Protein AF-A0A836EQR6-F1 (afdb_monomer_lite)

Radius of gyration: 41.96 Å; chains: 1; bounding box: 123×102×122 Å

Structure (mmCIF, N/CA/C/O backbone):
data_AF-A0A836EQR6-F1
#
_entry.id   AF-A0A836EQR6-F1
#
loop_
_atom_site.group_PDB
_atom_site.id
_atom_site.type_symbol
_atom_site.label_atom_id
_atom_site.label_alt_id
_atom_site.label_comp_id
_atom_site.label_asym_id
_atom_site.label_entity_id
_atom_site.label_seq_id
_atom_site.pdbx_PDB_ins_code
_atom_site.Cartn_x
_atom_site.Cartn_y
_atom_site.Cartn_z
_atom_site.occupancy
_atom_site.B_iso_or_equiv
_atom_site.auth_seq_id
_atom_site.auth_comp_id
_atom_site.auth_asym_id
_atom_site.auth_atom_id
_atom_site.pdbx_PDB_model_num
ATOM 1 N N . MET A 1 1 ? 23.139 42.940 -50.704 1.00 36.53 1 MET A N 1
ATOM 2 C CA . MET A 1 1 ? 24.051 41.792 -50.517 1.00 36.53 1 MET A CA 1
ATOM 3 C C . MET A 1 1 ? 23.545 40.992 -49.330 1.00 36.53 1 MET A C 1
ATOM 5 O O . MET A 1 1 ? 23.721 41.427 -48.201 1.00 36.53 1 MET A O 1
ATOM 9 N N . ALA A 1 2 ? 22.806 39.909 -49.581 1.00 32.09 2 ALA A N 1
ATOM 10 C CA . ALA A 1 2 ? 22.308 39.043 -48.518 1.00 32.09 2 ALA A CA 1
ATOM 11 C C . ALA A 1 2 ? 23.471 38.183 -48.011 1.00 32.09 2 ALA A C 1
ATOM 13 O O . ALA A 1 2 ? 24.066 37.427 -48.777 1.00 32.09 2 ALA A O 1
ATOM 14 N N . SER A 1 3 ? 23.817 38.356 -46.739 1.00 33.69 3 SER A N 1
ATOM 15 C CA . SER A 1 3 ? 24.786 37.542 -46.008 1.00 33.69 3 SER A CA 1
ATOM 16 C C . SER A 1 3 ? 24.372 36.068 -46.084 1.00 33.69 3 SER A C 1
ATOM 18 O O . SER A 1 3 ? 23.448 35.643 -45.389 1.00 33.69 3 SER A O 1
ATOM 20 N N . GLN A 1 4 ? 25.026 35.290 -46.952 1.00 41.94 4 GLN A N 1
ATOM 21 C CA . GLN A 1 4 ? 24.920 33.834 -46.955 1.00 41.94 4 GLN A CA 1
ATOM 22 C C . GLN A 1 4 ? 25.491 33.324 -45.630 1.00 41.94 4 GLN A C 1
ATOM 24 O O . GLN A 1 4 ? 26.704 33.276 -45.440 1.00 41.94 4 GLN A O 1
ATOM 29 N N . HIS A 1 5 ? 24.616 32.950 -44.698 1.00 42.84 5 HIS A N 1
ATOM 30 C CA . HIS A 1 5 ? 25.010 32.157 -43.542 1.00 42.84 5 HIS A CA 1
ATOM 31 C C . HIS A 1 5 ? 25.487 30.785 -44.041 1.00 42.84 5 HIS A C 1
ATOM 33 O O . HIS A 1 5 ? 24.690 29.869 -44.242 1.00 42.84 5 HIS A O 1
ATOM 39 N N . THR A 1 6 ? 26.792 30.648 -44.281 1.00 54.69 6 THR A N 1
ATOM 40 C CA . THR A 1 6 ? 27.450 29.350 -44.456 1.00 54.69 6 THR A CA 1
ATOM 41 C C . THR A 1 6 ? 27.281 28.559 -43.167 1.00 54.69 6 THR A C 1
ATOM 43 O O . THR A 1 6 ? 27.888 28.889 -42.147 1.00 54.69 6 THR A O 1
ATOM 46 N N . VAL A 1 7 ? 26.421 27.541 -43.208 1.00 60.81 7 VAL A N 1
ATOM 47 C CA . VAL A 1 7 ? 26.248 26.572 -42.124 1.00 60.81 7 VAL A CA 1
ATOM 48 C C . VAL A 1 7 ? 27.575 25.830 -41.981 1.00 60.81 7 VAL A C 1
ATOM 50 O O . VAL A 1 7 ? 27.969 25.091 -42.878 1.00 60.81 7 VAL A O 1
ATOM 53 N N . ARG A 1 8 ? 28.303 26.082 -40.891 1.00 65.69 8 ARG A N 1
ATOM 54 C CA . ARG A 1 8 ? 29.525 25.343 -40.565 1.00 65.69 8 ARG A CA 1
ATOM 55 C C . ARG A 1 8 ? 29.132 24.083 -39.807 1.00 65.69 8 ARG A C 1
ATOM 57 O O . ARG A 1 8 ? 28.651 24.183 -38.683 1.00 65.69 8 ARG A O 1
ATOM 64 N N . ILE A 1 9 ? 29.334 22.931 -40.432 1.00 81.50 9 ILE A N 1
ATOM 65 C CA . ILE A 1 9 ? 29.281 21.629 -39.763 1.00 81.50 9 ILE A CA 1
ATOM 66 C C . ILE A 1 9 ? 30.658 21.308 -39.180 1.00 81.50 9 ILE A C 1
ATOM 68 O O . ILE A 1 9 ? 31.685 21.733 -39.718 1.00 81.50 9 ILE A O 1
ATOM 72 N N . GLU A 1 10 ? 30.682 20.610 -38.051 1.00 83.69 10 GLU A N 1
ATOM 73 C CA . GLU A 1 10 ? 31.932 20.142 -37.458 1.00 83.69 10 GLU A CA 1
ATOM 74 C C . GLU A 1 10 ? 32.550 19.077 -38.380 1.00 83.69 10 GLU A C 1
ATOM 76 O O . GLU A 1 10 ? 31.818 18.199 -38.823 1.00 83.69 10 GLU A O 1
ATOM 81 N N . PRO A 1 11 ? 33.851 19.119 -38.719 1.00 87.75 11 PRO A N 1
ATOM 82 C CA . PRO A 1 11 ? 34.441 18.103 -39.587 1.00 87.75 11 PRO A CA 1
ATOM 83 C C . PRO A 1 11 ? 34.402 16.691 -38.975 1.00 87.75 11 PRO A C 1
ATOM 85 O O . PRO A 1 11 ? 34.614 16.522 -37.773 1.00 87.75 11 PRO A O 1
ATOM 88 N N . LEU A 1 12 ? 34.210 15.662 -39.807 1.00 86.75 12 LEU A N 1
ATOM 89 C CA . LEU A 1 12 ? 34.222 14.261 -39.386 1.00 86.75 12 LEU A CA 1
ATOM 90 C C . LEU A 1 12 ? 35.582 13.888 -38.792 1.00 86.75 12 LEU A C 1
ATOM 92 O O . LEU A 1 12 ? 36.612 13.932 -39.475 1.00 86.75 12 LEU A O 1
ATOM 96 N N . GLY A 1 13 ? 35.559 13.487 -37.528 1.00 79.88 13 GLY A N 1
ATOM 97 C CA . GLY A 1 13 ? 36.655 12.898 -36.776 1.00 79.88 13 GLY A CA 1
ATOM 98 C C . GLY A 1 13 ? 36.311 11.481 -36.310 1.00 79.88 13 GLY A C 1
ATOM 99 O O . GLY A 1 13 ? 35.294 10.901 -36.682 1.00 79.88 13 GLY A O 1
ATOM 100 N N . LYS A 1 14 ? 37.175 10.902 -35.472 1.00 72.62 14 LYS A N 1
ATOM 101 C CA . LYS A 1 14 ? 37.059 9.491 -35.063 1.00 72.62 14 LYS A CA 1
ATOM 102 C C . LYS A 1 14 ? 35.830 9.169 -34.210 1.00 72.62 14 LYS A C 1
ATOM 104 O O . LYS A 1 14 ? 35.355 8.039 -34.260 1.00 72.62 14 LYS A O 1
ATOM 109 N N . ASP A 1 15 ? 35.337 10.143 -33.447 1.00 71.56 15 ASP A N 1
ATOM 110 C CA . ASP A 1 15 ? 34.371 9.913 -32.365 1.00 71.56 15 ASP A CA 1
ATOM 111 C C . ASP A 1 15 ? 33.023 10.633 -32.559 1.00 71.56 15 ASP A C 1
ATOM 113 O O . ASP A 1 15 ? 32.150 10.518 -31.697 1.00 71.56 15 ASP A O 1
ATOM 117 N N . ASN A 1 16 ? 32.838 11.364 -33.667 1.00 81.31 16 ASN A N 1
ATOM 118 C CA . ASN A 1 16 ? 31.670 12.225 -33.904 1.00 81.31 16 ASN A CA 1
ATOM 119 C C . ASN A 1 16 ? 30.816 11.813 -35.121 1.00 81.31 16 ASN A C 1
ATOM 121 O O . ASN A 1 16 ? 29.959 12.589 -35.538 1.00 81.31 16 ASN A O 1
ATOM 125 N N . PHE A 1 17 ? 31.013 10.608 -35.678 1.00 82.69 17 PHE A N 1
ATOM 126 C CA . PHE A 1 17 ? 30.335 10.168 -36.906 1.00 82.69 17 PHE A CA 1
ATOM 127 C C . PHE A 1 17 ? 28.806 10.261 -36.836 1.00 82.69 17 PHE A C 1
ATOM 129 O O . PHE A 1 17 ? 28.202 10.728 -37.794 1.00 82.69 17 PHE A O 1
ATOM 136 N N . ASP A 1 18 ? 28.172 9.874 -35.726 1.00 75.31 18 ASP A N 1
ATOM 137 C CA . ASP A 1 18 ? 26.704 9.847 -35.634 1.00 75.31 18 ASP A CA 1
ATOM 138 C C . ASP A 1 18 ? 26.097 11.260 -35.658 1.00 75.31 18 ASP A C 1
ATOM 140 O O . ASP A 1 18 ? 25.154 11.528 -36.405 1.00 75.31 18 ASP A O 1
ATOM 144 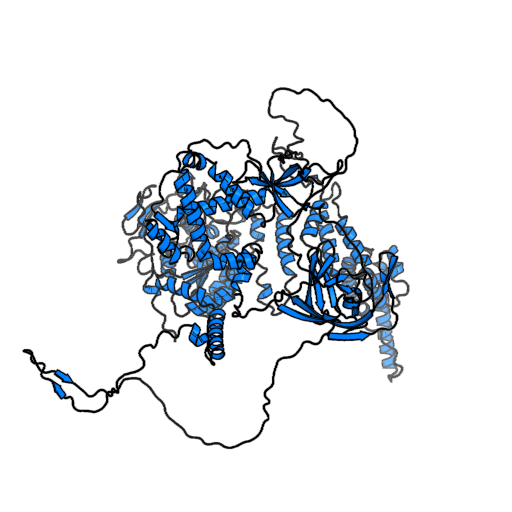N N . THR A 1 19 ? 26.703 12.203 -34.929 1.00 77.62 19 THR A N 1
ATOM 145 C CA . THR A 1 19 ? 26.325 13.625 -34.959 1.00 77.62 19 THR A CA 1
ATOM 146 C C . THR A 1 19 ? 26.640 14.256 -36.314 1.00 77.62 19 THR A C 1
ATOM 148 O O . THR A 1 19 ? 25.810 14.970 -36.880 1.00 77.62 19 THR A O 1
ATOM 151 N N . TRP A 1 20 ? 27.822 13.962 -36.863 1.00 90.56 20 TRP A N 1
ATOM 152 C CA . TRP A 1 20 ? 28.255 14.440 -38.173 1.00 90.56 20 TRP A CA 1
ATOM 153 C C . TRP A 1 20 ? 27.313 13.971 -39.283 1.00 90.56 20 TRP A C 1
ATOM 155 O O . TRP A 1 20 ? 26.914 14.772 -40.124 1.00 90.56 20 TRP A O 1
ATOM 165 N N . ARG A 1 21 ? 26.898 12.699 -39.257 1.00 86.50 21 ARG A N 1
ATOM 166 C CA . ARG A 1 21 ? 26.001 12.094 -40.247 1.00 86.50 21 ARG A CA 1
ATOM 167 C C . ARG A 1 21 ? 24.687 12.859 -40.326 1.00 86.50 21 ARG A C 1
ATOM 169 O O . ARG A 1 21 ? 24.272 13.215 -41.420 1.00 86.50 21 ARG A O 1
ATOM 176 N N . ILE A 1 22 ? 24.075 13.154 -39.178 1.00 83.06 22 ILE A N 1
ATOM 177 C CA . ILE A 1 22 ? 22.805 13.893 -39.098 1.00 83.06 22 ILE A CA 1
ATOM 178 C C . ILE A 1 22 ? 22.960 15.306 -39.680 1.00 83.06 22 ILE A C 1
ATOM 180 O O . ILE A 1 22 ? 22.123 15.762 -40.457 1.00 83.06 22 ILE A O 1
ATOM 184 N N . GLN A 1 23 ? 24.045 16.003 -39.330 1.00 87.12 23 GLN A N 1
ATOM 185 C CA . GLN A 1 23 ? 24.312 17.355 -39.828 1.00 87.12 23 GLN A CA 1
ATOM 186 C C . GLN A 1 23 ? 24.606 17.374 -41.335 1.00 87.12 23 GLN A C 1
ATOM 188 O O . GLN A 1 23 ? 24.135 18.264 -42.047 1.00 87.12 23 GLN A O 1
ATOM 193 N N . MET A 1 24 ? 25.367 16.393 -41.822 1.00 90.31 24 MET A N 1
ATOM 194 C CA . MET A 1 24 ? 25.740 16.262 -43.227 1.00 90.31 24 MET A CA 1
ATOM 195 C C . MET A 1 24 ? 24.537 15.868 -44.089 1.00 90.31 24 MET A C 1
ATOM 197 O O . MET A 1 24 ? 24.333 16.451 -45.149 1.00 90.31 24 MET A O 1
ATOM 201 N N . GLU A 1 25 ? 23.702 14.943 -43.615 1.00 88.25 25 GLU A N 1
ATOM 202 C CA . GLU A 1 25 ? 22.439 14.571 -44.257 1.00 88.25 25 GLU A CA 1
ATOM 203 C C . GLU A 1 25 ? 21.518 15.789 -44.391 1.00 88.25 25 GLU A C 1
ATOM 205 O O . GLU A 1 25 ? 21.077 16.107 -45.493 1.00 88.25 25 GLU A O 1
ATOM 210 N N . ALA A 1 26 ? 21.327 16.564 -43.318 1.00 83.75 26 ALA A N 1
ATOM 211 C CA . ALA A 1 26 ? 20.537 17.795 -43.369 1.00 83.75 26 ALA A CA 1
ATOM 212 C C . ALA A 1 26 ? 21.096 18.828 -44.371 1.00 83.75 26 ALA A C 1
ATOM 214 O O . ALA A 1 26 ? 20.329 19.530 -45.037 1.00 83.75 26 ALA A O 1
ATOM 215 N N . LEU A 1 27 ? 22.424 18.922 -44.508 1.00 86.50 27 LEU A N 1
ATOM 216 C CA . LEU A 1 27 ? 23.073 19.804 -45.481 1.00 86.50 27 LEU A CA 1
ATOM 217 C C . LEU A 1 27 ? 22.848 19.325 -46.921 1.00 86.50 27 LEU A C 1
ATOM 219 O O . LEU A 1 27 ? 22.523 20.143 -47.780 1.00 86.50 27 LEU A O 1
ATOM 223 N N . LEU A 1 28 ? 22.966 18.020 -47.170 1.00 86.94 28 LEU A N 1
ATOM 224 C CA . LEU A 1 28 ? 22.760 17.407 -48.486 1.00 86.94 28 LEU A CA 1
ATOM 225 C C . LEU A 1 28 ? 21.291 17.427 -48.921 1.00 86.94 28 LEU A C 1
ATOM 227 O O . LEU A 1 28 ? 21.005 17.569 -50.107 1.00 86.94 28 LEU A O 1
ATOM 231 N N . VAL A 1 29 ? 20.355 17.329 -47.973 1.00 86.38 29 VAL A N 1
ATOM 232 C CA . VAL A 1 29 ? 18.924 17.552 -48.226 1.00 86.38 29 VAL A CA 1
ATOM 233 C C . VAL A 1 29 ? 18.688 19.014 -48.601 1.00 86.38 29 VAL A C 1
ATOM 235 O O . VAL A 1 29 ? 17.998 19.304 -49.574 1.00 86.38 29 VAL A O 1
ATOM 238 N N . LYS A 1 30 ? 19.316 19.956 -47.886 1.00 83.25 30 LYS A N 1
ATOM 239 C CA . LYS A 1 30 ? 19.211 21.391 -48.189 1.00 83.25 30 LYS A CA 1
ATOM 240 C C . LYS A 1 30 ? 19.809 21.762 -49.554 1.00 83.25 30 LYS A C 1
ATOM 242 O O . LYS A 1 30 ? 19.329 22.711 -50.171 1.00 83.25 30 LYS A O 1
ATOM 247 N N . SER A 1 31 ? 20.845 21.059 -50.014 1.00 81.19 31 SER A N 1
ATOM 248 C CA . SER A 1 31 ? 21.452 21.250 -51.339 1.00 81.19 31 SER A CA 1
ATOM 249 C C . SER A 1 31 ? 20.830 20.378 -52.439 1.00 81.19 31 SER A C 1
ATOM 251 O O . SER A 1 31 ? 21.390 20.306 -53.533 1.00 81.19 31 SER A O 1
ATOM 253 N N . ASP A 1 32 ? 19.694 19.725 -52.161 1.00 84.06 32 ASP A N 1
ATOM 254 C CA . ASP A 1 32 ? 18.958 18.849 -53.087 1.00 84.06 32 ASP A CA 1
ATOM 255 C C . ASP A 1 32 ? 19.833 17.745 -53.716 1.00 84.06 32 ASP A C 1
ATOM 257 O O . ASP A 1 32 ? 19.689 17.347 -54.869 1.00 84.06 32 ASP A O 1
ATOM 261 N N . SER A 1 33 ? 20.816 17.280 -52.944 1.00 88.31 33 SER A N 1
ATOM 262 C CA . SER A 1 33 ? 21.842 16.328 -53.376 1.00 88.31 33 SER A CA 1
ATOM 263 C C . SER A 1 33 ? 21.768 14.991 -52.628 1.00 88.31 33 SER A C 1
ATOM 265 O O . SER A 1 33 ? 22.456 14.040 -52.996 1.00 88.31 33 SER A O 1
ATOM 267 N N . TRP A 1 34 ? 20.923 14.890 -51.594 1.00 90.31 34 TRP A N 1
ATOM 268 C CA . TRP A 1 34 ? 20.770 13.686 -50.770 1.00 90.31 34 TRP A CA 1
ATOM 269 C C . TRP A 1 34 ? 20.328 12.455 -51.563 1.00 90.31 34 TRP A C 1
ATOM 271 O O . TRP A 1 34 ? 20.871 11.380 -51.337 1.00 90.31 34 TRP A O 1
ATOM 281 N N . SER A 1 35 ? 19.424 12.608 -52.533 1.00 84.44 35 SER A N 1
ATOM 282 C CA . SER A 1 35 ? 18.895 11.498 -53.343 1.00 84.44 35 SER A CA 1
ATOM 283 C C . SER A 1 35 ? 19.981 10.731 -54.112 1.00 84.44 35 SER A C 1
ATOM 285 O O . SER A 1 35 ? 19.859 9.530 -54.342 1.00 84.44 35 SER A O 1
ATOM 287 N N . VAL A 1 36 ? 21.079 11.400 -54.479 1.00 88.69 36 VAL A N 1
ATOM 288 C CA . VAL A 1 36 ? 22.248 10.781 -55.124 1.00 88.69 36 VAL A CA 1
ATOM 289 C C . VAL A 1 36 ? 23.137 10.055 -54.103 1.00 88.69 36 VAL A C 1
ATOM 291 O O . VAL A 1 36 ? 23.715 9.015 -54.411 1.00 88.69 36 VAL A O 1
ATOM 294 N N . VAL A 1 37 ? 23.215 10.566 -52.870 1.00 89.06 37 VAL A N 1
ATOM 295 C CA . VAL A 1 37 ? 24.028 10.008 -51.774 1.00 89.06 37 VAL A CA 1
ATOM 296 C C . VAL A 1 37 ? 23.342 8.822 -51.095 1.00 89.06 37 VAL A C 1
ATOM 298 O O . VAL A 1 37 ? 24.016 7.850 -50.762 1.00 89.06 37 VAL A O 1
ATOM 301 N N . SER A 1 38 ? 22.018 8.857 -50.924 1.00 85.19 38 SER A N 1
ATOM 302 C CA . SER A 1 38 ? 21.211 7.766 -50.359 1.00 85.19 38 SER A CA 1
ATOM 303 C C . SER A 1 38 ? 21.097 6.566 -51.304 1.00 85.19 38 SER A C 1
ATOM 305 O O . SER A 1 38 ? 20.859 5.447 -50.854 1.00 85.19 38 SER A O 1
ATOM 307 N N . GLY A 1 39 ? 21.331 6.782 -52.603 1.00 81.88 39 GLY A N 1
ATOM 308 C CA . GLY A 1 39 ? 21.188 5.772 -53.653 1.00 81.88 39 GLY A CA 1
ATOM 309 C C . GLY A 1 39 ? 19.778 5.687 -54.246 1.00 81.88 39 GLY A C 1
ATOM 310 O O . GLY A 1 39 ? 19.540 4.829 -55.091 1.00 81.88 39 GLY A O 1
ATOM 311 N N . GLU A 1 40 ? 18.857 6.571 -53.846 1.00 83.06 40 GLU A N 1
ATOM 312 C CA . GLU A 1 40 ? 17.505 6.673 -54.424 1.00 83.06 40 GLU A CA 1
ATOM 313 C C . GLU A 1 40 ? 17.535 7.097 -55.902 1.00 83.06 40 GLU A C 1
ATOM 315 O O . GLU A 1 40 ? 16.721 6.648 -56.706 1.00 83.06 40 GLU A O 1
ATOM 320 N N . SER A 1 41 ? 18.495 7.946 -56.273 1.00 83.44 41 SER A N 1
ATOM 321 C CA . SER A 1 41 ? 18.738 8.390 -57.643 1.00 83.44 41 SER A CA 1
ATOM 322 C C . SER A 1 41 ? 19.910 7.618 -58.246 1.00 83.44 41 SER A C 1
ATOM 324 O O . SER A 1 41 ? 21.076 7.896 -57.951 1.00 83.44 41 SER A O 1
ATOM 326 N N . VAL A 1 42 ? 19.611 6.645 -59.107 1.00 80.19 42 VAL A N 1
ATOM 327 C CA . VAL A 1 42 ? 20.616 5.788 -59.754 1.00 80.19 42 VAL A CA 1
ATOM 328 C C . VAL A 1 42 ? 21.211 6.486 -60.979 1.00 80.19 42 VAL A C 1
ATOM 330 O O . VAL A 1 42 ? 20.501 7.143 -61.743 1.00 80.19 42 VAL A O 1
ATOM 333 N N . LYS A 1 43 ? 22.525 6.332 -61.191 1.00 82.25 43 LYS A N 1
ATOM 334 C CA . LYS A 1 43 ? 23.217 6.872 -62.368 1.00 82.25 43 LYS A CA 1
ATOM 335 C C . LYS A 1 43 ? 22.580 6.314 -63.655 1.00 82.25 43 LYS A C 1
ATOM 337 O O . LYS A 1 43 ? 22.587 5.097 -63.823 1.00 82.25 43 LYS A O 1
ATOM 342 N N . PRO A 1 44 ? 22.106 7.160 -64.589 1.00 78.94 44 PRO A N 1
ATOM 343 C CA . PRO A 1 44 ? 21.527 6.681 -65.842 1.00 78.94 44 PRO A CA 1
ATOM 344 C C . PRO A 1 44 ? 22.545 5.880 -66.674 1.00 78.94 44 PRO A C 1
ATOM 346 O O . PRO A 1 44 ? 23.601 6.405 -67.063 1.00 78.94 44 PRO A O 1
ATOM 349 N N . GLU A 1 45 ? 22.244 4.606 -66.938 1.00 63.28 45 GLU A N 1
ATOM 350 C CA . GLU A 1 45 ? 23.053 3.739 -67.798 1.00 63.28 45 GLU A CA 1
ATOM 351 C C . GLU A 1 45 ? 22.884 4.110 -69.275 1.00 63.28 45 GLU A C 1
ATOM 353 O O . GLU A 1 45 ? 21.839 4.588 -69.710 1.00 63.28 45 GLU A O 1
ATOM 358 N N . ALA A 1 46 ? 23.947 3.915 -70.056 1.00 57.47 46 ALA A N 1
ATOM 359 C CA . ALA A 1 46 ? 23.884 4.064 -71.503 1.00 57.47 46 ALA A CA 1
ATOM 360 C C . ALA A 1 46 ? 23.432 2.726 -72.097 1.00 57.47 46 ALA A C 1
ATOM 362 O O . ALA A 1 46 ? 24.270 1.887 -72.424 1.00 57.47 46 ALA A O 1
ATOM 363 N N . THR A 1 47 ? 22.126 2.496 -72.196 1.00 52.72 47 THR A N 1
ATOM 364 C CA . THR A 1 47 ? 21.609 1.376 -72.985 1.00 52.72 47 THR A CA 1
ATOM 365 C C . THR A 1 47 ? 21.760 1.716 -74.467 1.00 52.72 47 THR A C 1
ATOM 367 O O . THR A 1 47 ? 21.386 2.794 -74.925 1.00 52.72 47 THR A O 1
ATOM 370 N N . ALA A 1 48 ? 22.374 0.807 -75.225 1.00 54.75 48 ALA A N 1
ATOM 371 C CA . ALA A 1 48 ? 22.670 0.975 -76.650 1.00 54.75 48 ALA A CA 1
ATOM 372 C C . ALA A 1 48 ? 21.432 0.843 -77.564 1.00 54.75 48 ALA A C 1
ATOM 374 O O . ALA A 1 48 ? 21.563 0.844 -78.785 1.00 54.75 48 ALA A O 1
ATOM 375 N N . GLU A 1 49 ? 20.235 0.748 -76.990 1.00 54.28 49 GLU A N 1
ATOM 376 C CA . GLU A 1 49 ? 18.985 0.513 -77.703 1.00 54.28 49 GLU A CA 1
ATOM 377 C C . GLU A 1 49 ? 17.918 1.470 -77.169 1.00 54.28 49 GLU A C 1
ATOM 379 O O . GLU A 1 49 ? 17.157 1.110 -76.288 1.00 54.28 49 GLU A O 1
ATOM 384 N N . ASP A 1 50 ? 17.886 2.705 -77.676 1.00 44.75 50 ASP A N 1
ATOM 385 C CA . ASP A 1 50 ? 16.653 3.496 -77.721 1.00 44.75 50 ASP A CA 1
ATOM 386 C C . ASP A 1 50 ? 16.726 4.541 -78.843 1.00 44.75 50 ASP A C 1
ATOM 388 O O . ASP A 1 50 ? 17.559 5.451 -78.884 1.00 44.75 50 ASP A O 1
ATOM 392 N N . ALA A 1 51 ? 15.846 4.349 -79.818 1.00 52.47 51 ALA A N 1
ATOM 393 C CA . ALA A 1 51 ? 15.816 5.034 -81.094 1.00 52.47 51 ALA A CA 1
ATOM 394 C C . ALA A 1 51 ? 15.139 6.416 -80.995 1.00 52.47 51 ALA A C 1
ATOM 396 O O . ALA A 1 51 ? 13.933 6.538 -81.171 1.00 52.47 51 ALA A O 1
ATOM 397 N N . SER A 1 52 ? 15.913 7.481 -80.758 1.00 58.16 52 SER A N 1
ATOM 398 C CA . SER A 1 52 ? 15.784 8.792 -81.434 1.00 58.16 52 SER A CA 1
ATOM 399 C C . SER A 1 52 ? 16.898 9.741 -80.974 1.00 58.16 52 SER A C 1
ATOM 401 O O . SER A 1 52 ? 17.257 9.758 -79.799 1.00 58.16 52 SER A O 1
ATOM 403 N N . ALA A 1 53 ? 17.398 10.603 -81.870 1.00 56.62 53 ALA A N 1
ATOM 404 C CA . ALA A 1 53 ? 18.438 11.588 -81.543 1.00 56.62 53 ALA A CA 1
ATOM 405 C C . ALA A 1 53 ? 18.058 12.516 -80.360 1.00 56.62 53 ALA A C 1
ATOM 407 O O . ALA A 1 53 ? 18.933 12.946 -79.603 1.00 56.62 53 ALA A O 1
ATOM 408 N N . ALA A 1 54 ? 16.759 12.780 -80.161 1.00 52.97 54 ALA A N 1
ATOM 409 C CA . ALA A 1 54 ? 16.233 13.593 -79.063 1.00 52.97 54 ALA A CA 1
ATOM 410 C C . ALA A 1 54 ? 16.242 12.859 -77.706 1.00 52.97 54 ALA A C 1
ATOM 412 O O . ALA A 1 54 ? 16.571 13.470 -76.688 1.00 52.97 54 ALA A O 1
ATOM 413 N N . ALA A 1 55 ? 15.954 11.551 -77.687 1.00 54.16 55 ALA A N 1
ATOM 414 C CA . ALA A 1 55 ? 16.015 10.726 -76.478 1.00 54.16 55 ALA A CA 1
ATOM 415 C C . ALA A 1 55 ? 17.461 10.563 -75.972 1.00 54.16 55 ALA A C 1
ATOM 417 O O . ALA A 1 55 ? 17.719 10.714 -74.778 1.00 54.16 55 ALA A O 1
ATOM 418 N N . THR A 1 56 ? 18.431 10.394 -76.880 1.00 60.22 56 THR A N 1
ATOM 419 C CA . THR A 1 56 ? 19.866 10.359 -76.539 1.00 60.22 56 THR A CA 1
ATOM 420 C C . THR A 1 56 ? 20.386 11.674 -75.955 1.00 60.22 56 THR A C 1
ATOM 422 O O . THR A 1 56 ? 21.209 11.650 -75.041 1.00 60.22 56 THR A O 1
ATOM 425 N N . ALA A 1 57 ? 19.904 12.830 -76.428 1.00 63.03 57 ALA A N 1
ATOM 426 C CA . ALA A 1 57 ? 20.314 14.132 -75.895 1.00 63.03 57 ALA A CA 1
ATOM 427 C C . ALA A 1 57 ? 19.732 14.395 -74.494 1.00 63.03 57 ALA A C 1
ATOM 429 O O . ALA A 1 57 ? 20.442 14.891 -73.619 1.00 63.03 57 ALA A O 1
ATOM 430 N N . ALA A 1 58 ? 18.471 14.017 -74.259 1.00 63.78 58 ALA A N 1
ATOM 431 C CA . ALA A 1 58 ? 17.827 14.128 -72.951 1.00 63.78 58 ALA A CA 1
ATOM 432 C C . ALA A 1 58 ? 18.455 13.178 -71.914 1.00 63.78 58 ALA A C 1
ATOM 434 O O . ALA A 1 58 ? 18.740 13.601 -70.794 1.00 63.78 58 ALA A O 1
ATOM 435 N N . ALA A 1 59 ? 18.758 11.934 -72.300 1.00 65.56 59 ALA A N 1
ATOM 436 C CA . ALA A 1 59 ? 19.457 10.972 -71.446 1.00 65.56 59 ALA A CA 1
ATOM 437 C C . ALA A 1 59 ? 20.894 11.425 -71.121 1.00 65.56 59 ALA A C 1
ATOM 439 O O . ALA A 1 59 ? 21.328 11.347 -69.970 1.00 65.56 59 ALA A O 1
ATOM 440 N N . ALA A 1 60 ? 21.617 11.981 -72.100 1.00 69.06 60 ALA A N 1
ATOM 441 C CA . ALA A 1 60 ? 22.943 12.560 -71.880 1.00 69.06 60 ALA A CA 1
ATOM 442 C C . ALA A 1 60 ? 22.898 13.802 -70.970 1.00 69.06 60 ALA A C 1
ATOM 444 O O . ALA A 1 60 ? 23.758 13.961 -70.098 1.00 69.06 60 ALA A O 1
ATOM 445 N N . ALA A 1 61 ? 21.885 14.662 -71.119 1.00 74.75 61 ALA A N 1
ATOM 446 C CA . ALA A 1 61 ? 21.678 15.826 -70.258 1.00 74.75 61 ALA A CA 1
ATOM 447 C C . ALA A 1 61 ? 21.325 15.421 -68.817 1.00 74.75 61 ALA A C 1
ATOM 449 O O . ALA A 1 61 ? 21.907 15.962 -67.877 1.00 74.75 61 ALA A O 1
ATOM 450 N N . ALA A 1 62 ? 20.450 14.427 -68.636 1.00 76.81 62 ALA A N 1
ATOM 451 C CA . ALA A 1 62 ? 20.091 13.877 -67.328 1.00 76.81 62 ALA A CA 1
ATOM 452 C C . ALA A 1 62 ? 21.293 13.216 -66.635 1.00 76.81 62 ALA A C 1
ATOM 454 O O . ALA A 1 62 ? 21.535 13.456 -65.453 1.00 76.81 62 ALA A O 1
ATOM 455 N N . ARG A 1 63 ? 22.113 12.461 -67.378 1.00 79.56 63 ARG A N 1
ATOM 456 C CA . ARG A 1 63 ? 23.366 11.890 -66.866 1.00 79.56 63 ARG A CA 1
ATOM 457 C C . ARG A 1 63 ? 24.368 12.968 -66.462 1.00 79.56 63 ARG A C 1
ATOM 459 O O . ARG A 1 63 ? 24.967 12.872 -65.396 1.00 79.56 63 ARG A O 1
ATOM 466 N N . THR A 1 64 ? 24.521 14.011 -67.275 1.00 80.50 64 THR A N 1
ATOM 467 C CA . THR A 1 64 ? 25.420 15.137 -66.971 1.00 80.50 64 THR A CA 1
ATOM 468 C C . THR A 1 64 ? 24.945 15.915 -65.740 1.00 80.50 64 THR A C 1
ATOM 470 O O . THR A 1 64 ? 25.764 16.328 -64.918 1.00 80.50 64 THR A O 1
ATOM 473 N N . ALA A 1 65 ? 23.629 16.091 -65.585 1.00 82.94 65 ALA A N 1
ATOM 474 C CA . ALA A 1 65 ? 23.028 16.705 -64.406 1.00 82.94 65 ALA A CA 1
ATOM 475 C C . ALA A 1 65 ? 23.260 15.850 -63.151 1.00 82.94 65 ALA A C 1
ATOM 477 O O . ALA A 1 65 ? 23.753 16.372 -62.154 1.00 82.94 65 ALA A O 1
ATOM 478 N N . TRP A 1 66 ? 23.023 14.537 -63.229 1.00 90.25 66 TRP A N 1
ATOM 479 C CA . TRP A 1 66 ? 23.296 13.598 -62.138 1.00 90.25 66 TRP A CA 1
ATOM 480 C C . TRP A 1 66 ? 24.777 13.610 -61.732 1.00 90.25 66 TRP A C 1
ATOM 482 O O . TRP A 1 66 ? 25.099 13.760 -60.559 1.00 90.25 66 TRP A O 1
ATOM 492 N N . GLU A 1 67 ? 25.703 13.554 -62.698 1.00 86.56 67 GLU A N 1
ATOM 493 C CA . GLU A 1 67 ? 27.153 13.598 -62.445 1.00 86.56 67 GLU A CA 1
ATOM 494 C C . GLU A 1 67 ? 27.625 14.943 -61.876 1.00 86.56 67 GLU A C 1
ATOM 496 O O . GLU A 1 67 ? 28.688 15.017 -61.252 1.00 86.56 67 GLU A O 1
ATOM 501 N N . ARG A 1 68 ? 26.880 16.026 -62.117 1.00 85.62 68 ARG A N 1
ATOM 502 C CA . ARG A 1 68 ? 27.132 17.328 -61.494 1.00 85.62 68 ARG A CA 1
ATOM 503 C C . ARG A 1 68 ? 26.679 17.315 -60.036 1.00 85.62 68 ARG A C 1
ATOM 505 O O . ARG A 1 68 ? 27.467 17.711 -59.183 1.00 85.62 68 ARG A O 1
ATOM 512 N N . THR A 1 69 ? 25.475 16.818 -59.759 1.00 86.56 69 THR A N 1
ATOM 513 C CA . THR A 1 69 ? 24.941 16.687 -58.397 1.00 86.56 69 THR A CA 1
ATOM 514 C C . THR A 1 69 ? 25.792 15.739 -57.547 1.00 86.56 69 THR A C 1
ATOM 516 O O . THR A 1 69 ? 26.173 16.106 -56.439 1.00 86.56 69 THR A O 1
ATOM 519 N N . ASP A 1 70 ? 26.211 14.586 -58.086 1.00 91.19 70 ASP A N 1
ATOM 520 C CA . ASP A 1 70 ? 27.117 13.646 -57.404 1.00 91.19 70 ASP A CA 1
ATOM 521 C C . ASP A 1 70 ? 28.467 14.293 -57.062 1.00 91.19 70 ASP A C 1
ATOM 523 O O . ASP A 1 70 ? 28.972 14.145 -55.950 1.00 91.19 70 ASP A O 1
ATOM 527 N N . ARG A 1 71 ? 29.046 15.072 -57.989 1.00 88.44 71 ARG A N 1
ATOM 528 C CA . ARG A 1 71 ? 30.303 15.799 -57.743 1.00 88.44 71 ARG A CA 1
ATOM 529 C C . ARG A 1 71 ? 30.160 16.867 -56.669 1.00 88.44 71 ARG A C 1
ATOM 531 O O . ARG A 1 71 ? 31.071 17.008 -55.853 1.00 88.44 71 ARG A O 1
ATOM 538 N N . THR A 1 72 ? 29.052 17.603 -56.666 1.00 86.88 72 THR A N 1
ATOM 539 C CA . THR A 1 72 ? 28.764 18.601 -55.631 1.00 86.88 72 THR A CA 1
ATOM 540 C C . THR A 1 72 ? 28.613 17.930 -54.270 1.00 86.88 72 THR A C 1
ATOM 542 O O . THR A 1 72 ? 29.356 18.272 -53.354 1.00 86.88 72 THR A O 1
ATOM 545 N N . ALA A 1 73 ? 27.781 16.890 -54.168 1.00 89.44 73 ALA A N 1
ATOM 546 C CA . ALA A 1 73 ? 27.601 16.115 -52.942 1.00 89.44 73 ALA A CA 1
ATOM 547 C C . ALA A 1 73 ? 28.926 15.546 -52.418 1.00 89.44 73 ALA A C 1
ATOM 549 O O . ALA A 1 73 ? 29.255 15.659 -51.239 1.00 89.44 73 ALA A O 1
ATOM 550 N N . LYS A 1 74 ? 29.731 14.970 -53.317 1.00 91.06 74 LYS A N 1
ATOM 551 C CA . LYS A 1 74 ? 31.047 14.422 -52.992 1.00 91.06 74 LYS A CA 1
ATOM 552 C C . LYS A 1 74 ? 31.998 15.501 -52.475 1.00 91.06 74 LYS A C 1
ATOM 554 O O . LYS A 1 74 ? 32.715 15.252 -51.511 1.00 91.06 74 LYS A O 1
ATOM 559 N N . SER A 1 75 ? 32.013 16.680 -53.097 1.00 87.19 75 SER A N 1
ATOM 560 C CA . SER A 1 75 ? 32.831 17.810 -52.647 1.00 87.19 75 SER A CA 1
ATOM 561 C C . SER A 1 75 ? 32.408 18.281 -51.259 1.00 87.19 75 SER A C 1
ATOM 563 O O . SER A 1 75 ? 33.267 18.459 -50.398 1.00 87.19 75 SER A O 1
ATOM 565 N N . ASP A 1 76 ? 31.106 18.429 -51.025 1.00 88.56 76 ASP A N 1
ATOM 566 C CA . ASP A 1 76 ? 30.567 18.873 -49.739 1.00 88.56 76 ASP A CA 1
ATOM 567 C C . ASP A 1 76 ? 30.910 17.878 -48.622 1.00 88.56 76 ASP A C 1
ATOM 569 O O . ASP A 1 76 ? 31.379 18.283 -47.559 1.00 88.56 76 ASP A O 1
ATOM 573 N N . ILE A 1 77 ? 30.786 16.572 -48.888 1.00 90.31 77 ILE A N 1
ATOM 574 C CA . ILE A 1 77 ? 31.182 15.533 -47.932 1.00 90.31 77 ILE A CA 1
ATOM 575 C C . ILE A 1 77 ? 32.700 15.556 -47.681 1.00 90.31 77 ILE A C 1
ATOM 577 O O . ILE A 1 77 ? 33.125 15.487 -46.533 1.00 90.31 77 ILE A O 1
ATOM 581 N N . ILE A 1 78 ? 33.538 15.679 -48.718 1.00 89.56 78 ILE A N 1
ATOM 582 C CA . ILE A 1 78 ? 35.006 15.712 -48.564 1.00 89.56 78 ILE A CA 1
ATOM 583 C C . ILE A 1 78 ? 35.456 16.923 -47.740 1.00 89.56 78 ILE A C 1
ATOM 585 O O . ILE A 1 78 ? 36.314 16.784 -46.868 1.00 89.56 78 ILE A O 1
ATOM 589 N N . LEU A 1 79 ? 34.878 18.099 -47.995 1.00 88.75 79 LEU A N 1
ATOM 590 C CA . LEU A 1 79 ? 35.180 19.328 -47.255 1.00 88.75 79 LEU A CA 1
ATOM 591 C C . LEU A 1 79 ? 34.719 19.261 -45.793 1.00 88.75 79 LEU A C 1
ATOM 593 O O . LEU A 1 79 ? 35.244 19.983 -44.947 1.00 88.75 79 LEU A O 1
ATOM 597 N N . ALA A 1 80 ? 33.772 18.374 -45.499 1.00 89.12 80 ALA A N 1
ATOM 598 C CA . ALA A 1 80 ? 33.272 18.097 -44.167 1.00 89.12 80 ALA A CA 1
ATOM 599 C C . ALA A 1 80 ? 34.036 16.982 -43.438 1.00 89.12 80 ALA A C 1
ATOM 601 O O . ALA A 1 80 ? 33.607 16.586 -42.359 1.00 89.12 80 ALA A O 1
ATOM 602 N N . ILE A 1 81 ? 35.141 16.458 -43.982 1.00 89.88 81 ILE A N 1
ATOM 603 C CA . ILE A 1 81 ? 35.958 15.411 -43.349 1.00 89.88 81 ILE A CA 1
ATOM 604 C C . ILE A 1 81 ? 37.291 15.994 -42.885 1.00 89.88 81 ILE A C 1
ATOM 606 O O . ILE A 1 81 ? 37.948 16.749 -43.602 1.00 89.88 81 ILE A O 1
ATOM 610 N N . SER A 1 82 ? 37.729 15.625 -41.679 1.00 89.88 82 SER A N 1
ATOM 611 C CA . SER A 1 82 ? 39.042 16.046 -41.191 1.00 89.88 82 SER A CA 1
ATOM 612 C C . SER A 1 82 ? 40.182 15.457 -42.047 1.00 89.88 82 SER A C 1
ATOM 614 O O . SER A 1 82 ? 40.108 14.300 -42.477 1.00 89.88 82 SER A O 1
ATOM 616 N N . PRO A 1 83 ? 41.295 16.188 -42.262 1.00 85.31 83 PRO A N 1
ATOM 617 C CA . PRO A 1 83 ? 42.406 15.713 -43.093 1.00 85.31 83 PRO A CA 1
ATOM 618 C C . PRO A 1 83 ? 42.967 14.336 -42.694 1.00 85.31 83 PRO A C 1
ATOM 620 O O . PRO A 1 83 ? 43.430 13.584 -43.551 1.00 85.31 83 PRO A O 1
ATOM 623 N N . SER A 1 84 ? 42.899 13.978 -41.407 1.00 80.88 84 SER A N 1
ATOM 624 C CA . SER A 1 84 ? 43.348 12.686 -40.868 1.00 80.88 84 SER A CA 1
ATOM 625 C C . SER A 1 84 ? 42.522 11.483 -41.333 1.00 80.88 84 SER A C 1
ATOM 627 O O . SER A 1 84 ? 43.045 10.364 -41.374 1.00 80.88 84 SER A O 1
ATOM 629 N N . GLU A 1 85 ? 41.260 11.703 -41.702 1.00 84.31 85 GLU A N 1
ATOM 630 C CA . GLU A 1 85 ? 40.299 10.651 -42.047 1.00 84.31 85 GLU A CA 1
ATOM 631 C C . GLU A 1 85 ? 40.089 10.519 -43.571 1.00 84.31 85 GLU A C 1
ATOM 633 O O . GLU A 1 85 ? 39.577 9.503 -44.039 1.00 84.31 85 GLU A O 1
ATOM 638 N N . LEU A 1 86 ? 40.601 11.458 -44.386 1.00 85.62 86 LEU A N 1
ATOM 639 C CA . LEU A 1 86 ? 40.513 11.420 -45.862 1.00 85.62 86 LEU A CA 1
ATOM 640 C C . LEU A 1 86 ? 41.106 10.148 -46.495 1.00 85.62 86 LEU A C 1
ATOM 642 O O . LEU A 1 86 ? 40.710 9.736 -47.585 1.00 85.62 86 LEU A O 1
ATOM 646 N N . LYS A 1 87 ? 42.036 9.479 -45.808 1.00 83.38 87 LYS A N 1
ATOM 647 C CA . LYS A 1 87 ? 42.593 8.190 -46.246 1.00 83.38 87 LYS A CA 1
ATOM 648 C C . LYS A 1 87 ? 41.542 7.075 -46.350 1.00 83.38 87 LYS A C 1
ATOM 650 O O . LYS A 1 87 ? 41.746 6.145 -47.124 1.00 83.38 87 LYS A O 1
ATOM 655 N N . LEU A 1 88 ? 40.441 7.162 -45.595 1.00 80.75 88 LEU A N 1
ATOM 656 C CA . LEU A 1 88 ? 39.392 6.135 -45.530 1.00 80.75 88 LEU A CA 1
ATOM 657 C C . LEU A 1 88 ? 38.516 6.095 -46.785 1.00 80.75 88 LEU A C 1
ATOM 659 O O . LEU A 1 88 ? 37.976 5.047 -47.130 1.00 80.75 88 LEU A O 1
ATOM 663 N N . ILE A 1 89 ? 38.409 7.226 -47.480 1.00 84.44 89 ILE A N 1
ATOM 664 C CA . ILE A 1 89 ? 37.563 7.401 -48.668 1.00 84.44 89 ILE A CA 1
ATOM 665 C C . ILE A 1 89 ? 38.354 7.318 -49.980 1.00 84.44 89 ILE A C 1
ATOM 667 O O . ILE A 1 89 ? 37.815 7.544 -51.066 1.00 84.44 89 ILE A O 1
ATOM 671 N N . LYS A 1 90 ? 39.647 6.986 -49.897 1.00 80.12 90 LYS A N 1
ATOM 672 C CA . LYS A 1 90 ? 40.532 6.860 -51.054 1.00 80.12 90 LYS A CA 1
ATOM 673 C C . LYS A 1 90 ? 39.990 5.797 -52.020 1.00 80.12 90 LYS A C 1
ATOM 675 O O . LYS A 1 90 ? 39.796 4.650 -51.633 1.00 80.12 90 LYS A O 1
ATOM 680 N N . GLY A 1 91 ? 39.771 6.186 -53.277 1.00 77.88 91 GLY A N 1
ATOM 681 C CA . GLY A 1 91 ? 39.266 5.297 -54.332 1.00 77.88 91 GLY A CA 1
ATOM 682 C C . GLY A 1 91 ? 37.739 5.206 -54.445 1.00 77.88 91 GLY A C 1
ATOM 683 O O . GLY A 1 91 ? 37.258 4.464 -55.291 1.00 77.88 91 GLY A O 1
ATOM 684 N N . CYS A 1 92 ? 36.964 5.951 -53.647 1.00 86.38 92 CYS A N 1
ATOM 685 C CA . CYS A 1 92 ? 35.511 6.024 -53.836 1.00 86.38 92 CYS A CA 1
ATOM 686 C C . CYS A 1 92 ? 35.177 6.921 -55.040 1.00 86.38 92 CYS A C 1
ATOM 688 O O . CYS A 1 92 ? 35.549 8.100 -55.062 1.00 86.38 92 CYS A O 1
ATOM 690 N N . GLU A 1 93 ? 34.481 6.381 -56.042 1.00 84.88 93 GLU A N 1
ATOM 691 C CA . GLU A 1 93 ? 34.175 7.101 -57.286 1.00 84.88 93 GLU A CA 1
ATOM 692 C C . GLU A 1 93 ? 32.952 8.014 -57.161 1.00 84.88 93 GLU A C 1
ATOM 694 O O . GLU A 1 93 ? 33.035 9.172 -57.570 1.00 84.88 93 GLU A O 1
ATOM 699 N N . THR A 1 94 ? 31.886 7.556 -56.504 1.00 89.81 94 THR A N 1
ATOM 700 C CA . THR A 1 94 ? 30.640 8.315 -56.296 1.00 89.81 94 THR A CA 1
ATOM 701 C C . THR A 1 94 ? 30.491 8.800 -54.855 1.00 89.81 94 THR A C 1
ATOM 703 O O . THR A 1 94 ? 31.128 8.274 -53.934 1.00 89.81 94 THR A O 1
ATOM 706 N N . SER A 1 95 ? 29.638 9.804 -54.646 1.00 90.06 95 SER A N 1
ATOM 707 C CA . SER A 1 95 ? 29.257 10.276 -53.309 1.00 90.06 95 SER A CA 1
ATOM 708 C C . SER A 1 95 ? 28.559 9.178 -52.488 1.00 90.06 95 SER A C 1
ATOM 710 O O . SER A 1 95 ? 28.853 9.026 -51.304 1.00 90.06 95 SER A O 1
ATOM 712 N N . HIS A 1 96 ? 27.748 8.333 -53.135 1.00 89.94 96 HIS A N 1
ATOM 713 C CA . HIS A 1 96 ? 27.119 7.154 -52.528 1.00 89.94 96 HIS A CA 1
ATOM 714 C C . HIS A 1 96 ? 28.141 6.126 -52.016 1.00 89.94 96 HIS A C 1
ATOM 716 O O . HIS A 1 96 ? 28.078 5.696 -50.864 1.00 89.94 96 HIS A O 1
ATOM 722 N N . ALA A 1 97 ? 29.138 5.765 -52.835 1.00 86.00 97 ALA A N 1
ATOM 723 C CA . ALA A 1 97 ? 30.187 4.823 -52.433 1.00 86.00 97 ALA A CA 1
ATOM 724 C C . ALA A 1 97 ? 31.027 5.367 -51.267 1.00 86.00 97 ALA A C 1
ATOM 726 O O . ALA A 1 97 ? 31.430 4.622 -50.372 1.00 86.00 97 ALA A O 1
ATOM 727 N N . LEU A 1 98 ? 31.267 6.681 -51.266 1.00 90.25 98 LEU A N 1
ATOM 728 C CA . LEU A 1 98 ? 31.945 7.379 -50.182 1.00 90.25 98 LEU A CA 1
ATOM 729 C C . LEU A 1 98 ? 31.122 7.301 -48.887 1.00 90.25 98 LEU A C 1
ATOM 731 O O . LEU A 1 98 ? 31.660 6.907 -47.851 1.00 90.25 98 LEU A O 1
ATOM 735 N N . TRP A 1 99 ? 29.825 7.611 -48.948 1.00 90.81 99 TRP A N 1
ATOM 736 C CA . TRP A 1 99 ? 28.912 7.551 -47.804 1.00 90.81 99 TRP A CA 1
ATOM 737 C C . TRP A 1 99 ? 28.830 6.146 -47.204 1.00 90.81 99 TRP A C 1
ATOM 739 O O . TRP A 1 99 ? 29.047 5.977 -46.004 1.00 90.81 99 TRP A O 1
ATOM 749 N N . GLN A 1 100 ? 28.644 5.119 -48.041 1.00 86.31 100 GLN A N 1
ATOM 750 C CA . GLN A 1 100 ? 28.645 3.723 -47.598 1.00 86.31 100 GLN A CA 1
ATOM 751 C C . GLN A 1 100 ? 29.975 3.309 -46.964 1.00 86.31 100 GLN A C 1
ATOM 753 O O . GLN A 1 100 ? 29.986 2.587 -45.968 1.00 86.31 100 GLN A O 1
ATOM 758 N N . ARG A 1 101 ? 31.114 3.771 -47.499 1.00 84.62 101 ARG A N 1
ATOM 759 C CA . ARG A 1 101 ? 32.434 3.465 -46.930 1.00 84.62 101 ARG A CA 1
ATOM 760 C C . ARG A 1 101 ? 32.605 4.069 -45.540 1.00 84.62 101 ARG A C 1
ATOM 762 O O . ARG A 1 101 ? 33.106 3.386 -44.645 1.00 84.62 101 ARG A O 1
ATOM 769 N N . LEU A 1 102 ? 32.198 5.324 -45.354 1.00 85.88 102 LEU A N 1
ATOM 770 C CA . LEU A 1 102 ? 32.222 5.980 -44.047 1.00 85.88 102 LEU A CA 1
ATOM 771 C C . LEU A 1 102 ? 31.277 5.278 -43.070 1.00 85.88 102 LEU A C 1
ATOM 773 O O . LEU A 1 102 ? 31.690 4.949 -41.961 1.00 85.88 102 LEU A O 1
ATOM 777 N N . GLN A 1 103 ? 30.062 4.954 -43.511 1.00 82.44 103 GLN A N 1
ATOM 778 C CA . GLN A 1 103 ? 29.084 4.224 -42.714 1.00 82.44 103 GLN A CA 1
ATOM 779 C C . GLN A 1 103 ? 29.606 2.847 -42.288 1.00 82.44 103 GLN A C 1
ATOM 781 O O . GLN A 1 103 ? 29.607 2.532 -41.105 1.00 82.44 103 GLN A O 1
ATOM 786 N N . ALA A 1 104 ? 30.150 2.049 -43.205 1.00 75.69 104 ALA A N 1
ATOM 787 C CA . ALA A 1 104 ? 30.722 0.743 -42.881 1.00 75.69 104 ALA A CA 1
ATOM 788 C C . ALA A 1 104 ? 31.921 0.843 -41.921 1.00 75.69 104 ALA A C 1
ATOM 790 O O . ALA A 1 104 ? 32.114 -0.022 -41.070 1.00 75.69 104 ALA A O 1
ATOM 791 N N . THR A 1 105 ? 32.721 1.907 -42.030 1.00 76.31 105 THR A N 1
ATOM 792 C CA . THR A 1 105 ? 33.895 2.113 -41.173 1.00 76.31 105 THR A CA 1
ATOM 793 C C . THR A 1 105 ? 33.479 2.527 -39.759 1.00 76.31 105 THR A C 1
ATOM 795 O O . THR A 1 105 ? 33.864 1.876 -38.784 1.00 76.31 105 THR A O 1
ATOM 798 N N . TYR A 1 106 ? 32.650 3.566 -39.641 1.00 76.38 106 TYR A N 1
ATOM 799 C CA . TYR A 1 106 ? 32.259 4.176 -38.369 1.00 76.38 106 TYR A CA 1
ATOM 800 C C . TYR A 1 106 ? 30.960 3.639 -37.771 1.00 76.38 106 TYR A C 1
ATOM 802 O O . TYR A 1 106 ? 30.614 4.038 -36.668 1.00 76.38 106 TYR A O 1
ATOM 810 N N . GLN A 1 107 ? 30.250 2.725 -38.431 1.00 67.38 107 GLN A N 1
ATOM 811 C CA . GLN A 1 107 ? 29.133 1.951 -37.866 1.00 67.38 107 GLN A CA 1
ATOM 812 C C . GLN A 1 107 ? 29.441 0.452 -37.800 1.00 67.38 107 GLN A C 1
ATOM 814 O O . GLN A 1 107 ? 28.551 -0.358 -37.564 1.00 67.38 107 GLN A O 1
ATOM 819 N N . SER A 1 108 ? 30.709 0.057 -37.958 1.00 60.94 108 SER A N 1
ATOM 820 C CA . SER A 1 108 ? 31.103 -1.337 -37.760 1.00 60.94 108 SER A CA 1
ATOM 821 C C . SER A 1 108 ? 30.767 -1.798 -36.331 1.00 60.94 108 SER A C 1
ATOM 823 O O . SER A 1 108 ? 31.348 -1.333 -35.346 1.00 60.94 108 SER A O 1
ATOM 825 N N . ALA A 1 109 ? 29.847 -2.763 -36.212 1.00 57.31 109 ALA A N 1
ATOM 826 C CA . ALA A 1 109 ? 29.478 -3.452 -34.968 1.00 57.31 109 ALA A CA 1
ATOM 827 C C . ALA A 1 109 ? 30.554 -4.468 -34.502 1.00 57.31 109 ALA A C 1
ATOM 829 O O . ALA A 1 109 ? 30.267 -5.456 -33.824 1.00 57.31 109 ALA A O 1
ATOM 830 N N . GLY A 1 110 ? 31.811 -4.263 -34.912 1.00 62.50 110 GLY A N 1
ATOM 831 C CA . GLY A 1 110 ? 32.883 -5.246 -34.795 1.00 62.50 110 GLY A CA 1
ATOM 832 C C . GLY A 1 110 ? 33.404 -5.435 -33.358 1.00 62.50 110 GLY A C 1
ATOM 833 O O . GLY A 1 110 ? 33.351 -4.502 -32.547 1.00 62.50 110 GLY A O 1
ATOM 834 N N . PRO A 1 111 ? 34.000 -6.603 -33.038 1.00 56.78 111 PRO A N 1
ATOM 835 C CA . PRO A 1 111 ? 34.540 -6.911 -31.706 1.00 56.78 111 PRO A CA 1
ATOM 836 C C . PRO A 1 111 ? 35.547 -5.878 -31.175 1.00 56.78 111 PRO A C 1
ATOM 838 O O . PRO A 1 111 ? 35.587 -5.610 -29.976 1.00 56.78 111 PRO A O 1
ATOM 841 N N . ALA A 1 112 ? 36.328 -5.252 -32.062 1.00 58.09 112 ALA A N 1
ATOM 842 C CA . ALA A 1 112 ? 37.315 -4.235 -31.699 1.00 58.09 112 ALA A CA 1
ATOM 843 C C . ALA A 1 112 ? 36.675 -2.951 -31.139 1.00 58.09 112 ALA A C 1
ATOM 845 O O . ALA A 1 112 ? 37.170 -2.390 -30.160 1.00 58.09 112 ALA A O 1
ATOM 846 N N . ARG A 1 113 ? 35.545 -2.506 -31.708 1.00 69.25 113 ARG A N 1
ATOM 847 C CA . ARG A 1 113 ? 34.813 -1.331 -31.215 1.00 69.25 113 ARG A CA 1
ATOM 848 C C . ARG A 1 113 ? 34.085 -1.636 -29.907 1.00 69.25 113 ARG A C 1
ATOM 850 O O . ARG A 1 113 ? 34.170 -0.825 -28.988 1.00 69.25 113 ARG A O 1
ATOM 857 N N . LYS A 1 114 ? 33.488 -2.833 -29.779 1.00 70.25 114 LYS A N 1
ATOM 858 C CA . LYS A 1 114 ? 32.903 -3.319 -28.512 1.00 70.25 114 LYS A CA 1
ATOM 859 C C . LYS A 1 114 ? 33.946 -3.303 -27.392 1.00 70.25 114 LYS A C 1
ATOM 861 O O . LYS A 1 114 ? 33.708 -2.736 -26.330 1.00 70.25 114 LYS A O 1
ATOM 866 N N . ALA A 1 115 ? 35.136 -3.846 -27.655 1.00 69.00 115 ALA A N 1
ATOM 867 C CA . ALA A 1 115 ? 36.242 -3.850 -26.700 1.00 69.00 115 ALA A CA 1
ATOM 868 C C . ALA A 1 115 ? 36.730 -2.432 -26.349 1.00 69.00 115 ALA A C 1
ATOM 870 O O . ALA A 1 115 ? 37.006 -2.152 -25.183 1.00 69.00 115 ALA A O 1
ATOM 871 N N . SER A 1 116 ? 36.805 -1.524 -27.329 1.00 71.81 116 SER A N 1
ATOM 872 C CA . SER A 1 116 ? 37.210 -0.130 -27.107 1.00 71.81 116 SER A CA 1
ATOM 873 C C . SER A 1 116 ? 36.211 0.642 -26.239 1.00 71.81 116 SER A C 1
ATOM 875 O O . SER A 1 116 ? 36.619 1.333 -25.308 1.00 71.81 116 SER A O 1
ATOM 877 N N . LEU A 1 117 ? 34.908 0.509 -26.504 1.00 77.94 117 LEU A N 1
ATOM 878 C CA . LEU A 1 117 ? 33.853 1.167 -25.729 1.00 77.94 117 LEU A CA 1
ATOM 879 C C . LEU A 1 117 ? 33.719 0.571 -24.320 1.00 77.94 117 LEU A C 1
ATOM 881 O O . LEU A 1 117 ? 33.630 1.326 -23.356 1.00 77.94 117 LEU A O 1
ATOM 885 N N . LEU A 1 118 ? 33.815 -0.756 -24.165 1.00 77.56 118 LEU A N 1
ATOM 886 C CA . LEU A 1 118 ? 33.860 -1.405 -22.845 1.00 77.56 118 LEU A CA 1
ATOM 887 C C . LEU A 1 118 ? 35.069 -0.940 -22.028 1.00 77.56 118 LEU A C 1
ATOM 889 O O . LEU A 1 118 ? 34.953 -0.668 -20.831 1.00 77.56 118 LEU A O 1
ATOM 893 N N . LYS A 1 119 ? 36.233 -0.801 -22.674 1.00 77.38 119 LYS A N 1
ATOM 894 C CA . LYS A 1 119 ? 37.436 -0.254 -22.041 1.00 77.38 119 LYS A CA 1
ATOM 895 C C . LYS A 1 119 ? 37.232 1.205 -21.627 1.00 77.38 119 LYS A C 1
ATOM 897 O O . LYS A 1 119 ? 37.605 1.555 -20.510 1.00 77.38 119 LYS A O 1
ATOM 902 N N . LYS A 1 120 ? 36.619 2.029 -22.486 1.00 81.94 120 LYS A N 1
ATOM 903 C CA . LYS A 1 120 ? 36.285 3.429 -22.180 1.00 81.94 120 LYS A CA 1
ATOM 904 C C . LYS A 1 120 ? 35.341 3.526 -20.980 1.00 81.94 120 LYS A C 1
ATOM 906 O O . LYS A 1 120 ? 35.644 4.266 -20.057 1.00 81.94 120 LYS A O 1
ATOM 911 N N . LEU A 1 121 ? 34.281 2.718 -20.943 1.00 87.38 121 LEU A N 1
ATOM 912 C CA . LEU A 1 121 ? 33.323 2.690 -19.835 1.00 87.38 121 LEU A CA 1
ATOM 913 C C . LEU A 1 121 ? 33.977 2.260 -18.512 1.00 87.38 121 LEU A C 1
ATOM 915 O O . LEU A 1 121 ? 33.750 2.868 -17.473 1.00 87.38 121 LEU A O 1
ATOM 919 N N . THR A 1 122 ? 34.828 1.231 -18.547 1.00 78.88 122 THR A N 1
ATOM 920 C CA . THR A 1 122 ? 35.504 0.703 -17.345 1.00 78.88 122 THR A CA 1
ATOM 921 C C . THR A 1 122 ? 36.502 1.699 -16.752 1.00 78.88 122 THR A C 1
ATOM 923 O O . THR A 1 122 ? 36.657 1.793 -15.530 1.00 78.88 122 THR A O 1
ATOM 926 N N . LEU A 1 123 ? 37.185 2.445 -17.620 1.00 80.50 123 LEU A N 1
ATOM 927 C CA . LEU A 1 123 ? 38.210 3.418 -17.248 1.00 80.50 123 LEU A CA 1
ATOM 928 C C . LEU A 1 123 ? 37.667 4.846 -17.116 1.00 80.50 123 LEU A C 1
ATOM 930 O O . LEU A 1 123 ? 38.454 5.753 -16.860 1.00 80.50 123 LEU A O 1
ATOM 934 N N . HIS A 1 124 ? 36.358 5.055 -17.273 1.00 84.31 124 HIS A N 1
ATOM 935 C CA . HIS A 1 124 ? 35.743 6.373 -17.144 1.00 84.31 124 HIS A CA 1
ATOM 936 C C . HIS A 1 124 ? 35.926 6.875 -15.708 1.00 84.31 124 HIS A C 1
ATOM 938 O O . HIS A 1 124 ? 35.553 6.188 -14.752 1.00 84.31 124 HIS A O 1
ATOM 944 N N . ARG A 1 125 ? 36.574 8.027 -15.539 1.00 85.06 125 ARG A N 1
ATOM 945 C CA . ARG A 1 125 ? 36.886 8.645 -14.244 1.00 85.06 125 ARG A CA 1
ATOM 946 C C . ARG A 1 125 ? 36.699 10.149 -14.376 1.00 85.06 125 ARG A C 1
ATOM 948 O O . ARG A 1 125 ? 37.161 10.723 -15.355 1.00 85.06 125 ARG A O 1
ATOM 955 N N . MET A 1 126 ? 36.052 10.742 -13.386 1.00 81.81 126 MET A N 1
ATOM 956 C CA . MET A 1 126 ? 35.828 12.174 -13.301 1.00 81.81 126 MET A CA 1
ATOM 957 C C . MET A 1 126 ? 37.144 12.854 -12.949 1.00 81.81 126 MET A C 1
ATOM 959 O O . MET A 1 126 ? 37.845 12.434 -12.025 1.00 81.81 126 MET A O 1
ATOM 963 N N . THR A 1 127 ? 37.484 13.886 -13.704 1.00 78.81 127 THR A N 1
ATOM 964 C CA . THR A 1 127 ? 38.719 14.644 -13.515 1.00 78.81 127 THR A CA 1
ATOM 965 C C . THR A 1 127 ? 38.533 15.772 -12.498 1.00 78.81 127 THR A C 1
ATOM 967 O O . THR A 1 127 ? 37.430 16.291 -12.312 1.00 78.81 127 THR A O 1
ATOM 970 N N . ASP A 1 128 ? 39.608 16.148 -11.800 1.00 64.75 128 ASP A N 1
ATOM 971 C CA . ASP A 1 128 ? 39.560 17.222 -10.802 1.00 64.75 128 ASP A CA 1
ATOM 972 C C . ASP A 1 128 ? 39.171 18.555 -11.470 1.00 64.75 128 ASP A C 1
ATOM 974 O O . ASP A 1 128 ? 39.920 19.099 -12.281 1.00 64.75 128 ASP A O 1
ATOM 978 N N . GLY A 1 129 ? 37.990 19.079 -11.119 1.00 61.25 129 GLY A N 1
ATOM 979 C CA . GLY A 1 129 ? 37.428 20.319 -11.675 1.00 61.25 129 GLY A CA 1
ATOM 980 C C . GLY A 1 129 ? 36.382 20.128 -12.782 1.00 61.25 129 GLY A C 1
ATOM 981 O O . GLY A 1 129 ? 35.816 21.117 -13.241 1.00 61.25 129 GLY A O 1
ATOM 982 N N . GLU A 1 130 ? 36.096 18.891 -13.189 1.00 72.62 130 GLU A N 1
ATOM 983 C CA . GLU A 1 130 ? 34.990 18.563 -14.095 1.00 72.62 130 GLU A CA 1
ATOM 984 C C . GLU A 1 130 ? 33.634 18.742 -13.393 1.00 72.62 130 GLU A C 1
ATOM 986 O O . GLU A 1 130 ? 33.505 18.496 -12.192 1.00 72.62 130 GLU A O 1
ATOM 991 N N . GLU A 1 131 ? 32.595 19.165 -14.118 1.00 65.31 131 GLU A N 1
ATOM 992 C CA . GLU A 1 131 ? 31.235 19.157 -13.575 1.00 65.31 131 GLU A CA 1
ATOM 993 C C . GLU A 1 131 ? 30.657 17.737 -13.627 1.00 65.31 131 GLU A C 1
ATOM 995 O O . GLU A 1 131 ? 30.706 17.064 -14.657 1.00 65.31 131 GLU A O 1
ATOM 1000 N N . ILE A 1 132 ? 30.029 17.282 -12.535 1.00 60.69 132 ILE A N 1
ATOM 1001 C CA . ILE A 1 132 ? 29.451 15.927 -12.455 1.00 60.69 132 ILE A CA 1
ATOM 1002 C C . ILE A 1 132 ? 28.457 15.645 -13.589 1.00 60.69 132 ILE A C 1
ATOM 1004 O O . ILE A 1 132 ? 28.362 14.523 -14.076 1.00 60.69 132 ILE A O 1
ATOM 1008 N N . ARG A 1 133 ? 27.738 16.672 -14.052 1.00 52.59 133 ARG A N 1
ATOM 1009 C CA . ARG A 1 133 ? 26.776 16.562 -15.151 1.00 52.59 133 ARG A CA 1
ATOM 1010 C C . ARG A 1 133 ? 27.444 16.145 -16.462 1.00 52.59 133 ARG A C 1
ATOM 1012 O O . ARG A 1 133 ? 26.887 15.319 -17.182 1.00 52.59 133 ARG A O 1
ATOM 1019 N N . ASP A 1 134 ? 28.611 16.703 -16.766 1.00 66.50 134 ASP A N 1
ATOM 1020 C CA . ASP A 1 134 ? 29.340 16.401 -17.998 1.00 66.50 134 ASP A CA 1
ATOM 1021 C C . ASP A 1 134 ? 30.003 15.022 -17.920 1.00 66.50 134 ASP A C 1
ATOM 1023 O O . ASP A 1 134 ? 29.922 14.245 -18.876 1.00 66.50 134 ASP A O 1
ATOM 1027 N N . HIS A 1 135 ? 30.512 14.659 -16.739 1.00 76.62 135 HIS A N 1
ATOM 1028 C CA . HIS A 1 135 ? 31.029 13.319 -16.462 1.00 76.62 135 HIS A CA 1
ATOM 1029 C C . HIS A 1 135 ? 29.960 12.229 -16.648 1.00 76.62 135 HIS A C 1
ATOM 1031 O O . HIS A 1 135 ? 30.204 11.220 -17.317 1.00 76.62 135 HIS A O 1
ATOM 1037 N N . LEU A 1 136 ? 28.756 12.447 -16.100 1.00 62.50 136 LEU A N 1
ATOM 1038 C CA . LEU A 1 136 ? 27.612 11.539 -16.243 1.00 62.50 136 LEU A CA 1
ATOM 1039 C C . LEU A 1 136 ? 27.159 11.416 -17.700 1.00 62.50 136 LEU A C 1
ATOM 1041 O O . LEU A 1 136 ? 26.889 10.305 -18.154 1.00 62.50 136 LEU A O 1
ATOM 1045 N N . ARG A 1 137 ? 27.119 12.529 -18.446 1.00 69.00 137 ARG A N 1
ATOM 1046 C CA . ARG A 1 137 ? 26.791 12.514 -19.878 1.00 69.00 137 ARG A CA 1
ATOM 1047 C C . ARG A 1 137 ? 27.781 11.637 -20.648 1.00 69.00 137 ARG A C 1
ATOM 1049 O O . ARG A 1 137 ? 27.364 10.716 -21.335 1.00 69.00 137 ARG A O 1
ATOM 1056 N N . GLY A 1 138 ? 29.088 11.827 -20.444 1.00 72.12 138 GLY A N 1
ATOM 1057 C CA . GLY A 1 138 ? 30.117 11.007 -21.095 1.00 72.12 138 GLY A CA 1
ATOM 1058 C C . GLY A 1 138 ? 30.076 9.517 -20.715 1.00 72.12 138 GLY A C 1
ATOM 1059 O O . GLY A 1 138 ? 30.375 8.655 -21.553 1.00 72.12 138 GLY A O 1
ATOM 1060 N N . PHE A 1 139 ? 29.685 9.205 -19.474 1.00 82.62 139 PHE A N 1
ATOM 1061 C CA . PHE A 1 139 ? 29.504 7.833 -18.999 1.00 82.62 139 PHE A CA 1
ATOM 1062 C C . PHE A 1 139 ? 28.333 7.152 -19.720 1.00 82.62 139 PHE A C 1
ATOM 1064 O O . PHE A 1 139 ? 28.528 6.105 -20.338 1.00 82.62 139 PHE A O 1
ATOM 1071 N N . PHE A 1 140 ? 27.142 7.764 -19.702 1.00 75.44 140 PHE A N 1
ATOM 1072 C CA . PHE A 1 140 ? 25.941 7.192 -20.318 1.00 75.44 140 PHE A CA 1
ATOM 1073 C C . PHE A 1 140 ? 25.988 7.198 -21.851 1.00 75.44 140 PHE A C 1
ATOM 1075 O O . PHE A 1 140 ? 25.612 6.194 -22.445 1.00 75.44 140 PHE A O 1
ATOM 1082 N N . ASP A 1 141 ? 26.610 8.193 -22.490 1.00 76.06 141 ASP A N 1
ATOM 1083 C CA . ASP A 1 141 ? 26.864 8.176 -23.941 1.00 76.06 141 ASP A CA 1
ATOM 1084 C C . ASP A 1 141 ? 27.675 6.937 -24.371 1.00 76.06 141 ASP A C 1
ATOM 1086 O O . ASP A 1 141 ? 27.533 6.423 -25.481 1.00 76.06 141 ASP A O 1
ATOM 1090 N N . THR A 1 142 ? 28.570 6.446 -23.506 1.00 78.12 142 THR A N 1
ATOM 1091 C CA . THR A 1 142 ? 29.359 5.233 -23.775 1.00 78.12 142 THR A CA 1
ATOM 1092 C C . THR A 1 142 ? 28.528 3.961 -23.565 1.00 78.12 142 THR A C 1
ATOM 1094 O O . THR A 1 142 ? 28.736 2.978 -24.278 1.00 78.12 142 THR A O 1
ATOM 1097 N N . VAL A 1 143 ? 27.585 3.977 -22.618 1.00 79.25 143 VAL A N 1
ATOM 1098 C CA . VAL A 1 143 ? 26.628 2.884 -22.368 1.00 79.25 143 VAL A CA 1
ATOM 1099 C C . VAL A 1 143 ? 25.652 2.748 -23.531 1.00 79.25 143 VAL A C 1
ATOM 1101 O O . VAL A 1 143 ? 25.464 1.639 -24.023 1.00 79.25 143 VAL A O 1
ATOM 1104 N N . ASP A 1 144 ? 25.105 3.858 -24.020 1.00 71.38 144 ASP A N 1
ATOM 1105 C CA . ASP A 1 144 ? 24.153 3.869 -25.133 1.00 71.38 144 ASP A CA 1
ATOM 1106 C C . ASP A 1 144 ? 24.808 3.334 -26.413 1.00 71.38 144 ASP A C 1
ATOM 1108 O O . ASP A 1 144 ? 24.275 2.428 -27.051 1.00 71.38 144 ASP A O 1
ATOM 1112 N N . LYS A 1 145 ? 26.050 3.752 -26.702 1.00 74.62 145 LYS A N 1
ATOM 1113 C CA . LYS A 1 145 ? 26.857 3.209 -27.813 1.00 74.62 145 LYS A CA 1
ATOM 1114 C C . LYS A 1 145 ? 27.143 1.708 -27.690 1.00 74.62 145 LYS A C 1
ATOM 1116 O O . LYS A 1 145 ? 27.362 1.045 -28.700 1.00 74.62 145 LYS A O 1
ATOM 1121 N N . LEU A 1 146 ? 27.201 1.160 -26.474 1.00 77.81 146 LEU A N 1
ATOM 1122 C CA . LEU A 1 146 ? 27.340 -0.284 -26.246 1.00 77.81 146 LEU A CA 1
ATOM 1123 C C . LEU A 1 146 ? 25.999 -1.011 -26.416 1.00 77.81 146 LEU A C 1
ATOM 1125 O O . LEU A 1 146 ? 25.977 -2.099 -26.996 1.00 77.81 146 LEU A O 1
ATOM 1129 N N . GLY A 1 147 ? 24.900 -0.392 -25.981 1.00 72.50 147 GLY A N 1
ATOM 1130 C CA . GLY A 1 147 ? 23.536 -0.889 -26.164 1.00 72.50 147 GLY A CA 1
ATOM 1131 C C . GLY A 1 147 ? 23.125 -0.968 -27.636 1.00 72.50 147 GLY A C 1
ATOM 1132 O O . GLY A 1 147 ? 22.611 -1.996 -28.066 1.00 72.50 147 GLY A O 1
ATOM 1133 N N . GLU A 1 148 ? 23.458 0.047 -28.437 1.00 73.88 148 GLU A N 1
ATOM 1134 C CA . GLU A 1 148 ? 23.269 0.053 -29.900 1.00 73.88 148 GLU A CA 1
ATOM 1135 C C . GLU A 1 148 ? 24.024 -1.086 -30.608 1.00 73.88 148 GLU A C 1
ATOM 1137 O O . GLU A 1 148 ? 23.656 -1.500 -31.705 1.00 73.88 148 GLU A O 1
ATOM 1142 N N . MET A 1 149 ? 25.078 -1.618 -29.979 1.00 68.69 149 MET A N 1
ATOM 1143 C CA . MET A 1 149 ? 25.859 -2.755 -30.471 1.00 68.69 149 MET A CA 1
ATOM 1144 C C . MET A 1 149 ? 25.432 -4.098 -29.849 1.00 68.69 149 MET A C 1
ATOM 1146 O O . MET A 1 149 ? 26.194 -5.070 -29.934 1.00 68.69 149 MET A O 1
ATOM 1150 N N . GLU A 1 150 ? 24.262 -4.163 -29.204 1.00 68.56 150 GLU A N 1
ATOM 1151 C CA . GLU A 1 150 ? 23.714 -5.350 -28.524 1.00 68.56 150 GLU A CA 1
ATOM 1152 C C . GLU A 1 150 ? 24.634 -5.901 -27.414 1.00 68.56 150 GLU A C 1
ATOM 1154 O O . GLU A 1 150 ? 24.726 -7.108 -27.184 1.00 68.56 150 GLU A O 1
ATOM 1159 N N . VAL A 1 151 ? 25.393 -5.029 -26.740 1.00 69.44 151 VAL A N 1
ATOM 1160 C CA . VAL A 1 151 ? 26.199 -5.409 -25.572 1.00 69.44 151 VAL A CA 1
ATOM 1161 C C . VAL A 1 151 ? 25.397 -5.134 -24.307 1.00 69.44 151 VAL A C 1
ATOM 1163 O O . VAL A 1 151 ? 25.313 -3.999 -23.844 1.00 69.44 151 VAL A O 1
ATOM 1166 N N . GLU A 1 152 ? 24.839 -6.187 -23.715 1.00 69.19 152 GLU A N 1
ATOM 1167 C CA . GLU A 1 152 ? 24.156 -6.092 -22.425 1.00 69.19 152 GLU A CA 1
ATOM 1168 C C . GLU A 1 152 ? 25.161 -6.033 -21.266 1.00 69.19 152 GLU A C 1
ATOM 1170 O O . GLU A 1 152 ? 25.996 -6.924 -21.083 1.00 69.19 152 GLU A O 1
ATOM 1175 N N . ILE A 1 153 ? 25.057 -4.987 -20.445 1.00 76.31 153 ILE A N 1
ATOM 1176 C CA . ILE A 1 153 ? 25.823 -4.842 -19.205 1.00 76.31 153 ILE A CA 1
ATOM 1177 C C . ILE A 1 153 ? 24.877 -5.066 -18.033 1.00 76.31 153 ILE A C 1
ATOM 1179 O O . ILE A 1 153 ? 23.816 -4.448 -17.944 1.00 76.31 153 ILE A O 1
ATOM 1183 N N . ASN A 1 154 ? 25.276 -5.938 -17.107 1.00 72.56 154 ASN A N 1
ATOM 1184 C CA . ASN A 1 154 ? 24.508 -6.183 -15.894 1.00 72.56 154 ASN A CA 1
ATOM 1185 C C . ASN A 1 154 ? 24.265 -4.853 -15.124 1.00 72.56 154 ASN A C 1
ATOM 1187 O O . ASN A 1 154 ? 25.229 -4.132 -14.851 1.00 72.56 154 ASN A O 1
ATOM 1191 N N . PRO A 1 155 ? 23.019 -4.528 -14.727 1.00 47.44 155 PRO A N 1
ATOM 1192 C CA . PRO A 1 155 ? 22.685 -3.257 -14.071 1.00 47.44 155 PRO A CA 1
ATOM 1193 C C . PRO A 1 155 ? 23.410 -2.977 -12.747 1.00 47.44 155 PRO A C 1
ATOM 1195 O O . PRO A 1 155 ? 23.602 -1.817 -12.374 1.00 47.44 155 PRO A O 1
ATOM 1198 N N . ASP A 1 156 ? 23.796 -4.017 -12.012 1.00 50.34 156 ASP A N 1
ATOM 1199 C CA . ASP A 1 156 ? 24.512 -3.859 -10.746 1.00 50.34 156 ASP A CA 1
ATOM 1200 C C . ASP A 1 156 ? 25.994 -3.567 -11.018 1.00 50.34 156 ASP A C 1
ATOM 1202 O O . ASP A 1 156 ? 26.581 -2.691 -10.384 1.00 50.34 156 ASP A O 1
ATOM 1206 N N . LEU A 1 157 ? 26.565 -4.191 -12.055 1.00 58.47 157 LEU A N 1
ATOM 1207 C CA . LEU A 1 157 ? 27.907 -3.869 -12.541 1.00 58.47 157 LEU A CA 1
ATOM 1208 C C . LEU A 1 157 ? 27.987 -2.431 -13.076 1.00 58.47 157 LEU A C 1
ATOM 1210 O O . LEU A 1 157 ? 28.948 -1.729 -12.779 1.00 58.47 157 LEU A O 1
ATOM 1214 N N . LEU A 1 158 ? 26.967 -1.963 -13.800 1.00 60.12 158 LEU A N 1
ATOM 1215 C CA . LEU A 1 158 ? 26.917 -0.591 -14.312 1.00 60.12 158 LEU A CA 1
ATOM 1216 C C . LEU A 1 158 ? 26.890 0.452 -13.180 1.00 60.12 158 LEU A C 1
ATOM 1218 O O . LEU A 1 158 ? 27.625 1.436 -13.228 1.00 60.12 158 LEU A O 1
ATOM 1222 N N . THR A 1 159 ? 26.095 0.201 -12.131 1.00 51.69 159 THR A N 1
ATOM 1223 C CA . THR A 1 159 ? 26.042 1.043 -10.919 1.00 51.69 159 THR A CA 1
ATOM 1224 C C . THR A 1 159 ? 27.402 1.108 -10.225 1.00 51.69 159 THR A C 1
ATOM 1226 O O . THR A 1 159 ? 27.852 2.182 -9.830 1.00 51.69 159 THR A O 1
ATOM 1229 N N . ILE A 1 160 ? 28.082 -0.034 -10.107 1.00 60.31 160 ILE A N 1
ATOM 1230 C CA . ILE A 1 160 ? 29.433 -0.107 -9.544 1.00 60.31 160 ILE A CA 1
ATOM 1231 C C . ILE A 1 160 ? 30.389 0.731 -10.400 1.00 60.31 160 ILE A C 1
ATOM 1233 O O . ILE A 1 160 ? 31.055 1.620 -9.880 1.00 60.31 160 ILE A O 1
ATOM 1237 N N . MET A 1 161 ? 30.418 0.522 -11.717 1.00 70.19 161 MET A N 1
ATOM 1238 C CA . MET A 1 161 ? 31.293 1.274 -12.624 1.00 70.19 161 MET A CA 1
ATOM 1239 C C . MET A 1 161 ? 31.065 2.790 -12.533 1.00 70.19 161 MET A C 1
ATOM 1241 O O . MET A 1 161 ? 32.036 3.543 -12.568 1.00 70.19 161 MET A O 1
ATOM 1245 N N . LEU A 1 162 ? 29.818 3.232 -12.337 1.00 68.12 162 LEU A N 1
ATOM 1246 C CA . LEU A 1 162 ? 29.480 4.639 -12.143 1.00 68.12 162 LEU A CA 1
ATOM 1247 C C . LEU A 1 162 ? 29.996 5.191 -10.804 1.00 68.12 162 LEU A C 1
ATOM 1249 O O . LEU A 1 162 ? 30.622 6.246 -10.779 1.00 68.12 162 LEU A O 1
ATOM 1253 N N . LEU A 1 163 ? 29.792 4.484 -9.691 1.00 60.59 163 LEU A N 1
ATOM 1254 C CA . LEU A 1 163 ? 30.271 4.933 -8.376 1.00 60.59 163 LEU A CA 1
ATOM 1255 C C . LEU A 1 163 ? 31.801 5.011 -8.322 1.00 60.59 163 LEU A C 1
ATOM 1257 O O . LEU A 1 163 ? 32.353 5.982 -7.815 1.00 60.59 163 LEU A O 1
ATOM 1261 N N . TYR A 1 164 ? 32.484 4.034 -8.922 1.00 69.69 164 TYR A N 1
ATOM 1262 C CA . TYR A 1 164 ? 33.944 4.033 -9.052 1.00 69.69 164 TYR A CA 1
ATOM 1263 C C . TYR A 1 164 ? 34.468 5.053 -10.074 1.00 69.69 164 TYR A C 1
ATOM 1265 O O . TYR A 1 164 ? 35.683 5.229 -10.184 1.00 69.69 164 TYR A O 1
ATOM 1273 N N . SER A 1 165 ? 33.580 5.710 -10.828 1.00 77.44 165 SER A N 1
ATOM 1274 C CA . SER A 1 165 ? 33.949 6.770 -11.763 1.00 77.44 165 SER A CA 1
ATOM 1275 C C . SER A 1 165 ? 34.025 8.160 -11.122 1.00 77.44 165 SER A C 1
ATOM 1277 O O . SER A 1 165 ? 34.615 9.044 -11.731 1.00 77.44 165 SER A O 1
ATOM 1279 N N . LEU A 1 166 ? 33.474 8.367 -9.918 1.00 73.62 166 LEU A N 1
ATOM 1280 C CA . LEU A 1 166 ? 33.415 9.677 -9.256 1.00 73.62 166 LEU A CA 1
ATOM 1281 C C . LEU A 1 166 ? 34.601 9.919 -8.291 1.00 73.62 166 LEU A C 1
ATOM 1283 O O . LEU A 1 166 ? 35.153 8.958 -7.751 1.00 73.62 166 LEU A O 1
ATOM 1287 N N . PRO A 1 167 ? 34.996 11.183 -8.033 1.00 66.25 167 PRO A N 1
ATOM 1288 C CA . PRO A 1 167 ? 36.060 11.534 -7.097 1.00 66.25 167 PRO A CA 1
ATOM 1289 C C . PRO A 1 167 ? 35.610 11.361 -5.636 1.00 66.25 167 PRO A C 1
ATOM 1291 O O . PRO A 1 167 ? 34.423 11.532 -5.336 1.00 66.25 167 PRO A O 1
ATOM 1294 N N . PRO A 1 168 ? 36.549 11.177 -4.686 1.00 56.44 168 PRO A N 1
ATOM 1295 C CA . PRO A 1 168 ? 36.242 11.043 -3.256 1.00 56.44 168 PRO A CA 1
ATOM 1296 C C . PRO A 1 168 ? 35.440 12.214 -2.656 1.00 56.44 168 PRO A C 1
ATOM 1298 O O . PRO A 1 168 ? 34.738 12.052 -1.663 1.00 56.44 168 PRO A O 1
ATOM 1301 N N . ALA A 1 169 ? 35.497 13.406 -3.261 1.00 49.28 169 ALA A N 1
ATOM 1302 C CA . ALA A 1 169 ? 34.724 14.577 -2.834 1.00 49.28 169 ALA A CA 1
ATOM 1303 C C . ALA A 1 169 ? 33.196 14.400 -2.966 1.00 49.28 169 ALA A C 1
ATOM 1305 O O . ALA A 1 169 ? 32.433 15.102 -2.303 1.00 49.28 169 ALA A O 1
ATOM 1306 N N . PHE A 1 170 ? 32.742 13.453 -3.792 1.00 52.38 170 PHE A N 1
ATOM 1307 C CA . PHE A 1 170 ? 31.329 13.111 -3.961 1.00 52.38 170 PHE A CA 1
ATOM 1308 C C . PHE A 1 170 ? 30.872 11.997 -3.004 1.00 52.38 170 PHE A C 1
ATOM 1310 O O . PHE A 1 170 ? 29.700 11.631 -3.004 1.00 52.38 170 PHE A O 1
ATOM 1317 N N . GLU A 1 171 ? 31.744 11.529 -2.101 1.00 51.00 171 GLU A N 1
ATOM 1318 C CA . GLU A 1 171 ? 31.416 10.584 -1.022 1.00 51.00 171 GLU A CA 1
ATOM 1319 C C . GLU A 1 171 ? 30.624 11.228 0.143 1.00 51.00 171 GLU A C 1
ATOM 1321 O O . GLU A 1 171 ? 30.658 10.712 1.255 1.00 51.00 171 GLU A O 1
ATOM 1326 N N . ASN A 1 172 ? 29.940 12.366 -0.057 1.00 43.97 172 ASN A N 1
ATOM 1327 C CA . ASN A 1 172 ? 29.399 13.254 0.989 1.00 43.97 172 ASN A CA 1
ATOM 1328 C C . ASN A 1 172 ? 28.602 12.558 2.120 1.00 43.97 172 ASN A C 1
ATOM 1330 O O . ASN A 1 172 ? 27.371 12.535 2.138 1.00 43.97 172 ASN A O 1
ATOM 1334 N N . PHE A 1 173 ? 29.322 12.115 3.154 1.00 48.31 173 PHE A N 1
ATOM 1335 C CA . PHE A 1 173 ? 28.819 11.735 4.470 1.00 48.31 173 PHE A CA 1
ATOM 1336 C C . PHE A 1 173 ? 29.182 12.810 5.507 1.00 48.31 173 PHE A C 1
ATOM 1338 O O . PHE A 1 173 ? 30.286 13.357 5.534 1.00 48.31 173 PHE A O 1
ATOM 1345 N N . ARG A 1 174 ? 28.244 13.116 6.411 1.00 43.25 174 ARG A N 1
ATOM 1346 C CA . ARG A 1 174 ? 28.419 14.115 7.479 1.00 43.25 174 ARG A CA 1
ATOM 1347 C C . ARG A 1 174 ? 29.203 13.514 8.657 1.00 43.25 174 ARG A C 1
ATOM 1349 O O . ARG A 1 174 ? 28.790 12.499 9.215 1.00 43.25 174 ARG A O 1
ATOM 1356 N N . CYS A 1 175 ? 30.287 14.165 9.097 1.00 48.12 175 CYS A N 1
ATOM 1357 C CA . CYS A 1 175 ? 31.091 13.721 10.244 1.00 48.12 175 CYS A CA 1
ATOM 1358 C C . CYS A 1 175 ? 30.250 13.648 11.529 1.00 48.12 175 CYS A C 1
ATOM 1360 O O . CYS A 1 175 ? 29.811 14.669 12.071 1.00 48.12 175 CYS A O 1
ATOM 1362 N N . PHE A 1 176 ? 30.061 12.445 12.076 1.00 43.19 176 PHE A N 1
ATOM 1363 C CA . PHE A 1 176 ? 29.243 12.249 13.275 1.00 43.19 176 PHE A CA 1
ATOM 1364 C C . PHE A 1 176 ? 29.828 12.888 14.545 1.00 43.19 176 PHE A C 1
ATOM 1366 O O . PHE A 1 176 ? 29.047 13.168 15.460 1.00 43.19 176 PHE A O 1
ATOM 1373 N N . ARG A 1 177 ? 31.145 13.160 14.583 1.00 53.34 177 ARG A N 1
ATOM 1374 C CA . ARG A 1 177 ? 31.880 13.663 15.759 1.00 53.34 177 ARG A CA 1
ATOM 1375 C C . ARG A 1 177 ? 31.820 15.190 15.926 1.00 53.34 177 ARG A C 1
ATOM 1377 O O . ARG A 1 177 ? 31.520 15.642 17.025 1.00 53.34 177 ARG A O 1
ATOM 1384 N N . CYS A 1 178 ? 32.051 15.987 14.875 1.00 56.97 178 CYS A N 1
ATOM 1385 C CA . CYS A 1 178 ? 32.026 17.465 14.963 1.00 56.97 178 CYS A CA 1
ATOM 1386 C C . CYS A 1 178 ? 30.956 18.162 14.108 1.00 56.97 178 CYS A C 1
ATOM 1388 O O . CYS A 1 178 ? 30.851 19.386 14.158 1.00 56.97 178 CYS A O 1
ATOM 1390 N N . LYS A 1 179 ? 30.174 17.406 13.325 1.00 47.88 179 LYS A N 1
ATOM 1391 C CA . LYS A 1 179 ? 29.088 17.901 12.460 1.00 47.88 179 LYS A CA 1
ATOM 1392 C C . LYS A 1 179 ? 29.509 18.854 11.323 1.00 47.88 179 LYS A C 1
ATOM 1394 O O . LYS A 1 179 ? 28.633 19.422 10.675 1.00 47.88 179 LYS A O 1
ATOM 1399 N N . ARG A 1 180 ? 30.810 19.001 11.038 1.00 43.09 180 ARG A N 1
ATOM 1400 C CA . ARG A 1 180 ? 31.333 19.715 9.853 1.00 43.09 180 ARG A CA 1
ATOM 1401 C C . ARG A 1 180 ? 31.513 18.758 8.667 1.00 43.09 180 ARG A C 1
ATOM 1403 O O . ARG A 1 180 ? 31.682 17.557 8.868 1.00 43.09 180 ARG A O 1
ATOM 1410 N N . PHE A 1 181 ? 31.454 19.291 7.449 1.00 44.56 181 PHE A N 1
ATOM 1411 C CA . PHE A 1 181 ? 31.640 18.531 6.207 1.00 44.56 181 PHE A CA 1
ATOM 1412 C C . PHE A 1 181 ? 33.132 18.342 5.877 1.00 44.56 181 PHE A C 1
ATOM 1414 O O . PHE A 1 181 ? 33.972 19.093 6.375 1.00 44.56 181 PHE A O 1
ATOM 1421 N N . GLY A 1 182 ? 33.451 17.336 5.055 1.00 41.59 182 GLY A N 1
ATOM 1422 C CA . GLY A 1 182 ? 34.780 17.171 4.447 1.00 41.59 182 GLY A CA 1
ATOM 1423 C C . GLY A 1 182 ? 35.799 16.299 5.195 1.00 41.59 182 GLY A C 1
ATOM 1424 O O . GLY A 1 182 ? 36.970 16.364 4.853 1.00 41.59 182 GLY A O 1
ATOM 1425 N N . HIS A 1 183 ? 35.402 15.517 6.209 1.00 49.16 183 HIS A N 1
ATOM 1426 C CA . HIS A 1 183 ? 36.275 14.516 6.856 1.00 49.16 183 HIS A CA 1
ATOM 1427 C C . HIS A 1 183 ? 35.459 13.446 7.594 1.00 49.16 183 HIS A C 1
ATOM 1429 O O . HIS A 1 183 ? 34.319 13.691 8.008 1.00 49.16 183 HIS A O 1
ATOM 1435 N N . LYS A 1 184 ? 36.033 12.259 7.800 1.00 45.56 184 LYS A N 1
ATOM 1436 C CA . LYS A 1 184 ? 35.373 11.175 8.548 1.00 45.56 184 LYS A CA 1
ATOM 1437 C C . LYS A 1 184 ? 35.451 11.437 10.054 1.00 45.56 184 LYS A C 1
ATOM 1439 O O . LYS A 1 184 ? 36.339 12.127 10.548 1.00 45.56 184 LYS A O 1
ATOM 1444 N N . ALA A 1 185 ? 34.536 10.850 10.832 1.00 46.62 185 ALA A N 1
ATOM 1445 C CA . ALA A 1 185 ? 34.542 10.980 12.298 1.00 46.62 185 ALA A CA 1
ATOM 1446 C C . ALA A 1 185 ? 35.859 10.524 12.952 1.00 46.62 185 ALA A C 1
ATOM 1448 O O . ALA A 1 185 ? 36.137 10.923 14.082 1.00 46.62 185 ALA A O 1
ATOM 1449 N N . ILE A 1 186 ? 36.644 9.718 12.238 1.00 43.00 186 ILE A N 1
ATOM 1450 C CA . ILE A 1 186 ? 37.945 9.189 12.641 1.00 43.00 186 ILE A CA 1
ATOM 1451 C C . ILE A 1 186 ? 39.089 10.203 12.446 1.00 43.00 186 ILE A C 1
ATOM 1453 O O . ILE A 1 186 ? 40.015 10.241 13.244 1.00 43.00 186 ILE A O 1
ATOM 1457 N N . GLU A 1 187 ? 38.967 11.097 11.462 1.00 43.28 187 GLU A N 1
ATOM 1458 C CA . GLU A 1 187 ? 39.926 12.170 11.131 1.00 43.28 187 GLU A CA 1
ATOM 1459 C C . GLU A 1 187 ? 39.615 13.474 11.887 1.00 43.28 187 GLU A C 1
ATOM 1461 O O . GLU A 1 187 ? 40.306 14.487 11.779 1.00 43.28 187 GLU A O 1
ATOM 1466 N N . CYS A 1 188 ? 38.530 13.474 12.660 1.00 50.00 188 CYS A N 1
ATOM 1467 C CA . CYS A 1 188 ? 38.070 14.626 13.413 1.00 50.00 188 CYS A CA 1
ATOM 1468 C C . CYS A 1 188 ? 38.966 14.859 14.643 1.00 50.00 188 CYS A C 1
ATOM 1470 O O . CYS A 1 188 ? 38.776 14.223 15.682 1.00 50.00 188 CYS A O 1
ATOM 1472 N N . GLY A 1 189 ? 39.874 15.838 14.559 1.00 51.72 189 GLY A N 1
ATOM 1473 C CA . GLY A 1 189 ? 40.858 16.213 15.593 1.00 51.72 189 GLY A CA 1
ATOM 1474 C C . GLY A 1 189 ? 40.316 16.774 16.921 1.00 51.72 189 GLY A C 1
ATOM 1475 O O . GLY A 1 189 ? 41.050 17.438 17.646 1.00 51.72 18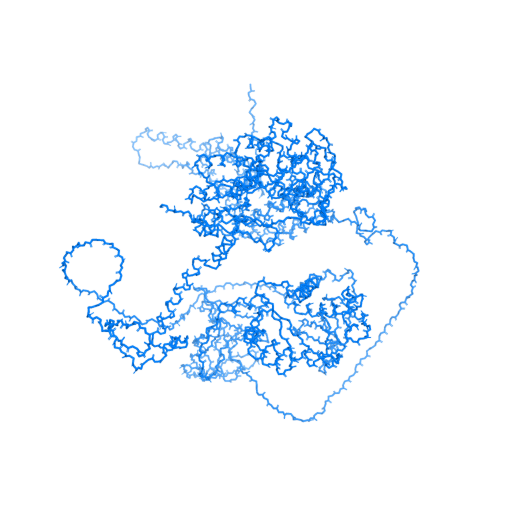9 GLY A O 1
ATOM 1476 N N . LYS A 1 190 ? 39.042 16.535 17.261 1.00 41.75 190 LYS A N 1
ATOM 1477 C CA . LYS A 1 190 ? 38.478 16.819 18.592 1.00 41.75 190 LYS A CA 1
ATOM 1478 C C . LYS A 1 190 ? 38.169 15.509 19.315 1.00 41.75 190 LYS A C 1
ATOM 1480 O O . LYS A 1 190 ? 37.332 14.730 18.857 1.00 41.75 190 LYS A O 1
ATOM 1485 N N . SER A 1 191 ? 38.826 15.270 20.443 1.00 40.78 191 SER A N 1
ATOM 1486 C CA . SER A 1 191 ? 38.563 14.150 21.351 1.00 40.78 191 SER A CA 1
ATOM 1487 C C . SER A 1 191 ? 37.361 14.437 22.267 1.00 40.78 191 SER A C 1
ATOM 1489 O O . SER A 1 191 ? 37.123 15.575 22.672 1.00 40.78 191 SER A O 1
ATOM 1491 N N . ARG A 1 192 ? 36.585 13.390 22.595 1.00 37.28 192 ARG A N 1
ATOM 1492 C CA . ARG A 1 192 ? 35.744 13.372 23.808 1.00 37.28 192 ARG A CA 1
ATOM 1493 C C . ARG A 1 192 ? 36.708 13.351 25.005 1.00 37.28 192 ARG A C 1
ATOM 1495 O O . ARG A 1 192 ? 37.678 12.604 24.951 1.00 37.28 192 ARG A O 1
ATOM 1502 N N . GLY A 1 193 ? 36.491 14.210 25.999 1.00 30.53 193 GLY A N 1
ATOM 1503 C CA . GLY A 1 193 ? 37.457 14.490 27.070 1.00 30.53 193 GLY A CA 1
ATOM 1504 C C . GLY A 1 193 ? 37.928 13.269 27.880 1.00 30.53 193 GLY A C 1
ATOM 1505 O O . GLY A 1 193 ? 37.109 12.403 28.169 1.00 30.53 193 GLY A O 1
ATOM 1506 N N . ASN A 1 194 ? 39.243 13.282 28.175 1.00 28.84 194 ASN A N 1
ATOM 1507 C CA . ASN A 1 194 ? 39.995 12.948 29.409 1.00 28.84 194 ASN A CA 1
ATOM 1508 C C . ASN A 1 194 ? 39.565 11.707 30.240 1.00 28.84 194 ASN A C 1
ATOM 1510 O O . ASN A 1 194 ? 38.396 11.583 30.573 1.00 28.84 194 ASN A O 1
ATOM 1514 N N . ASP A 1 195 ? 40.416 10.744 30.638 1.00 25.91 195 ASP A N 1
ATOM 1515 C CA . ASP A 1 195 ? 41.824 10.793 31.079 1.00 25.91 195 ASP A CA 1
ATOM 1516 C C . ASP A 1 195 ? 42.597 9.448 30.894 1.00 25.91 195 ASP A C 1
ATOM 1518 O O . ASP A 1 195 ? 42.014 8.367 30.940 1.00 25.91 195 ASP A O 1
ATOM 1522 N N . GLU A 1 196 ? 43.930 9.587 30.772 1.00 25.73 196 GLU A N 1
ATOM 1523 C CA . GLU A 1 196 ? 45.057 8.668 31.084 1.00 25.73 196 GLU A CA 1
ATOM 1524 C C . GLU A 1 196 ? 45.479 7.467 30.189 1.00 25.73 196 GLU A C 1
ATOM 1526 O O . GLU A 1 196 ? 44.715 6.830 29.475 1.00 25.73 196 GLU A O 1
ATOM 1531 N N . ALA A 1 197 ? 46.804 7.233 30.199 1.00 24.70 197 ALA A N 1
ATOM 1532 C CA . ALA A 1 197 ? 47.684 6.777 29.111 1.00 24.70 197 ALA A CA 1
ATOM 1533 C C . ALA A 1 197 ? 48.397 5.407 29.388 1.00 24.70 197 ALA A C 1
ATOM 1535 O O . ALA A 1 197 ? 48.265 4.865 30.483 1.00 24.70 197 ALA A O 1
ATOM 1536 N N . PRO A 1 198 ? 49.168 4.826 28.429 1.00 31.95 198 PRO A N 1
ATOM 1537 C CA . PRO A 1 198 ? 49.470 3.382 28.329 1.00 31.95 198 PRO A CA 1
ATOM 1538 C C . PRO A 1 198 ? 50.906 2.948 28.731 1.00 31.95 198 PRO A C 1
ATOM 1540 O O . PRO A 1 198 ? 51.803 3.780 28.884 1.00 31.95 198 PRO A O 1
ATOM 1543 N N . ARG A 1 199 ? 51.170 1.623 28.797 1.00 21.86 199 ARG A N 1
ATOM 1544 C CA . ARG A 1 199 ? 52.529 1.016 28.798 1.00 21.86 199 ARG A CA 1
ATOM 1545 C C . ARG A 1 199 ? 52.662 -0.242 27.907 1.00 21.86 199 ARG A C 1
ATOM 1547 O O . ARG A 1 199 ? 51.676 -0.889 27.581 1.00 21.86 199 ARG A O 1
ATOM 1554 N N . LYS A 1 200 ? 53.919 -0.490 27.501 1.00 22.12 200 LYS A N 1
ATOM 1555 C CA . LYS A 1 200 ? 54.484 -1.191 26.322 1.00 22.12 200 LYS A CA 1
ATOM 1556 C C . LYS A 1 200 ? 54.671 -2.730 26.409 1.00 22.12 200 LYS A C 1
ATOM 1558 O O . LYS A 1 200 ? 54.943 -3.242 27.484 1.00 22.12 200 LYS A O 1
ATOM 1563 N N . VAL A 1 201 ? 54.573 -3.366 25.225 1.00 26.17 201 VAL A N 1
ATOM 1564 C CA . VAL A 1 201 ? 55.451 -4.327 24.475 1.00 26.17 201 VAL A CA 1
ATOM 1565 C C . VAL A 1 201 ? 56.446 -5.247 25.224 1.00 26.17 201 VAL A C 1
ATOM 1567 O O . VAL A 1 201 ? 57.228 -4.723 26.004 1.00 26.17 201 VAL A O 1
ATOM 1570 N N . GLU A 1 202 ? 56.491 -6.557 24.875 1.00 22.77 202 GLU A N 1
ATOM 1571 C CA . GLU A 1 202 ? 57.694 -7.310 24.383 1.00 22.77 202 GLU A CA 1
ATOM 1572 C C . GLU A 1 202 ? 57.482 -8.838 24.119 1.00 22.77 202 GLU A C 1
ATOM 1574 O O . GLU A 1 202 ? 57.104 -9.604 24.998 1.00 22.77 202 GLU A O 1
ATOM 1579 N N . ASP A 1 203 ? 57.656 -9.212 22.840 1.00 23.34 203 ASP A N 1
ATOM 1580 C CA . ASP A 1 203 ? 58.456 -10.261 22.152 1.00 23.34 203 ASP A CA 1
ATOM 1581 C C . ASP A 1 203 ? 58.730 -11.748 22.567 1.00 23.34 203 ASP A C 1
ATOM 1583 O O . ASP A 1 203 ? 59.130 -12.084 23.675 1.00 23.34 203 ASP A O 1
ATOM 1587 N N . LEU A 1 204 ? 58.672 -12.579 21.496 1.00 22.84 204 LEU A N 1
ATOM 1588 C CA . LEU A 1 204 ? 59.575 -13.647 20.968 1.00 22.84 204 LEU A CA 1
ATOM 1589 C C . LEU A 1 204 ? 59.752 -15.089 21.546 1.00 22.84 204 LEU A C 1
ATOM 1591 O O . LEU A 1 204 ? 60.446 -15.334 22.523 1.00 22.84 204 LEU A O 1
ATOM 1595 N N . SER A 1 205 ? 59.410 -16.051 20.657 1.00 22.05 205 SER A N 1
ATOM 1596 C CA . SER A 1 205 ? 60.223 -17.201 20.151 1.00 22.05 205 SER A CA 1
ATOM 1597 C C . SER A 1 205 ? 60.268 -18.577 20.867 1.00 22.05 205 SER A C 1
ATOM 1599 O O . SER A 1 205 ? 60.496 -18.658 22.064 1.00 22.05 205 SER A O 1
ATOM 1601 N N . MET A 1 206 ? 60.109 -19.680 20.094 1.00 21.19 206 MET A N 1
ATOM 1602 C CA . MET A 1 206 ? 61.136 -20.726 19.801 1.00 21.19 206 MET A CA 1
ATOM 1603 C C . MET A 1 206 ? 60.583 -22.083 19.255 1.00 21.19 206 MET A C 1
ATOM 1605 O O . MET A 1 206 ? 59.558 -22.594 19.698 1.00 21.19 206 MET A O 1
ATOM 1609 N N . TYR A 1 207 ? 61.333 -22.626 18.277 1.00 21.44 207 TYR A N 1
ATOM 1610 C CA . TYR A 1 207 ? 61.461 -23.967 17.636 1.00 21.44 207 TYR A CA 1
ATOM 1611 C C . TYR A 1 207 ? 61.337 -25.209 18.577 1.00 21.44 207 TYR A C 1
ATOM 1613 O O . TYR A 1 207 ? 61.424 -25.037 19.780 1.00 21.44 207 TYR A O 1
ATOM 1621 N N . ALA A 1 208 ? 61.273 -26.512 18.218 1.00 21.77 208 ALA A N 1
ATOM 1622 C CA . ALA A 1 208 ? 61.047 -27.385 17.038 1.00 21.77 208 ALA A CA 1
ATOM 1623 C C . ALA A 1 208 ? 61.140 -28.887 17.500 1.00 21.77 208 ALA A C 1
ATOM 1625 O O . ALA A 1 208 ? 61.427 -29.133 18.664 1.00 21.77 208 ALA A O 1
ATOM 1626 N N . SER A 1 209 ? 60.937 -29.880 16.597 1.00 22.97 209 SER A N 1
ATOM 1627 C CA . SER A 1 209 ? 61.294 -31.348 16.682 1.00 22.97 209 SER A CA 1
ATOM 1628 C C . SER A 1 209 ? 60.597 -32.259 17.732 1.00 22.97 209 SER A C 1
ATOM 1630 O O . SER A 1 209 ? 60.179 -31.755 18.764 1.00 22.97 209 SER A O 1
ATOM 1632 N N . SER A 1 210 ? 60.327 -33.563 17.584 1.00 21.31 210 SER A N 1
ATOM 1633 C CA . SER A 1 210 ? 60.374 -34.601 16.528 1.00 21.31 210 SER A CA 1
ATOM 1634 C C . SER A 1 210 ? 59.691 -35.877 17.113 1.00 21.31 210 SER A C 1
ATOM 1636 O O . SER A 1 210 ? 59.597 -35.994 18.330 1.00 21.31 210 SER A O 1
ATOM 1638 N N . ASP A 1 211 ? 59.206 -36.773 16.242 1.00 20.36 211 ASP A N 1
ATOM 1639 C CA . ASP A 1 211 ? 59.056 -38.248 16.342 1.00 20.36 211 ASP A CA 1
ATOM 1640 C C . ASP A 1 211 ? 58.292 -38.976 17.475 1.00 20.36 211 ASP A C 1
ATOM 1642 O O . ASP A 1 211 ? 58.727 -38.999 18.620 1.00 20.36 211 ASP A O 1
ATOM 1646 N N . PHE A 1 212 ? 57.244 -39.739 17.098 1.00 21.73 212 PHE A N 1
ATOM 1647 C CA . PHE A 1 212 ? 57.127 -41.195 17.354 1.00 21.73 212 PHE A CA 1
ATOM 1648 C C . PHE A 1 212 ? 55.939 -41.824 16.585 1.00 21.73 212 PHE A C 1
ATOM 1650 O O . PHE A 1 212 ? 54.847 -41.260 16.545 1.00 21.73 212 PHE A O 1
ATOM 1657 N N . SER A 1 213 ? 56.157 -42.997 15.978 1.00 22.77 213 SER A N 1
ATOM 1658 C CA . SER A 1 213 ? 55.145 -43.858 15.329 1.00 22.77 213 SER A CA 1
ATOM 1659 C C . SER A 1 213 ? 54.724 -45.029 16.251 1.00 22.77 213 SER A C 1
ATOM 1661 O O . SER A 1 213 ? 55.410 -45.284 17.239 1.00 22.77 213 SER A O 1
ATOM 1663 N N . PRO A 1 214 ? 53.593 -45.715 15.975 1.00 31.34 214 PRO A N 1
ATOM 1664 C CA . PRO A 1 214 ? 52.721 -46.337 16.983 1.00 31.34 214 PRO A CA 1
ATOM 1665 C C . PRO A 1 214 ? 52.833 -47.876 17.075 1.00 31.34 214 PRO A C 1
ATOM 1667 O O . PRO A 1 214 ? 53.338 -48.512 16.152 1.00 31.34 214 PRO A O 1
ATOM 1670 N N . PRO A 1 215 ? 52.237 -48.497 18.113 1.00 22.55 215 PRO A N 1
ATOM 1671 C CA . PRO A 1 215 ? 51.587 -49.809 17.976 1.00 22.55 215 PRO A CA 1
ATOM 1672 C C . PRO A 1 215 ? 50.121 -49.737 18.463 1.00 22.55 215 PRO A C 1
ATOM 1674 O O . PRO A 1 215 ? 49.828 -49.118 19.480 1.00 22.55 215 PRO A O 1
ATOM 1677 N N . GLN A 1 216 ? 49.123 -50.114 17.657 1.00 21.81 216 GLN A N 1
ATOM 1678 C CA . GLN A 1 216 ? 48.677 -51.460 17.242 1.00 21.81 216 GLN A CA 1
ATOM 1679 C C . GLN A 1 216 ? 47.696 -52.138 18.221 1.00 21.81 216 GLN A C 1
ATOM 1681 O O . GLN A 1 216 ? 48.008 -52.349 19.388 1.00 21.81 216 GLN A O 1
ATOM 1686 N N . ASN A 1 217 ? 46.579 -52.577 17.615 1.00 24.20 217 ASN A N 1
ATOM 1687 C CA . ASN A 1 217 ? 45.581 -53.581 18.026 1.00 24.20 217 ASN A CA 1
ATOM 1688 C C . ASN A 1 217 ? 44.450 -53.084 18.961 1.00 24.20 217 ASN A C 1
ATOM 1690 O O . ASN A 1 217 ? 44.711 -52.409 19.945 1.00 24.20 217 ASN A O 1
ATOM 1694 N N . ALA A 1 218 ? 43.162 -53.388 18.741 1.00 21.66 218 ALA A N 1
ATOM 1695 C CA . ALA A 1 218 ? 42.530 -54.331 17.810 1.00 21.66 218 ALA A CA 1
ATOM 1696 C C . ALA A 1 218 ? 40.992 -54.124 17.715 1.00 21.66 218 ALA A C 1
ATOM 1698 O O . ALA A 1 218 ? 40.369 -53.759 18.708 1.00 21.66 218 ALA A O 1
ATOM 1699 N N . PHE A 1 219 ? 40.458 -54.460 16.526 1.00 21.56 219 PHE A N 1
ATOM 1700 C CA . PHE A 1 219 ? 39.129 -55.004 16.157 1.00 21.56 219 PHE A CA 1
ATOM 1701 C C . PHE A 1 219 ? 37.851 -54.181 16.436 1.00 21.56 219 PHE A C 1
ATOM 1703 O O . PHE A 1 219 ? 37.477 -53.952 17.579 1.00 21.56 219 PHE A O 1
ATOM 1710 N N . GLU A 1 220 ? 37.198 -53.582 15.428 1.00 23.47 220 GLU A N 1
ATOM 1711 C CA . GLU A 1 220 ? 36.395 -54.130 14.296 1.00 23.47 220 GLU A CA 1
ATOM 1712 C C . GLU A 1 220 ? 35.021 -54.699 14.680 1.00 23.47 220 GLU A C 1
ATOM 1714 O O . GLU A 1 220 ? 34.927 -55.774 15.263 1.00 23.47 220 GLU A O 1
ATOM 1719 N N . ILE A 1 221 ? 33.967 -54.014 14.210 1.00 24.36 221 ILE A N 1
ATOM 1720 C CA . ILE A 1 221 ? 32.836 -54.637 13.504 1.00 24.36 221 ILE A CA 1
ATOM 1721 C C . ILE A 1 221 ? 32.522 -53.752 12.283 1.00 24.36 221 ILE A C 1
ATOM 1723 O O . ILE A 1 221 ? 32.228 -52.563 12.424 1.00 24.36 221 ILE A O 1
ATOM 1727 N N . GLU A 1 222 ? 32.635 -54.340 11.091 1.00 25.42 222 GLU A N 1
ATOM 1728 C CA . GLU A 1 222 ? 32.361 -53.742 9.781 1.00 25.42 222 GLU A CA 1
ATOM 1729 C C . GLU A 1 222 ? 30.859 -53.538 9.506 1.00 25.42 222 GLU A C 1
ATOM 1731 O O . GLU A 1 222 ? 30.014 -54.352 9.878 1.00 25.42 222 GLU A O 1
ATOM 1736 N N . SER A 1 223 ? 30.540 -52.499 8.728 1.00 25.80 223 SER A N 1
ATOM 1737 C CA . SER A 1 223 ? 29.405 -52.503 7.794 1.00 25.80 223 SER A CA 1
ATOM 1738 C C . SER A 1 223 ? 29.840 -51.816 6.486 1.00 25.80 223 SER A C 1
ATOM 1740 O O . SER A 1 223 ? 30.539 -50.805 6.515 1.00 25.80 223 SER A O 1
ATOM 1742 N N . ALA A 1 224 ? 29.519 -52.434 5.344 1.00 25.31 224 ALA A N 1
ATOM 1743 C CA . ALA A 1 224 ? 30.080 -52.150 4.016 1.00 25.31 224 ALA A CA 1
ATOM 1744 C C . ALA A 1 224 ? 29.602 -50.817 3.375 1.00 25.31 224 ALA A C 1
ATOM 1746 O O . ALA A 1 224 ? 28.470 -50.405 3.625 1.00 25.31 224 ALA A O 1
ATOM 1747 N N . PRO A 1 225 ? 30.402 -50.164 2.497 1.00 31.81 225 PRO A N 1
ATOM 1748 C CA . PRO A 1 225 ? 30.000 -48.927 1.815 1.00 31.81 225 PRO A CA 1
ATOM 1749 C C . PRO A 1 225 ? 29.188 -49.167 0.522 1.00 31.81 225 PRO A C 1
ATOM 1751 O O . PRO A 1 225 ? 29.539 -50.023 -0.296 1.00 31.81 225 PRO A O 1
ATOM 1754 N N . GLU A 1 226 ? 28.129 -48.367 0.319 1.00 38.19 226 GLU A N 1
ATOM 1755 C CA . GLU A 1 226 ? 27.381 -48.230 -0.948 1.00 38.19 226 GLU A CA 1
ATOM 1756 C C . GLU A 1 226 ? 28.346 -47.860 -2.107 1.00 38.19 226 GLU A C 1
ATOM 1758 O O . GLU A 1 226 ? 29.228 -47.016 -1.945 1.00 38.19 226 GLU A O 1
ATOM 1763 N N . ARG A 1 227 ? 28.207 -48.509 -3.276 1.00 47.19 227 ARG A N 1
ATOM 1764 C CA . ARG A 1 227 ? 29.072 -48.333 -4.465 1.00 47.19 227 ARG A CA 1
ATOM 1765 C C . ARG A 1 227 ? 28.396 -47.427 -5.503 1.00 47.19 227 ARG A C 1
ATOM 1767 O O . ARG A 1 227 ? 27.313 -47.763 -5.961 1.00 47.19 227 ARG A O 1
ATOM 1774 N N . GLU A 1 228 ? 29.054 -46.350 -5.929 1.00 52.62 228 GLU A N 1
ATOM 1775 C CA . GLU A 1 228 ? 28.596 -45.464 -7.019 1.00 52.62 228 GLU A CA 1
ATOM 1776 C C . GLU A 1 228 ? 29.300 -45.841 -8.336 1.00 52.62 228 GLU A C 1
ATOM 1778 O O . GLU A 1 228 ? 30.533 -45.935 -8.364 1.00 52.62 228 GLU A O 1
ATOM 1783 N N . LYS A 1 229 ? 28.549 -46.126 -9.417 1.00 66.38 229 LYS A N 1
ATOM 1784 C CA . LYS A 1 229 ? 29.119 -46.851 -10.568 1.00 66.38 229 LYS A CA 1
ATOM 1785 C C . LYS A 1 229 ? 29.726 -45.990 -11.678 1.00 66.38 229 LYS A C 1
ATOM 1787 O O . LYS A 1 229 ? 30.727 -46.438 -12.219 1.00 66.38 229 LYS A O 1
ATOM 1792 N N . TRP A 1 230 ? 29.178 -44.821 -12.038 1.00 79.06 230 TRP A N 1
ATOM 1793 C CA . TRP A 1 230 ? 29.587 -44.072 -13.248 1.00 79.06 230 TRP A CA 1
ATOM 1794 C C . TRP A 1 230 ? 30.066 -42.644 -12.967 1.00 79.06 230 TRP A C 1
ATOM 1796 O O . TRP A 1 230 ? 29.319 -41.838 -12.428 1.00 79.06 230 TRP A O 1
ATOM 1806 N N . CYS A 1 231 ? 31.280 -42.308 -13.399 1.00 82.38 231 CYS A N 1
ATOM 1807 C CA . CYS A 1 231 ? 31.921 -41.003 -13.244 1.00 82.38 231 CYS A CA 1
ATOM 1808 C C . CYS A 1 231 ? 32.139 -40.316 -14.599 1.00 82.38 231 CYS A C 1
ATOM 1810 O O . CYS A 1 231 ? 32.665 -40.931 -15.521 1.00 82.38 231 CYS A O 1
ATOM 1812 N N . LEU A 1 232 ? 31.800 -39.034 -14.725 1.00 80.94 232 LEU A N 1
ATOM 1813 C CA . LEU A 1 232 ? 32.165 -38.198 -15.866 1.00 80.94 232 LEU A CA 1
ATOM 1814 C C . LEU A 1 232 ? 33.648 -37.856 -15.812 1.00 80.94 232 LEU A C 1
ATOM 1816 O O . LEU A 1 232 ? 34.136 -37.335 -14.808 1.00 80.94 232 LEU A O 1
ATOM 1820 N N . ASP A 1 233 ? 34.340 -38.110 -16.916 1.00 80.75 233 ASP A N 1
ATOM 1821 C CA . ASP A 1 233 ? 35.768 -37.845 -17.038 1.00 80.75 233 ASP A CA 1
ATOM 1822 C C . ASP A 1 233 ? 36.077 -37.192 -18.391 1.00 80.75 233 ASP A C 1
ATOM 1824 O O . ASP A 1 233 ? 35.783 -37.744 -19.457 1.00 80.75 233 ASP A O 1
ATOM 1828 N N . SER A 1 234 ? 36.647 -35.986 -18.351 1.00 72.62 234 SER A N 1
ATOM 1829 C CA . SER A 1 234 ? 37.102 -35.258 -19.539 1.00 72.62 234 SER A CA 1
ATOM 1830 C C . SER A 1 234 ? 38.457 -35.746 -20.053 1.00 72.62 234 SER A C 1
ATOM 1832 O O . SER A 1 234 ? 38.775 -35.494 -21.213 1.00 72.62 234 SER A O 1
ATOM 1834 N N . GLY A 1 235 ? 39.229 -36.471 -19.235 1.00 62.75 235 GLY A N 1
ATOM 1835 C CA . GLY A 1 235 ? 40.506 -37.077 -19.620 1.00 62.75 235 GLY A CA 1
ATOM 1836 C C . GLY A 1 235 ? 40.370 -38.446 -20.291 1.00 62.75 235 GLY A C 1
ATOM 1837 O O . GLY A 1 235 ? 41.352 -38.979 -20.808 1.00 62.75 235 GLY A O 1
ATOM 1838 N N . CYS A 1 236 ? 39.168 -39.025 -20.309 1.00 69.75 236 CYS A N 1
ATOM 1839 C CA . CYS A 1 236 ? 38.935 -40.349 -20.870 1.00 69.75 236 CYS A CA 1
ATOM 1840 C C . CYS A 1 236 ? 38.589 -40.277 -22.366 1.00 69.75 236 CYS A C 1
ATOM 1842 O O . CYS A 1 236 ? 37.663 -39.570 -22.766 1.00 69.75 236 CYS A O 1
ATOM 1844 N N . SER A 1 237 ? 39.290 -41.042 -23.209 1.00 67.31 237 SER A N 1
ATOM 1845 C CA . SER A 1 237 ? 39.100 -41.052 -24.671 1.00 67.31 237 SER A CA 1
ATOM 1846 C C . SER A 1 237 ? 38.010 -42.020 -25.164 1.00 67.31 237 SER A C 1
ATOM 1848 O O . SER A 1 237 ? 37.669 -42.019 -26.348 1.00 67.31 237 SER A O 1
ATOM 1850 N N . SER A 1 238 ? 37.456 -42.866 -24.290 1.00 76.81 238 SER A N 1
ATOM 1851 C CA . SER A 1 238 ? 36.378 -43.830 -24.580 1.00 76.81 238 SER A CA 1
ATOM 1852 C C . SER A 1 238 ? 35.534 -44.079 -23.326 1.00 76.81 238 SER A C 1
ATOM 1854 O O . SER A 1 238 ? 36.006 -43.836 -22.225 1.00 76.81 238 SER A O 1
ATOM 1856 N N . HIS A 1 239 ? 34.288 -44.545 -23.449 1.00 85.44 239 HIS A N 1
ATOM 1857 C CA . HIS A 1 239 ? 33.522 -44.973 -22.268 1.00 85.44 239 HIS A CA 1
ATOM 1858 C C . HIS A 1 239 ? 34.118 -46.273 -21.729 1.00 85.44 239 HIS A C 1
ATOM 1860 O O . HIS A 1 239 ? 34.365 -47.188 -22.514 1.00 85.44 239 HIS A O 1
ATOM 1866 N N . LEU A 1 240 ? 34.348 -46.373 -20.420 1.00 82.00 240 LEU A N 1
ATOM 1867 C CA . LEU A 1 240 ? 34.936 -47.564 -19.813 1.00 82.00 240 LEU A CA 1
ATOM 1868 C C . LEU A 1 240 ? 34.039 -48.114 -18.706 1.00 82.00 240 LEU A C 1
ATOM 1870 O O . LEU A 1 240 ? 33.607 -47.376 -17.824 1.00 82.00 240 LEU A O 1
ATOM 1874 N N . CYS A 1 241 ? 33.795 -49.418 -18.717 1.00 80.50 241 CYS A N 1
ATOM 1875 C CA . CYS A 1 241 ? 33.004 -50.101 -17.702 1.00 80.50 241 CYS A CA 1
ATOM 1876 C C . CYS A 1 241 ? 33.795 -51.262 -17.105 1.00 80.50 241 CYS A C 1
ATOM 1878 O O . CYS A 1 241 ? 34.514 -51.976 -17.802 1.00 80.50 241 CYS A O 1
ATOM 1880 N N . ARG A 1 242 ? 33.675 -51.439 -15.793 1.00 80.44 242 ARG A N 1
ATOM 1881 C CA . ARG A 1 242 ? 34.398 -52.460 -15.044 1.00 80.44 242 ARG A CA 1
ATOM 1882 C C . ARG A 1 242 ? 33.720 -53.824 -15.080 1.00 80.44 242 ARG A C 1
ATOM 1884 O O . ARG A 1 242 ? 34.408 -54.833 -15.007 1.00 80.44 242 ARG A O 1
ATOM 1891 N N . ASP A 1 243 ? 32.393 -53.859 -15.107 1.00 74.44 243 ASP A N 1
ATOM 1892 C CA . ASP A 1 243 ? 31.625 -55.080 -14.878 1.00 74.44 243 ASP A CA 1
ATOM 1893 C C . ASP A 1 243 ? 30.883 -55.501 -16.144 1.00 74.44 243 ASP A C 1
ATOM 1895 O O . ASP A 1 243 ? 30.073 -54.753 -16.689 1.00 74.44 243 ASP A O 1
ATOM 1899 N N . THR A 1 244 ? 31.127 -56.728 -16.601 1.00 73.44 244 THR A N 1
ATOM 1900 C CA . THR A 1 244 ? 30.437 -57.305 -17.761 1.00 73.44 244 THR A CA 1
ATOM 1901 C C . THR A 1 244 ? 28.921 -57.391 -17.582 1.00 73.44 244 THR A C 1
ATOM 1903 O O . THR A 1 244 ? 28.212 -57.462 -18.578 1.00 73.44 244 THR A O 1
ATOM 1906 N N . ARG A 1 245 ? 28.405 -57.376 -16.341 1.00 72.62 245 ARG A N 1
ATOM 1907 C CA . ARG A 1 245 ? 26.962 -57.478 -16.049 1.00 72.62 245 ARG A CA 1
ATOM 1908 C C . ARG A 1 245 ? 26.154 -56.253 -16.470 1.00 72.62 245 ARG A C 1
ATOM 1910 O O . ARG A 1 245 ? 24.951 -56.378 -16.661 1.00 72.62 245 ARG A O 1
ATOM 1917 N N . ASP A 1 246 ? 26.798 -55.096 -16.610 1.00 69.62 246 ASP A N 1
ATOM 1918 C CA . ASP A 1 246 ? 26.123 -53.868 -17.038 1.00 69.62 246 ASP A CA 1
ATOM 1919 C C . ASP A 1 246 ? 26.017 -53.790 -18.590 1.00 69.62 246 ASP A C 1
ATOM 1921 O O . ASP A 1 246 ? 25.340 -52.914 -19.132 1.00 69.62 246 ASP A O 1
ATOM 1925 N N . PHE A 1 247 ? 26.642 -54.715 -19.338 1.00 76.44 247 PHE A N 1
ATOM 1926 C CA . PHE A 1 247 ? 26.564 -54.772 -20.803 1.00 76.44 247 PHE A CA 1
ATOM 1927 C C . PHE A 1 247 ? 25.313 -55.516 -21.289 1.00 76.44 247 PHE A C 1
ATOM 1929 O O . PHE A 1 247 ? 25.065 -56.661 -20.930 1.00 76.44 247 PHE A O 1
ATOM 1936 N N . SER A 1 248 ? 24.561 -54.867 -22.174 1.00 73.69 248 SER A N 1
ATOM 1937 C CA . SER A 1 248 ? 23.423 -55.439 -22.908 1.00 73.69 248 SER A CA 1
ATOM 1938 C C . SER A 1 248 ? 23.845 -56.228 -24.149 1.00 73.69 248 SER A C 1
ATOM 1940 O O . SER A 1 248 ? 23.241 -57.241 -24.481 1.00 73.69 248 SER A O 1
ATOM 1942 N N . GLU A 1 249 ? 24.927 -55.796 -24.793 1.00 72.88 249 GLU A N 1
ATOM 1943 C CA . GLU A 1 249 ? 25.574 -56.465 -25.918 1.00 72.88 249 GLU A CA 1
ATOM 1944 C C . GLU A 1 249 ? 27.077 -56.395 -25.673 1.00 72.88 249 GLU A C 1
ATOM 1946 O O . GLU A 1 249 ? 27.589 -55.314 -25.377 1.00 72.88 249 GLU A O 1
ATOM 1951 N N . ILE A 1 250 ? 27.796 -57.514 -25.771 1.00 79.88 250 ILE A N 1
ATOM 1952 C CA . ILE A 1 250 ? 29.241 -57.557 -25.534 1.00 79.88 250 ILE A CA 1
ATOM 1953 C C . ILE A 1 250 ? 29.920 -58.448 -26.570 1.00 79.88 250 ILE A C 1
ATOM 1955 O O . ILE A 1 250 ? 29.471 -59.554 -26.860 1.00 79.88 250 ILE A O 1
ATOM 1959 N N . SER A 1 251 ? 31.014 -57.951 -27.134 1.00 75.69 251 SER A N 1
ATOM 1960 C CA . SER A 1 251 ? 31.854 -58.665 -28.091 1.00 75.69 251 SER A CA 1
ATOM 1961 C C . SER A 1 251 ? 33.288 -58.701 -27.573 1.00 75.69 251 SER A C 1
ATOM 1963 O O . SER A 1 251 ? 33.813 -57.690 -27.095 1.00 75.69 251 SER A O 1
ATOM 1965 N N . ASN A 1 252 ? 33.923 -59.872 -27.628 1.00 73.56 252 ASN A N 1
ATOM 1966 C CA . ASN A 1 252 ? 35.322 -60.007 -27.233 1.00 73.56 252 ASN A CA 1
ATOM 1967 C C . ASN A 1 252 ? 36.200 -59.252 -28.232 1.00 73.56 252 ASN A C 1
ATOM 1969 O O . ASN A 1 252 ? 36.058 -59.419 -29.443 1.00 73.56 252 ASN A O 1
ATOM 1973 N N . VAL A 1 253 ? 37.121 -58.441 -27.720 1.00 67.06 253 VAL A N 1
ATOM 1974 C CA . VAL A 1 253 ? 38.103 -57.739 -28.549 1.00 67.06 253 VAL A CA 1
ATOM 1975 C C . VAL A 1 253 ? 39.427 -58.467 -28.384 1.00 67.06 253 VAL A C 1
ATOM 1977 O O . VAL A 1 253 ? 39.911 -58.615 -27.266 1.00 67.06 253 VAL A O 1
ATOM 1980 N N . ALA A 1 254 ? 40.006 -58.954 -29.480 1.00 48.44 254 ALA A N 1
ATOM 1981 C CA . ALA A 1 254 ? 41.312 -59.599 -29.433 1.00 48.44 254 ALA A CA 1
ATOM 1982 C C . ALA A 1 254 ? 42.414 -58.537 -29.253 1.00 48.44 254 ALA A C 1
ATOM 1984 O O . ALA A 1 254 ? 42.600 -57.691 -30.125 1.00 48.44 254 ALA A O 1
ATOM 1985 N N . ASN A 1 255 ? 43.139 -58.610 -28.132 1.00 58.44 255 ASN A N 1
ATOM 1986 C CA . ASN A 1 255 ? 44.392 -57.900 -27.838 1.00 58.44 255 ASN A CA 1
ATOM 1987 C C . ASN A 1 255 ? 44.362 -56.363 -27.990 1.00 58.44 255 ASN A C 1
ATOM 1989 O O . ASN A 1 255 ? 45.090 -55.799 -28.807 1.00 58.44 255 ASN A O 1
ATOM 1993 N N . GLY A 1 256 ? 43.574 -55.669 -27.161 1.00 60.75 256 GLY A N 1
ATOM 1994 C CA . GLY A 1 256 ? 43.659 -54.210 -27.000 1.00 60.75 256 GLY A CA 1
ATOM 1995 C C . GLY A 1 256 ? 44.284 -53.815 -25.660 1.00 60.75 256 GLY A C 1
ATOM 1996 O O . GLY A 1 256 ? 43.892 -54.346 -24.626 1.00 60.75 256 GLY A O 1
ATOM 1997 N N . THR A 1 257 ? 45.218 -52.861 -25.642 1.00 65.75 257 THR A N 1
ATOM 1998 C CA . THR A 1 257 ? 45.764 -52.272 -24.403 1.00 65.75 257 THR A CA 1
ATOM 1999 C C . THR A 1 257 ? 45.431 -50.779 -24.315 1.00 65.75 257 THR A C 1
ATOM 2001 O O . THR A 1 257 ? 45.436 -50.067 -25.319 1.00 65.75 257 THR A O 1
ATOM 2004 N N . LEU A 1 258 ? 45.103 -50.299 -23.112 1.00 68.00 258 LEU A N 1
ATOM 2005 C CA . LEU A 1 258 ? 44.734 -48.913 -22.811 1.00 68.00 258 LEU A CA 1
ATOM 2006 C C . LEU A 1 258 ? 45.760 -48.294 -21.854 1.00 68.00 258 LEU A C 1
ATOM 2008 O O . LEU A 1 258 ? 46.040 -48.851 -20.794 1.00 68.00 258 LEU A O 1
ATOM 2012 N N . ASN A 1 259 ? 46.293 -47.121 -22.193 1.00 63.88 259 ASN A N 1
ATOM 2013 C CA . ASN A 1 259 ? 47.223 -46.397 -21.325 1.00 63.88 259 ASN A CA 1
ATOM 2014 C C . ASN A 1 259 ? 46.461 -45.569 -20.283 1.00 63.88 259 ASN A C 1
ATOM 2016 O O . ASN A 1 259 ? 45.696 -44.676 -20.645 1.00 63.88 259 ASN A O 1
ATOM 2020 N N . LEU A 1 260 ? 46.693 -45.839 -18.996 1.00 59.97 260 LEU A N 1
ATOM 2021 C CA . LEU A 1 260 ? 46.156 -45.039 -17.894 1.00 59.97 260 LEU A CA 1
ATOM 2022 C C . LEU A 1 260 ? 47.146 -43.937 -17.487 1.00 59.97 260 LEU A C 1
ATOM 2024 O O . LEU A 1 260 ? 48.360 -44.064 -17.661 1.00 59.97 260 LEU A O 1
ATOM 2028 N N . ALA A 1 261 ? 46.630 -42.864 -16.879 1.00 49.66 261 ALA A N 1
ATOM 2029 C CA . ALA A 1 261 ? 47.417 -41.709 -16.428 1.00 49.66 261 ALA A CA 1
ATOM 2030 C C . ALA A 1 261 ? 48.552 -42.060 -15.434 1.00 49.66 261 ALA A C 1
ATOM 2032 O O . ALA A 1 261 ? 49.463 -41.264 -15.221 1.00 49.66 261 ALA A O 1
ATOM 2033 N N . THR A 1 262 ? 48.543 -43.262 -14.852 1.00 48.72 262 THR A N 1
ATOM 2034 C CA . THR A 1 262 ? 49.507 -43.762 -13.858 1.00 48.72 262 THR A CA 1
ATOM 2035 C C . THR A 1 262 ? 50.675 -44.578 -14.442 1.00 48.72 262 THR A C 1
ATOM 2037 O O . THR A 1 262 ? 51.250 -45.405 -13.740 1.00 48.72 262 THR A O 1
ATOM 2040 N N . LYS A 1 263 ? 51.075 -44.352 -15.705 1.00 40.62 263 LYS A N 1
ATOM 2041 C CA . LYS A 1 263 ? 52.190 -45.058 -16.393 1.00 40.62 263 LYS A CA 1
ATOM 2042 C C . LYS A 1 263 ? 52.057 -46.597 -16.486 1.00 40.62 263 LYS A C 1
ATOM 2044 O O . LYS A 1 263 ? 53.024 -47.256 -16.856 1.00 40.62 263 LYS A O 1
ATOM 2049 N N . ALA A 1 264 ? 50.878 -47.169 -16.232 1.00 57.84 264 ALA A N 1
ATOM 2050 C CA . ALA A 1 264 ? 50.585 -48.588 -16.452 1.00 57.84 264 ALA A CA 1
ATOM 2051 C C . ALA A 1 264 ? 49.565 -48.755 -17.595 1.00 57.84 264 ALA A C 1
ATOM 2053 O O . ALA A 1 264 ? 48.524 -48.093 -17.607 1.00 57.84 264 ALA A O 1
ATOM 2054 N N . SER A 1 265 ? 49.868 -49.621 -18.567 1.00 61.44 265 SER A N 1
ATOM 2055 C CA . SER A 1 265 ? 48.927 -50.053 -19.608 1.00 61.44 265 SER A CA 1
ATOM 2056 C C . SER A 1 265 ? 48.084 -51.222 -19.090 1.00 61.44 265 SER A C 1
ATOM 2058 O O . SER A 1 265 ? 48.657 -52.194 -18.601 1.00 61.44 265 SER A O 1
ATOM 2060 N N . THR A 1 266 ? 46.758 -51.150 -19.210 1.00 70.44 266 THR A N 1
ATOM 2061 C CA . THR A 1 266 ? 45.822 -52.219 -18.803 1.00 70.44 266 THR A CA 1
ATOM 2062 C C . THR A 1 266 ? 45.154 -52.857 -20.026 1.00 70.44 266 THR A C 1
ATOM 2064 O O . THR A 1 266 ? 45.064 -52.237 -21.087 1.00 70.44 266 THR A O 1
ATOM 2067 N N . GLU A 1 267 ? 44.714 -54.107 -19.911 1.00 75.25 267 GLU A N 1
ATOM 2068 C CA . GLU A 1 267 ? 44.133 -54.881 -21.015 1.00 75.25 267 GLU A CA 1
ATOM 2069 C C . GLU A 1 267 ? 42.622 -54.617 -21.165 1.00 75.25 267 GLU A C 1
ATOM 2071 O O . GLU A 1 267 ? 41.854 -54.699 -20.202 1.00 75.25 267 GLU A O 1
ATOM 2076 N N . ILE A 1 268 ? 42.180 -54.330 -22.393 1.00 79.38 268 ILE A N 1
ATOM 2077 C CA . ILE A 1 268 ? 40.767 -54.214 -22.765 1.00 79.38 268 ILE A CA 1
ATOM 2078 C C . ILE A 1 268 ? 40.256 -55.606 -23.120 1.00 79.38 268 ILE A C 1
ATOM 2080 O O . ILE A 1 268 ? 40.699 -56.200 -24.101 1.00 79.38 268 ILE A O 1
ATOM 2084 N N . LYS A 1 269 ? 39.283 -56.113 -22.360 1.00 76.38 269 LYS A N 1
ATOM 2085 C CA . LYS A 1 269 ? 38.807 -57.496 -22.538 1.00 76.38 269 LYS A CA 1
ATOM 2086 C C . LYS A 1 269 ? 37.649 -57.627 -23.522 1.00 76.38 269 LYS A C 1
ATOM 2088 O O . LYS A 1 269 ? 37.471 -58.678 -24.131 1.00 76.38 269 LYS A O 1
ATOM 2093 N N . ALA A 1 270 ? 36.838 -56.585 -23.665 1.00 76.00 270 ALA A N 1
ATOM 2094 C CA . ALA A 1 270 ? 35.665 -56.609 -24.532 1.00 76.00 270 ALA A CA 1
ATOM 2095 C C . ALA A 1 270 ? 35.178 -55.196 -24.871 1.00 76.00 270 ALA A C 1
ATOM 2097 O O . ALA A 1 270 ? 35.565 -54.221 -24.225 1.00 76.00 270 ALA A O 1
ATOM 2098 N N . ARG A 1 271 ? 34.301 -55.094 -25.870 1.00 82.44 271 ARG A N 1
ATOM 2099 C CA . ARG A 1 271 ? 33.604 -53.863 -26.254 1.00 82.44 271 ARG A CA 1
ATOM 2100 C C . ARG A 1 271 ? 32.131 -54.160 -26.473 1.00 82.44 271 ARG A C 1
ATOM 2102 O O . ARG A 1 271 ? 31.781 -55.206 -27.022 1.00 82.44 271 ARG A O 1
ATOM 2109 N N . GLY A 1 272 ? 31.276 -53.232 -26.071 1.00 75.38 272 GLY A N 1
ATOM 2110 C CA . GLY A 1 272 ? 29.842 -53.444 -26.149 1.00 75.38 272 GLY A CA 1
ATOM 2111 C C . GLY A 1 272 ? 29.001 -52.241 -25.744 1.00 75.38 272 GLY A C 1
ATOM 2112 O O . GLY A 1 272 ? 29.512 -51.133 -25.573 1.00 75.38 272 GLY A O 1
ATOM 2113 N N . THR A 1 273 ? 27.704 -52.473 -25.586 1.00 77.31 273 THR A N 1
ATOM 2114 C CA . THR A 1 273 ? 26.713 -51.460 -25.210 1.00 77.31 273 THR A CA 1
ATOM 2115 C C . THR A 1 273 ? 26.288 -51.660 -23.762 1.00 77.31 273 THR A C 1
ATOM 2117 O O . THR A 1 273 ? 25.761 -52.719 -23.423 1.00 77.31 273 THR A O 1
ATOM 2120 N N . VAL A 1 274 ? 26.473 -50.646 -22.915 1.00 77.00 274 VAL A N 1
ATOM 2121 C CA . VAL A 1 274 ? 26.058 -50.674 -21.502 1.00 77.00 274 VAL A CA 1
ATOM 2122 C C . VAL A 1 274 ? 24.709 -49.996 -21.311 1.00 77.00 274 VAL A C 1
ATOM 2124 O O . VAL A 1 274 ? 24.499 -48.898 -21.820 1.00 77.00 274 VAL A O 1
ATOM 2127 N N . LEU A 1 275 ? 23.822 -50.617 -20.532 1.00 70.88 275 LEU A N 1
ATOM 2128 C CA . LEU A 1 275 ? 22.578 -50.004 -20.068 1.00 70.88 275 LEU A CA 1
ATOM 2129 C C . LEU A 1 275 ? 22.691 -49.672 -18.579 1.00 70.88 275 LEU A C 1
ATOM 2131 O O . LEU A 1 275 ? 22.931 -50.556 -17.762 1.00 70.88 275 LEU A O 1
ATOM 2135 N N . PHE A 1 276 ? 22.462 -48.414 -18.211 1.00 74.25 276 PHE A N 1
ATOM 2136 C CA . PHE A 1 276 ? 22.335 -48.017 -16.807 1.00 74.25 276 PHE A CA 1
ATOM 2137 C C . PHE A 1 276 ? 21.176 -47.037 -16.608 1.00 74.25 276 PHE A C 1
ATOM 2139 O O . PHE A 1 276 ? 20.641 -46.471 -17.559 1.00 74.25 276 PHE A O 1
ATOM 2146 N N . THR A 1 277 ? 20.755 -46.846 -15.362 1.00 68.81 277 THR A N 1
ATOM 2147 C CA . THR A 1 277 ? 19.662 -45.937 -14.999 1.00 68.81 277 THR A CA 1
ATOM 2148 C C . THR A 1 277 ? 20.185 -44.686 -14.311 1.00 68.81 277 THR A C 1
ATOM 2150 O O . THR A 1 277 ? 20.868 -44.784 -13.294 1.00 68.81 277 THR A O 1
ATOM 2153 N N . GLY A 1 278 ? 19.828 -43.514 -14.832 1.00 64.56 278 GLY A N 1
ATOM 2154 C CA . GLY A 1 278 ? 20.094 -42.225 -14.197 1.00 64.56 278 GLY A CA 1
ATOM 2155 C C . GLY A 1 278 ? 18.812 -41.566 -13.695 1.00 64.56 278 GLY A C 1
ATOM 2156 O O . GLY A 1 278 ? 17.753 -41.711 -14.300 1.00 64.56 278 GLY A O 1
ATOM 2157 N N . ASP A 1 279 ? 18.896 -40.834 -12.594 1.00 66.81 279 ASP A N 1
ATOM 2158 C CA . ASP A 1 279 ? 17.814 -40.004 -12.074 1.00 66.81 279 ASP A CA 1
ATOM 2159 C C . ASP A 1 279 ? 17.869 -38.604 -12.703 1.00 66.81 279 ASP A C 1
ATOM 2161 O O . ASP A 1 279 ? 18.856 -37.872 -12.575 1.00 66.81 279 ASP A O 1
ATOM 2165 N N . VAL A 1 280 ? 16.781 -38.220 -13.372 1.00 61.34 280 VAL A N 1
ATOM 2166 C CA . VAL A 1 280 ? 16.572 -36.875 -13.904 1.00 61.34 280 VAL A CA 1
ATOM 2167 C C . VAL A 1 280 ? 15.307 -36.288 -13.313 1.00 61.34 280 VAL A C 1
ATOM 2169 O O . VAL A 1 280 ? 14.200 -36.675 -13.679 1.00 61.34 280 VAL A O 1
ATOM 2172 N N . ASN A 1 281 ? 15.465 -35.304 -12.426 1.00 53.22 281 ASN A N 1
ATOM 2173 C CA . ASN A 1 281 ? 14.354 -34.617 -11.763 1.00 53.22 281 ASN A CA 1
ATOM 2174 C C . ASN A 1 281 ? 13.376 -35.563 -11.029 1.00 53.22 281 ASN A C 1
ATOM 2176 O O . ASN A 1 281 ? 12.179 -35.279 -10.975 1.00 53.22 281 ASN A O 1
ATOM 2180 N N . GLY A 1 282 ? 13.871 -36.671 -10.465 1.00 51.84 282 GLY A N 1
ATOM 2181 C CA . GLY A 1 282 ? 13.076 -37.690 -9.775 1.00 51.84 282 GLY A CA 1
ATOM 2182 C C . GLY A 1 282 ? 12.532 -38.788 -10.695 1.00 51.84 282 GLY A C 1
ATOM 2183 O O . GLY A 1 282 ? 11.845 -39.691 -10.220 1.00 51.84 282 GLY A O 1
ATOM 2184 N N . ILE A 1 283 ? 12.815 -38.723 -12.001 1.00 48.59 283 ILE A N 1
ATOM 2185 C CA . ILE A 1 283 ? 12.405 -39.722 -12.992 1.00 48.59 283 ILE A CA 1
ATOM 2186 C C . ILE A 1 283 ? 13.612 -40.589 -13.331 1.00 48.59 283 ILE A C 1
ATOM 2188 O O . ILE A 1 283 ? 14.628 -40.103 -13.828 1.00 48.59 283 ILE A O 1
ATOM 2192 N N . THR A 1 284 ? 13.477 -41.895 -13.110 1.00 62.28 284 THR A N 1
ATOM 2193 C CA . THR A 1 284 ? 14.485 -42.864 -13.545 1.00 62.28 284 THR A CA 1
ATOM 2194 C C . THR A 1 284 ? 14.456 -42.970 -15.068 1.00 62.28 284 THR A C 1
ATOM 2196 O O . THR A 1 284 ? 13.498 -43.491 -15.637 1.00 62.28 284 THR A O 1
ATOM 2199 N N . LYS A 1 285 ? 15.509 -42.501 -15.738 1.00 62.09 285 LYS A N 1
ATOM 2200 C CA . LYS A 1 285 ? 15.728 -42.689 -17.174 1.00 62.09 285 LYS A CA 1
ATOM 2201 C C . LYS A 1 285 ? 16.705 -43.837 -17.401 1.00 62.09 285 LYS A C 1
ATOM 2203 O O . LYS A 1 285 ? 17.784 -43.868 -16.814 1.00 62.09 285 LYS A O 1
ATOM 2208 N N . ARG A 1 286 ? 16.346 -44.775 -18.280 1.00 62.66 286 ARG A N 1
ATOM 2209 C CA . ARG A 1 286 ? 17.290 -45.772 -18.806 1.00 62.66 286 ARG A CA 1
ATOM 2210 C C . ARG A 1 286 ? 18.160 -45.120 -19.877 1.00 62.66 286 ARG A C 1
ATOM 2212 O O . ARG A 1 286 ? 17.641 -44.444 -20.759 1.00 62.66 286 ARG A O 1
ATOM 2219 N N . VAL A 1 287 ? 19.467 -45.330 -19.790 1.00 73.50 287 VAL A N 1
ATOM 2220 C CA . VAL A 1 287 ? 20.475 -44.779 -20.694 1.00 73.50 287 VAL A CA 1
ATOM 2221 C C . VAL A 1 287 ? 21.292 -45.914 -21.286 1.00 73.50 287 VAL A C 1
ATOM 2223 O O . VAL A 1 287 ? 21.780 -46.777 -20.561 1.00 73.50 287 VAL A O 1
ATOM 2226 N N . SER A 1 288 ? 21.437 -45.891 -22.610 1.00 71.00 288 SER A N 1
ATOM 2227 C CA . SER A 1 288 ? 22.256 -46.831 -23.375 1.00 71.00 288 SER A CA 1
ATOM 2228 C C . SER A 1 288 ? 23.533 -46.145 -23.855 1.00 71.00 288 SER A C 1
ATOM 2230 O O . SER A 1 288 ? 23.474 -45.119 -24.533 1.00 71.00 288 SER A O 1
ATOM 2232 N N . VAL A 1 289 ? 24.691 -46.703 -23.505 1.00 77.44 289 VAL A N 1
ATOM 2233 C CA . VAL A 1 289 ? 26.017 -46.201 -23.879 1.00 77.44 289 VAL A CA 1
ATOM 2234 C C . VAL A 1 289 ? 26.728 -47.234 -24.747 1.00 77.44 289 VAL A C 1
ATOM 2236 O O . VAL A 1 289 ? 27.325 -48.199 -24.261 1.00 77.44 289 VAL A O 1
ATOM 2239 N N . LYS A 1 290 ? 26.655 -47.015 -26.062 1.00 76.69 290 LYS A N 1
ATOM 2240 C CA . LYS A 1 290 ? 27.354 -47.811 -27.082 1.00 76.69 290 LYS A CA 1
ATOM 2241 C C . LYS A 1 290 ? 28.863 -47.556 -27.053 1.00 76.69 290 LYS A C 1
ATOM 2243 O O . LYS A 1 290 ? 29.303 -46.487 -26.632 1.00 76.69 290 LYS A O 1
ATOM 2248 N N . ASP A 1 291 ? 29.630 -48.509 -27.579 1.00 78.44 291 ASP A N 1
ATOM 2249 C CA . ASP A 1 291 ? 31.096 -48.450 -27.705 1.00 78.44 291 ASP A CA 1
ATOM 2250 C C . ASP A 1 291 ? 31.857 -48.369 -26.376 1.00 78.44 291 ASP A C 1
ATOM 2252 O O . ASP A 1 291 ? 32.953 -47.812 -26.302 1.00 78.44 291 ASP A O 1
ATOM 2256 N N . THR A 1 292 ? 31.287 -48.943 -25.322 1.00 82.38 292 THR A N 1
ATOM 2257 C CA . THR A 1 292 ? 31.917 -49.004 -24.006 1.00 82.38 292 THR A CA 1
ATOM 2258 C C . THR A 1 292 ? 32.955 -50.125 -23.976 1.00 82.38 292 THR A C 1
ATOM 2260 O O . THR A 1 292 ? 32.683 -51.243 -24.414 1.00 82.38 292 THR A O 1
ATOM 2263 N N . LEU A 1 293 ? 34.153 -49.841 -23.467 1.00 84.12 293 LEU A N 1
ATOM 2264 C CA . LEU A 1 293 ? 35.236 -50.811 -23.315 1.00 84.12 293 LEU A CA 1
ATOM 2265 C C . LEU A 1 293 ? 35.201 -51.433 -21.918 1.00 84.12 293 LEU A C 1
ATOM 2267 O O . LEU A 1 293 ? 35.080 -50.728 -20.917 1.00 84.12 293 LEU A O 1
ATOM 2271 N N . HIS A 1 294 ? 35.332 -52.753 -21.844 1.00 83.75 294 HIS A N 1
ATOM 2272 C CA . HIS A 1 294 ? 35.380 -53.482 -20.586 1.00 83.75 294 HIS A CA 1
ATOM 2273 C C . HIS A 1 294 ? 36.818 -53.569 -20.055 1.00 83.75 294 HIS A C 1
ATOM 2275 O O . HIS A 1 294 ? 37.682 -54.192 -20.682 1.00 83.75 294 HIS A O 1
ATOM 2281 N N . VAL A 1 295 ? 37.052 -52.965 -18.886 1.00 81.00 295 VAL A N 1
ATOM 2282 C CA . VAL A 1 295 ? 38.353 -52.920 -18.201 1.00 81.00 295 VAL A CA 1
ATOM 2283 C C . VAL A 1 295 ? 38.149 -53.271 -16.713 1.00 81.00 295 VAL A C 1
ATOM 2285 O O . VAL A 1 295 ? 37.786 -52.401 -15.916 1.00 81.00 295 VAL A O 1
ATOM 2288 N N . PRO A 1 296 ? 38.376 -54.535 -16.300 1.00 70.69 296 PRO A N 1
ATOM 2289 C CA . PRO A 1 296 ? 38.049 -55.022 -14.950 1.00 70.69 296 PRO A CA 1
ATOM 2290 C C . PRO A 1 296 ? 38.801 -54.331 -13.805 1.00 70.69 296 PRO A C 1
ATOM 2292 O O . PRO A 1 296 ? 38.366 -54.375 -12.650 1.00 70.69 296 PRO A O 1
ATOM 2295 N N . GLU A 1 297 ? 39.949 -53.729 -14.120 1.00 68.31 297 GLU A N 1
ATOM 2296 C CA . GLU A 1 297 ? 40.861 -53.100 -13.159 1.00 68.31 297 GLU A CA 1
ATOM 2297 C C . GLU A 1 297 ? 40.459 -51.663 -12.791 1.00 68.31 297 GLU A C 1
ATOM 2299 O O . GLU A 1 297 ? 41.099 -51.034 -11.947 1.00 68.31 297 GLU A O 1
ATOM 2304 N N . LEU A 1 298 ? 39.384 -51.128 -13.381 1.00 68.31 298 LEU A N 1
ATOM 2305 C CA . LEU A 1 298 ? 38.916 -49.780 -13.074 1.00 68.31 298 LEU A CA 1
ATOM 2306 C C . LEU A 1 298 ? 38.388 -49.651 -11.644 1.00 68.31 298 LEU A C 1
ATOM 2308 O O . LEU A 1 298 ? 37.653 -50.497 -11.129 1.00 68.31 298 LEU A O 1
ATOM 2312 N N . ARG A 1 299 ? 38.704 -48.518 -11.011 1.00 68.06 299 ARG A N 1
ATOM 2313 C CA . ARG A 1 299 ? 38.165 -48.173 -9.689 1.00 68.06 299 ARG A CA 1
ATOM 2314 C C . ARG A 1 299 ? 36.677 -47.795 -9.751 1.00 68.06 299 ARG A C 1
ATOM 2316 O O . ARG A 1 299 ? 35.946 -48.137 -8.829 1.00 68.06 299 ARG A O 1
ATOM 2323 N N . THR A 1 300 ? 36.242 -47.139 -10.827 1.00 75.75 300 THR A N 1
ATOM 2324 C CA . THR A 1 300 ? 34.849 -46.743 -11.120 1.00 75.75 300 THR A CA 1
ATOM 2325 C C . THR A 1 300 ? 34.632 -46.747 -12.641 1.00 75.75 300 THR A C 1
ATOM 2327 O O . THR A 1 300 ? 35.616 -46.656 -13.381 1.00 75.75 300 THR A O 1
ATOM 2330 N N . ASN A 1 301 ? 33.393 -46.878 -13.125 1.00 82.44 301 ASN A N 1
ATOM 2331 C CA . ASN A 1 301 ? 33.116 -46.786 -14.562 1.00 82.44 301 ASN A CA 1
ATOM 2332 C C . ASN A 1 301 ? 33.271 -45.326 -15.010 1.00 82.44 301 ASN A C 1
ATOM 2334 O O . ASN A 1 301 ? 32.913 -44.407 -14.275 1.00 82.44 301 ASN A O 1
ATOM 2338 N N . LEU A 1 302 ? 33.792 -45.099 -16.214 1.00 81.88 302 LEU A N 1
ATOM 2339 C CA . LEU A 1 302 ? 34.108 -43.770 -16.732 1.00 81.88 302 LEU A CA 1
ATOM 2340 C C . LEU A 1 302 ? 33.271 -43.442 -17.964 1.00 81.88 302 LEU A C 1
ATOM 2342 O O . LEU A 1 302 ? 33.288 -44.155 -18.968 1.00 81.88 302 LEU A O 1
ATOM 2346 N N . LEU A 1 303 ? 32.576 -42.313 -17.910 1.00 84.69 303 LEU A N 1
ATOM 2347 C CA . LEU A 1 303 ? 31.796 -41.762 -18.999 1.00 84.69 303 LEU A CA 1
ATOM 2348 C C . LEU A 1 303 ? 32.569 -40.591 -19.624 1.00 84.69 303 LEU A C 1
ATOM 2350 O O . LEU A 1 303 ? 32.635 -39.500 -19.059 1.00 84.69 303 LEU A O 1
ATOM 2354 N N . SER A 1 304 ? 33.176 -40.832 -20.789 1.00 81.50 304 SER A N 1
ATOM 2355 C CA . SER A 1 304 ? 33.946 -39.822 -21.525 1.00 81.50 304 SER A CA 1
ATOM 2356 C C . SER A 1 304 ? 33.092 -38.606 -21.897 1.00 81.50 304 SER A C 1
ATOM 2358 O O . SER A 1 304 ? 32.134 -38.717 -22.667 1.00 81.50 304 SER A O 1
ATOM 2360 N N . VAL A 1 305 ? 33.477 -37.433 -21.386 1.00 80.06 305 VAL A N 1
ATOM 2361 C CA . VAL A 1 305 ? 32.821 -36.156 -21.714 1.00 80.06 305 VAL A CA 1
ATOM 2362 C C . VAL A 1 305 ? 33.013 -35.822 -23.191 1.00 80.06 305 VAL A C 1
ATOM 2364 O O . VAL A 1 305 ? 32.047 -35.428 -23.834 1.00 80.06 305 VAL A O 1
ATOM 2367 N N . GLY A 1 306 ? 34.213 -36.058 -23.740 1.00 72.56 306 GLY A N 1
ATOM 2368 C CA . GLY A 1 306 ? 34.511 -35.835 -25.159 1.00 72.56 306 GLY A CA 1
ATOM 2369 C C . GLY A 1 306 ? 33.569 -36.625 -26.068 1.00 72.56 306 GLY A C 1
ATOM 2370 O O . GLY A 1 306 ? 32.884 -36.045 -26.905 1.00 72.56 306 GLY A O 1
ATOM 2371 N N . LYS A 1 307 ? 33.405 -37.931 -25.807 1.00 77.81 307 LYS A N 1
ATOM 2372 C CA . LYS A 1 307 ? 32.473 -38.772 -26.576 1.00 77.81 307 LYS A CA 1
ATOM 2373 C C . LYS A 1 307 ? 31.010 -38.355 -26.419 1.00 77.81 307 LYS A C 1
ATOM 2375 O O . LYS A 1 307 ? 30.249 -38.521 -27.364 1.00 77.81 307 LYS A O 1
ATOM 2380 N N . ILE A 1 308 ? 30.597 -37.808 -25.275 1.00 77.25 308 ILE A N 1
ATOM 2381 C CA . ILE A 1 308 ? 29.238 -37.264 -25.097 1.00 77.25 308 ILE A CA 1
ATOM 2382 C C . ILE A 1 308 ? 29.048 -35.974 -25.906 1.00 77.25 308 ILE A C 1
ATOM 2384 O O . ILE A 1 308 ? 28.002 -35.788 -26.531 1.00 77.25 308 ILE A O 1
ATOM 2388 N N . THR A 1 309 ? 30.039 -35.080 -25.907 1.00 75.69 309 THR A N 1
ATOM 2389 C CA . THR A 1 309 ? 29.939 -33.790 -26.598 1.00 75.69 309 THR A CA 1
ATOM 2390 C C . THR A 1 309 ? 30.025 -33.913 -28.114 1.00 75.69 309 THR A C 1
ATOM 2392 O O . THR A 1 309 ? 29.275 -33.214 -28.798 1.00 75.69 309 THR A O 1
ATOM 2395 N N . ASP A 1 310 ? 30.841 -34.842 -28.628 1.00 74.56 310 ASP A N 1
ATOM 2396 C CA . ASP A 1 310 ? 30.916 -35.172 -30.063 1.00 74.56 310 ASP A CA 1
ATOM 2397 C C . ASP A 1 310 ? 29.530 -35.584 -30.591 1.00 74.56 310 ASP A C 1
ATOM 2399 O O . ASP A 1 310 ? 29.102 -35.207 -31.678 1.00 74.56 310 ASP A O 1
ATOM 2403 N N . ARG A 1 311 ? 28.758 -36.272 -29.742 1.00 63.72 311 ARG A N 1
ATOM 2404 C CA . ARG A 1 311 ? 27.431 -36.822 -30.038 1.00 63.72 311 ARG A CA 1
ATOM 2405 C C . ARG A 1 311 ? 26.285 -35.799 -29.994 1.00 63.72 311 ARG A C 1
ATOM 2407 O O . ARG A 1 311 ? 25.132 -36.183 -30.171 1.00 63.72 311 ARG A O 1
ATOM 2414 N N . GLY A 1 312 ? 26.572 -34.510 -29.800 1.00 66.25 312 GLY A N 1
ATOM 2415 C CA . GLY A 1 312 ? 25.574 -33.432 -29.836 1.00 66.25 312 GLY A CA 1
ATOM 2416 C C . GLY A 1 312 ? 24.961 -33.061 -28.481 1.00 66.25 312 GLY A C 1
ATOM 2417 O O . GLY A 1 312 ? 24.069 -32.216 -28.433 1.00 66.25 312 GLY A O 1
ATOM 2418 N N . TYR A 1 313 ? 25.461 -33.616 -27.376 1.00 73.38 313 TYR A N 1
ATOM 2419 C CA . TYR A 1 313 ? 25.060 -33.218 -26.025 1.00 73.38 313 TYR A CA 1
ATOM 2420 C C . TYR A 1 313 ? 25.959 -32.092 -25.503 1.00 73.38 313 TYR A C 1
ATOM 2422 O O . TYR A 1 313 ? 27.109 -31.921 -25.911 1.00 73.38 313 TYR A O 1
ATOM 2430 N N . LYS A 1 314 ? 25.429 -31.269 -24.604 1.00 77.06 314 LYS A N 1
ATOM 2431 C CA . LYS A 1 314 ? 26.171 -30.243 -23.871 1.00 77.06 314 LYS A CA 1
ATOM 2432 C C . LYS A 1 314 ? 26.291 -30.689 -22.424 1.00 77.06 314 LYS A C 1
ATOM 2434 O O . LYS A 1 314 ? 25.273 -30.887 -21.774 1.00 77.06 314 LYS A O 1
ATOM 2439 N N . VAL A 1 315 ? 27.515 -30.790 -21.914 1.00 77.06 315 VAL A N 1
ATOM 2440 C CA . VAL A 1 315 ? 27.739 -30.990 -20.480 1.00 77.06 315 VAL A CA 1
ATOM 2441 C C . VAL A 1 315 ? 27.970 -29.628 -19.835 1.00 77.06 315 VAL A C 1
ATOM 2443 O O . VAL A 1 315 ? 28.892 -28.905 -20.212 1.00 77.06 315 VAL A O 1
ATOM 2446 N N . ILE A 1 316 ? 27.091 -29.243 -18.917 1.00 76.75 316 ILE A N 1
ATOM 2447 C CA . ILE A 1 316 ? 27.169 -27.996 -18.158 1.00 76.75 316 ILE A CA 1
ATOM 2448 C C . ILE A 1 316 ? 27.643 -28.365 -16.762 1.00 76.75 316 ILE A C 1
ATOM 2450 O O . ILE A 1 316 ? 26.896 -28.955 -15.987 1.00 76.75 316 ILE A O 1
ATOM 2454 N N . PHE A 1 317 ? 28.895 -28.046 -16.457 1.00 72.75 317 PHE A N 1
ATOM 2455 C CA . PHE A 1 317 ? 29.435 -28.222 -15.117 1.00 72.75 317 PHE A CA 1
ATOM 2456 C C . PHE A 1 317 ? 29.082 -27.006 -14.265 1.00 72.75 317 PHE A C 1
ATOM 2458 O O . PHE A 1 317 ? 29.409 -25.873 -14.614 1.00 72.75 317 PHE A O 1
ATOM 2465 N N . ASP A 1 318 ? 28.437 -27.265 -13.140 1.00 59.28 318 ASP A N 1
ATOM 2466 C CA . ASP A 1 318 ? 28.263 -26.345 -12.027 1.00 59.28 318 ASP A CA 1
ATOM 2467 C C . ASP A 1 318 ? 29.140 -26.814 -10.851 1.00 59.28 318 ASP A C 1
ATOM 2469 O O . ASP A 1 318 ? 29.635 -27.944 -10.818 1.00 59.28 318 ASP A O 1
ATOM 2473 N N . LYS A 1 319 ? 29.346 -25.963 -9.840 1.00 60.19 319 LYS A N 1
ATOM 2474 C CA . LYS A 1 319 ? 30.142 -26.312 -8.662 1.00 60.19 319 LYS A CA 1
ATOM 2475 C C . LYS A 1 319 ? 29.634 -27.584 -7.978 1.00 60.19 319 LYS A C 1
ATOM 2477 O O . LYS A 1 319 ? 30.444 -28.306 -7.391 1.00 60.19 319 LYS A O 1
ATOM 2482 N N . PHE A 1 320 ? 28.326 -27.829 -8.008 1.00 58.53 320 PHE A N 1
ATOM 2483 C CA . PHE A 1 320 ? 27.689 -28.905 -7.248 1.00 58.53 320 PHE A CA 1
ATOM 2484 C C . PHE A 1 320 ? 27.285 -30.112 -8.096 1.00 58.53 320 PHE A C 1
ATOM 2486 O O . PHE A 1 320 ? 27.169 -31.210 -7.554 1.00 58.53 320 PHE A O 1
ATOM 2493 N N . ALA A 1 321 ? 27.103 -29.939 -9.402 1.00 80.38 321 ALA A N 1
ATOM 2494 C CA . ALA A 1 321 ? 26.597 -30.980 -10.284 1.00 80.38 321 ALA A CA 1
ATOM 2495 C C . ALA A 1 321 ? 27.059 -30.757 -11.728 1.00 80.38 321 ALA A C 1
ATOM 2497 O O . ALA A 1 321 ? 27.513 -29.674 -12.080 1.00 80.38 321 ALA A O 1
ATOM 2498 N N . ALA A 1 322 ? 26.925 -31.772 -12.573 1.00 74.00 322 ALA A N 1
ATOM 2499 C CA . ALA A 1 322 ? 27.011 -31.622 -14.017 1.00 74.00 322 ALA A CA 1
ATOM 2500 C C . ALA A 1 322 ? 25.684 -32.029 -14.655 1.00 74.00 322 ALA A C 1
ATOM 2502 O O . ALA A 1 322 ? 25.114 -33.067 -14.317 1.00 74.00 322 ALA A O 1
ATOM 2503 N N . GLU A 1 323 ? 25.204 -31.223 -15.594 1.00 83.00 323 GLU A N 1
ATOM 2504 C CA . GLU A 1 323 ? 24.006 -31.512 -16.375 1.00 83.00 323 GLU A CA 1
ATOM 2505 C C . GLU A 1 323 ? 24.392 -31.909 -17.791 1.00 83.00 323 GLU A C 1
ATOM 2507 O O . GLU A 1 323 ? 25.131 -31.190 -18.461 1.00 83.00 323 GLU A O 1
ATOM 2512 N N . ILE A 1 324 ? 23.866 -33.033 -18.270 1.00 81.00 324 ILE A N 1
ATOM 2513 C CA . ILE A 1 324 ? 24.021 -33.453 -19.663 1.00 81.00 324 ILE A CA 1
ATOM 2514 C C . ILE A 1 324 ? 22.729 -33.088 -20.386 1.00 81.00 324 ILE A C 1
ATOM 2516 O O . ILE A 1 324 ? 21.684 -33.689 -20.143 1.00 81.00 324 ILE A O 1
ATOM 2520 N N . VAL A 1 325 ? 22.797 -32.081 -21.251 1.00 77.44 325 VAL A N 1
ATOM 2521 C CA . VAL A 1 325 ? 21.658 -31.486 -21.958 1.00 77.44 325 VAL A CA 1
ATOM 2522 C C . VAL A 1 325 ? 21.717 -31.853 -23.435 1.00 77.44 325 VAL A C 1
ATOM 2524 O O . VAL A 1 325 ? 22.754 -31.695 -24.078 1.00 77.44 325 VAL A O 1
ATOM 2527 N N . ASP A 1 326 ? 20.607 -32.313 -23.998 1.00 73.56 326 ASP A N 1
ATOM 2528 C CA . ASP A 1 326 ? 20.469 -32.502 -25.439 1.00 73.56 326 ASP A CA 1
ATOM 2529 C C . ASP A 1 326 ? 20.378 -31.132 -26.129 1.00 73.56 326 ASP A C 1
ATOM 2531 O O . ASP A 1 326 ? 19.487 -30.326 -25.846 1.00 73.56 326 ASP A O 1
ATOM 2535 N N . LYS A 1 327 ? 21.321 -30.829 -27.030 1.00 63.66 327 LYS A N 1
ATOM 2536 C CA . LYS A 1 327 ? 21.342 -29.530 -27.718 1.00 63.66 327 LYS A CA 1
ATOM 2537 C C . LYS A 1 327 ? 20.172 -29.356 -28.689 1.00 63.66 327 LYS A C 1
ATOM 2539 O O . LYS A 1 327 ? 19.835 -28.211 -28.981 1.00 63.66 327 LYS A O 1
ATOM 2544 N N . ARG A 1 328 ? 19.560 -30.440 -29.184 1.00 62.97 328 ARG A N 1
ATOM 2545 C CA . ARG A 1 328 ? 18.513 -30.393 -30.222 1.00 62.97 328 ARG A CA 1
ATOM 2546 C C . ARG A 1 328 ? 17.180 -29.896 -29.668 1.00 62.97 328 ARG A C 1
ATOM 2548 O O . ARG A 1 328 ? 16.525 -29.074 -30.296 1.00 62.97 328 ARG A O 1
ATOM 2555 N N . ASN A 1 329 ? 16.802 -30.357 -28.477 1.00 57.50 329 ASN A N 1
ATOM 2556 C CA . ASN A 1 329 ? 15.521 -30.035 -27.825 1.00 57.50 329 ASN A CA 1
ATOM 2557 C C . ASN A 1 329 ? 15.680 -29.251 -26.503 1.00 57.50 329 ASN A C 1
ATOM 2559 O O . ASN A 1 329 ? 14.682 -28.920 -25.865 1.00 57.50 329 ASN A O 1
ATOM 2563 N N . ARG A 1 330 ? 16.921 -28.940 -26.094 1.00 64.56 330 ARG A N 1
ATOM 2564 C CA . ARG A 1 330 ? 17.280 -28.252 -24.838 1.00 64.56 330 ARG A CA 1
ATOM 2565 C C . ARG A 1 330 ? 16.814 -28.969 -23.563 1.00 64.56 330 ARG A C 1
ATOM 2567 O O . ARG A 1 330 ? 16.637 -28.323 -22.532 1.00 64.56 330 ARG A O 1
ATOM 2574 N N . GLN A 1 331 ? 16.639 -30.290 -23.603 1.00 62.16 331 GLN A N 1
ATOM 2575 C CA . GLN A 1 331 ? 16.177 -31.076 -22.460 1.00 62.16 331 GLN A CA 1
ATOM 2576 C C . GLN A 1 331 ? 17.343 -31.755 -21.718 1.00 62.16 331 GLN A C 1
ATOM 2578 O O . GLN A 1 331 ? 18.254 -32.305 -22.336 1.00 62.16 331 GLN A O 1
ATOM 2583 N N . THR A 1 332 ? 17.317 -31.754 -20.380 1.00 73.44 332 THR A N 1
ATOM 2584 C CA . THR A 1 332 ? 18.317 -32.468 -19.565 1.00 73.44 332 THR A CA 1
ATOM 2585 C C . THR A 1 332 ? 18.076 -33.982 -19.614 1.00 73.44 332 THR A C 1
ATOM 2587 O O . THR A 1 332 ? 16.971 -34.478 -19.359 1.00 73.44 332 THR A O 1
ATOM 2590 N N . VAL A 1 333 ? 19.124 -34.731 -19.956 1.00 71.88 333 VAL A N 1
ATOM 2591 C CA . VAL A 1 333 ? 19.097 -36.185 -20.178 1.00 71.88 333 VAL A CA 1
ATOM 2592 C C . VAL A 1 333 ? 19.686 -36.953 -19.000 1.00 71.88 333 VAL A C 1
ATOM 2594 O O . VAL A 1 333 ? 19.237 -38.063 -18.737 1.00 71.88 333 VAL A O 1
ATOM 2597 N N . LEU A 1 334 ? 20.641 -36.364 -18.274 1.00 77.75 334 LEU A N 1
ATOM 2598 C CA . LEU A 1 334 ? 21.268 -36.944 -17.084 1.00 77.75 334 LEU A CA 1
ATOM 2599 C C . LEU A 1 334 ? 21.777 -35.846 -16.139 1.00 77.75 334 LEU A C 1
ATOM 2601 O O . LEU A 1 334 ? 22.232 -34.796 -16.597 1.0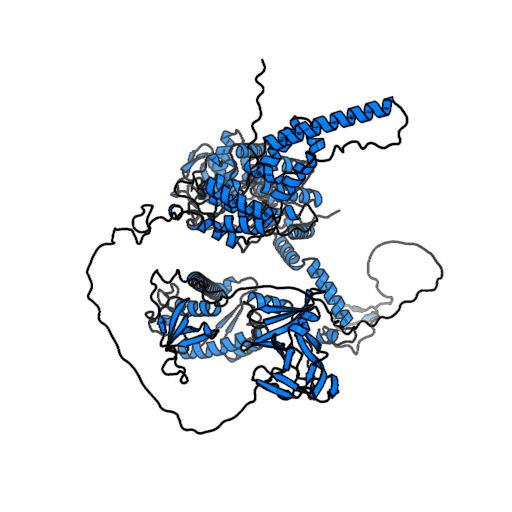0 77.75 334 LEU A O 1
ATOM 2605 N N . PHE A 1 335 ? 21.756 -36.130 -14.836 1.00 79.88 335 PHE A N 1
ATOM 2606 C CA . PHE A 1 335 ? 22.443 -35.344 -13.810 1.00 79.88 335 PHE A CA 1
ATOM 2607 C C . PHE A 1 335 ? 23.594 -36.147 -13.205 1.00 79.88 335 PHE A C 1
ATOM 2609 O O . PHE A 1 335 ? 23.468 -37.348 -12.960 1.00 79.88 335 PHE A O 1
ATOM 2616 N N . ALA A 1 336 ? 24.699 -35.468 -12.922 1.00 77.88 336 ALA A N 1
ATOM 2617 C CA . ALA A 1 336 ? 25.811 -35.994 -12.150 1.00 77.88 336 ALA A CA 1
ATOM 2618 C C . ALA A 1 336 ? 26.042 -35.125 -10.916 1.00 77.88 336 ALA A C 1
ATOM 2620 O O . ALA A 1 336 ? 26.061 -33.905 -11.023 1.00 77.88 336 ALA A O 1
ATOM 2621 N N . ASP A 1 337 ? 26.259 -35.732 -9.758 1.00 77.81 337 ASP A N 1
ATOM 2622 C CA . ASP A 1 337 ? 26.594 -35.029 -8.525 1.00 77.81 337 ASP A CA 1
ATOM 2623 C C . ASP A 1 337 ? 28.111 -34.950 -8.363 1.00 77.81 337 ASP A C 1
ATOM 2625 O O . ASP A 1 337 ? 28.827 -35.934 -8.564 1.00 77.81 337 ASP A O 1
ATOM 2629 N N . ARG A 1 338 ? 28.625 -33.778 -7.979 1.00 77.50 338 ARG A N 1
ATOM 2630 C CA . ARG A 1 338 ? 30.059 -33.620 -7.739 1.00 77.50 338 ARG A CA 1
ATOM 2631 C C . ARG A 1 338 ? 30.438 -34.175 -6.366 1.00 77.50 338 ARG A C 1
ATOM 2633 O O . ARG A 1 338 ? 30.007 -33.639 -5.345 1.00 77.50 338 ARG A O 1
ATOM 2640 N N . LYS A 1 339 ? 31.289 -35.201 -6.330 1.00 71.19 339 LYS A N 1
ATOM 2641 C CA . LYS A 1 339 ? 31.818 -35.832 -5.109 1.00 71.19 339 LYS A CA 1
ATOM 2642 C C . LYS A 1 339 ? 33.323 -36.038 -5.238 1.00 71.19 339 LYS A C 1
ATOM 2644 O O . LYS A 1 339 ? 33.807 -36.511 -6.261 1.00 71.19 339 LYS A O 1
ATOM 2649 N N . ASP A 1 340 ? 34.065 -35.621 -4.215 1.00 66.00 340 ASP A N 1
ATOM 2650 C CA . ASP A 1 340 ? 35.532 -35.724 -4.147 1.00 66.00 340 ASP A CA 1
ATOM 2651 C C . ASP A 1 340 ? 36.270 -35.168 -5.381 1.00 66.00 340 ASP A C 1
ATOM 2653 O O . ASP A 1 340 ? 37.294 -35.685 -5.818 1.00 66.00 340 ASP A O 1
ATOM 2657 N N . GLY A 1 341 ? 35.736 -34.088 -5.962 1.00 59.59 341 GLY A N 1
ATOM 2658 C CA . GLY A 1 341 ? 36.317 -33.414 -7.127 1.00 59.59 341 GLY A CA 1
ATOM 2659 C C . GLY A 1 341 ? 35.935 -34.012 -8.485 1.00 59.59 341 GLY A C 1
ATOM 2660 O O . GLY A 1 341 ? 36.170 -33.352 -9.494 1.00 59.59 341 GLY A O 1
ATOM 2661 N N . LEU A 1 342 ? 35.284 -35.176 -8.508 1.00 70.31 342 LEU A N 1
ATOM 2662 C CA . LEU A 1 342 ? 34.783 -35.858 -9.702 1.00 70.31 342 LEU A CA 1
ATOM 2663 C C . LEU A 1 342 ? 33.249 -35.789 -9.769 1.00 70.31 342 LEU A C 1
ATOM 2665 O O . LEU A 1 342 ? 32.597 -35.470 -8.776 1.00 70.31 342 LEU A O 1
ATOM 2669 N N . TYR A 1 343 ? 32.652 -36.045 -10.932 1.00 80.56 343 TYR A N 1
ATOM 2670 C CA . TYR A 1 343 ? 31.199 -35.941 -11.121 1.00 80.56 343 TYR A CA 1
ATOM 2671 C C . TYR A 1 343 ? 30.608 -37.323 -11.377 1.00 80.56 343 TYR A C 1
ATOM 2673 O O . TYR A 1 343 ? 30.844 -37.896 -12.433 1.00 80.56 343 TYR A O 1
ATOM 2681 N N . TYR A 1 344 ? 29.827 -37.856 -10.442 1.00 82.69 344 TYR A N 1
ATOM 2682 C CA . TYR A 1 344 ? 29.232 -39.188 -10.558 1.00 82.69 344 TYR A CA 1
ATOM 2683 C C . TYR A 1 344 ? 27.778 -39.094 -10.996 1.00 82.69 344 TYR A C 1
ATOM 2685 O O . TYR A 1 344 ? 27.019 -38.307 -10.435 1.00 82.69 344 TYR A O 1
ATOM 2693 N N . ILE A 1 345 ? 27.379 -39.886 -11.991 1.00 82.81 345 ILE A N 1
ATOM 2694 C CA . ILE A 1 345 ? 25.994 -39.937 -12.456 1.00 82.81 345 ILE A CA 1
ATOM 2695 C C . ILE A 1 345 ? 25.086 -40.302 -11.284 1.00 82.81 345 ILE A C 1
ATOM 2697 O O . ILE A 1 345 ? 25.336 -41.265 -10.557 1.00 82.81 345 ILE A O 1
ATOM 2701 N N . ARG A 1 346 ? 24.020 -39.520 -11.106 1.00 79.44 346 ARG A N 1
ATOM 2702 C CA . ARG A 1 346 ? 23.014 -39.772 -10.083 1.00 79.44 346 ARG A CA 1
ATOM 2703 C C . ARG A 1 346 ? 22.221 -41.014 -10.482 1.00 79.44 346 ARG A C 1
ATOM 2705 O O . ARG A 1 346 ? 21.412 -40.957 -11.401 1.00 79.44 346 ARG A O 1
ATOM 2712 N N . GLU A 1 347 ? 22.469 -42.142 -9.827 1.00 65.75 347 GLU A N 1
ATOM 2713 C CA . GLU A 1 347 ? 21.706 -43.376 -10.046 1.00 65.75 347 GLU A CA 1
ATOM 2714 C C . GLU A 1 347 ? 20.382 -43.345 -9.276 1.00 65.75 347 GLU A C 1
ATOM 2716 O O . GLU A 1 347 ? 20.301 -42.793 -8.174 1.00 65.75 347 GLU A O 1
ATOM 2721 N N . SER A 1 348 ? 19.340 -43.974 -9.826 1.00 53.69 348 SER A N 1
ATOM 2722 C CA . SER A 1 348 ? 18.139 -44.245 -9.038 1.00 53.69 348 SER A CA 1
ATOM 2723 C C . SER A 1 348 ? 18.372 -45.473 -8.153 1.00 53.69 348 SER A C 1
ATOM 2725 O O . SER A 1 348 ? 18.885 -46.498 -8.603 1.00 53.69 348 SER A O 1
ATOM 2727 N N . LYS A 1 349 ? 18.047 -45.368 -6.858 1.00 42.94 349 LYS A N 1
ATOM 2728 C CA . LYS A 1 349 ? 18.199 -46.489 -5.920 1.00 42.94 349 LYS A CA 1
ATOM 2729 C C . LYS A 1 349 ? 17.186 -47.579 -6.278 1.00 42.94 349 LYS A C 1
ATOM 2731 O O . LYS A 1 349 ? 15.989 -47.384 -6.076 1.00 42.94 349 LYS A O 1
ATOM 2736 N N . SER A 1 350 ? 17.652 -48.723 -6.774 1.00 34.53 350 SER A N 1
ATOM 2737 C CA . SER A 1 350 ? 16.821 -49.923 -6.851 1.00 34.53 350 SER A CA 1
ATOM 2738 C C . SER A 1 350 ? 16.783 -50.602 -5.486 1.00 34.53 350 SER A C 1
ATOM 2740 O O . SER A 1 350 ? 17.836 -50.975 -4.982 1.00 34.53 350 SER A O 1
ATOM 2742 N N . GLU A 1 351 ? 15.593 -50.827 -4.932 1.00 26.81 351 GLU A N 1
ATOM 2743 C CA . GLU A 1 351 ? 15.225 -52.169 -4.471 1.00 26.81 351 GLU A CA 1
ATOM 2744 C C . GLU A 1 351 ? 13.714 -52.304 -4.250 1.00 26.81 351 GLU A C 1
ATOM 2746 O O . GLU A 1 351 ? 13.035 -51.422 -3.722 1.00 26.81 351 GLU A O 1
ATOM 2751 N N . CYS A 1 352 ? 13.217 -53.438 -4.737 1.00 23.80 352 CYS A N 1
ATOM 2752 C CA . CYS A 1 352 ? 11.845 -53.911 -4.730 1.00 23.80 352 CYS A CA 1
ATOM 2753 C C . CYS A 1 352 ? 11.257 -54.011 -3.321 1.00 23.80 352 CYS A C 1
ATOM 2755 O O . CYS A 1 352 ? 11.877 -54.619 -2.462 1.00 23.80 352 CYS A O 1
ATOM 2757 N N . CYS A 1 353 ? 10.021 -53.539 -3.147 1.00 21.48 353 CYS A N 1
ATOM 2758 C CA . CYS A 1 353 ? 8.946 -54.150 -2.351 1.00 21.48 353 CYS A CA 1
ATOM 2759 C C . CYS A 1 353 ? 7.653 -53.374 -2.659 1.00 21.48 353 CYS A C 1
ATOM 2761 O O . CYS A 1 353 ? 7.602 -52.155 -2.508 1.00 21.48 353 CYS A O 1
ATOM 2763 N N . ALA A 1 354 ? 6.622 -54.070 -3.132 1.00 30.16 354 ALA A N 1
ATOM 2764 C CA . ALA A 1 354 ? 5.354 -53.503 -3.579 1.00 30.16 354 ALA A CA 1
ATOM 2765 C C . ALA A 1 354 ? 4.623 -52.705 -2.477 1.00 30.16 354 ALA A C 1
ATOM 2767 O O . ALA A 1 354 ? 4.247 -53.276 -1.458 1.00 30.16 354 ALA A O 1
ATOM 2768 N N . ALA A 1 355 ? 4.373 -51.409 -2.706 1.00 22.98 355 ALA A N 1
ATOM 2769 C CA . ALA A 1 355 ? 3.340 -50.623 -2.020 1.00 22.98 355 ALA A CA 1
ATOM 2770 C C . ALA A 1 355 ? 3.096 -49.275 -2.734 1.00 22.98 355 ALA A C 1
ATOM 2772 O O . ALA A 1 355 ? 3.887 -48.346 -2.610 1.00 22.98 355 ALA A O 1
ATOM 2773 N N . THR A 1 356 ? 1.972 -49.190 -3.455 1.00 25.52 356 THR A N 1
ATOM 2774 C CA . THR A 1 356 ? 1.185 -47.985 -3.804 1.00 25.52 356 THR A CA 1
ATOM 2775 C C . THR A 1 356 ? 1.936 -46.665 -4.045 1.00 25.52 356 THR A C 1
ATOM 2777 O O . THR A 1 356 ? 2.311 -45.957 -3.107 1.00 25.52 356 THR A O 1
ATOM 2780 N N . GLU A 1 357 ? 2.012 -46.271 -5.318 1.00 24.45 357 GLU A N 1
ATOM 2781 C CA . GLU A 1 357 ? 2.371 -44.924 -5.768 1.00 24.45 357 GLU A CA 1
ATOM 2782 C C . GLU A 1 357 ? 1.558 -43.842 -5.036 1.00 24.45 357 GLU A C 1
ATOM 2784 O O . GLU A 1 357 ? 0.338 -43.736 -5.178 1.00 24.45 357 GLU A O 1
ATOM 2789 N N . LYS A 1 358 ? 2.243 -42.987 -4.271 1.00 26.44 358 LYS A N 1
ATOM 2790 C CA . LYS A 1 358 ? 1.692 -41.705 -3.820 1.00 26.44 358 LYS A CA 1
ATOM 2791 C C . LYS A 1 358 ? 2.274 -40.599 -4.692 1.00 26.44 358 LYS A C 1
ATOM 2793 O O . LYS A 1 358 ? 3.434 -40.238 -4.528 1.00 26.44 358 LYS A O 1
ATOM 2798 N N . LYS A 1 359 ? 1.439 -40.045 -5.580 1.00 29.92 359 LYS A N 1
ATOM 2799 C CA . LYS A 1 359 ? 1.656 -38.759 -6.266 1.00 29.92 359 LYS A CA 1
ATOM 2800 C C . LYS A 1 359 ? 2.160 -37.715 -5.265 1.00 29.92 359 LYS A C 1
ATOM 2802 O O . LYS A 1 359 ? 1.432 -37.346 -4.342 1.00 29.92 359 LYS A O 1
ATOM 2807 N N . GLU A 1 360 ? 3.381 -37.220 -5.453 1.00 32.62 360 GLU A N 1
ATOM 2808 C CA . GLU A 1 360 ? 3.848 -36.035 -4.737 1.00 32.62 360 GLU A CA 1
ATOM 2809 C C . GLU A 1 360 ? 3.006 -34.828 -5.163 1.00 32.62 360 GLU A C 1
ATOM 2811 O O . GLU A 1 360 ? 2.982 -34.413 -6.321 1.00 32.62 360 GLU A O 1
ATOM 2816 N N . SER A 1 361 ? 2.261 -34.285 -4.204 1.00 36.44 361 SER A N 1
ATOM 2817 C CA . SER A 1 361 ? 1.442 -33.091 -4.383 1.00 36.44 361 SER A CA 1
ATOM 2818 C C . SER A 1 361 ? 2.315 -31.882 -4.735 1.00 36.44 361 SER A C 1
ATOM 2820 O O . SER A 1 361 ? 3.326 -31.627 -4.079 1.00 36.44 361 SER A O 1
ATOM 2822 N N . ARG A 1 362 ? 1.870 -31.070 -5.705 1.00 36.84 362 ARG A N 1
ATOM 2823 C CA . ARG A 1 362 ? 2.424 -29.743 -6.051 1.00 36.84 362 ARG A CA 1
ATOM 2824 C C . ARG A 1 362 ? 2.647 -28.862 -4.809 1.00 36.84 362 ARG A C 1
ATOM 2826 O O . ARG A 1 362 ? 3.585 -28.072 -4.789 1.00 36.84 362 ARG A O 1
ATOM 2833 N N . ALA A 1 363 ? 1.867 -29.076 -3.744 1.00 37.62 363 ALA A N 1
ATOM 2834 C CA . ALA A 1 363 ? 2.033 -28.418 -2.452 1.00 37.62 363 ALA A CA 1
ATOM 2835 C C . ALA A 1 363 ? 3.379 -28.733 -1.766 1.00 37.62 363 ALA A C 1
ATOM 2837 O O . ALA A 1 363 ? 4.006 -27.822 -1.235 1.00 37.62 363 ALA A O 1
ATOM 2838 N N . LEU A 1 364 ? 3.876 -29.976 -1.805 1.00 41.25 364 LEU A N 1
ATOM 2839 C CA . LEU A 1 364 ? 5.158 -30.357 -1.181 1.00 41.25 364 LEU A CA 1
ATOM 2840 C C . LEU A 1 364 ? 6.341 -29.634 -1.832 1.00 41.25 364 LEU A C 1
ATOM 2842 O O . LEU A 1 364 ? 7.241 -29.167 -1.140 1.00 41.25 364 LEU A O 1
ATOM 2846 N N . LYS A 1 365 ? 6.300 -29.462 -3.156 1.00 42.59 365 LYS A N 1
ATOM 2847 C CA . LYS A 1 365 ? 7.318 -28.723 -3.914 1.00 42.59 365 LYS A CA 1
ATOM 2848 C C . LYS A 1 365 ? 7.303 -27.228 -3.572 1.00 42.59 365 LYS A C 1
ATOM 2850 O O . LYS A 1 365 ? 8.357 -26.619 -3.409 1.00 42.59 365 LYS A O 1
ATOM 2855 N N . THR A 1 366 ? 6.116 -26.655 -3.374 1.00 40.66 366 THR A N 1
ATOM 2856 C CA . THR A 1 366 ? 5.949 -25.261 -2.939 1.00 40.66 366 THR A CA 1
ATOM 2857 C C . THR A 1 366 ? 6.421 -25.040 -1.497 1.00 40.66 366 THR A C 1
ATOM 2859 O O . THR A 1 366 ? 7.093 -24.049 -1.223 1.00 40.66 366 THR A O 1
ATOM 2862 N N . TRP A 1 367 ? 6.140 -25.962 -0.572 1.00 42.03 367 TRP A N 1
ATOM 2863 C CA . TRP A 1 367 ? 6.609 -25.878 0.819 1.00 42.03 367 TRP A CA 1
ATOM 2864 C C . TRP A 1 367 ? 8.115 -26.141 0.958 1.00 42.03 367 TRP A C 1
ATOM 2866 O O . TRP A 1 367 ? 8.770 -25.470 1.750 1.00 42.03 367 TRP A O 1
ATOM 2876 N N . HIS A 1 368 ? 8.686 -27.029 0.137 1.00 44.19 368 HIS A N 1
ATOM 2877 C CA . HIS A 1 368 ? 10.135 -27.223 0.014 1.00 44.19 368 HIS A CA 1
ATOM 2878 C C . HIS A 1 368 ? 10.828 -25.896 -0.315 1.00 44.19 368 HIS A C 1
ATOM 2880 O O . HIS A 1 368 ? 11.781 -25.513 0.355 1.00 44.19 368 HIS A O 1
ATOM 2886 N N . GLN A 1 369 ? 10.302 -25.156 -1.294 1.00 42.59 369 GLN A N 1
ATOM 2887 C CA . GLN A 1 369 ? 10.844 -23.865 -1.725 1.00 42.59 369 GLN A CA 1
ATOM 2888 C C . GLN A 1 369 ? 10.618 -22.754 -0.686 1.00 42.59 369 GLN A C 1
ATOM 2890 O O . GLN A 1 369 ? 11.551 -22.023 -0.364 1.00 42.59 369 GLN A O 1
ATOM 2895 N N . ARG A 1 370 ? 9.419 -22.662 -0.091 1.00 41.91 370 ARG A N 1
ATOM 2896 C CA . ARG A 1 370 ? 9.098 -21.662 0.950 1.00 41.91 370 ARG A CA 1
ATOM 2897 C C . ARG A 1 370 ? 9.908 -21.840 2.238 1.00 41.91 370 ARG A C 1
ATOM 2899 O O . ARG A 1 370 ? 10.184 -20.859 2.916 1.00 41.91 370 ARG A O 1
ATOM 2906 N N . MET A 1 371 ? 10.321 -23.069 2.549 1.00 38.97 371 MET A N 1
ATOM 2907 C CA . MET A 1 371 ? 11.126 -23.406 3.731 1.00 38.97 371 MET A CA 1
ATOM 2908 C C . MET A 1 371 ? 12.638 -23.458 3.433 1.00 38.97 371 MET A C 1
ATOM 2910 O O . MET A 1 371 ? 13.400 -24.022 4.218 1.00 38.97 371 MET A O 1
ATOM 2914 N N . GLY A 1 372 ? 13.085 -22.880 2.308 1.00 36.53 372 GLY A N 1
ATOM 2915 C CA . GLY A 1 372 ? 14.507 -22.738 1.972 1.00 36.53 372 GLY A CA 1
ATOM 2916 C C . GLY A 1 372 ? 15.162 -24.004 1.415 1.00 36.53 372 GLY A C 1
ATOM 2917 O O . GLY A 1 372 ? 16.306 -24.295 1.746 1.00 36.53 372 GLY A O 1
ATOM 2918 N N . HIS A 1 373 ? 14.439 -24.763 0.590 1.00 42.75 373 HIS A N 1
ATOM 2919 C CA . HIS A 1 373 ? 14.875 -26.027 -0.018 1.00 42.75 373 HIS A CA 1
ATOM 2920 C C . HIS A 1 373 ? 15.182 -27.149 0.984 1.00 42.75 373 HIS A C 1
ATOM 2922 O O . HIS A 1 373 ? 16.017 -28.021 0.734 1.00 42.75 373 HIS A O 1
ATOM 2928 N N . LEU A 1 374 ? 14.469 -27.169 2.113 1.00 40.97 374 LEU A N 1
ATOM 2929 C CA . LEU A 1 374 ? 14.549 -28.251 3.092 1.00 40.97 374 LEU A CA 1
ATOM 2930 C C . LEU A 1 374 ? 14.240 -29.599 2.420 1.00 40.97 374 LEU A C 1
ATOM 2932 O O . LEU A 1 374 ? 13.209 -29.717 1.758 1.00 40.97 374 LEU A O 1
ATOM 2936 N N . ASN A 1 375 ? 15.117 -30.597 2.582 1.00 38.12 375 ASN A N 1
ATOM 2937 C CA . ASN A 1 375 ? 15.034 -31.910 1.926 1.00 38.12 375 ASN A CA 1
ATOM 2938 C C . ASN A 1 375 ? 13.585 -32.427 1.881 1.00 38.12 375 ASN A C 1
ATOM 2940 O O . ASN A 1 375 ? 12.933 -32.506 2.918 1.00 38.12 375 ASN A O 1
ATOM 2944 N N . VAL A 1 376 ? 13.079 -32.792 0.696 1.00 40.16 376 VAL A N 1
ATOM 2945 C CA . VAL A 1 376 ? 11.689 -33.251 0.517 1.00 40.16 376 VAL A CA 1
ATOM 2946 C C . VAL A 1 376 ? 11.374 -34.449 1.417 1.00 40.16 376 VAL A C 1
ATOM 2948 O O . VAL A 1 376 ? 10.265 -34.558 1.909 1.00 40.16 376 VAL A O 1
ATOM 2951 N N . ARG A 1 377 ? 12.352 -35.295 1.754 1.00 39.81 377 ARG A N 1
ATOM 2952 C CA . ARG A 1 377 ? 12.208 -36.398 2.715 1.00 39.81 377 ARG A CA 1
ATOM 2953 C C . ARG A 1 377 ? 12.017 -35.910 4.154 1.00 39.81 377 ARG A C 1
ATOM 2955 O O . ARG A 1 377 ? 11.234 -36.503 4.893 1.00 39.81 377 ARG A O 1
ATOM 2962 N N . ASP A 1 378 ? 12.677 -34.818 4.536 1.00 41.72 378 ASP A N 1
ATOM 2963 C CA . ASP A 1 378 ? 12.469 -34.143 5.819 1.00 41.72 378 ASP A CA 1
ATOM 2964 C C . ASP A 1 378 ? 11.166 -33.349 5.823 1.00 41.72 378 ASP A C 1
ATOM 2966 O O . ASP A 1 378 ? 10.458 -33.364 6.819 1.00 41.72 378 ASP A O 1
ATOM 2970 N N . LEU A 1 379 ? 10.789 -32.745 4.698 1.00 42.28 379 LEU A N 1
ATOM 2971 C CA . LEU A 1 379 ? 9.531 -32.034 4.500 1.00 42.28 379 LEU A CA 1
ATOM 2972 C C . LEU A 1 379 ? 8.327 -32.987 4.506 1.00 42.28 379 LEU A C 1
ATOM 2974 O O . LEU A 1 379 ? 7.333 -32.714 5.159 1.00 42.28 379 LEU A O 1
ATOM 2978 N N . VAL A 1 380 ? 8.435 -34.152 3.865 1.00 42.03 380 VAL A N 1
ATOM 2979 C CA . VAL A 1 380 ? 7.477 -35.262 3.950 1.00 42.03 380 VAL A CA 1
ATOM 2980 C C . VAL A 1 380 ? 7.484 -35.850 5.360 1.00 42.03 380 VAL A C 1
ATOM 2982 O O . VAL A 1 380 ? 6.418 -36.200 5.850 1.00 42.03 380 VAL A O 1
ATOM 2985 N N . LYS A 1 381 ? 8.626 -35.893 6.065 1.00 42.00 381 LYS A N 1
ATOM 2986 C CA . LYS A 1 381 ? 8.663 -36.154 7.515 1.00 42.00 381 LYS A CA 1
ATOM 2987 C C . LYS A 1 381 ? 7.945 -35.060 8.309 1.00 42.00 381 LYS A C 1
ATOM 2989 O O . LYS A 1 381 ? 7.256 -35.413 9.239 1.00 42.00 381 LYS A O 1
ATOM 2994 N N . TYR A 1 382 ? 8.047 -33.775 7.975 1.00 42.38 382 TYR A N 1
ATOM 2995 C CA . TYR A 1 382 ? 7.348 -32.678 8.663 1.00 42.38 382 TYR A CA 1
ATOM 2996 C C . TYR A 1 382 ? 5.849 -32.636 8.336 1.00 42.38 382 TYR A C 1
ATOM 2998 O O . TYR A 1 382 ? 5.063 -32.276 9.197 1.00 42.38 382 TYR A O 1
ATOM 3006 N N . VAL A 1 383 ? 5.446 -33.045 7.131 1.00 40.28 383 VAL A N 1
ATOM 3007 C CA . VAL A 1 383 ? 4.048 -33.112 6.678 1.00 40.28 383 VAL A CA 1
ATOM 3008 C C . VAL A 1 383 ? 3.366 -34.387 7.180 1.00 40.28 383 VAL A C 1
ATOM 3010 O O . VAL A 1 383 ? 2.231 -34.327 7.630 1.00 40.28 383 VAL A O 1
ATOM 3013 N N . ARG A 1 384 ? 4.052 -35.540 7.175 1.00 37.88 384 ARG A N 1
ATOM 3014 C CA . ARG A 1 384 ? 3.549 -36.786 7.791 1.00 37.88 384 ARG A CA 1
ATOM 3015 C C . ARG A 1 384 ? 3.668 -36.783 9.313 1.00 37.88 384 ARG A C 1
ATOM 3017 O O . ARG A 1 384 ? 2.891 -37.459 9.968 1.00 37.88 384 ARG A O 1
ATOM 3024 N N . ALA A 1 385 ? 4.630 -36.051 9.872 1.00 40.16 385 ALA A N 1
ATOM 3025 C CA . ALA A 1 385 ? 4.789 -35.890 11.312 1.00 40.16 385 ALA A CA 1
ATOM 3026 C C . ALA A 1 385 ? 4.265 -34.547 11.823 1.00 40.16 385 ALA A C 1
ATOM 3028 O O . ALA A 1 385 ? 4.534 -34.227 12.970 1.00 40.16 385 ALA A O 1
ATOM 3029 N N . GLY A 1 386 ? 3.510 -33.774 11.039 1.00 41.66 386 GLY A N 1
ATOM 3030 C CA . GLY A 1 386 ? 2.735 -32.650 11.574 1.00 41.66 386 GLY A CA 1
ATOM 3031 C C . GLY A 1 386 ? 1.769 -33.161 12.641 1.00 41.66 386 GLY A C 1
ATOM 3032 O O . GLY A 1 386 ? 1.775 -32.662 13.757 1.00 41.66 386 GLY A O 1
ATOM 3033 N N . ASP A 1 387 ? 1.095 -34.281 12.360 1.00 44.41 387 ASP A N 1
ATOM 3034 C CA . ASP A 1 387 ? 0.214 -34.963 13.317 1.00 44.41 387 ASP A CA 1
ATOM 3035 C C . ASP A 1 387 ? 0.957 -35.656 14.483 1.00 44.41 387 ASP A C 1
ATOM 3037 O O . ASP A 1 387 ? 0.369 -35.850 15.543 1.00 44.41 387 ASP A O 1
ATOM 3041 N N . VAL A 1 388 ? 2.254 -35.987 14.336 1.00 44.34 388 VAL A N 1
ATOM 3042 C CA . VAL A 1 388 ? 3.014 -36.824 15.301 1.00 44.34 388 VAL A CA 1
ATOM 3043 C C . VAL A 1 388 ? 4.055 -36.032 16.122 1.00 44.34 388 VAL A C 1
ATOM 3045 O O . VAL A 1 388 ? 4.259 -36.300 17.300 1.00 44.34 388 VAL A O 1
ATOM 3048 N N . ARG A 1 389 ? 4.709 -35.002 15.566 1.00 59.97 389 ARG A N 1
ATOM 3049 C CA . ARG A 1 389 ? 5.767 -34.224 16.247 1.00 59.97 389 ARG A CA 1
ATOM 3050 C C . ARG A 1 389 ? 5.234 -33.232 17.264 1.00 59.97 389 ARG A C 1
ATOM 3052 O O . ARG A 1 389 ? 5.939 -32.970 18.228 1.00 59.97 389 ARG A O 1
ATOM 3059 N N . ALA A 1 390 ? 4.042 -32.668 17.070 1.00 69.75 390 ALA A N 1
ATOM 3060 C CA . ALA A 1 390 ? 3.475 -31.744 18.052 1.00 69.75 390 ALA A CA 1
ATOM 3061 C C . ALA A 1 390 ? 3.193 -32.467 19.377 1.00 69.75 390 ALA A C 1
ATOM 3063 O O . ALA A 1 390 ? 3.521 -31.950 20.446 1.00 69.75 390 ALA A O 1
ATOM 3064 N N . LEU A 1 391 ? 2.654 -33.688 19.295 1.00 80.12 391 LEU A N 1
ATOM 3065 C CA . LEU A 1 391 ? 2.427 -34.548 20.449 1.00 80.12 391 LEU A CA 1
ATOM 3066 C C . LEU A 1 391 ? 3.745 -35.000 21.087 1.00 80.12 391 LEU A C 1
ATOM 3068 O O . LEU A 1 391 ? 3.909 -34.837 22.294 1.00 80.12 391 LEU A O 1
ATOM 3072 N N . GLU A 1 392 ? 4.701 -35.509 20.305 1.00 81.50 392 GLU A N 1
ATOM 3073 C CA . GLU A 1 392 ? 6.002 -35.939 20.843 1.00 81.50 392 GLU A CA 1
ATOM 3074 C C . GLU A 1 392 ? 6.791 -34.777 21.470 1.00 81.50 392 GLU A C 1
ATOM 3076 O O . GLU A 1 392 ? 7.266 -34.885 22.600 1.00 81.50 392 GLU A O 1
ATOM 3081 N N . ALA A 1 393 ? 6.831 -33.607 20.828 1.00 77.94 393 ALA A N 1
ATOM 3082 C CA . ALA A 1 393 ? 7.452 -32.415 21.403 1.00 77.94 393 ALA A CA 1
ATOM 3083 C C . ALA A 1 393 ? 6.727 -31.941 22.675 1.00 77.94 393 ALA A C 1
ATOM 3085 O O . ALA A 1 393 ? 7.369 -31.487 23.623 1.00 77.94 393 ALA A O 1
ATOM 3086 N N . PHE A 1 394 ? 5.395 -32.064 22.737 1.00 84.69 394 PHE A N 1
ATOM 3087 C CA . PHE A 1 394 ? 4.638 -31.761 23.952 1.00 84.69 394 PHE A CA 1
ATOM 3088 C C . PHE A 1 394 ? 4.914 -32.771 25.072 1.00 84.69 394 PHE A C 1
ATOM 3090 O O . PHE A 1 394 ? 5.061 -32.357 26.223 1.00 84.69 394 PHE A O 1
ATOM 3097 N N . LYS A 1 395 ? 5.037 -34.070 24.763 1.00 88.00 395 LYS A N 1
ATOM 3098 C CA . LYS A 1 395 ? 5.439 -35.120 25.716 1.00 88.00 395 LYS A CA 1
ATOM 3099 C C . LYS A 1 395 ? 6.810 -34.809 26.318 1.00 88.00 395 LYS A C 1
ATOM 3101 O O . LYS A 1 395 ? 6.947 -34.782 27.545 1.00 88.00 395 LYS A O 1
ATOM 3106 N N . GLU A 1 396 ? 7.794 -34.499 25.473 1.00 84.56 396 GLU A N 1
ATOM 3107 C CA . GLU A 1 396 ? 9.145 -34.106 25.891 1.00 84.56 396 GLU A CA 1
ATOM 3108 C C . GLU A 1 396 ? 9.126 -32.829 26.742 1.00 84.56 396 GLU A C 1
ATOM 3110 O O . GLU A 1 396 ? 9.683 -32.799 27.846 1.00 84.56 396 GLU A O 1
ATOM 3115 N N . PHE A 1 397 ? 8.423 -31.787 26.283 1.00 85.19 397 PHE A N 1
ATOM 3116 C CA . PHE A 1 397 ? 8.309 -30.526 27.010 1.00 85.19 397 PHE A CA 1
ATOM 3117 C C . PHE A 1 397 ? 7.601 -30.695 28.354 1.00 85.19 397 PHE A C 1
ATOM 3119 O O . PHE A 1 397 ? 8.071 -30.152 29.349 1.00 85.19 397 PHE A O 1
ATOM 3126 N N . LYS A 1 398 ? 6.507 -31.461 28.426 1.00 89.69 398 LYS A N 1
ATOM 3127 C CA . LYS A 1 398 ? 5.804 -31.758 29.680 1.00 89.69 398 LYS A CA 1
ATOM 3128 C C . LYS A 1 398 ? 6.740 -32.448 30.663 1.00 89.69 398 LYS A C 1
ATOM 3130 O O . LYS A 1 398 ? 6.857 -32.002 31.804 1.00 89.69 398 LYS A O 1
ATOM 3135 N N . ALA A 1 399 ? 7.420 -33.512 30.234 1.00 88.50 399 ALA A N 1
ATOM 3136 C CA . ALA A 1 399 ? 8.347 -34.248 31.087 1.00 88.50 399 ALA A CA 1
ATOM 3137 C C . ALA A 1 399 ? 9.471 -33.343 31.616 1.00 88.50 399 ALA A C 1
ATOM 3139 O O . ALA A 1 399 ? 9.802 -33.392 32.803 1.00 88.50 399 ALA A O 1
ATOM 3140 N N . TYR A 1 400 ? 10.016 -32.481 30.755 1.00 83.00 400 TYR A N 1
ATOM 3141 C CA . TYR A 1 400 ? 11.018 -31.490 31.130 1.00 83.00 400 TYR A CA 1
ATOM 3142 C C . TYR A 1 400 ? 10.455 -30.436 32.099 1.00 83.00 400 TYR A C 1
ATOM 3144 O O . TYR A 1 400 ? 10.969 -30.278 33.204 1.00 83.00 400 TYR A O 1
ATOM 3152 N N . ALA A 1 401 ? 9.379 -29.741 31.730 1.00 80.88 401 ALA A N 1
ATOM 3153 C CA . ALA A 1 401 ? 8.813 -28.619 32.473 1.00 80.88 401 ALA A CA 1
ATOM 3154 C C . ALA A 1 401 ? 8.308 -29.017 33.862 1.00 80.88 401 ALA A C 1
ATOM 3156 O O . ALA A 1 401 ? 8.588 -28.320 34.841 1.00 80.88 401 ALA A O 1
ATOM 3157 N N . GLU A 1 402 ? 7.614 -30.151 33.977 1.00 89.62 402 GLU A N 1
ATOM 3158 C CA . GLU A 1 402 ? 7.122 -30.632 35.271 1.00 89.62 402 GLU A CA 1
ATOM 3159 C C . GLU A 1 402 ? 8.274 -31.033 36.196 1.00 89.62 402 GLU A C 1
ATOM 3161 O O . GLU A 1 402 ? 8.215 -30.777 37.398 1.00 89.62 402 GLU A O 1
ATOM 3166 N N . ARG A 1 403 ? 9.353 -31.602 35.643 1.00 88.94 403 ARG A N 1
ATOM 3167 C CA . ARG A 1 403 ? 10.543 -31.972 36.418 1.00 88.94 403 ARG A CA 1
ATOM 3168 C C . ARG A 1 403 ? 11.370 -30.760 36.844 1.00 88.94 403 ARG A C 1
ATOM 3170 O O . ARG A 1 403 ? 11.860 -30.747 37.966 1.00 88.94 403 ARG A O 1
ATOM 3177 N N . GLN A 1 404 ? 11.521 -29.755 35.981 1.00 78.62 404 GLN A N 1
ATOM 3178 C CA . GLN A 1 404 ? 12.295 -28.547 36.295 1.00 78.62 404 GLN A CA 1
ATOM 3179 C C . GLN A 1 404 ? 11.576 -27.629 37.290 1.00 78.62 404 GLN A C 1
ATOM 3181 O O . GLN A 1 404 ? 12.218 -27.028 38.144 1.00 78.62 404 GLN A O 1
ATOM 3186 N N . THR A 1 405 ? 10.249 -27.509 37.186 1.00 80.00 405 THR A N 1
ATOM 3187 C CA . THR A 1 405 ? 9.477 -26.542 37.987 1.00 80.00 405 THR A CA 1
ATOM 3188 C C . THR A 1 405 ? 8.762 -27.161 39.188 1.00 80.00 405 THR A C 1
ATOM 3190 O O . THR A 1 405 ? 8.280 -26.427 40.051 1.00 80.00 405 THR A O 1
ATOM 3193 N N . GLY A 1 406 ? 8.621 -28.491 39.228 1.00 84.94 406 GLY A N 1
ATOM 3194 C CA . GLY A 1 406 ? 7.800 -29.202 40.213 1.00 84.94 406 GLY A CA 1
ATOM 3195 C C . GLY A 1 406 ? 6.288 -28.976 40.057 1.00 84.94 406 GLY A C 1
ATOM 3196 O O . GLY A 1 406 ? 5.507 -29.458 40.877 1.00 84.94 406 GLY A O 1
ATOM 3197 N N . LYS A 1 407 ? 5.846 -28.241 39.027 1.00 84.75 407 LYS A N 1
ATOM 3198 C CA . LYS A 1 407 ? 4.435 -27.911 38.777 1.00 84.75 407 LYS A CA 1
ATOM 3199 C C . LYS A 1 407 ? 3.871 -28.794 37.671 1.00 84.75 407 LYS A C 1
ATOM 3201 O O . LYS A 1 407 ? 4.519 -28.985 36.652 1.00 84.75 407 LYS A O 1
ATOM 3206 N N . ARG A 1 408 ? 2.643 -29.290 37.849 1.00 89.38 408 ARG A N 1
ATOM 3207 C CA . ARG A 1 408 ? 1.919 -30.069 36.829 1.00 89.38 408 ARG A CA 1
ATOM 3208 C C . ARG A 1 408 ? 1.235 -29.162 35.808 1.00 89.38 408 ARG A C 1
ATOM 3210 O O . ARG A 1 408 ? 0.649 -28.144 36.186 1.00 89.38 408 ARG A O 1
ATOM 3217 N N . ILE A 1 409 ? 1.264 -29.555 34.536 1.00 89.88 409 ILE A N 1
ATOM 3218 C CA . ILE A 1 409 ? 0.530 -28.860 33.470 1.00 89.88 409 ILE A CA 1
ATOM 3219 C C . ILE A 1 409 ? -0.958 -29.197 33.605 1.00 89.88 409 ILE A C 1
ATOM 3221 O O . ILE A 1 409 ? -1.326 -30.365 33.619 1.00 89.88 409 ILE A O 1
ATOM 3225 N N . LYS A 1 410 ? -1.818 -28.176 33.718 1.00 90.00 410 LYS A N 1
ATOM 3226 C CA . LYS A 1 410 ? -3.273 -28.360 33.897 1.00 90.00 410 LYS A CA 1
ATOM 3227 C C . LYS A 1 410 ? -4.081 -28.170 32.621 1.00 90.00 410 LYS A C 1
ATOM 3229 O O . LYS A 1 410 ? -5.101 -28.823 32.459 1.00 90.00 410 LYS A O 1
ATOM 3234 N N . TYR A 1 411 ? -3.653 -27.252 31.757 1.00 88.19 411 TYR A N 1
ATOM 3235 C CA . TYR A 1 411 ? -4.345 -26.943 30.513 1.00 88.19 411 TYR A CA 1
ATOM 3236 C C . TYR A 1 411 ? -3.345 -26.749 29.376 1.00 88.19 411 TYR A C 1
ATOM 3238 O O . TYR A 1 411 ? -2.317 -26.102 29.578 1.00 88.19 411 TYR A O 1
ATOM 3246 N N . LEU A 1 412 ? -3.678 -27.264 28.193 1.00 87.25 412 LEU A N 1
ATOM 3247 C CA . LEU A 1 412 ? -3.030 -26.929 26.929 1.00 87.25 412 LEU A CA 1
ATOM 3248 C C . LEU A 1 412 ? -3.978 -26.042 26.119 1.00 87.25 412 LEU A C 1
ATOM 3250 O O . LEU A 1 412 ? -5.127 -26.421 25.884 1.00 87.25 412 LEU A O 1
ATOM 3254 N N . GLN A 1 413 ? -3.493 -24.869 25.715 1.00 85.56 413 GLN A N 1
ATOM 3255 C CA . GLN A 1 413 ? -4.205 -23.964 24.821 1.00 85.56 413 GLN A CA 1
ATOM 3256 C C . GLN A 1 413 ? -3.506 -23.931 23.459 1.00 85.56 413 GLN A C 1
ATOM 3258 O O . GLN A 1 413 ? -2.305 -23.669 23.409 1.00 85.56 413 GLN A O 1
ATOM 3263 N N . SER A 1 414 ? -4.242 -24.218 22.386 1.00 83.38 414 SER A N 1
ATOM 3264 C CA . SER A 1 414 ? -3.743 -24.255 21.003 1.00 83.38 414 SER A CA 1
ATOM 3265 C C . SER A 1 414 ? -4.824 -23.783 20.027 1.00 83.38 414 SER A C 1
ATOM 3267 O O . SER A 1 414 ? -5.989 -23.664 20.402 1.00 83.38 414 SER A O 1
ATOM 3269 N N . ASP A 1 415 ? -4.461 -23.511 18.774 1.00 79.44 415 ASP A N 1
ATOM 3270 C CA . ASP A 1 415 ? -5.451 -23.300 17.710 1.00 79.44 415 ASP A CA 1
ATOM 3271 C C . ASP A 1 415 ? -6.059 -24.626 17.225 1.00 79.44 415 ASP A C 1
ATOM 3273 O O . ASP A 1 415 ? -5.701 -25.711 17.696 1.00 79.44 415 ASP A O 1
ATOM 3277 N N . ASN A 1 416 ? -6.990 -24.518 16.271 1.00 76.62 416 ASN A N 1
ATOM 3278 C CA . ASN A 1 416 ? -7.572 -25.646 15.542 1.00 76.62 416 ASN A CA 1
ATOM 3279 C C . ASN A 1 416 ? -6.627 -26.227 14.467 1.00 76.62 416 ASN A C 1
ATOM 3281 O O . ASN A 1 416 ? -7.098 -26.835 13.504 1.00 76.62 416 ASN A O 1
ATOM 3285 N N . GLY A 1 417 ? -5.307 -26.037 14.600 1.00 71.06 417 GLY A N 1
ATOM 3286 C CA . GLY A 1 417 ? -4.313 -26.686 13.748 1.00 71.06 417 GLY A CA 1
ATOM 3287 C C . GLY A 1 417 ? -4.453 -28.207 13.815 1.00 71.06 417 GLY A C 1
ATOM 3288 O O . GLY A 1 417 ? -4.665 -28.780 14.892 1.00 71.06 417 GLY A O 1
ATOM 3289 N N . ARG A 1 418 ? -4.369 -28.876 12.660 1.00 70.94 418 ARG A N 1
ATOM 3290 C CA . ARG A 1 418 ? -4.568 -30.335 12.552 1.00 70.94 418 ARG A CA 1
ATOM 3291 C C . ARG A 1 418 ? -3.497 -31.108 13.330 1.00 70.94 418 ARG A C 1
ATOM 3293 O O . ARG A 1 418 ? -3.815 -32.112 13.954 1.00 70.94 418 ARG A O 1
ATOM 3300 N N . GLU A 1 419 ? -2.290 -30.548 13.423 1.00 70.62 419 GLU A N 1
ATOM 3301 C CA . GLU A 1 419 ? -1.171 -31.067 14.214 1.00 70.62 419 GLU A CA 1
ATOM 3302 C C . GLU A 1 419 ? -1.487 -31.195 15.710 1.00 70.62 419 GLU A C 1
ATOM 3304 O O . GLU A 1 419 ? -0.992 -32.095 16.388 1.00 70.62 419 GLU A O 1
ATOM 3309 N N . TYR A 1 420 ? -2.327 -30.302 16.235 1.00 74.12 420 TYR A N 1
ATOM 3310 C CA . TYR A 1 420 ? -2.789 -30.365 17.609 1.00 74.12 420 TYR A CA 1
ATOM 3311 C C . TYR A 1 420 ? -4.071 -31.196 17.674 1.00 74.12 420 TYR A C 1
ATOM 3313 O O . TYR A 1 420 ? -4.280 -31.905 18.658 1.00 74.12 420 TYR A O 1
ATOM 3321 N N . CYS A 1 421 ? -4.965 -31.077 16.692 1.00 76.00 421 CYS A N 1
ATOM 3322 C CA . CYS A 1 421 ? -6.317 -31.641 16.705 1.00 76.00 421 CYS A CA 1
ATOM 3323 C C . CYS A 1 421 ? -6.368 -33.046 16.090 1.00 76.00 421 CYS A C 1
ATOM 3325 O O . CYS A 1 421 ? -6.936 -33.243 15.017 1.00 76.00 421 CYS A O 1
ATOM 3327 N N . ASN A 1 422 ? -5.803 -34.028 16.797 1.00 81.62 422 ASN A N 1
ATOM 3328 C CA . ASN A 1 422 ? -5.891 -35.439 16.432 1.00 81.62 422 ASN A CA 1
ATOM 3329 C C . ASN A 1 422 ? -6.226 -36.332 17.640 1.00 81.62 422 ASN A C 1
ATOM 3331 O O . ASN A 1 422 ? -6.018 -35.962 18.801 1.00 81.62 422 ASN A O 1
ATOM 3335 N N . SER A 1 423 ? -6.747 -37.528 17.352 1.00 81.00 423 SER A N 1
ATOM 3336 C CA . SER A 1 423 ? -7.228 -38.473 18.366 1.00 81.00 423 SER A CA 1
ATOM 3337 C C . SER A 1 423 ? -6.131 -38.962 19.313 1.00 81.00 423 SER A C 1
ATOM 3339 O O . SER A 1 423 ? -6.420 -39.262 20.470 1.00 81.00 423 SER A O 1
ATOM 3341 N N . GLU A 1 424 ? -4.882 -39.040 18.846 1.00 84.12 424 GLU A N 1
ATOM 3342 C CA . GLU A 1 424 ? -3.740 -39.472 19.657 1.00 84.12 424 GLU A CA 1
ATOM 3343 C C . GLU A 1 424 ? -3.371 -38.409 20.703 1.00 84.12 424 GLU A C 1
ATOM 3345 O O . GLU A 1 424 ? -3.182 -38.720 21.881 1.00 84.12 424 GLU A O 1
ATOM 3350 N N . PHE A 1 425 ? -3.356 -37.135 20.302 1.00 85.69 425 PHE A N 1
ATOM 3351 C CA . PHE A 1 425 ? -3.102 -36.005 21.192 1.00 85.69 425 PHE A CA 1
ATOM 3352 C C . PHE A 1 425 ? -4.213 -35.886 22.246 1.00 85.69 425 PHE A C 1
ATOM 3354 O O . PHE A 1 425 ? -3.934 -35.750 23.440 1.00 85.69 425 PHE A O 1
ATOM 3361 N N . ASP A 1 426 ? -5.477 -36.008 21.835 1.00 85.12 426 ASP A N 1
ATOM 3362 C CA . ASP A 1 426 ? -6.618 -35.971 22.755 1.00 85.12 426 ASP A CA 1
ATOM 3363 C C . ASP A 1 426 ? -6.613 -37.132 23.756 1.00 85.12 426 ASP A C 1
ATOM 3365 O O . ASP A 1 426 ? -6.927 -36.931 24.935 1.00 85.12 426 ASP A O 1
ATOM 3369 N N . ALA A 1 427 ? -6.235 -38.336 23.315 1.00 87.69 427 ALA A N 1
ATOM 3370 C CA . ALA A 1 427 ? -6.079 -39.491 24.194 1.00 87.69 427 ALA A CA 1
ATOM 3371 C C . ALA A 1 427 ? -4.980 -39.249 25.238 1.00 87.69 427 ALA A C 1
ATOM 3373 O O . ALA A 1 427 ? -5.221 -39.438 26.431 1.00 87.69 427 ALA A O 1
ATOM 3374 N N . PHE A 1 428 ? -3.819 -38.739 24.814 1.00 91.44 428 PHE A N 1
ATOM 3375 C CA . PHE A 1 428 ? -2.702 -38.441 25.710 1.00 91.44 428 PHE A CA 1
ATOM 3376 C C . PHE A 1 428 ? -3.048 -37.373 26.759 1.00 91.44 428 PHE A C 1
ATOM 3378 O O . PHE A 1 428 ? -2.744 -37.537 27.944 1.00 91.44 428 PHE A O 1
ATOM 3385 N N . LEU A 1 429 ? -3.707 -36.281 26.349 1.00 90.75 429 LEU A N 1
ATOM 3386 C CA . LEU A 1 429 ? -4.146 -35.226 27.271 1.00 90.75 429 LEU A CA 1
ATOM 3387 C C . LEU A 1 429 ? -5.133 -35.768 28.307 1.00 90.75 429 LEU A C 1
ATOM 3389 O O . LEU A 1 429 ? -5.012 -35.448 29.490 1.00 90.75 429 LEU A O 1
ATOM 3393 N N . ARG A 1 430 ? -6.069 -36.626 27.882 1.00 90.56 430 ARG A N 1
ATOM 3394 C CA . ARG A 1 430 ? -7.057 -37.258 28.764 1.00 90.56 430 ARG A CA 1
ATOM 3395 C C . ARG A 1 430 ? -6.409 -38.213 29.762 1.00 90.56 430 ARG A C 1
ATOM 3397 O O . ARG A 1 430 ? -6.723 -38.132 30.945 1.00 90.56 430 ARG A O 1
ATOM 3404 N N . GLU A 1 431 ? -5.488 -39.059 29.304 1.00 92.69 431 GLU A N 1
ATOM 3405 C CA . GLU A 1 431 ? -4.715 -39.981 30.147 1.00 92.69 431 GLU A CA 1
ATOM 3406 C C . GLU A 1 431 ? -3.945 -39.233 31.247 1.00 92.69 431 GLU A C 1
ATOM 3408 O O . GLU A 1 431 ? -3.899 -39.667 32.395 1.00 92.69 431 GLU A O 1
ATOM 3413 N N . HIS A 1 432 ? -3.398 -38.062 30.918 1.00 90.38 432 HIS A N 1
ATOM 3414 C CA . HIS A 1 432 ? -2.615 -37.249 31.848 1.00 90.38 432 HIS A CA 1
ATOM 3415 C C . HIS A 1 432 ? -3.446 -36.213 32.624 1.00 90.38 432 HIS A C 1
ATOM 3417 O O . HIS A 1 432 ? -2.874 -35.420 33.377 1.00 90.38 432 HIS A O 1
ATOM 3423 N N . GLY A 1 433 ? -4.774 -36.196 32.453 1.00 90.12 433 GLY A N 1
ATOM 3424 C CA . GLY A 1 433 ? -5.681 -35.266 33.133 1.00 90.12 433 GLY A CA 1
ATOM 3425 C C . GLY A 1 433 ? -5.480 -33.790 32.762 1.00 90.12 433 GLY A C 1
ATOM 3426 O O . GLY A 1 433 ? -5.767 -32.908 33.572 1.00 90.12 433 GLY A O 1
ATOM 3427 N N . ILE A 1 434 ? -4.963 -33.505 31.564 1.00 93.44 434 ILE A N 1
ATOM 3428 C CA . ILE A 1 434 ? -4.704 -32.149 31.067 1.00 93.44 434 ILE A CA 1
ATOM 3429 C C . ILE A 1 434 ? -5.927 -31.663 30.289 1.00 93.44 434 ILE A C 1
ATOM 3431 O O . ILE A 1 434 ? -6.326 -32.258 29.291 1.00 93.44 434 ILE A O 1
ATOM 3435 N N . GLY A 1 435 ? -6.515 -30.548 30.718 1.00 88.44 435 GLY A N 1
ATOM 3436 C CA . GLY A 1 435 ? -7.634 -29.928 30.018 1.00 88.44 435 GLY A CA 1
ATOM 3437 C C . GLY A 1 435 ? -7.204 -29.312 28.686 1.00 88.44 435 GLY A C 1
ATOM 3438 O O . GLY A 1 435 ? -6.155 -28.676 28.587 1.00 88.44 435 GLY A O 1
ATOM 3439 N N . ARG A 1 436 ? -8.037 -29.440 27.657 1.00 88.94 436 ARG A N 1
ATOM 3440 C CA . ARG A 1 436 ? -7.777 -28.854 26.341 1.00 88.94 436 ARG A CA 1
ATOM 3441 C C . ARG A 1 436 ? -8.590 -27.579 26.130 1.00 88.94 436 ARG A C 1
ATOM 3443 O O . ARG A 1 436 ? -9.774 -27.541 26.457 1.00 88.94 436 ARG A O 1
ATOM 3450 N N . ARG A 1 437 ? -7.959 -26.534 25.590 1.00 86.12 437 ARG A N 1
ATOM 3451 C CA . ARG A 1 437 ? -8.608 -25.281 25.176 1.00 86.12 437 ARG A CA 1
ATOM 3452 C C . ARG A 1 437 ? -8.215 -24.963 23.741 1.00 86.12 437 ARG A C 1
ATOM 3454 O O . ARG A 1 437 ? -7.113 -24.491 23.493 1.00 86.12 437 ARG A O 1
ATOM 3461 N N . LEU A 1 438 ? -9.114 -25.249 22.814 1.00 81.81 438 LEU A N 1
ATOM 3462 C CA . LEU A 1 438 ? -8.949 -24.857 21.422 1.00 81.81 438 LEU A CA 1
ATOM 3463 C C . LEU A 1 438 ? -9.459 -23.434 21.229 1.00 81.81 438 LEU A C 1
ATOM 3465 O O . LEU A 1 438 ? -10.440 -23.045 21.870 1.00 81.81 438 LEU A O 1
ATOM 3469 N N . THR A 1 439 ? -8.802 -22.661 20.370 1.00 79.50 439 THR A N 1
ATOM 3470 C CA . THR A 1 439 ? -9.370 -21.379 19.954 1.00 79.50 439 THR A CA 1
ATOM 3471 C C . THR A 1 439 ? -10.637 -21.600 19.136 1.00 79.50 439 THR A C 1
ATOM 3473 O O . THR A 1 439 ? -10.781 -22.599 18.429 1.00 79.50 439 THR A O 1
ATOM 3476 N N . THR A 1 440 ? -11.584 -20.673 19.221 1.00 70.12 440 THR A N 1
ATOM 3477 C CA . THR A 1 440 ? -12.721 -20.653 18.303 1.00 70.12 440 THR A CA 1
ATOM 3478 C C . THR A 1 440 ? -12.243 -20.349 16.881 1.00 70.12 440 THR A C 1
ATOM 3480 O O . THR A 1 440 ? -11.249 -19.651 16.663 1.00 70.12 440 THR A O 1
ATOM 3483 N N . THR A 1 441 ? -12.920 -20.920 15.886 1.00 58.47 441 THR A N 1
ATOM 3484 C CA . THR A 1 441 ? -12.633 -20.663 14.472 1.00 58.47 441 THR A CA 1
ATOM 3485 C C . THR A 1 441 ? -12.710 -19.158 14.199 1.00 58.47 441 THR A C 1
ATOM 3487 O O . THR A 1 441 ? -13.632 -18.501 14.676 1.00 58.47 441 THR A O 1
ATOM 3490 N N . TYR A 1 442 ? -11.743 -18.613 13.453 1.00 42.41 442 TYR A N 1
ATOM 3491 C CA . TYR A 1 442 ? -11.643 -17.182 13.118 1.00 42.41 442 TYR A CA 1
ATOM 3492 C C . TYR A 1 442 ? -11.413 -16.215 14.300 1.00 42.41 442 TYR A C 1
ATOM 3494 O O . TYR A 1 442 ? -11.634 -15.018 14.146 1.00 42.41 442 TYR A O 1
ATOM 3502 N N . THR A 1 443 ? -10.924 -16.689 15.456 1.00 57.62 443 THR A N 1
ATOM 3503 C CA . THR A 1 443 ? -10.501 -15.817 16.577 1.00 57.62 443 THR A CA 1
ATOM 3504 C C . THR A 1 443 ? -9.025 -16.030 16.960 1.00 57.62 443 THR A C 1
ATOM 3506 O O . THR A 1 443 ? -8.736 -16.600 18.024 1.00 57.62 443 THR A O 1
ATOM 3509 N N . PRO A 1 444 ? -8.063 -15.633 16.104 1.00 56.72 444 PRO A N 1
ATOM 3510 C CA . PRO A 1 444 ? -6.628 -15.771 16.386 1.00 56.72 444 PRO A CA 1
ATOM 3511 C C . PRO A 1 444 ? -6.195 -15.027 17.665 1.00 56.72 444 PRO A C 1
ATOM 3513 O O . PRO A 1 444 ? -5.273 -15.450 18.362 1.00 56.72 444 PRO A O 1
ATOM 3516 N N . GLU A 1 445 ? -6.940 -14.000 18.090 1.00 64.94 445 GLU A N 1
ATOM 3517 C CA . GLU A 1 445 ? -6.662 -13.213 19.297 1.00 64.94 445 GLU A CA 1
ATOM 3518 C C . GLU A 1 445 ? -6.629 -14.065 20.574 1.00 64.94 445 GLU A C 1
ATOM 3520 O O . GLU A 1 445 ? -5.921 -13.729 21.531 1.00 64.94 445 GLU A O 1
ATOM 3525 N N . GLN A 1 446 ? -7.351 -15.193 20.590 1.00 71.06 446 GLN A N 1
ATOM 3526 C CA . GLN A 1 446 ? -7.343 -16.141 21.706 1.00 71.06 446 GLN A CA 1
ATOM 3527 C C . GLN A 1 446 ? -5.977 -16.826 21.891 1.00 71.06 446 GLN A C 1
ATOM 3529 O O . GLN A 1 446 ? -5.659 -17.230 23.009 1.00 71.06 446 GLN A O 1
ATOM 3534 N N . ASN A 1 447 ? -5.140 -16.877 20.851 1.00 75.31 447 ASN A N 1
ATOM 3535 C CA . ASN A 1 447 ? -3.747 -17.332 20.896 1.00 75.31 447 ASN A CA 1
ATOM 3536 C C . ASN A 1 447 ? -2.732 -16.181 20.932 1.00 75.31 447 ASN A C 1
ATOM 3538 O O . ASN A 1 447 ? -1.528 -16.393 20.781 1.00 75.31 447 ASN A O 1
ATOM 3542 N N . GLY A 1 448 ? -3.166 -14.954 21.230 1.00 74.56 448 GLY A N 1
ATOM 3543 C CA . GLY A 1 448 ? -2.307 -13.776 21.129 1.00 74.56 448 GLY A CA 1
ATOM 3544 C C . GLY A 1 448 ? -1.005 -13.835 21.949 1.00 74.56 448 GLY A C 1
ATOM 3545 O O . GLY A 1 448 ? -0.063 -13.108 21.647 1.00 74.56 448 GLY A O 1
ATOM 3546 N N . VAL A 1 449 ? -0.895 -14.677 22.986 1.00 74.62 449 VAL A N 1
ATOM 3547 C CA . VAL A 1 449 ? 0.359 -14.846 23.750 1.00 74.62 449 VAL A CA 1
ATOM 3548 C C . VAL A 1 449 ? 1.426 -15.605 22.950 1.00 74.62 449 VAL A C 1
ATOM 3550 O O . VAL A 1 449 ? 2.577 -15.159 22.930 1.00 74.62 449 VAL A O 1
ATOM 3553 N N . SER A 1 450 ? 1.069 -16.717 22.299 1.00 73.19 450 SER A N 1
ATOM 3554 C CA . SER A 1 450 ? 1.994 -17.497 21.466 1.00 73.19 450 SER A CA 1
ATOM 3555 C C . SER A 1 450 ? 2.318 -16.753 20.171 1.00 73.19 450 SER A C 1
ATOM 3557 O O . SER A 1 450 ? 3.490 -16.639 19.817 1.00 73.19 450 SER A O 1
ATOM 3559 N N . GLU A 1 451 ? 1.324 -16.128 19.536 1.00 77.56 451 GLU A N 1
ATOM 3560 C CA . GLU A 1 451 ? 1.514 -15.339 18.312 1.00 77.56 451 GLU A CA 1
ATOM 3561 C C . GLU A 1 451 ? 2.460 -14.151 18.523 1.00 77.56 451 GLU A C 1
ATOM 3563 O O . GLU A 1 451 ? 3.427 -13.975 17.778 1.00 77.56 451 GLU A O 1
ATOM 3568 N N . ARG A 1 452 ? 2.261 -13.368 19.598 1.00 80.88 452 ARG A N 1
ATOM 3569 C CA . ARG A 1 452 ? 3.179 -12.268 19.941 1.00 80.88 452 ARG A CA 1
ATOM 3570 C C . ARG A 1 452 ? 4.596 -12.772 20.190 1.00 80.88 452 ARG A C 1
ATOM 3572 O O . ARG A 1 452 ? 5.550 -12.094 19.813 1.00 80.88 452 ARG A O 1
ATOM 3579 N N . ARG A 1 453 ? 4.749 -13.943 20.821 1.00 79.00 453 ARG A N 1
ATOM 3580 C CA . ARG A 1 453 ? 6.069 -14.529 21.084 1.00 79.00 453 ARG A CA 1
ATOM 3581 C C . ARG A 1 453 ? 6.763 -14.934 19.786 1.00 79.00 453 ARG A C 1
ATOM 3583 O O . ARG A 1 453 ? 7.930 -14.585 19.620 1.00 79.00 453 ARG A O 1
ATOM 3590 N N . ASN A 1 454 ? 6.051 -15.600 18.880 1.00 79.25 454 ASN A N 1
ATOM 3591 C CA . ASN A 1 454 ? 6.576 -15.997 17.576 1.00 79.25 454 ASN A CA 1
ATOM 3592 C C . ASN A 1 454 ? 7.003 -14.773 16.761 1.00 79.25 454 ASN A C 1
ATOM 3594 O O . ASN A 1 454 ? 8.125 -14.745 16.257 1.00 79.25 454 ASN A O 1
ATOM 3598 N N . ARG A 1 455 ? 6.179 -13.717 16.733 1.00 81.94 455 ARG A N 1
ATOM 3599 C CA . ARG A 1 455 ? 6.528 -12.453 16.072 1.00 81.94 455 ARG A CA 1
ATOM 3600 C C . ARG A 1 455 ? 7.823 -11.851 16.622 1.00 81.94 455 ARG A C 1
ATOM 3602 O O . ARG A 1 455 ? 8.729 -11.563 15.850 1.00 81.94 455 ARG A O 1
ATOM 3609 N N . THR A 1 456 ? 7.958 -11.738 17.948 1.00 84.38 456 THR A N 1
ATOM 3610 C CA . THR A 1 456 ? 9.185 -11.207 18.572 1.00 84.38 456 THR A CA 1
ATOM 3611 C C . THR A 1 456 ? 10.427 -12.028 18.216 1.00 84.38 456 THR A C 1
ATOM 3613 O O . THR A 1 456 ? 11.483 -11.453 17.965 1.00 84.38 456 THR A O 1
ATOM 3616 N N . LEU A 1 457 ? 10.331 -13.362 18.193 1.00 85.00 457 LEU A N 1
ATOM 3617 C CA . LEU A 1 457 ? 11.470 -14.219 17.844 1.00 85.00 457 LEU A CA 1
ATOM 3618 C C . LEU A 1 457 ? 11.881 -14.061 16.375 1.00 85.00 457 LEU A C 1
ATOM 3620 O O . LEU A 1 457 ? 13.074 -13.994 16.089 1.00 85.00 457 LEU A O 1
ATOM 3624 N N . VAL A 1 458 ? 10.912 -13.960 15.461 1.00 85.75 458 VAL A N 1
ATOM 3625 C CA . VAL A 1 458 ? 11.168 -13.770 14.024 1.00 85.75 458 VAL A CA 1
ATOM 3626 C C . VAL A 1 458 ? 11.758 -12.388 13.739 1.00 85.75 458 VAL A C 1
ATOM 3628 O O . VAL A 1 458 ? 12.708 -12.282 12.966 1.00 85.75 458 VAL A O 1
ATOM 3631 N N . GLU A 1 459 ? 11.256 -11.337 14.390 1.00 89.44 459 GLU A N 1
ATOM 3632 C CA . GLU A 1 459 ? 11.809 -9.980 14.283 1.00 89.44 459 GLU A CA 1
ATOM 3633 C C . GLU A 1 459 ? 13.263 -9.927 14.773 1.00 89.44 459 GLU A C 1
ATOM 3635 O O . GLU A 1 459 ? 14.131 -9.410 14.071 1.00 89.44 459 GLU A O 1
ATOM 3640 N N . MET A 1 460 ? 13.561 -10.530 15.931 1.00 89.94 460 MET A N 1
ATOM 3641 C CA . MET A 1 460 ? 14.933 -10.622 16.440 1.00 89.94 460 MET A CA 1
ATOM 3642 C C . MET A 1 460 ? 15.840 -11.406 15.483 1.00 89.94 460 MET A C 1
ATOM 3644 O O . MET A 1 460 ? 16.932 -10.938 15.165 1.00 89.94 460 MET A O 1
ATOM 3648 N N . ALA A 1 461 ? 15.383 -12.550 14.966 1.00 88.62 461 ALA A N 1
ATOM 3649 C CA . ALA A 1 461 ? 16.162 -13.369 14.040 1.00 88.62 461 ALA A CA 1
ATOM 3650 C C . ALA A 1 461 ? 16.461 -12.628 12.729 1.00 88.62 461 ALA A C 1
ATOM 3652 O O . ALA A 1 461 ? 17.580 -12.699 12.220 1.00 88.62 461 ALA A O 1
ATOM 3653 N N . ARG A 1 462 ? 15.489 -11.864 12.215 1.00 88.19 462 ARG A N 1
ATOM 3654 C CA . ARG A 1 462 ? 15.663 -11.001 11.041 1.00 88.19 462 ARG A CA 1
ATOM 3655 C C . ARG A 1 462 ? 16.742 -9.947 11.287 1.00 88.19 462 ARG A C 1
ATOM 3657 O O . ARG A 1 462 ? 17.624 -9.791 10.448 1.00 88.19 462 ARG A O 1
ATOM 3664 N N . CYS A 1 463 ? 16.724 -9.283 12.443 1.00 90.44 463 CYS A N 1
ATOM 3665 C CA . CYS A 1 463 ? 17.764 -8.321 12.813 1.00 90.44 463 CYS A CA 1
ATOM 3666 C C . CYS A 1 463 ? 19.154 -8.972 12.891 1.00 90.44 463 CYS A C 1
ATOM 3668 O O . CYS A 1 463 ? 20.114 -8.404 12.374 1.00 90.44 463 CYS A O 1
ATOM 3670 N N . LEU A 1 464 ? 19.265 -10.174 13.474 1.00 87.69 464 LEU A N 1
ATOM 3671 C CA . LEU A 1 464 ? 20.534 -10.909 13.542 1.00 87.69 464 LEU A CA 1
ATOM 3672 C C . LEU A 1 464 ? 21.077 -11.257 12.144 1.00 87.69 464 LEU A C 1
ATOM 3674 O O . LEU A 1 464 ? 22.273 -11.101 11.902 1.00 87.69 464 LEU A O 1
ATOM 3678 N N . LEU A 1 465 ? 20.222 -11.688 11.211 1.00 83.12 465 LEU A N 1
ATOM 3679 C CA . LEU A 1 465 ? 20.623 -11.997 9.830 1.00 83.12 465 LEU A CA 1
ATOM 3680 C C . LEU A 1 465 ? 21.045 -10.745 9.051 1.00 83.12 465 LEU A C 1
ATOM 3682 O O . LEU A 1 465 ? 22.092 -10.755 8.411 1.00 83.12 465 LEU A O 1
ATOM 3686 N N . ILE A 1 466 ? 20.280 -9.653 9.156 1.00 82.88 466 ILE A N 1
ATOM 3687 C CA . ILE A 1 466 ? 20.603 -8.382 8.490 1.00 82.88 466 ILE A CA 1
ATOM 3688 C C . ILE A 1 466 ? 21.942 -7.836 8.998 1.00 82.88 466 ILE A C 1
ATOM 3690 O O . ILE A 1 466 ? 22.799 -7.473 8.199 1.00 82.88 466 ILE A O 1
ATOM 3694 N N . GLN A 1 467 ? 22.149 -7.820 10.319 1.00 85.44 467 GLN A N 1
ATOM 3695 C CA . GLN A 1 467 ? 23.391 -7.330 10.922 1.00 85.44 467 GLN A CA 1
ATOM 3696 C C . GLN A 1 467 ? 24.602 -8.185 10.524 1.00 85.44 467 GLN A C 1
ATOM 3698 O O . GLN A 1 467 ? 25.680 -7.651 10.276 1.00 85.44 467 GLN A O 1
ATOM 3703 N N . SER A 1 468 ? 24.438 -9.509 10.499 1.00 82.31 468 SER A N 1
ATOM 3704 C CA . SER A 1 468 ? 25.529 -10.440 10.191 1.00 82.31 468 SER A CA 1
ATOM 3705 C C . SER A 1 468 ? 25.835 -10.580 8.703 1.00 82.31 468 SER A C 1
ATOM 3707 O O . SER A 1 468 ? 26.863 -11.162 8.365 1.00 82.31 468 SER A O 1
ATOM 3709 N N . GLN A 1 469 ? 24.942 -10.099 7.828 1.00 83.69 469 GLN A N 1
ATOM 3710 C CA . GLN A 1 469 ? 24.966 -10.347 6.381 1.00 83.69 469 GLN A CA 1
ATOM 3711 C C . GLN A 1 469 ? 24.998 -11.844 6.020 1.00 83.69 469 GLN A C 1
ATOM 3713 O O . GLN A 1 469 ? 25.405 -12.228 4.924 1.00 83.69 469 GLN A O 1
ATOM 3718 N N . LEU A 1 470 ? 24.562 -12.714 6.938 1.00 79.44 470 LEU A N 1
ATOM 3719 C CA . LEU A 1 470 ? 24.436 -14.140 6.665 1.00 79.44 470 LEU A CA 1
ATOM 3720 C C . LEU A 1 470 ? 23.182 -14.410 5.822 1.00 79.44 470 LEU A C 1
ATOM 3722 O O . LEU A 1 470 ? 22.144 -13.778 6.037 1.00 79.44 470 LEU A O 1
ATOM 3726 N N . PRO A 1 471 ? 23.240 -15.367 4.878 1.00 74.62 471 PRO A N 1
ATOM 3727 C CA . PRO A 1 471 ? 22.115 -15.647 4.001 1.00 74.62 471 PRO A CA 1
ATOM 3728 C C . PRO A 1 471 ? 20.901 -16.184 4.778 1.00 74.62 471 PRO A C 1
ATOM 3730 O O . PRO A 1 471 ? 21.066 -16.810 5.834 1.00 74.62 471 PRO A O 1
ATOM 3733 N N . PRO A 1 472 ? 19.679 -16.042 4.224 1.00 71.06 472 PRO A N 1
ATOM 3734 C CA . PRO A 1 472 ? 18.450 -16.530 4.851 1.00 71.06 472 PRO A CA 1
ATOM 3735 C C . PRO A 1 472 ? 18.475 -18.013 5.241 1.00 71.06 472 PRO A C 1
ATOM 3737 O O . PRO A 1 472 ? 17.735 -18.414 6.130 1.00 71.06 472 PRO A O 1
ATOM 3740 N N . SER A 1 473 ? 19.347 -18.836 4.649 1.00 78.50 473 SER A N 1
ATOM 3741 C CA . SER A 1 473 ? 19.535 -20.244 5.028 1.00 78.50 473 SER A CA 1
ATOM 3742 C C . SER A 1 473 ? 19.934 -20.455 6.497 1.00 78.50 473 SER A C 1
ATOM 3744 O O . SER A 1 473 ? 19.734 -21.546 7.020 1.00 78.50 473 SER A O 1
ATOM 3746 N N . PHE A 1 474 ? 20.464 -19.436 7.184 1.00 82.56 474 PHE A N 1
ATOM 3747 C CA . PHE A 1 474 ? 20.799 -19.496 8.614 1.00 82.56 474 PHE A CA 1
ATOM 3748 C C . PHE A 1 474 ? 19.633 -19.110 9.545 1.00 82.56 474 PHE A C 1
ATOM 3750 O O . PHE A 1 474 ? 19.840 -18.951 10.750 1.00 82.56 474 PHE A O 1
ATOM 3757 N N . TRP A 1 475 ? 18.403 -18.976 9.032 1.00 84.06 475 TRP A N 1
ATOM 3758 C CA . TRP A 1 475 ? 17.244 -18.528 9.816 1.00 84.06 475 TRP A CA 1
ATOM 3759 C C . TRP A 1 475 ? 16.979 -19.371 11.069 1.00 84.06 475 TRP A C 1
ATOM 3761 O O . TRP A 1 475 ? 16.668 -18.808 12.116 1.00 84.06 475 TRP A O 1
ATOM 3771 N N . ALA A 1 476 ? 17.144 -20.695 11.004 1.00 80.31 476 ALA A N 1
ATOM 3772 C CA . ALA A 1 476 ? 16.894 -21.574 12.147 1.00 80.31 476 ALA A CA 1
ATOM 3773 C C . ALA A 1 476 ? 17.876 -21.301 13.302 1.00 80.31 476 ALA A C 1
ATOM 3775 O O . ALA A 1 476 ? 17.483 -21.233 14.465 1.00 80.31 476 ALA A O 1
ATOM 3776 N N . GLU A 1 477 ? 19.147 -21.056 12.978 1.00 86.81 477 GLU A N 1
ATOM 3777 C CA . GLU A 1 477 ? 20.180 -20.699 13.957 1.00 86.81 477 GLU A CA 1
ATOM 3778 C C . GLU A 1 477 ? 19.950 -19.286 14.516 1.00 86.81 477 GLU A C 1
ATOM 3780 O O . GLU A 1 477 ? 20.092 -19.058 15.718 1.00 86.81 477 GLU A O 1
ATOM 3785 N N . ALA A 1 478 ? 19.499 -18.348 13.677 1.00 89.69 478 ALA A N 1
ATOM 3786 C CA . ALA A 1 478 ? 19.126 -17.004 14.111 1.00 89.69 478 ALA A CA 1
ATOM 3787 C C . ALA A 1 478 ? 17.912 -17.011 15.063 1.00 89.69 478 ALA A C 1
ATOM 3789 O O . ALA A 1 478 ? 17.907 -16.286 16.062 1.00 89.69 478 ALA A O 1
ATOM 3790 N N . VAL A 1 479 ? 16.900 -17.850 14.809 1.00 86.69 479 VAL A N 1
ATOM 3791 C CA . VAL A 1 479 ? 15.734 -18.025 15.696 1.00 86.69 479 VAL A CA 1
ATOM 3792 C C . VAL A 1 479 ? 16.140 -18.678 17.019 1.00 86.69 479 VAL A C 1
ATOM 3794 O O . VAL A 1 479 ? 15.733 -18.193 18.077 1.00 86.69 479 VAL A O 1
ATOM 3797 N N . ASN A 1 480 ? 16.994 -19.706 16.993 1.00 86.19 480 ASN A N 1
ATOM 3798 C CA . ASN A 1 480 ? 17.520 -20.336 18.209 1.00 86.19 480 ASN A CA 1
ATOM 3799 C C . ASN A 1 480 ? 18.288 -19.332 19.082 1.00 86.19 480 ASN A C 1
ATOM 3801 O O . ASN A 1 480 ? 18.028 -19.216 20.283 1.00 86.19 480 ASN A O 1
ATOM 3805 N N . THR A 1 481 ? 19.170 -18.535 18.477 1.00 90.88 481 THR A N 1
ATOM 3806 C CA . THR A 1 481 ? 19.914 -17.485 19.185 1.00 90.88 481 THR A CA 1
ATOM 3807 C C . THR A 1 481 ? 18.993 -16.391 19.716 1.00 90.88 481 THR A C 1
ATOM 3809 O O . THR A 1 481 ? 19.140 -15.962 20.862 1.00 90.88 481 THR A O 1
ATOM 3812 N N . SER A 1 482 ? 17.979 -15.999 18.944 1.00 93.19 482 SER A N 1
ATOM 3813 C CA . SER A 1 482 ? 16.956 -15.045 19.385 1.00 93.19 482 SER A CA 1
ATOM 3814 C C . SER A 1 482 ? 16.190 -15.551 20.604 1.00 93.19 482 SER A C 1
ATOM 3816 O O . SER A 1 482 ? 16.000 -14.800 21.560 1.00 93.19 482 SER A O 1
ATOM 3818 N N . ASN A 1 483 ? 15.803 -16.830 20.620 1.00 90.69 483 ASN A N 1
ATOM 3819 C CA . ASN A 1 483 ? 15.137 -17.453 21.762 1.00 90.69 483 ASN A CA 1
ATOM 3820 C C . ASN A 1 483 ? 16.048 -17.484 23.000 1.00 90.69 483 ASN A C 1
ATOM 3822 O O . ASN A 1 483 ? 15.628 -17.113 24.100 1.00 90.69 483 ASN A O 1
ATOM 3826 N N . TYR A 1 484 ? 17.322 -17.842 22.819 1.00 90.25 484 TYR A N 1
ATOM 3827 C CA . TYR A 1 484 ? 18.309 -17.861 23.897 1.00 90.25 484 TYR A CA 1
ATOM 3828 C C . TYR A 1 484 ? 18.509 -16.481 24.543 1.00 90.25 484 TYR A C 1
ATOM 3830 O O . TYR A 1 484 ? 18.520 -16.374 25.776 1.00 90.25 484 TYR A O 1
ATOM 3838 N N . ILE A 1 485 ? 18.633 -15.434 23.718 1.00 91.62 485 ILE A N 1
ATOM 3839 C CA . ILE A 1 485 ? 18.767 -14.040 24.160 1.00 91.62 485 ILE A CA 1
ATOM 3840 C C . ILE A 1 485 ? 17.476 -13.591 24.844 1.00 91.62 485 ILE A C 1
ATOM 3842 O O . ILE A 1 485 ? 17.510 -13.103 25.973 1.00 91.62 485 ILE A O 1
ATOM 3846 N N . ARG A 1 486 ? 16.319 -13.808 24.206 1.00 91.56 486 ARG A N 1
ATOM 3847 C CA . ARG A 1 486 ? 15.027 -13.324 24.708 1.00 91.56 486 ARG A CA 1
ATOM 3848 C C . ARG A 1 486 ? 14.672 -13.906 26.073 1.00 91.56 486 ARG A C 1
ATOM 3850 O O . ARG A 1 486 ? 14.097 -13.191 26.892 1.00 91.56 486 ARG A O 1
ATOM 3857 N N . ASN A 1 487 ? 15.048 -15.155 26.350 1.00 89.62 487 ASN A N 1
ATOM 3858 C CA . ASN A 1 487 ? 14.846 -15.778 27.660 1.00 89.62 487 ASN A CA 1
ATOM 3859 C C . ASN A 1 487 ? 15.701 -15.156 28.777 1.00 89.62 487 ASN A C 1
ATOM 3861 O O . ASN A 1 487 ? 15.402 -15.356 29.951 1.00 89.62 487 ASN A O 1
ATOM 3865 N N . ARG A 1 488 ? 16.727 -14.372 28.434 1.00 92.25 488 ARG A N 1
ATOM 3866 C CA . ARG A 1 488 ? 17.635 -13.687 29.369 1.00 92.25 488 ARG A CA 1
ATOM 3867 C C . ARG A 1 488 ? 17.459 -12.166 29.368 1.00 92.25 488 ARG A C 1
ATOM 3869 O O . ARG A 1 488 ? 18.167 -11.475 30.090 1.00 92.25 488 ARG A O 1
ATOM 3876 N N . CYS A 1 489 ? 16.495 -11.645 28.608 1.00 91.06 489 CYS A N 1
ATOM 3877 C CA . CYS A 1 489 ? 16.099 -10.240 28.657 1.00 91.06 489 CYS A CA 1
ATOM 3878 C C . CYS A 1 489 ? 15.009 -10.005 29.721 1.00 91.06 489 CYS A C 1
ATOM 3880 O O . CYS A 1 489 ? 14.137 -10.863 29.897 1.00 91.06 489 CYS A O 1
ATOM 3882 N N . PRO A 1 490 ? 14.994 -8.834 30.385 1.00 89.88 490 PRO A N 1
ATOM 3883 C CA . PRO A 1 490 ? 13.892 -8.424 31.254 1.00 89.88 490 PRO A CA 1
ATOM 3884 C C . PRO A 1 490 ? 12.541 -8.451 30.527 1.00 89.88 490 PRO A C 1
ATOM 3886 O O . PRO A 1 490 ? 12.437 -8.034 29.370 1.00 89.88 490 PRO A O 1
ATOM 3889 N N . SER A 1 491 ? 11.493 -8.918 31.210 1.00 85.06 491 SER A N 1
ATOM 3890 C CA . SER A 1 491 ? 10.123 -8.907 30.689 1.00 85.06 491 SER A CA 1
ATOM 3891 C C . SER A 1 491 ? 9.208 -8.081 31.585 1.00 85.06 491 SER A C 1
ATOM 3893 O O . SER A 1 491 ? 9.116 -8.324 32.789 1.00 85.06 491 SER A O 1
ATOM 3895 N N . SER A 1 492 ? 8.461 -7.148 30.994 1.00 83.88 492 SER A N 1
ATOM 3896 C CA . SER A 1 492 ? 7.444 -6.363 31.707 1.00 83.88 492 SER A CA 1
ATOM 3897 C C . SER A 1 492 ? 6.352 -7.251 32.307 1.00 83.88 492 SER A C 1
ATOM 3899 O O . SER A 1 492 ? 5.913 -7.013 33.424 1.00 83.88 492 SER A O 1
ATOM 3901 N N . SER A 1 493 ? 5.993 -8.345 31.625 1.00 81.81 493 SER A N 1
ATOM 3902 C CA . SER A 1 493 ? 5.035 -9.348 32.118 1.00 81.81 493 SER A CA 1
ATOM 3903 C C . SER A 1 493 ? 5.509 -10.116 33.359 1.00 81.81 493 SER A C 1
ATOM 3905 O O . SER A 1 493 ? 4.734 -10.866 33.943 1.00 81.81 493 SER A O 1
ATOM 3907 N N . LEU A 1 494 ? 6.791 -9.994 33.712 1.00 85.94 494 LEU A N 1
ATOM 3908 C CA . LEU A 1 494 ? 7.417 -10.609 34.882 1.00 85.94 494 LEU A CA 1
ATOM 3909 C C . LEU A 1 494 ? 7.965 -9.533 35.835 1.00 85.94 494 LEU A C 1
ATOM 3911 O O . LEU A 1 494 ? 8.896 -9.800 36.591 1.00 85.94 494 LEU A O 1
ATOM 3915 N N . ASN A 1 495 ? 7.417 -8.312 35.781 1.00 88.12 495 ASN A N 1
ATOM 3916 C CA . ASN A 1 495 ? 7.814 -7.169 36.610 1.00 88.12 495 ASN A CA 1
ATOM 3917 C C . ASN A 1 495 ? 9.323 -6.866 36.544 1.00 88.12 495 ASN A C 1
ATOM 3919 O O . ASN A 1 495 ? 9.962 -6.618 37.561 1.00 88.12 495 ASN A O 1
ATOM 3923 N N . GLY A 1 496 ? 9.907 -6.933 35.343 1.00 86.06 496 GLY A N 1
ATOM 3924 C CA . GLY A 1 496 ? 11.330 -6.657 35.118 1.00 86.06 496 GLY A CA 1
ATOM 3925 C C . GLY A 1 496 ? 12.255 -7.860 35.324 1.00 86.06 496 GLY A C 1
ATOM 3926 O O . GLY A 1 496 ? 13.430 -7.775 34.977 1.00 86.06 496 GLY A O 1
ATOM 3927 N N . ARG A 1 497 ? 11.743 -9.004 35.798 1.00 88.94 497 ARG A N 1
ATOM 3928 C CA . ARG A 1 497 ? 12.508 -10.260 35.866 1.00 88.94 497 ARG A CA 1
ATOM 3929 C C . ARG A 1 497 ? 12.679 -10.876 34.479 1.00 88.94 497 ARG A C 1
ATOM 3931 O O . ARG A 1 497 ? 11.868 -10.655 33.571 1.00 88.94 497 ARG A O 1
ATOM 3938 N N . THR A 1 498 ? 13.725 -11.679 34.303 1.00 91.56 498 THR A N 1
ATOM 3939 C CA . THR A 1 498 ? 13.941 -12.420 33.046 1.00 91.56 498 THR A CA 1
ATOM 3940 C C . THR A 1 498 ? 13.156 -13.740 33.049 1.00 91.56 498 THR A C 1
ATOM 3942 O O . THR A 1 498 ? 12.959 -14.327 34.117 1.00 91.56 498 THR A O 1
ATOM 3945 N N . PRO A 1 499 ? 12.714 -14.265 31.888 1.00 89.38 499 PRO A N 1
ATOM 3946 C CA . PRO A 1 499 ? 12.100 -15.594 31.818 1.00 89.38 499 PRO A CA 1
ATOM 3947 C C . PRO A 1 499 ? 12.975 -16.704 32.418 1.00 89.38 499 PRO A C 1
ATOM 3949 O O . PRO A 1 499 ? 12.463 -17.575 33.114 1.00 89.38 499 PRO A O 1
ATOM 3952 N N . PHE A 1 500 ? 14.293 -16.641 32.213 1.00 87.62 500 PHE A N 1
ATOM 3953 C CA . PHE A 1 500 ? 15.262 -17.568 32.798 1.00 87.62 500 PHE A CA 1
ATOM 3954 C C . PHE A 1 500 ? 15.254 -17.521 34.330 1.00 87.62 500 PHE A C 1
ATOM 3956 O O . PHE A 1 500 ? 15.240 -18.563 34.984 1.00 87.62 500 PHE A O 1
ATOM 3963 N N . GLU A 1 501 ? 15.216 -16.322 34.907 1.00 90.25 501 GLU A N 1
ATOM 3964 C CA . GLU A 1 501 ? 15.170 -16.125 36.356 1.00 90.25 501 GLU A CA 1
ATOM 3965 C C . GLU A 1 501 ? 13.838 -16.584 36.954 1.00 90.25 501 GLU A C 1
ATOM 3967 O O . GLU A 1 501 ? 13.812 -17.229 38.001 1.00 90.25 501 GLU A O 1
ATOM 3972 N N . ALA A 1 502 ? 12.728 -16.317 36.266 1.00 86.12 502 ALA A N 1
ATOM 3973 C CA . ALA A 1 502 ? 11.418 -16.812 36.671 1.00 86.12 502 ALA A CA 1
ATOM 3974 C C . ALA A 1 502 ? 11.321 -18.348 36.602 1.00 86.12 502 ALA A C 1
ATOM 3976 O O . ALA A 1 502 ? 10.628 -18.947 37.423 1.00 86.12 502 ALA A O 1
ATOM 3977 N N . TRP A 1 503 ? 12.015 -18.981 35.650 1.00 83.44 503 TRP A N 1
ATOM 3978 C CA . TRP A 1 503 ? 12.000 -20.433 35.450 1.00 83.44 503 TRP A CA 1
ATOM 3979 C C . TRP A 1 503 ? 12.936 -21.191 36.397 1.00 83.44 503 TRP A C 1
ATOM 3981 O O . TRP A 1 503 ? 12.571 -22.241 36.914 1.00 83.44 503 TRP A O 1
ATOM 3991 N N . THR A 1 504 ? 14.140 -20.666 36.633 1.00 84.25 504 THR A N 1
ATOM 3992 C CA . THR A 1 504 ? 15.207 -21.361 37.380 1.00 84.25 504 THR A CA 1
ATOM 3993 C C . THR A 1 504 ? 15.414 -20.834 38.800 1.00 84.25 504 THR A C 1
ATOM 3995 O O . THR A 1 504 ? 16.123 -21.457 39.589 1.00 84.25 504 THR A O 1
ATOM 3998 N N . GLY A 1 505 ? 14.852 -19.664 39.119 1.00 83.75 505 GLY A N 1
ATOM 3999 C CA . GLY A 1 505 ? 15.102 -18.944 40.368 1.00 83.75 505 GLY A CA 1
ATOM 4000 C C . GLY A 1 505 ? 16.477 -18.270 40.452 1.00 83.75 505 GLY A C 1
ATOM 4001 O O . GLY A 1 505 ? 16.810 -17.728 41.503 1.00 83.75 505 GLY A O 1
ATOM 4002 N N . LYS A 1 506 ? 17.286 -18.298 39.383 1.00 87.12 506 LYS A N 1
ATOM 4003 C CA . LYS A 1 506 ? 18.651 -17.744 39.346 1.00 87.12 506 LYS A CA 1
ATOM 4004 C C . LYS A 1 506 ? 18.779 -16.655 38.286 1.00 87.12 506 LYS A C 1
ATOM 4006 O O . LYS A 1 506 ? 18.223 -16.782 37.198 1.00 87.12 506 LYS A O 1
ATOM 4011 N N . LEU A 1 507 ? 19.557 -15.611 38.571 1.00 88.88 507 LEU A N 1
ATOM 4012 C CA . LEU A 1 507 ? 19.865 -14.581 37.576 1.00 88.88 507 LEU A CA 1
ATOM 4013 C C . LEU A 1 507 ? 20.683 -15.174 36.414 1.00 88.88 507 LEU A C 1
ATOM 4015 O O . LEU A 1 507 ? 21.576 -15.992 36.658 1.00 88.88 507 LEU A O 1
ATOM 4019 N N . PRO A 1 508 ? 20.390 -14.796 35.156 1.00 88.50 508 PRO A N 1
ATOM 4020 C CA . PRO A 1 508 ? 21.173 -15.245 34.016 1.00 88.50 508 PRO A CA 1
ATOM 4021 C C . PRO A 1 508 ? 22.531 -14.537 33.971 1.00 88.50 508 PRO A C 1
ATOM 4023 O O . PRO A 1 508 ? 22.605 -13.316 34.087 1.00 88.50 508 PRO A O 1
ATOM 4026 N N . ASP A 1 509 ? 23.596 -15.299 33.727 1.00 85.31 509 ASP A N 1
ATOM 4027 C CA . ASP A 1 509 ? 24.864 -14.737 33.259 1.00 85.31 509 ASP A CA 1
ATOM 4028 C C . ASP A 1 509 ? 24.721 -14.348 31.780 1.00 85.31 509 ASP A C 1
ATOM 4030 O O . ASP A 1 509 ? 24.146 -15.100 30.986 1.00 85.31 509 ASP A O 1
ATOM 4034 N N . VAL A 1 510 ? 25.201 -13.156 31.430 1.00 89.38 510 VAL A N 1
ATOM 4035 C CA . VAL A 1 510 ? 25.177 -12.593 30.069 1.00 89.38 510 VAL A CA 1
ATOM 4036 C C . VAL A 1 510 ? 26.567 -12.158 29.600 1.00 89.38 510 VAL A C 1
ATOM 4038 O O . VAL A 1 510 ? 26.711 -11.641 28.495 1.00 89.38 510 VAL A O 1
ATOM 4041 N N . SER A 1 511 ? 27.608 -12.377 30.410 1.00 86.50 511 SER A N 1
ATOM 4042 C CA . SER A 1 511 ? 28.989 -11.982 30.092 1.00 86.50 511 SER A CA 1
ATOM 4043 C C . SER A 1 511 ? 29.545 -12.694 28.852 1.00 86.50 511 SER A C 1
ATOM 4045 O O . SER A 1 511 ? 30.403 -12.163 28.143 1.00 86.50 511 SER A O 1
ATOM 4047 N N . HIS A 1 512 ? 29.013 -13.878 28.542 1.00 87.25 512 HIS A N 1
ATOM 4048 C CA . HIS A 1 512 ? 29.363 -14.684 27.374 1.00 87.25 512 HIS A CA 1
ATOM 4049 C C . HIS A 1 512 ? 28.630 -14.263 26.093 1.00 87.25 512 HIS A C 1
ATOM 4051 O O . HIS A 1 512 ? 28.749 -14.937 25.067 1.00 87.25 512 HIS A O 1
ATOM 4057 N N . PHE A 1 513 ? 27.839 -13.186 26.123 1.00 91.06 513 PHE A N 1
ATOM 4058 C CA . PHE A 1 513 ? 27.118 -12.742 24.936 1.00 91.06 513 PHE A CA 1
ATOM 4059 C C . PHE A 1 513 ? 28.078 -12.223 23.856 1.00 91.06 513 PHE A C 1
ATOM 4061 O O . PHE A 1 513 ? 29.098 -11.580 24.132 1.00 91.06 513 PHE A O 1
ATOM 4068 N N . ARG A 1 514 ? 27.768 -12.570 22.605 1.00 90.31 514 ARG A N 1
ATOM 4069 C CA . ARG A 1 514 ? 28.587 -12.313 21.415 1.00 90.31 514 ARG A CA 1
ATOM 4070 C C . ARG A 1 514 ? 27.674 -12.009 20.234 1.00 90.31 514 ARG A C 1
ATOM 4072 O O . ARG A 1 514 ? 26.531 -12.465 20.203 1.00 90.31 514 ARG A O 1
ATOM 4079 N N . SER A 1 515 ? 28.172 -11.228 19.282 1.00 89.62 515 SER A N 1
ATOM 4080 C CA . SER A 1 515 ? 27.389 -10.798 18.125 1.00 89.62 515 SER A CA 1
ATOM 4081 C C . SER A 1 515 ? 27.225 -11.949 17.140 1.00 89.62 515 SER A C 1
ATOM 4083 O O . SER A 1 515 ? 28.215 -12.489 16.649 1.00 89.62 515 SER A O 1
ATOM 4085 N N . PHE A 1 516 ? 25.981 -12.321 16.838 1.00 91.75 516 PHE A N 1
ATOM 4086 C CA . PHE A 1 516 ? 25.664 -13.306 15.800 1.00 91.75 516 PHE A CA 1
ATOM 4087 C C . PHE A 1 516 ? 26.340 -12.922 14.473 1.00 91.75 516 PHE A C 1
ATOM 4089 O O . PHE A 1 516 ? 26.316 -11.754 14.087 1.00 91.75 516 PHE A O 1
ATOM 4096 N N . GLY A 1 517 ? 26.970 -13.885 13.797 1.00 88.19 517 GLY A N 1
ATOM 4097 C CA . GLY A 1 517 ? 27.726 -13.652 12.565 1.00 88.19 517 GLY A CA 1
ATOM 4098 C C . GLY A 1 517 ? 29.185 -13.232 12.742 1.00 88.19 517 GLY A C 1
ATOM 4099 O O . GLY A 1 517 ? 29.890 -13.059 11.751 1.00 88.19 517 GLY A O 1
ATOM 4100 N N . GLN A 1 518 ? 29.673 -13.075 13.974 1.00 88.56 518 GLN A N 1
ATOM 4101 C CA . GLN A 1 518 ? 31.061 -12.683 14.218 1.00 88.56 518 GLN A CA 1
ATOM 4102 C C . GLN A 1 518 ? 32.042 -13.766 13.737 1.00 88.56 518 GLN A C 1
ATOM 4104 O O . GLN A 1 518 ? 31.843 -14.959 13.984 1.00 88.56 518 GLN A O 1
ATOM 4109 N N . LYS A 1 519 ? 33.122 -13.345 13.065 1.00 88.00 519 LYS A N 1
ATOM 4110 C CA . LYS A 1 519 ? 34.223 -14.230 12.657 1.00 88.00 519 LYS A CA 1
ATOM 4111 C C . LYS A 1 519 ? 34.936 -14.766 13.903 1.00 88.00 519 LYS A C 1
ATOM 4113 O O . LYS A 1 519 ? 35.281 -14.010 14.816 1.00 88.00 519 LYS A O 1
ATOM 4118 N N . VAL A 1 520 ? 35.170 -16.073 13.936 1.00 89.88 520 VAL A N 1
ATOM 4119 C CA . VAL A 1 520 ? 35.802 -16.760 15.064 1.00 89.88 520 VAL A CA 1
ATOM 4120 C C . VAL A 1 520 ? 36.847 -17.771 14.613 1.00 89.88 520 VAL A C 1
ATOM 4122 O O . VAL A 1 520 ? 36.794 -18.300 13.504 1.00 89.88 520 VAL A O 1
ATOM 4125 N N . TYR A 1 521 ? 37.775 -18.080 15.512 1.00 89.19 521 TYR A N 1
ATOM 4126 C CA . TYR A 1 521 ? 38.694 -19.202 15.381 1.00 89.19 521 TYR A CA 1
ATOM 4127 C C . TYR A 1 521 ? 38.383 -20.246 16.445 1.00 89.19 521 TYR A C 1
ATOM 4129 O O . TYR A 1 521 ? 38.402 -19.956 17.642 1.00 89.19 521 TYR A O 1
ATOM 4137 N N . VAL A 1 522 ? 38.119 -21.470 16.003 1.00 87.94 522 VAL A N 1
ATOM 4138 C CA . VAL A 1 522 ? 37.845 -22.617 16.869 1.00 87.94 522 VAL A CA 1
ATOM 4139 C C . VAL A 1 522 ? 39.095 -23.475 16.969 1.00 87.94 522 VAL A C 1
ATOM 4141 O O . VAL A 1 522 ? 39.723 -23.753 15.952 1.00 87.94 522 VAL A O 1
ATOM 4144 N N . LEU A 1 523 ? 39.475 -23.910 18.171 1.00 84.25 523 LEU A N 1
ATOM 4145 C CA . LEU A 1 523 ? 40.615 -24.816 18.336 1.00 84.25 523 LEU A CA 1
ATOM 4146 C C . LEU A 1 523 ? 40.393 -26.116 17.541 1.00 84.25 523 LEU A C 1
ATOM 4148 O O . LEU A 1 523 ? 39.427 -26.840 17.781 1.00 84.25 523 LEU A O 1
ATOM 4152 N N . ASN A 1 524 ? 41.304 -26.434 16.621 1.00 80.75 524 ASN A N 1
ATOM 4153 C CA . ASN A 1 524 ? 41.267 -27.683 15.871 1.00 80.75 524 ASN A CA 1
ATOM 4154 C C . ASN A 1 524 ? 41.712 -28.828 16.791 1.00 80.75 524 ASN A C 1
ATOM 4156 O O . ASN A 1 524 ? 42.885 -28.902 17.160 1.00 80.75 524 ASN A O 1
ATOM 4160 N N . ARG A 1 525 ? 40.790 -29.707 17.192 1.00 73.88 525 ARG A N 1
ATOM 4161 C CA . ARG A 1 525 ? 41.065 -30.846 18.088 1.00 73.88 525 ARG A CA 1
ATOM 4162 C C . ARG A 1 525 ? 41.252 -32.176 17.354 1.00 73.88 525 ARG A C 1
ATOM 4164 O O . ARG A 1 525 ? 41.249 -33.211 18.009 1.00 73.88 525 ARG A O 1
ATOM 4171 N N . ASP A 1 526 ? 41.410 -32.156 16.030 1.00 73.62 526 ASP A N 1
ATOM 4172 C CA . ASP A 1 526 ? 41.630 -33.379 15.256 1.00 73.62 526 ASP A CA 1
ATOM 4173 C C . ASP A 1 526 ? 42.897 -34.109 15.752 1.00 73.62 526 ASP A C 1
ATOM 4175 O O . ASP A 1 526 ? 43.977 -33.512 15.737 1.00 73.62 526 ASP A O 1
ATOM 4179 N N . PRO A 1 527 ? 42.792 -35.363 16.231 1.00 65.19 527 PRO A N 1
ATOM 4180 C CA . PRO A 1 527 ? 43.940 -36.129 16.706 1.00 65.19 527 PRO A CA 1
ATOM 4181 C C . PRO A 1 527 ? 44.897 -36.557 15.582 1.00 65.19 527 PRO A C 1
ATOM 4183 O O . PRO A 1 527 ? 46.013 -36.967 15.884 1.00 65.19 527 PRO A O 1
ATOM 4186 N N . LYS A 1 528 ? 44.497 -36.455 14.305 1.00 65.31 528 LYS A N 1
ATOM 4187 C CA . LYS A 1 528 ? 45.319 -36.815 13.134 1.00 65.31 528 LYS A CA 1
ATOM 4188 C C . LYS A 1 528 ? 46.151 -35.655 12.575 1.00 65.31 528 LYS A C 1
ATOM 4190 O O . LYS A 1 528 ? 46.878 -35.852 11.606 1.00 65.31 528 LYS A O 1
ATOM 4195 N N . LYS A 1 529 ? 46.044 -34.460 13.161 1.00 64.06 529 LYS A N 1
ATOM 4196 C CA . LYS A 1 529 ? 46.777 -33.273 12.706 1.00 64.06 529 LYS A CA 1
ATOM 4197 C C . LYS A 1 529 ? 48.283 -33.420 12.962 1.00 64.06 529 LYS A C 1
ATOM 4199 O O . LYS A 1 529 ? 48.712 -33.748 14.071 1.00 64.06 529 LYS A O 1
ATOM 4204 N N . GLY A 1 530 ? 49.088 -33.159 11.941 1.00 62.66 530 GLY A N 1
ATOM 4205 C CA . GLY A 1 530 ? 50.541 -33.107 12.021 1.00 62.66 530 GLY A CA 1
ATOM 4206 C C . GLY A 1 530 ? 51.039 -31.913 12.841 1.00 62.66 530 GLY A C 1
ATOM 4207 O O . GLY A 1 530 ? 50.307 -30.970 13.143 1.00 62.66 530 GLY A O 1
ATOM 4208 N N . LYS A 1 531 ? 52.331 -31.922 13.197 1.00 62.72 531 LYS A N 1
ATOM 4209 C CA . LYS A 1 531 ? 52.960 -30.870 14.024 1.00 62.72 531 LYS A CA 1
ATOM 4210 C C . LYS A 1 531 ? 52.861 -29.458 13.413 1.00 62.72 531 LYS A C 1
ATOM 4212 O O . LYS A 1 531 ? 52.909 -28.481 14.163 1.00 62.72 531 LYS A O 1
ATOM 4217 N N . PHE A 1 532 ? 52.718 -29.374 12.090 1.00 65.00 532 PHE A N 1
ATOM 4218 C CA . PHE A 1 532 ? 52.665 -28.135 11.307 1.00 65.00 532 PHE A CA 1
ATOM 4219 C C . PHE A 1 532 ? 51.268 -27.785 10.775 1.00 65.00 532 PHE A C 1
ATOM 4221 O O . PHE A 1 532 ? 51.122 -26.746 10.140 1.00 65.00 532 PHE A O 1
ATOM 4228 N N . ASP A 1 533 ? 50.253 -28.606 11.050 1.00 69.38 533 ASP A N 1
ATOM 4229 C CA . ASP A 1 533 ? 48.890 -28.324 10.605 1.00 69.38 533 ASP A CA 1
ATOM 4230 C C . ASP A 1 533 ? 48.262 -27.185 11.420 1.00 69.38 533 ASP A C 1
ATOM 4232 O O . ASP A 1 533 ? 48.555 -26.993 12.610 1.00 69.38 533 ASP A O 1
ATOM 4236 N N . ASP A 1 534 ? 47.341 -26.455 10.785 1.00 74.88 534 ASP A N 1
ATOM 4237 C CA . ASP A 1 534 ? 46.645 -25.327 11.396 1.00 74.88 534 ASP A CA 1
ATOM 4238 C C . ASP A 1 534 ? 45.967 -25.720 12.716 1.00 74.88 534 ASP A C 1
ATOM 4240 O O . ASP A 1 534 ? 45.081 -26.584 12.803 1.00 74.88 534 ASP A O 1
ATOM 4244 N N . ARG A 1 535 ? 46.372 -25.025 13.787 1.00 78.56 535 ARG A N 1
ATOM 4245 C CA . ARG A 1 535 ? 45.869 -25.270 15.147 1.00 78.56 535 ARG A CA 1
ATOM 4246 C C . ARG A 1 535 ? 44.447 -24.759 15.363 1.00 78.56 535 ARG A C 1
ATOM 4248 O O . ARG A 1 535 ? 43.839 -25.116 16.372 1.00 78.56 535 ARG A O 1
ATOM 4255 N N . SER A 1 536 ? 43.905 -23.947 14.461 1.00 82.94 536 SER A N 1
ATOM 4256 C CA . SER A 1 536 ? 42.558 -23.387 14.565 1.00 82.94 536 SER A CA 1
ATOM 4257 C C . SER A 1 536 ? 41.816 -23.412 13.230 1.00 82.94 536 SER A C 1
ATOM 4259 O O . SER A 1 536 ? 42.406 -23.268 12.167 1.00 82.94 536 SER A O 1
ATOM 4261 N N . LYS A 1 537 ? 40.495 -23.586 13.293 1.00 85.44 537 LYS A N 1
ATOM 4262 C CA . LYS A 1 537 ? 39.585 -23.525 12.147 1.00 85.44 537 LYS A CA 1
ATOM 4263 C C . LYS A 1 537 ? 38.868 -22.181 12.141 1.00 85.44 537 LYS A C 1
ATOM 4265 O O . LYS A 1 537 ? 38.312 -21.778 13.165 1.00 85.44 537 LYS A O 1
ATOM 4270 N N . LYS A 1 538 ? 38.865 -21.501 10.993 1.00 85.88 538 LYS A N 1
ATOM 4271 C CA . LYS A 1 538 ? 38.056 -20.293 10.776 1.00 85.88 538 LYS A CA 1
ATOM 4272 C C . LYS A 1 538 ? 36.576 -20.668 10.739 1.00 85.88 538 LYS A C 1
ATOM 4274 O O . LYS A 1 538 ? 36.187 -21.621 10.061 1.00 85.88 538 LYS A O 1
ATOM 4279 N N . GLY A 1 539 ? 35.754 -19.896 11.433 1.00 87.31 539 GLY A N 1
ATOM 4280 C CA . GLY A 1 539 ? 34.318 -20.099 11.469 1.00 87.31 539 GLY A CA 1
ATOM 4281 C C . GLY A 1 539 ? 33.528 -18.834 11.763 1.00 87.31 539 GLY A C 1
ATOM 4282 O O . GLY A 1 539 ? 34.087 -17.749 11.923 1.00 87.31 539 GLY A O 1
ATOM 4283 N N . ILE A 1 540 ? 32.209 -18.987 11.819 1.00 90.88 540 ILE A N 1
ATOM 4284 C CA . ILE A 1 540 ? 31.256 -17.906 12.068 1.00 90.88 540 ILE A CA 1
ATOM 4285 C C . ILE A 1 540 ? 30.411 -18.267 13.282 1.00 90.88 540 ILE A C 1
ATOM 4287 O O . ILE A 1 540 ? 29.841 -19.355 13.344 1.00 90.88 540 ILE A O 1
ATOM 4291 N N . PHE A 1 541 ? 30.331 -17.369 14.258 1.00 93.31 541 PHE A N 1
ATOM 4292 C CA . PHE A 1 541 ? 29.509 -17.566 15.442 1.00 93.31 541 PHE A CA 1
ATOM 4293 C C . PHE A 1 541 ? 28.018 -17.554 15.086 1.00 93.31 541 PHE A C 1
ATOM 4295 O O . PHE A 1 541 ? 27.516 -16.579 14.528 1.00 93.31 541 PHE A O 1
ATOM 4302 N N . LEU A 1 542 ? 27.309 -18.625 15.445 1.00 90.69 542 LEU A N 1
ATOM 4303 C CA . LEU A 1 542 ? 25.886 -18.794 15.152 1.00 90.69 542 LEU A CA 1
ATOM 4304 C C . LEU A 1 542 ? 24.999 -18.821 16.396 1.00 90.69 542 LEU A C 1
ATOM 4306 O O . LEU A 1 542 ? 23.800 -18.601 16.273 1.00 90.69 542 LEU A O 1
ATOM 4310 N N . GLY A 1 543 ? 25.532 -19.085 17.590 1.00 91.19 543 GLY A N 1
ATOM 4311 C CA . GLY A 1 543 ? 24.691 -19.134 18.785 1.00 91.19 543 GLY A CA 1
ATOM 4312 C C . GLY A 1 543 ? 25.247 -19.944 19.939 1.00 91.19 543 GLY A C 1
ATOM 4313 O O . GLY A 1 543 ? 26.443 -20.207 20.037 1.00 91.19 543 GLY A O 1
ATOM 4314 N N . TYR A 1 544 ? 24.358 -20.366 20.828 1.00 90.19 544 TYR A N 1
ATOM 4315 C CA . TYR A 1 544 ? 24.700 -21.050 22.073 1.00 90.19 544 TYR A CA 1
ATOM 4316 C C . TYR A 1 544 ? 24.188 -22.489 22.044 1.00 90.19 544 TYR A C 1
ATOM 4318 O O . TYR A 1 544 ? 23.149 -22.768 21.452 1.00 90.19 544 TYR A O 1
ATOM 4326 N N . SER A 1 545 ? 24.928 -23.412 22.653 1.00 84.81 545 SER A N 1
ATOM 4327 C CA . SER A 1 545 ? 24.484 -24.799 22.813 1.00 84.81 545 SER A CA 1
ATOM 4328 C C . SER A 1 545 ? 23.564 -24.941 24.029 1.00 84.81 545 SER A C 1
ATOM 4330 O O . SER A 1 545 ? 23.856 -24.399 25.096 1.00 84.81 545 SER A O 1
ATOM 4332 N N . ASP A 1 546 ? 22.480 -25.706 23.882 1.00 71.94 546 ASP A N 1
ATOM 4333 C CA . ASP A 1 546 ? 21.546 -26.013 24.977 1.00 71.94 546 ASP A CA 1
ATOM 4334 C C . ASP A 1 546 ? 22.016 -27.188 25.852 1.00 71.94 546 ASP A C 1
ATOM 4336 O O . ASP A 1 546 ? 21.552 -27.358 26.978 1.00 71.94 546 ASP A O 1
ATOM 4340 N N . VAL A 1 547 ? 22.960 -27.993 25.350 1.00 72.69 547 VAL A N 1
ATOM 4341 C CA . VAL A 1 547 ? 23.413 -29.244 25.990 1.00 72.69 547 VAL A CA 1
ATOM 4342 C C . VAL A 1 547 ? 24.809 -29.100 26.604 1.00 72.69 547 VAL A C 1
ATOM 4344 O O . VAL A 1 547 ? 25.172 -29.818 27.533 1.00 72.69 547 VAL A O 1
ATOM 4347 N N . SER A 1 548 ? 25.612 -28.155 26.113 1.00 77.75 548 SER A N 1
ATOM 4348 C CA . SER A 1 548 ? 26.997 -27.954 26.543 1.00 77.75 548 SER A CA 1
ATOM 4349 C C . SER A 1 548 ? 27.316 -26.476 26.756 1.00 77.75 548 SER A C 1
ATOM 4351 O O . SER A 1 548 ? 26.757 -25.599 26.106 1.00 77.75 548 SER A O 1
ATOM 4353 N N . LYS A 1 549 ? 28.255 -26.176 27.664 1.00 78.12 549 LYS A N 1
ATOM 4354 C CA . LYS A 1 549 ? 28.772 -24.811 27.881 1.00 78.12 549 LYS A CA 1
ATOM 4355 C C . LYS A 1 549 ? 29.734 -24.416 26.752 1.00 78.12 549 LYS A C 1
ATOM 4357 O O . LYS A 1 549 ? 30.942 -24.324 26.964 1.00 78.12 549 LYS A O 1
ATOM 4362 N N . GLY A 1 550 ? 29.197 -24.254 25.547 1.00 85.31 550 GLY A N 1
ATOM 4363 C CA . GLY A 1 550 ? 29.947 -23.946 24.333 1.00 85.31 550 GLY A CA 1
ATOM 4364 C C . GLY A 1 550 ? 29.122 -23.159 23.319 1.00 85.31 550 GLY A C 1
ATOM 4365 O O . GLY A 1 550 ? 27.897 -23.052 23.420 1.00 85.31 550 GLY A O 1
ATOM 4366 N N . TYR A 1 551 ? 29.819 -22.602 22.337 1.00 90.44 551 TYR A N 1
ATOM 4367 C CA . TYR A 1 551 ? 29.249 -21.821 21.251 1.00 90.44 551 TYR A CA 1
ATOM 4368 C C . TYR A 1 551 ? 29.025 -22.700 20.022 1.00 90.44 551 TYR A C 1
ATOM 4370 O O . TYR A 1 551 ? 29.841 -23.568 19.712 1.00 90.44 551 TYR A O 1
ATOM 4378 N N . ARG A 1 552 ? 27.929 -22.447 19.309 1.00 90.62 552 ARG A N 1
ATOM 4379 C CA . ARG A 1 552 ? 27.648 -23.004 17.986 1.00 90.62 552 ARG A CA 1
ATOM 4380 C C . ARG A 1 552 ? 28.374 -22.162 16.946 1.00 90.62 552 ARG A C 1
ATOM 4382 O O . ARG A 1 552 ? 28.203 -20.941 16.908 1.00 90.62 552 ARG A O 1
ATOM 4389 N N . VAL A 1 553 ? 29.186 -22.806 16.118 1.00 89.88 553 VAL A N 1
ATOM 4390 C CA . VAL A 1 553 ? 30.032 -22.142 15.124 1.00 89.88 553 VAL A CA 1
ATOM 4391 C C . VAL A 1 553 ? 29.907 -22.850 13.781 1.00 89.88 553 VAL A C 1
ATOM 4393 O O . VAL A 1 553 ? 30.035 -24.067 13.697 1.00 89.88 553 VAL A O 1
ATOM 4396 N N . TRP A 1 554 ? 29.691 -22.085 12.717 1.00 88.25 554 TRP A N 1
ATOM 4397 C CA . TRP A 1 554 ? 29.772 -22.570 11.345 1.00 88.25 554 TRP A CA 1
ATOM 4398 C C . TRP A 1 554 ? 31.225 -22.671 10.895 1.00 88.25 554 TRP A C 1
ATOM 4400 O O . TRP A 1 554 ? 31.920 -21.657 10.864 1.00 88.25 554 TRP A O 1
ATOM 4410 N N . ILE A 1 555 ? 31.685 -23.858 10.507 1.00 81.69 555 ILE A N 1
ATOM 4411 C CA . ILE A 1 555 ? 33.038 -24.055 9.973 1.00 81.69 555 ILE A CA 1
ATOM 4412 C C . ILE A 1 555 ? 32.970 -24.054 8.441 1.00 81.69 555 ILE A C 1
ATOM 4414 O O . ILE A 1 555 ? 32.479 -25.005 7.833 1.00 81.69 555 ILE A O 1
ATOM 4418 N N . SER A 1 556 ? 33.460 -22.978 7.811 1.00 61.34 556 SER A N 1
ATOM 4419 C CA . SER A 1 556 ? 33.247 -22.694 6.376 1.00 61.34 556 SER A CA 1
ATOM 4420 C C . SER A 1 556 ? 33.779 -23.794 5.444 1.00 61.34 556 SER A C 1
ATOM 4422 O O . SER A 1 556 ? 33.101 -24.182 4.496 1.00 61.34 556 SER A O 1
ATOM 4424 N N . GLY A 1 557 ? 34.951 -24.360 5.756 1.00 60.56 557 GLY A N 1
ATOM 4425 C CA . GLY A 1 557 ? 35.561 -25.431 4.957 1.00 60.56 557 GLY A CA 1
ATOM 4426 C C . GLY A 1 557 ? 34.839 -26.782 5.038 1.00 60.56 557 GLY A C 1
ATOM 4427 O O . GLY A 1 557 ? 34.948 -27.584 4.121 1.00 60.56 557 GLY A O 1
ATOM 4428 N N . GLU A 1 558 ? 34.070 -27.027 6.104 1.00 65.81 558 GLU A N 1
ATOM 4429 C CA . GLU A 1 558 ? 33.411 -28.319 6.369 1.00 65.81 558 GLU A CA 1
ATOM 4430 C C . GLU A 1 558 ? 31.890 -28.269 6.171 1.00 65.81 558 GLU A C 1
ATOM 4432 O O . GLU A 1 558 ? 31.223 -29.298 6.228 1.00 65.81 558 GLU A O 1
ATOM 4437 N N . ARG A 1 559 ? 31.335 -27.067 5.961 1.00 67.50 559 ARG A N 1
ATOM 4438 C CA . ARG A 1 559 ? 29.899 -26.795 5.784 1.00 67.50 559 ARG A CA 1
ATOM 4439 C C . ARG A 1 559 ? 29.014 -27.451 6.853 1.00 67.50 559 ARG A C 1
ATOM 4441 O O . ARG A 1 559 ? 27.933 -27.957 6.554 1.00 67.50 559 ARG A O 1
ATOM 4448 N N . ARG A 1 560 ? 29.463 -27.413 8.110 1.00 77.88 560 ARG A N 1
ATOM 4449 C CA . ARG A 1 560 ? 28.714 -27.910 9.271 1.00 77.88 560 ARG A CA 1
ATOM 4450 C C . ARG A 1 560 ? 28.767 -26.940 10.445 1.00 77.88 560 ARG A C 1
ATOM 4452 O O . ARG A 1 560 ? 29.704 -26.149 10.575 1.00 77.88 560 ARG A O 1
ATOM 4459 N N . VAL A 1 561 ? 27.760 -27.042 11.309 1.00 82.38 561 VAL A N 1
ATOM 4460 C CA . VAL A 1 561 ? 27.746 -26.383 12.617 1.00 82.38 561 VAL A CA 1
ATOM 4461 C C . VAL A 1 561 ? 28.424 -27.304 13.620 1.00 82.38 561 VAL A C 1
ATOM 4463 O O . VAL A 1 561 ? 28.008 -28.449 13.783 1.00 82.38 561 VAL A O 1
ATOM 4466 N N . ASP A 1 562 ? 29.448 -26.796 14.291 1.00 82.88 562 ASP A N 1
ATOM 4467 C CA . ASP A 1 562 ? 30.131 -27.486 15.380 1.00 82.88 562 ASP A CA 1
ATOM 4468 C C . ASP A 1 562 ? 29.893 -26.755 16.707 1.00 82.88 562 ASP A C 1
ATOM 4470 O O . ASP A 1 562 ? 29.588 -25.557 16.731 1.00 82.88 562 ASP A O 1
ATOM 4474 N N . VAL A 1 563 ? 30.013 -27.474 17.822 1.00 86.62 563 VAL A N 1
ATOM 4475 C CA . VAL A 1 563 ? 29.875 -26.902 19.164 1.00 86.62 563 VAL A CA 1
ATOM 4476 C C . VAL A 1 563 ? 31.222 -26.916 19.857 1.00 86.62 563 VAL A C 1
ATOM 4478 O O . VAL A 1 563 ? 31.745 -27.973 20.201 1.00 86.62 563 VAL A O 1
ATOM 4481 N N . SER A 1 564 ? 31.763 -25.731 20.132 1.00 84.31 564 SER A N 1
ATOM 4482 C CA . SER A 1 564 ? 33.065 -25.608 20.777 1.00 84.31 564 SER A CA 1
ATOM 4483 C C . SER A 1 564 ? 33.056 -24.629 21.939 1.00 84.31 564 SER A C 1
ATOM 4485 O O . SER A 1 564 ? 32.435 -23.568 21.903 1.00 84.31 564 SER A O 1
ATOM 4487 N N . ARG A 1 565 ? 33.780 -24.998 22.995 1.00 85.06 565 ARG A N 1
ATOM 4488 C CA . ARG A 1 565 ? 34.085 -24.114 24.123 1.00 85.06 565 ARG A CA 1
ATOM 4489 C C . ARG A 1 565 ? 35.257 -23.183 23.806 1.00 85.06 565 ARG A C 1
ATOM 4491 O O . ARG A 1 565 ? 35.250 -22.032 24.234 1.00 85.06 565 ARG A O 1
ATOM 4498 N N . ASP A 1 566 ? 36.246 -23.673 23.061 1.00 84.44 566 ASP A N 1
ATOM 4499 C CA . ASP A 1 566 ? 37.498 -22.959 22.807 1.00 84.44 566 ASP A CA 1
ATOM 4500 C C . ASP A 1 566 ? 37.373 -22.142 21.524 1.00 84.44 566 ASP A C 1
ATOM 4502 O O . ASP A 1 566 ? 37.825 -22.546 20.447 1.00 84.44 566 ASP A O 1
ATOM 4506 N N . VAL A 1 567 ? 36.705 -20.997 21.655 1.00 87.50 567 VAL A N 1
ATOM 4507 C CA . VAL A 1 567 ? 36.421 -20.081 20.551 1.00 87.50 567 VAL A CA 1
ATOM 4508 C C . VAL A 1 567 ? 37.071 -18.736 20.838 1.00 87.50 567 VAL A C 1
ATOM 4510 O O . VAL A 1 567 ? 36.760 -18.082 21.834 1.00 87.50 567 VAL A O 1
ATOM 4513 N N . LYS A 1 568 ? 37.977 -18.315 19.953 1.00 87.50 568 LYS A N 1
ATOM 4514 C CA . LYS A 1 568 ? 38.527 -16.959 19.951 1.00 87.50 568 LYS A CA 1
ATOM 4515 C C . LYS A 1 568 ? 37.701 -16.090 19.014 1.00 87.50 568 LYS A C 1
ATOM 4517 O O . LYS A 1 568 ? 37.614 -16.367 17.819 1.00 87.50 568 LYS A O 1
ATOM 4522 N N . PHE A 1 569 ? 37.101 -15.054 19.581 1.00 86.69 569 PHE A N 1
ATOM 4523 C CA . PHE A 1 569 ? 36.345 -14.049 18.849 1.00 86.69 569 PHE A CA 1
ATOM 4524 C C . PHE A 1 569 ? 37.308 -12.971 18.375 1.00 86.69 569 PHE A C 1
ATOM 4526 O O . PHE A 1 569 ? 38.144 -12.521 19.154 1.00 86.69 569 PHE A O 1
ATOM 4533 N N . LEU A 1 570 ? 37.221 -12.602 17.102 1.00 78.25 570 LEU A N 1
ATOM 4534 C CA . LEU A 1 570 ? 38.003 -11.489 16.576 1.00 78.25 570 LEU A CA 1
ATOM 4535 C C . LEU A 1 570 ? 37.326 -10.185 16.985 1.00 78.25 570 LEU A C 1
ATOM 4537 O O . LEU A 1 570 ? 36.117 -10.045 16.782 1.00 78.25 570 LEU A O 1
ATOM 4541 N N . ASP A 1 571 ? 38.085 -9.271 17.586 1.00 58.06 571 ASP A N 1
ATOM 4542 C CA . ASP A 1 571 ? 37.583 -7.950 17.955 1.00 58.06 571 ASP A CA 1
ATOM 4543 C C . ASP A 1 571 ? 37.115 -7.196 16.706 1.00 58.06 571 ASP A C 1
ATOM 4545 O O . ASP A 1 571 ? 37.668 -7.356 15.616 1.00 58.06 571 ASP A O 1
ATOM 4549 N N . PHE A 1 572 ? 36.071 -6.382 16.865 1.00 51.97 572 PHE A N 1
ATOM 4550 C CA . PHE A 1 572 ? 35.589 -5.484 15.819 1.00 51.97 572 PHE A CA 1
ATOM 4551 C C . PHE A 1 572 ? 36.609 -4.347 15.623 1.00 51.97 572 PHE A C 1
ATOM 4553 O O . PHE A 1 572 ? 36.404 -3.242 16.118 1.00 51.97 572 PHE A O 1
ATOM 4560 N N . SER A 1 573 ? 37.731 -4.608 14.946 1.00 38.38 573 SER A N 1
ATOM 4561 C CA . SER A 1 573 ? 38.548 -3.544 14.359 1.00 38.38 573 SER A CA 1
ATOM 4562 C C . SER A 1 573 ? 37.872 -3.062 13.073 1.00 38.38 573 SER A C 1
ATOM 4564 O O . SER A 1 573 ? 37.410 -3.870 12.262 1.00 38.38 573 SER A O 1
ATOM 4566 N N . GLU A 1 574 ? 37.785 -1.742 12.887 1.00 39.59 574 GLU A N 1
ATOM 4567 C CA . GLU A 1 574 ? 37.150 -1.123 11.710 1.00 39.59 574 GLU A CA 1
ATOM 4568 C C . GLU A 1 574 ? 37.833 -1.510 10.378 1.00 39.59 574 GLU A C 1
ATOM 4570 O O . GLU A 1 574 ? 37.224 -1.361 9.322 1.00 39.59 574 GLU A O 1
ATOM 4575 N N . ASP A 1 575 ? 39.021 -2.125 10.416 1.00 35.69 575 ASP A N 1
ATOM 4576 C CA . ASP A 1 575 ? 39.733 -2.637 9.236 1.00 35.69 575 ASP A CA 1
ATOM 4577 C C . ASP A 1 575 ? 39.164 -3.962 8.678 1.00 35.69 575 ASP A C 1
ATOM 4579 O O . ASP A 1 575 ? 39.437 -4.321 7.536 1.00 35.69 575 ASP A O 1
ATOM 4583 N N . ALA A 1 576 ? 38.343 -4.705 9.433 1.00 34.47 576 ALA A N 1
ATOM 4584 C CA . ALA A 1 576 ? 37.912 -6.060 9.046 1.00 34.47 576 ALA A CA 1
ATOM 4585 C C . ALA A 1 576 ? 36.591 -6.129 8.246 1.00 34.47 576 ALA A C 1
ATOM 4587 O O . ALA A 1 576 ? 36.151 -7.227 7.878 1.00 34.47 576 ALA A O 1
ATOM 4588 N N . ILE A 1 577 ? 35.944 -4.983 7.992 1.00 36.81 577 ILE A N 1
ATOM 4589 C CA . ILE A 1 577 ? 34.676 -4.893 7.238 1.00 36.81 577 ILE A CA 1
ATOM 4590 C C . ILE A 1 577 ? 34.934 -4.723 5.726 1.00 36.81 577 ILE A C 1
ATOM 4592 O O . ILE A 1 577 ? 34.054 -5.013 4.918 1.00 36.81 577 ILE A O 1
ATOM 4596 N N . ALA A 1 578 ? 36.153 -4.336 5.331 1.00 34.16 578 ALA A N 1
ATOM 4597 C CA . ALA A 1 578 ? 36.560 -4.197 3.930 1.00 34.16 578 ALA A CA 1
ATOM 4598 C C . ALA A 1 578 ? 36.992 -5.520 3.261 1.00 34.16 578 ALA A C 1
ATOM 4600 O O . ALA A 1 578 ? 37.064 -5.579 2.034 1.00 34.16 578 ALA A O 1
ATOM 4601 N N . ASP A 1 579 ? 37.217 -6.590 4.032 1.00 35.16 579 ASP A N 1
ATOM 4602 C CA . ASP A 1 579 ? 37.532 -7.912 3.479 1.00 35.16 579 ASP A CA 1
ATOM 4603 C C . ASP A 1 579 ? 36.260 -8.585 2.967 1.00 35.16 579 ASP A C 1
ATOM 4605 O O . ASP A 1 579 ? 35.522 -9.276 3.687 1.00 35.16 579 ASP A O 1
ATOM 4609 N N . LYS A 1 580 ? 36.016 -8.316 1.687 1.00 36.31 580 LYS A N 1
ATOM 4610 C CA . LYS A 1 580 ? 34.949 -8.854 0.863 1.00 36.31 580 LYS A CA 1
ATOM 4611 C C . LYS A 1 580 ? 34.864 -10.379 0.952 1.00 36.31 580 LYS A C 1
ATOM 4613 O O . LYS A 1 580 ? 35.856 -11.100 0.988 1.00 36.31 580 LYS A O 1
ATOM 4618 N N . PHE A 1 581 ? 33.637 -10.872 0.826 1.00 35.47 581 PHE A N 1
ATOM 4619 C CA . PHE A 1 581 ? 33.272 -12.275 0.598 1.00 35.47 581 PHE A CA 1
ATOM 4620 C C . PHE A 1 581 ? 33.762 -12.827 -0.771 1.00 35.47 581 PHE A C 1
ATOM 4622 O O . PHE A 1 581 ? 33.338 -13.906 -1.180 1.00 35.47 581 PHE A O 1
ATOM 4629 N N . GLU A 1 582 ? 34.624 -12.084 -1.483 1.00 35.62 582 GLU A N 1
ATOM 4630 C CA . GLU A 1 582 ? 35.135 -12.382 -2.831 1.00 35.62 582 GLU A CA 1
ATOM 4631 C C . GLU A 1 582 ? 36.300 -13.397 -2.825 1.00 35.62 582 GLU A C 1
ATOM 4633 O O . GLU A 1 582 ? 36.443 -14.143 -3.786 1.00 35.62 582 GLU A O 1
ATOM 4638 N N . ASP A 1 583 ? 37.046 -13.560 -1.726 1.00 33.69 583 ASP A N 1
ATOM 4639 C CA . ASP A 1 583 ? 38.243 -14.432 -1.694 1.00 33.69 583 ASP A CA 1
ATOM 4640 C C . ASP A 1 583 ? 37.967 -15.948 -1.587 1.00 33.69 583 ASP A C 1
ATOM 4642 O O . ASP A 1 583 ? 38.890 -16.751 -1.453 1.00 33.69 583 ASP A O 1
ATOM 4646 N N . PHE A 1 584 ? 36.707 -16.389 -1.643 1.00 34.19 584 PHE A N 1
ATOM 4647 C CA . PHE A 1 584 ? 36.366 -17.816 -1.531 1.00 34.19 584 PHE A CA 1
ATOM 4648 C C . PHE A 1 584 ? 35.999 -18.493 -2.857 1.00 34.19 584 PHE A C 1
ATOM 4650 O O . PHE A 1 584 ? 35.693 -19.690 -2.855 1.00 34.19 584 PHE A O 1
ATOM 4657 N N . TYR A 1 585 ? 36.059 -17.760 -3.975 1.00 28.00 585 TYR A N 1
ATOM 4658 C CA . TYR A 1 585 ? 35.757 -18.267 -5.314 1.00 28.00 585 TYR A CA 1
ATOM 4659 C C . TYR A 1 585 ? 36.459 -17.466 -6.418 1.00 28.00 585 TYR A C 1
ATOM 4661 O O . TYR A 1 585 ? 35.897 -16.507 -6.937 1.00 28.00 585 TYR A O 1
ATOM 4669 N N . ASP A 1 586 ? 37.634 -17.922 -6.843 1.00 27.38 586 ASP A N 1
ATOM 4670 C CA . ASP A 1 586 ? 38.193 -17.575 -8.153 1.00 27.38 586 ASP A CA 1
ATOM 4671 C C . ASP A 1 586 ? 38.521 -18.880 -8.895 1.00 27.38 586 ASP A C 1
ATOM 4673 O O . ASP A 1 586 ? 39.077 -19.800 -8.293 1.00 27.38 586 ASP A O 1
ATOM 4677 N N . ASP A 1 587 ? 38.082 -19.017 -10.149 1.00 26.44 587 ASP A N 1
ATOM 4678 C CA . ASP A 1 587 ? 39.013 -18.961 -11.284 1.00 26.44 587 ASP A CA 1
ATOM 4679 C C . ASP A 1 587 ? 38.265 -18.940 -12.635 1.00 26.44 587 ASP A C 1
ATOM 4681 O O . ASP A 1 587 ? 37.168 -19.484 -12.802 1.00 26.44 587 ASP A O 1
ATOM 4685 N N . LYS A 1 588 ? 38.880 -18.272 -13.611 1.00 26.67 588 LYS A N 1
ATOM 4686 C CA . LYS A 1 588 ? 38.364 -17.941 -14.943 1.00 26.67 588 LYS A CA 1
ATOM 4687 C C . LYS A 1 588 ? 38.944 -18.852 -16.050 1.00 26.67 588 LYS A C 1
ATOM 4689 O O . LYS A 1 588 ? 40.009 -19.428 -15.899 1.00 26.67 588 LYS A O 1
ATOM 4694 N N . ARG A 1 589 ? 38.317 -18.732 -17.240 1.00 26.69 589 ARG A N 1
ATOM 4695 C CA . ARG A 1 589 ? 38.875 -18.687 -18.629 1.00 26.69 589 ARG A CA 1
ATOM 4696 C C . ARG A 1 589 ? 38.834 -19.921 -19.572 1.00 26.69 589 ARG A C 1
ATOM 4698 O O . ARG A 1 589 ? 39.500 -20.919 -19.367 1.00 26.69 589 ARG A O 1
ATOM 4705 N N . GLN A 1 590 ? 38.190 -19.643 -20.725 1.00 24.95 590 GLN A N 1
ATOM 4706 C CA . GLN A 1 590 ? 38.664 -19.733 -22.135 1.00 24.95 590 GLN A CA 1
ATOM 4707 C C . GLN A 1 590 ? 38.432 -20.991 -23.019 1.00 24.95 590 GLN A C 1
ATOM 4709 O O . GLN A 1 590 ? 39.166 -21.964 -22.971 1.00 24.95 590 GLN A O 1
ATOM 4714 N N . THR A 1 591 ? 37.415 -20.867 -23.894 1.00 28.69 591 THR A N 1
ATOM 4715 C CA . THR A 1 591 ? 37.357 -21.002 -25.384 1.00 28.69 591 THR A CA 1
ATOM 4716 C C . THR A 1 591 ? 38.328 -21.913 -26.176 1.00 28.69 591 THR A C 1
ATOM 4718 O O . THR A 1 591 ? 39.526 -21.645 -26.160 1.00 28.69 591 THR A O 1
ATOM 4721 N N . ASN A 1 592 ? 37.804 -22.820 -27.037 1.00 23.23 592 ASN A N 1
ATOM 4722 C CA . ASN A 1 592 ? 37.881 -22.755 -28.529 1.00 23.23 592 ASN A CA 1
ATOM 4723 C C . ASN A 1 592 ? 37.342 -24.005 -29.303 1.00 23.23 592 ASN A C 1
ATOM 4725 O O . ASN A 1 592 ? 37.569 -25.135 -28.895 1.00 23.23 592 ASN A O 1
ATOM 4729 N N . ASN A 1 593 ? 36.652 -23.704 -30.420 1.00 24.25 593 ASN A N 1
ATOM 4730 C CA . ASN A 1 593 ? 36.363 -24.331 -31.740 1.00 24.25 593 ASN A CA 1
ATOM 4731 C C . ASN A 1 593 ? 36.277 -25.855 -32.071 1.00 24.25 593 ASN A C 1
ATOM 4733 O O . ASN A 1 593 ? 37.192 -26.625 -31.820 1.00 24.25 593 ASN A O 1
ATOM 4737 N N . GLU A 1 594 ? 35.190 -26.150 -32.824 1.00 25.97 594 GLU A N 1
ATOM 4738 C CA . GLU A 1 594 ? 34.992 -26.972 -34.059 1.00 25.97 594 GLU A CA 1
ATOM 4739 C C . GLU A 1 594 ? 35.345 -28.480 -34.132 1.00 25.97 594 GLU A C 1
ATOM 4741 O O . GLU A 1 594 ? 36.507 -28.852 -34.244 1.00 25.97 594 GLU A O 1
ATOM 4746 N N . ASN A 1 595 ? 34.319 -29.350 -34.222 1.00 23.09 595 ASN A N 1
ATOM 4747 C CA . ASN A 1 595 ? 33.938 -30.138 -35.422 1.00 23.09 595 ASN A CA 1
ATOM 4748 C C . ASN A 1 595 ? 32.797 -31.142 -35.118 1.00 23.09 595 ASN A C 1
ATOM 4750 O O . ASN A 1 595 ? 32.714 -31.703 -34.029 1.00 23.09 595 ASN A O 1
ATOM 4754 N N . GLU A 1 596 ? 31.900 -31.330 -36.090 1.00 31.50 596 GLU A N 1
ATOM 4755 C CA . GLU A 1 596 ? 30.740 -32.237 -36.070 1.00 31.50 596 GLU A CA 1
ATOM 4756 C C . GLU A 1 596 ? 31.131 -33.723 -36.200 1.00 31.50 596 GLU A C 1
ATOM 4758 O O . GLU A 1 596 ? 32.046 -34.035 -36.956 1.00 31.50 596 GLU A O 1
ATOM 4763 N N . LEU A 1 597 ? 30.389 -34.629 -35.532 1.00 23.36 597 LEU A N 1
ATOM 4764 C CA . LEU A 1 597 ? 29.989 -35.979 -35.999 1.00 23.36 597 LEU A CA 1
ATOM 4765 C C . LEU A 1 597 ? 29.038 -36.635 -34.966 1.00 23.36 597 LEU A C 1
ATOM 4767 O O . LEU A 1 597 ? 29.448 -37.038 -33.881 1.00 23.36 597 LEU A O 1
ATOM 4771 N N . GLY A 1 598 ? 27.742 -36.692 -35.300 1.00 24.33 598 GLY A N 1
ATOM 4772 C CA . GLY A 1 598 ? 26.635 -36.900 -34.356 1.00 24.33 598 GLY A CA 1
ATOM 4773 C C . GLY A 1 598 ? 26.306 -38.334 -33.925 1.00 24.33 598 GLY A C 1
ATOM 4774 O O . GLY A 1 598 ? 26.802 -39.294 -34.503 1.00 24.33 598 GLY A O 1
ATOM 4775 N N . ILE A 1 599 ? 25.410 -38.448 -32.922 1.00 27.02 599 ILE A N 1
ATOM 4776 C CA . ILE A 1 599 ? 24.685 -39.674 -32.517 1.00 27.02 599 ILE A CA 1
ATOM 4777 C C . ILE A 1 599 ? 23.228 -39.372 -32.124 1.00 27.02 599 ILE A C 1
ATOM 4779 O O . ILE A 1 599 ? 22.904 -38.286 -31.644 1.00 27.02 599 ILE A O 1
ATOM 4783 N N . GLU A 1 600 ? 22.347 -40.337 -32.382 1.00 25.11 600 GLU A N 1
ATOM 4784 C CA . GLU A 1 600 ? 20.919 -40.380 -32.042 1.00 25.11 600 GLU A CA 1
ATOM 4785 C C . GLU A 1 600 ? 20.668 -40.971 -30.641 1.00 25.11 600 GLU A C 1
ATOM 4787 O O . GLU A 1 600 ? 21.342 -41.917 -30.229 1.00 25.11 600 GLU A O 1
ATOM 4792 N N . ILE A 1 601 ? 19.672 -40.435 -29.924 1.00 28.44 601 ILE A N 1
ATOM 4793 C CA . ILE A 1 601 ? 19.034 -41.074 -28.761 1.00 28.44 601 ILE A CA 1
ATOM 4794 C C . ILE A 1 601 ? 17.581 -41.376 -29.143 1.00 28.44 601 ILE A C 1
ATOM 4796 O O . ILE A 1 601 ? 16.813 -40.452 -29.402 1.00 28.44 601 ILE A O 1
ATOM 4800 N N . GLU A 1 602 ? 17.208 -42.658 -29.162 1.00 25.47 602 GLU A N 1
ATOM 4801 C CA . GLU A 1 602 ? 15.813 -43.108 -29.241 1.00 25.47 602 GLU A CA 1
ATOM 4802 C C . GLU A 1 602 ? 15.183 -43.181 -27.841 1.00 25.47 602 GLU A C 1
ATOM 4804 O O . GLU A 1 602 ? 15.769 -43.714 -26.895 1.00 25.47 602 GLU A O 1
ATOM 4809 N N . LEU A 1 603 ? 13.961 -42.659 -27.729 1.00 28.34 603 LEU A N 1
ATOM 4810 C CA . LEU A 1 603 ? 13.036 -42.868 -26.615 1.00 28.34 603 LEU A CA 1
ATOM 4811 C C . LEU A 1 603 ? 12.116 -44.045 -26.984 1.00 28.34 603 LEU A C 1
ATOM 4813 O O . LEU A 1 603 ? 11.573 -44.055 -28.086 1.00 28.34 603 LEU A O 1
ATOM 4817 N N . CYS A 1 604 ? 11.903 -45.016 -26.086 1.00 23.62 604 CYS A N 1
ATOM 4818 C CA . CYS A 1 604 ? 10.853 -46.024 -26.290 1.00 23.62 604 CYS A CA 1
ATOM 4819 C C . CYS A 1 604 ? 9.470 -45.341 -26.342 1.00 23.62 604 CYS A C 1
ATOM 4821 O O . CYS A 1 604 ? 9.168 -44.560 -25.434 1.00 23.62 604 CYS A O 1
ATOM 4823 N N . PRO A 1 605 ? 8.638 -45.633 -27.358 1.00 28.83 605 PRO A N 1
ATOM 4824 C CA . PRO A 1 605 ? 7.287 -45.101 -27.474 1.00 28.83 605 PRO A CA 1
ATOM 4825 C C . PRO A 1 605 ? 6.284 -45.980 -26.718 1.00 28.83 605 PRO A C 1
ATOM 4827 O O . PRO A 1 605 ? 6.382 -47.198 -26.786 1.00 28.83 605 PRO A O 1
ATOM 4830 N N . ASP A 1 606 ? 5.288 -45.362 -26.084 1.00 26.03 606 ASP A N 1
ATOM 4831 C CA . ASP A 1 606 ? 4.031 -46.022 -25.713 1.00 26.03 606 ASP A CA 1
ATOM 4832 C C . ASP A 1 606 ? 2.857 -45.073 -26.019 1.00 26.03 606 ASP A C 1
ATOM 4834 O O . ASP A 1 606 ? 2.343 -44.371 -25.152 1.00 26.03 606 ASP A O 1
ATOM 4838 N N . GLU A 1 607 ? 2.437 -45.055 -27.285 1.00 26.06 607 GLU A N 1
ATOM 4839 C CA . GLU A 1 607 ? 1.039 -44.833 -27.663 1.00 26.06 607 GLU A CA 1
ATOM 4840 C C . GLU A 1 607 ? 0.624 -46.001 -28.564 1.00 26.06 607 GLU A C 1
ATOM 4842 O O . GLU A 1 607 ? 1.100 -46.139 -29.693 1.00 26.06 607 GLU A O 1
ATOM 4847 N N . ALA A 1 608 ? -0.267 -46.858 -28.066 1.00 27.00 608 ALA A N 1
ATOM 4848 C CA . ALA A 1 608 ? -0.990 -47.800 -28.905 1.00 27.00 608 ALA A CA 1
ATOM 4849 C C . ALA A 1 608 ? -2.177 -47.063 -29.542 1.00 27.00 608 ALA A C 1
ATOM 4851 O O . ALA A 1 608 ? -3.140 -46.703 -28.866 1.00 27.00 608 ALA A O 1
ATOM 4852 N N . LYS A 1 609 ? -2.083 -46.832 -30.855 1.00 26.27 609 LYS A N 1
ATOM 4853 C CA . LYS A 1 609 ? -3.186 -46.398 -31.718 1.00 26.27 609 LYS A CA 1
ATOM 4854 C C . LYS A 1 609 ? -4.255 -47.491 -31.797 1.00 26.27 609 LYS A C 1
ATOM 4856 O O . LYS A 1 609 ? -3.922 -48.657 -31.997 1.00 26.27 609 LYS A O 1
ATOM 4861 N N . ILE A 1 610 ? -5.526 -47.099 -31.740 1.00 25.61 610 ILE A N 1
ATOM 4862 C CA . ILE A 1 610 ? -6.624 -47.854 -32.352 1.00 25.61 610 ILE A CA 1
ATOM 4863 C C . ILE A 1 610 ? -7.077 -47.044 -33.569 1.00 25.61 610 ILE A C 1
ATOM 4865 O O . ILE A 1 610 ? -7.434 -45.873 -33.447 1.00 25.61 610 ILE A O 1
ATOM 4869 N N . ASP A 1 611 ? -6.970 -47.677 -34.736 1.00 24.02 611 ASP A N 1
ATOM 4870 C CA . ASP A 1 611 ? -7.320 -47.160 -36.057 1.00 24.02 611 ASP A CA 1
ATOM 4871 C C . ASP A 1 611 ? -8.821 -46.867 -36.188 1.00 24.02 611 ASP A C 1
ATOM 4873 O O . ASP A 1 611 ? -9.661 -47.689 -35.824 1.00 24.02 611 ASP A O 1
ATOM 4877 N N . ILE A 1 612 ? -9.150 -45.736 -36.816 1.00 23.83 612 ILE A N 1
ATOM 4878 C CA . ILE A 1 612 ? -10.467 -45.474 -37.403 1.00 23.83 612 ILE A CA 1
ATOM 4879 C C . ILE A 1 612 ? -10.268 -45.446 -38.919 1.00 23.83 612 ILE A C 1
ATOM 4881 O O . ILE A 1 612 ? -9.511 -44.623 -39.435 1.00 23.83 612 ILE A O 1
ATOM 4885 N N . ARG A 1 613 ? -10.938 -46.359 -39.628 1.00 25.14 613 ARG A N 1
ATOM 4886 C CA . ARG A 1 613 ? -11.145 -46.291 -41.078 1.00 25.14 613 ARG A CA 1
ATOM 4887 C C . ARG A 1 613 ? -12.612 -45.982 -41.357 1.00 25.14 613 ARG A C 1
ATOM 4889 O O . ARG A 1 613 ? -13.498 -46.523 -40.705 1.00 25.14 613 ARG A O 1
ATOM 4896 N N . GLU A 1 614 ? -12.800 -45.084 -42.314 1.00 24.88 614 GLU A N 1
ATOM 4897 C CA . GLU A 1 614 ? -14.062 -44.569 -42.843 1.00 24.88 614 GLU A CA 1
ATOM 4898 C C . GLU A 1 614 ? -14.894 -45.623 -43.594 1.00 24.88 614 GLU A C 1
ATOM 4900 O O . GLU A 1 614 ? -14.335 -46.541 -44.197 1.00 24.88 614 GLU A O 1
ATOM 4905 N N . GLY A 1 615 ? -16.212 -45.379 -43.646 1.00 23.58 615 GLY A N 1
ATOM 4906 C CA . GLY A 1 615 ? -17.100 -45.794 -44.741 1.00 23.58 615 GLY A CA 1
ATOM 4907 C C . GLY A 1 615 ? -18.314 -46.631 -44.328 1.00 23.58 615 GLY A C 1
ATOM 4908 O O . GLY A 1 615 ? -18.183 -47.835 -44.158 1.00 23.58 615 GLY A O 1
ATOM 4909 N N . ASP A 1 616 ? -19.489 -46.009 -44.171 1.00 22.58 616 ASP A N 1
ATOM 4910 C CA . ASP A 1 616 ? -20.609 -46.166 -45.120 1.00 22.58 616 ASP A CA 1
ATOM 4911 C C . ASP A 1 616 ? -21.880 -45.420 -44.665 1.00 22.58 616 ASP A C 1
ATOM 4913 O O . ASP A 1 616 ? -22.172 -45.266 -43.480 1.00 22.58 616 ASP A O 1
ATOM 4917 N N . ALA A 1 617 ? -22.590 -44.898 -45.665 1.00 26.08 617 ALA A N 1
ATOM 4918 C CA . ALA A 1 617 ? -23.791 -44.072 -45.594 1.00 26.08 617 ALA A CA 1
ATOM 4919 C C . ALA A 1 617 ? -25.039 -44.827 -45.094 1.00 26.08 617 ALA A C 1
ATOM 4921 O O . ALA A 1 617 ? -25.101 -46.046 -45.233 1.00 26.08 617 ALA A O 1
ATOM 4922 N N . LEU A 1 618 ? -26.062 -44.092 -44.619 1.00 22.89 618 LEU A N 1
ATOM 4923 C CA . LEU A 1 618 ? -27.439 -44.096 -45.166 1.00 22.89 618 LEU A CA 1
ATOM 4924 C C . LEU A 1 618 ? -28.439 -43.272 -44.310 1.00 22.89 618 LEU A C 1
ATOM 4926 O O . LEU A 1 618 ? -28.561 -43.478 -43.109 1.00 22.89 618 LEU A O 1
ATOM 4930 N N . SER A 1 619 ? -29.128 -42.364 -45.019 1.00 23.12 619 SER A N 1
ATOM 4931 C CA . SER A 1 619 ? -30.529 -41.888 -44.918 1.00 23.12 619 SER A CA 1
ATOM 4932 C C . SER A 1 619 ? -31.156 -41.414 -43.593 1.00 23.12 619 SER A C 1
ATOM 4934 O O . SER A 1 619 ? -31.408 -42.198 -42.684 1.00 23.12 619 SER A O 1
ATOM 4936 N N . GLU A 1 620 ? -31.476 -40.112 -43.592 1.00 25.53 620 GLU A N 1
ATOM 4937 C CA . GLU A 1 620 ? -32.804 -39.482 -43.402 1.00 25.53 620 GLU A CA 1
ATOM 4938 C C . GLU A 1 620 ? -33.921 -40.287 -42.711 1.00 25.53 620 GLU A C 1
ATOM 4940 O O . GLU A 1 620 ? -34.307 -41.341 -43.202 1.00 25.53 620 GLU A O 1
ATOM 4945 N N . GLU A 1 621 ? -34.523 -39.694 -41.669 1.00 23.44 621 GLU A N 1
ATOM 4946 C CA . GLU A 1 621 ? -35.982 -39.499 -41.559 1.00 23.44 621 GLU A CA 1
ATOM 4947 C C . GLU A 1 621 ? -36.310 -38.426 -40.490 1.00 23.44 621 GLU A C 1
ATOM 4949 O O . GLU A 1 621 ? -35.677 -38.351 -39.434 1.00 23.44 621 GLU A O 1
ATOM 4954 N N . GLU A 1 622 ? -37.244 -37.540 -40.849 1.00 25.20 622 GLU A N 1
ATOM 4955 C CA . GLU A 1 622 ? -37.722 -36.338 -40.146 1.00 25.20 622 GLU A CA 1
ATOM 4956 C C . GLU A 1 622 ? -38.886 -36.626 -39.159 1.00 25.20 622 GLU A C 1
ATOM 4958 O O . GLU A 1 622 ? -39.329 -37.763 -39.038 1.00 25.20 622 GLU A O 1
ATOM 4963 N N . GLU A 1 623 ? -39.395 -35.544 -38.536 1.00 24.47 623 GLU A N 1
ATOM 4964 C CA . GLU A 1 623 ? -40.676 -35.314 -37.807 1.00 24.47 623 GLU A CA 1
ATOM 4965 C C . GLU A 1 623 ? -40.499 -35.044 -36.293 1.00 24.47 623 GLU A C 1
ATOM 4967 O O . GLU A 1 623 ? -40.087 -35.907 -35.527 1.00 24.47 623 GLU A O 1
ATOM 4972 N N . GLU A 1 624 ? -40.546 -33.803 -35.784 1.00 23.70 624 GLU A N 1
ATOM 4973 C CA . GLU A 1 624 ? -41.598 -32.756 -35.669 1.00 23.70 624 GLU A CA 1
ATOM 4974 C C . GLU A 1 624 ? -42.312 -32.695 -34.285 1.00 23.70 624 GLU A C 1
ATOM 4976 O O . GLU A 1 624 ? -42.969 -33.633 -33.856 1.00 23.70 624 GLU A O 1
ATOM 4981 N N . ILE A 1 625 ? -42.193 -31.507 -33.653 1.00 25.64 625 ILE A N 1
ATOM 4982 C CA . ILE A 1 625 ? -43.167 -30.739 -32.827 1.00 25.64 625 ILE A CA 1
ATOM 4983 C C . ILE A 1 625 ? -43.634 -31.317 -31.457 1.00 25.64 625 ILE A C 1
ATOM 4985 O O . ILE A 1 625 ? -44.390 -32.275 -31.397 1.00 25.64 625 ILE A O 1
ATOM 4989 N N . ASP A 1 626 ? -43.289 -30.693 -30.312 1.00 23.73 626 ASP A N 1
ATOM 4990 C CA . ASP A 1 626 ? -44.010 -29.545 -29.697 1.00 23.73 626 ASP A CA 1
ATOM 4991 C C . ASP A 1 626 ? -43.468 -29.166 -28.288 1.00 23.73 626 ASP A C 1
ATOM 4993 O O . ASP A 1 626 ? -43.029 -30.009 -27.506 1.00 23.73 626 ASP A O 1
ATOM 4997 N N . ASN A 1 627 ? -43.534 -27.876 -27.948 1.00 33.31 627 ASN A N 1
ATOM 4998 C CA . ASN A 1 627 ? -43.356 -27.299 -26.594 1.00 33.31 627 ASN A CA 1
ATOM 4999 C C . ASN A 1 627 ? -44.703 -27.395 -25.807 1.00 33.31 627 ASN A C 1
ATOM 5001 O O . ASN A 1 627 ? -45.677 -27.812 -26.428 1.00 33.31 627 ASN A O 1
ATOM 5005 N N . PRO A 1 628 ? -44.907 -26.954 -24.529 1.00 39.75 628 PRO A N 1
ATOM 5006 C CA . PRO A 1 628 ? -44.027 -26.383 -23.485 1.00 39.75 628 PRO A CA 1
ATOM 5007 C C . PRO A 1 628 ? -44.288 -26.906 -22.026 1.00 39.75 628 PRO A C 1
ATOM 5009 O O . PRO A 1 628 ? -45.308 -27.509 -21.723 1.00 39.75 628 PRO A O 1
ATOM 5012 N N . GLY A 1 629 ? -43.419 -26.539 -21.069 1.00 31.67 629 GLY A N 1
ATOM 5013 C CA . GLY A 1 629 ? -43.823 -26.009 -19.743 1.00 31.67 629 GLY A CA 1
ATOM 5014 C C . GLY A 1 629 ? -44.398 -26.901 -18.610 1.00 31.67 629 GLY A C 1
ATOM 5015 O O . GLY A 1 629 ? -45.526 -27.368 -18.658 1.00 31.67 629 GLY A O 1
ATOM 5016 N N . GLU A 1 630 ? -43.670 -26.880 -17.481 1.00 30.55 630 GLU A N 1
ATOM 5017 C CA . GLU A 1 630 ? -44.116 -26.927 -16.064 1.00 30.55 630 GLU A CA 1
ATOM 5018 C C . GLU A 1 630 ? -44.349 -28.257 -15.297 1.00 30.55 630 GLU A C 1
ATOM 5020 O O . GLU A 1 630 ? -45.169 -29.116 -15.604 1.00 30.55 630 GLU A O 1
ATOM 5025 N N . ASN A 1 631 ? -43.637 -28.335 -14.162 1.00 37.09 631 ASN A N 1
ATOM 5026 C CA . ASN A 1 631 ? -43.631 -29.369 -13.122 1.00 37.09 631 ASN A CA 1
ATOM 5027 C C . ASN A 1 631 ? -44.885 -29.376 -12.220 1.00 37.09 631 ASN A C 1
ATOM 5029 O O . ASN A 1 631 ? -45.251 -28.317 -11.705 1.00 37.09 631 ASN A O 1
ATOM 5033 N N . ARG A 1 632 ? -45.400 -30.576 -11.859 1.00 30.23 632 ARG A N 1
ATOM 5034 C CA . ARG A 1 632 ? -45.958 -30.948 -10.520 1.00 30.23 632 ARG A CA 1
ATOM 5035 C C . ARG A 1 632 ? -46.308 -32.461 -10.393 1.00 30.23 632 ARG A C 1
ATOM 5037 O O . ARG A 1 632 ? -46.491 -33.120 -11.409 1.00 30.23 632 ARG A O 1
ATOM 5044 N N . PRO A 1 633 ? -46.402 -33.034 -9.163 1.00 45.09 633 PRO A N 1
ATOM 5045 C CA . PRO A 1 633 ? -46.306 -34.483 -8.906 1.00 45.09 633 PRO A CA 1
ATOM 5046 C C . PRO A 1 633 ? -47.661 -35.227 -8.850 1.00 45.09 633 PRO A C 1
ATOM 5048 O O . PRO A 1 633 ? -48.635 -34.717 -8.291 1.00 45.09 633 PRO A O 1
ATOM 5051 N N . GLY A 1 634 ? -47.714 -36.470 -9.355 1.00 30.05 634 GLY A N 1
ATOM 5052 C CA . GLY A 1 634 ? -48.926 -37.311 -9.420 1.00 30.05 634 GLY A CA 1
ATOM 5053 C C . GLY A 1 634 ? -48.989 -38.489 -8.424 1.00 30.05 634 GLY A C 1
ATOM 5054 O O . GLY A 1 634 ? -47.980 -39.110 -8.105 1.00 30.05 634 GLY A O 1
ATOM 5055 N N . ARG A 1 635 ? -50.208 -38.804 -7.944 1.00 35.91 635 ARG A N 1
ATOM 5056 C CA . ARG A 1 635 ? -50.596 -39.950 -7.081 1.00 35.91 635 ARG A CA 1
ATOM 5057 C C . ARG A 1 635 ? -51.028 -41.164 -7.927 1.00 35.91 635 ARG A C 1
ATOM 5059 O O . ARG A 1 635 ? -51.732 -40.975 -8.911 1.00 35.91 635 ARG A O 1
ATOM 5066 N N . GLY A 1 636 ? -50.715 -42.392 -7.498 1.00 44.00 636 GLY A N 1
ATOM 5067 C CA . GLY A 1 636 ? -51.188 -43.635 -8.144 1.00 44.00 636 GLY A CA 1
ATOM 5068 C C . GLY A 1 636 ? -52.616 -44.085 -7.742 1.00 44.00 636 GLY A C 1
ATOM 5069 O O . GLY A 1 636 ? -53.153 -43.582 -6.749 1.00 44.00 636 GLY A O 1
ATOM 5070 N N . PRO A 1 637 ? -53.253 -45.028 -8.477 1.00 35.25 637 PRO A N 1
ATOM 5071 C CA . PRO A 1 637 ? -54.675 -45.368 -8.331 1.00 35.25 637 PRO A CA 1
ATOM 5072 C C . PRO A 1 637 ? -54.967 -46.434 -7.248 1.00 35.25 637 PRO A C 1
ATOM 5074 O O . PRO A 1 637 ? -54.271 -47.440 -7.154 1.00 35.25 637 PRO A O 1
ATOM 5077 N N . GLY A 1 638 ? -56.048 -46.251 -6.464 1.00 48.72 638 GLY A N 1
ATOM 5078 C CA . GLY A 1 638 ? -56.612 -47.267 -5.546 1.00 48.72 638 GLY A CA 1
ATOM 5079 C C . GLY A 1 638 ? -57.424 -46.709 -4.355 1.00 48.72 638 GLY A C 1
ATOM 5080 O O . GLY A 1 638 ? -57.065 -45.685 -3.765 1.00 48.72 638 GLY A O 1
ATOM 5081 N N . ARG A 1 639 ? -58.534 -47.371 -3.969 1.00 46.34 639 ARG A N 1
ATOM 5082 C CA . ARG A 1 639 ? -59.444 -46.913 -2.888 1.00 46.34 639 ARG A CA 1
ATOM 5083 C C . ARG A 1 639 ? -58.838 -47.156 -1.488 1.00 46.34 639 ARG A C 1
ATOM 5085 O O . ARG A 1 639 ? -58.458 -48.285 -1.193 1.00 46.34 639 ARG A O 1
ATOM 5092 N N . PRO A 1 640 ? -58.795 -46.149 -0.593 1.00 51.44 640 PRO A N 1
ATOM 5093 C CA . PRO A 1 640 ? -58.179 -46.279 0.730 1.00 51.44 640 PRO A CA 1
ATOM 5094 C C . PRO A 1 640 ? -58.984 -47.128 1.720 1.00 51.44 640 PRO A C 1
ATOM 5096 O O . PRO A 1 640 ? -60.202 -46.969 1.847 1.00 51.44 640 PRO A O 1
ATOM 5099 N N . ARG A 1 641 ? -58.287 -47.956 2.506 1.00 48.06 641 ARG A N 1
ATOM 5100 C CA . ARG A 1 641 ? -58.857 -48.807 3.564 1.00 48.06 641 ARG A CA 1
ATOM 5101 C C . ARG A 1 641 ? -58.899 -48.063 4.902 1.00 48.06 641 ARG A C 1
ATOM 5103 O O . ARG A 1 641 ? -57.928 -47.421 5.291 1.00 48.06 641 ARG A O 1
ATOM 5110 N N . ILE A 1 642 ? -60.023 -48.144 5.618 1.00 51.84 642 ILE A N 1
ATOM 5111 C CA . ILE A 1 642 ? -60.163 -47.603 6.982 1.00 51.84 642 ILE A CA 1
ATOM 5112 C C . ILE A 1 642 ? -59.623 -48.625 7.995 1.00 51.84 642 ILE A C 1
ATOM 5114 O O . ILE A 1 642 ? -60.016 -49.789 7.960 1.00 51.84 642 ILE A O 1
ATOM 5118 N N . VAL A 1 643 ? -58.770 -48.182 8.920 1.00 56.31 643 VAL A N 1
ATOM 5119 C CA . VAL A 1 643 ? -58.177 -48.968 10.011 1.00 56.31 643 VAL A CA 1
ATOM 5120 C C . VAL A 1 643 ? -58.666 -48.415 11.355 1.00 56.31 643 VAL A C 1
ATOM 5122 O O . VAL A 1 643 ? -58.548 -47.218 11.634 1.00 56.31 643 VAL A O 1
ATOM 5125 N N . ARG A 1 644 ? -59.241 -49.286 12.193 1.00 55.47 644 ARG A N 1
ATOM 5126 C CA . ARG A 1 644 ? -59.645 -48.978 13.576 1.00 55.47 644 ARG A CA 1
ATOM 5127 C C . ARG A 1 644 ? -58.481 -49.310 14.511 1.00 55.47 644 ARG A C 1
ATOM 5129 O O . ARG A 1 644 ? -58.039 -50.448 14.533 1.00 55.47 644 ARG A O 1
ATOM 5136 N N . THR A 1 645 ? -57.992 -48.335 15.272 1.00 57.19 645 THR A N 1
ATOM 5137 C CA . THR A 1 645 ? -56.760 -48.449 16.079 1.00 57.19 645 THR A CA 1
ATOM 5138 C C . THR A 1 645 ? -56.996 -48.810 17.552 1.00 57.19 645 THR A C 1
ATOM 5140 O O . THR A 1 645 ? -56.093 -48.654 18.362 1.00 57.19 645 THR A O 1
ATOM 5143 N N . GLY A 1 646 ? -58.196 -49.258 17.935 1.00 60.81 646 GLY A N 1
ATOM 5144 C CA . GLY A 1 646 ? -58.481 -49.772 19.288 1.00 60.81 646 GLY A CA 1
ATOM 5145 C C . GLY A 1 646 ? -58.459 -48.757 20.448 1.00 60.81 646 GLY A C 1
ATOM 5146 O O . GLY A 1 646 ? -58.864 -49.106 21.548 1.00 60.81 646 GLY A O 1
ATOM 5147 N N . LEU A 1 647 ? -58.059 -47.501 20.225 1.00 50.66 647 LEU A N 1
ATOM 5148 C CA . LEU A 1 647 ? -58.119 -46.399 21.202 1.00 50.66 647 LEU A CA 1
ATOM 5149 C C . LEU A 1 647 ? -59.371 -45.527 20.971 1.00 50.66 647 LEU A C 1
ATOM 5151 O O . LEU A 1 647 ? -59.868 -45.453 19.845 1.00 50.66 647 LEU A O 1
ATOM 5155 N N . ARG A 1 648 ? -59.886 -44.835 22.006 1.00 45.75 648 ARG A N 1
ATOM 5156 C CA . ARG A 1 648 ? -61.008 -43.877 21.857 1.00 45.75 648 ARG A CA 1
ATOM 5157 C C . ARG A 1 648 ? -60.589 -42.735 20.916 1.00 45.75 648 ARG A C 1
ATOM 5159 O O . ARG A 1 648 ? -59.846 -41.843 21.307 1.00 45.75 648 ARG A O 1
ATOM 5166 N N . GLY A 1 649 ? -61.065 -42.780 19.671 1.00 55.03 649 GLY A N 1
ATOM 5167 C CA . GLY A 1 649 ? -60.757 -41.808 18.618 1.00 55.03 649 GLY A CA 1
ATOM 5168 C C . GLY A 1 649 ? -61.163 -42.295 17.219 1.00 55.03 649 GLY A C 1
ATOM 5169 O O . GLY A 1 649 ? -61.446 -43.474 17.008 1.00 55.03 649 GLY A O 1
ATOM 5170 N N . ARG A 1 650 ? -61.238 -41.368 16.253 1.00 44.69 650 ARG A N 1
ATOM 5171 C CA . ARG A 1 650 ? -61.754 -41.601 14.889 1.00 44.69 650 ARG A CA 1
ATOM 5172 C C . ARG A 1 650 ? -60.812 -42.504 14.052 1.00 44.69 650 ARG A C 1
ATOM 5174 O O . ARG A 1 650 ? -59.609 -42.257 14.056 1.00 44.69 650 ARG A O 1
ATOM 5181 N N . PRO A 1 651 ? -61.326 -43.490 13.282 1.00 48.25 651 PRO A N 1
ATOM 5182 C CA . PRO A 1 651 ? -60.502 -44.401 12.469 1.00 48.25 651 PRO A CA 1
ATOM 5183 C C . PRO A 1 651 ? -59.706 -43.696 11.349 1.00 48.25 651 PRO A C 1
ATOM 5185 O O . PRO A 1 651 ? -60.229 -42.782 10.707 1.00 48.25 651 PRO A O 1
ATOM 5188 N N . LYS A 1 652 ? -58.480 -44.161 11.057 1.00 49.91 652 LYS A N 1
ATOM 5189 C CA . LYS A 1 652 ? -57.596 -43.635 9.986 1.00 49.91 652 LYS A CA 1
ATOM 5190 C C . LYS A 1 652 ? -57.861 -44.319 8.634 1.00 49.91 652 LYS A C 1
ATOM 5192 O O . LYS A 1 652 ? -58.136 -45.511 8.608 1.00 49.91 652 LYS A O 1
ATOM 5197 N N . LYS A 1 653 ? -57.740 -43.596 7.509 1.00 45.78 653 LYS A N 1
ATOM 5198 C CA . LYS A 1 653 ? -57.741 -44.140 6.127 1.00 45.78 653 LYS A CA 1
ATOM 5199 C C . LYS A 1 653 ? -56.302 -44.272 5.601 1.00 45.78 653 LYS A C 1
ATOM 5201 O O . LYS A 1 653 ? -55.542 -43.321 5.745 1.00 45.78 653 LYS A O 1
ATOM 5206 N N . ALA A 1 654 ? -55.953 -45.396 4.974 1.00 46.03 654 ALA A N 1
ATOM 5207 C CA . ALA A 1 654 ? -54.654 -45.659 4.338 1.00 46.03 654 ALA A CA 1
ATOM 5208 C C . ALA A 1 654 ? -54.824 -45.930 2.825 1.00 46.03 654 ALA A C 1
ATOM 5210 O O . ALA A 1 654 ? -55.701 -46.709 2.457 1.00 46.03 654 ALA A O 1
ATOM 5211 N N . HIS A 1 655 ? -54.020 -45.291 1.962 1.00 43.78 655 HIS A N 1
ATOM 5212 C CA . HIS A 1 655 ? -54.007 -45.468 0.493 1.00 43.78 655 HIS A CA 1
ATOM 5213 C C . HIS A 1 655 ? -52.877 -46.416 0.046 1.00 43.78 655 HIS A C 1
ATOM 5215 O O . HIS A 1 655 ? -51.860 -46.505 0.731 1.00 43.78 655 HIS A O 1
ATOM 5221 N N . HIS A 1 656 ? -53.041 -47.092 -1.101 1.00 38.72 656 HIS A N 1
ATOM 5222 C CA . HIS A 1 656 ? -52.013 -47.953 -1.701 1.00 38.72 656 HIS A CA 1
ATOM 5223 C C . HIS A 1 656 ? -50.799 -47.125 -2.148 1.00 38.72 656 HIS A C 1
ATOM 5225 O O . HIS A 1 656 ? -50.898 -46.303 -3.054 1.00 38.72 656 HIS A O 1
ATOM 5231 N N . SER A 1 657 ? -49.650 -47.362 -1.519 1.00 36.94 657 SER A N 1
ATOM 5232 C CA . SER A 1 657 ? -48.336 -47.009 -2.055 1.00 36.94 657 SER A CA 1
ATOM 5233 C C . SER A 1 657 ? -47.804 -48.198 -2.852 1.00 36.94 657 SER A C 1
ATOM 5235 O O . SER A 1 657 ? -47.784 -49.307 -2.314 1.00 36.94 657 SER A O 1
ATOM 5237 N N . ALA A 1 658 ? -47.330 -47.981 -4.079 1.00 32.81 658 ALA A N 1
ATOM 5238 C CA . ALA A 1 658 ? -46.420 -48.929 -4.709 1.00 32.81 658 ALA A CA 1
ATOM 5239 C C . ALA A 1 658 ? -45.116 -48.932 -3.892 1.00 32.81 658 ALA A C 1
ATOM 5241 O O . ALA A 1 658 ? -44.311 -48.008 -3.965 1.00 32.81 658 ALA A O 1
ATOM 5242 N N . ARG A 1 659 ? -44.993 -49.940 -3.029 1.00 30.23 659 ARG A N 1
ATOM 5243 C CA . ARG A 1 659 ? -43.788 -50.333 -2.301 1.00 30.23 659 ARG A CA 1
ATOM 5244 C C . ARG A 1 659 ? -43.608 -51.819 -2.576 1.00 30.23 659 ARG A C 1
ATOM 5246 O O . ARG A 1 659 ? -44.429 -52.610 -2.118 1.00 30.23 659 ARG A O 1
ATOM 5253 N N . LEU A 1 660 ? -42.556 -52.182 -3.298 1.00 27.58 660 LEU A N 1
ATOM 5254 C CA . LEU A 1 660 ? -41.852 -53.416 -2.984 1.00 27.58 660 LEU A CA 1
ATOM 5255 C C . LEU A 1 660 ? -40.753 -53.032 -1.989 1.00 27.58 660 LEU A C 1
ATOM 5257 O O . LEU A 1 660 ? -39.978 -52.114 -2.243 1.00 27.58 660 LEU A O 1
ATOM 5261 N N . ALA A 1 661 ? -40.834 -53.675 -0.826 1.00 29.42 661 ALA A N 1
ATOM 5262 C CA . ALA A 1 661 ? -39.840 -53.743 0.241 1.00 29.42 661 ALA A CA 1
ATOM 5263 C C . ALA A 1 661 ? -38.584 -54.459 -0.297 1.00 29.42 661 ALA A C 1
ATOM 5265 O O . ALA A 1 661 ? -38.718 -55.357 -1.126 1.00 29.42 661 ALA A O 1
ATOM 5266 N N . ASP A 1 662 ? -37.370 -53.972 -0.046 1.00 28.78 662 ASP A N 1
ATOM 5267 C CA . ASP A 1 662 ? -36.599 -54.099 1.206 1.00 28.78 662 ASP A CA 1
ATOM 5268 C C . ASP A 1 662 ? -36.426 -55.561 1.648 1.00 28.78 662 ASP A C 1
ATOM 5270 O O . ASP A 1 662 ? -37.297 -56.106 2.317 1.00 28.78 662 ASP A O 1
ATOM 5274 N N . GLU A 1 663 ? -35.298 -56.171 1.260 1.00 28.39 663 GLU A N 1
ATOM 5275 C CA . GLU A 1 663 ? -34.304 -56.764 2.179 1.00 28.39 663 GLU A CA 1
ATOM 5276 C C . GLU A 1 663 ? -33.094 -57.304 1.386 1.00 28.39 663 GLU A C 1
ATOM 5278 O O . GLU A 1 663 ? -33.031 -58.472 1.032 1.00 28.39 663 GLU A O 1
ATOM 5283 N N . GLU A 1 664 ? -32.175 -56.394 1.035 1.00 29.33 664 GLU A N 1
ATOM 5284 C CA . GLU A 1 664 ? -30.701 -56.530 1.074 1.00 29.33 664 GLU A CA 1
ATOM 5285 C C . GLU A 1 664 ? -30.068 -55.345 0.321 1.00 29.33 664 GLU A C 1
ATOM 5287 O O . GLU A 1 664 ? -29.602 -55.446 -0.806 1.00 29.33 664 GLU A O 1
ATOM 5292 N N . CYS A 1 665 ? -30.089 -54.170 0.951 1.00 27.81 665 CYS A N 1
ATOM 5293 C CA . CYS A 1 665 ? -29.014 -53.184 0.812 1.00 27.81 665 CYS A CA 1
ATOM 5294 C C . CYS A 1 665 ? -29.066 -52.236 2.016 1.00 27.81 665 CYS A C 1
ATOM 5296 O O . CYS A 1 665 ? -29.280 -51.029 1.918 1.00 27.81 665 CYS A O 1
ATOM 5298 N N . ALA A 1 666 ? -28.893 -52.816 3.206 1.00 28.41 666 ALA A N 1
ATOM 5299 C CA . ALA A 1 666 ? -28.243 -52.074 4.271 1.00 28.41 666 ALA A CA 1
ATOM 5300 C C . ALA A 1 666 ? -26.847 -51.677 3.754 1.00 28.41 666 ALA A C 1
ATOM 5302 O O . ALA A 1 666 ? -26.126 -52.530 3.242 1.00 28.41 666 ALA A O 1
ATOM 5303 N N . ASN A 1 667 ? -26.491 -50.399 3.906 1.00 29.92 667 ASN A N 1
ATOM 5304 C CA . ASN A 1 667 ? -25.261 -49.747 3.434 1.00 29.92 667 ASN A CA 1
ATOM 5305 C C . ASN A 1 667 ? -25.251 -49.299 1.960 1.00 29.92 667 ASN A C 1
ATOM 5307 O O . ASN A 1 667 ? -24.491 -49.816 1.150 1.00 29.92 667 ASN A O 1
ATOM 5311 N N . LEU A 1 668 ? -25.908 -48.177 1.657 1.00 31.39 668 LEU A N 1
ATOM 5312 C CA . LEU A 1 668 ? -25.193 -47.145 0.895 1.00 31.39 668 LEU A CA 1
ATOM 5313 C C . LEU A 1 668 ? -24.424 -46.311 1.914 1.00 31.39 668 LEU A C 1
ATOM 5315 O O . LEU A 1 668 ? -24.815 -45.210 2.295 1.00 31.39 668 LEU A O 1
ATOM 5319 N N . ALA A 1 669 ? -23.344 -46.912 2.415 1.00 31.05 669 ALA A N 1
ATOM 5320 C CA . ALA A 1 669 ? -22.239 -46.134 2.932 1.00 31.05 669 ALA A CA 1
ATOM 5321 C C . ALA A 1 669 ? -21.903 -45.078 1.871 1.00 31.05 669 ALA A C 1
ATOM 5323 O O . ALA A 1 669 ? -21.984 -45.371 0.673 1.00 31.05 669 ALA A O 1
ATOM 5324 N N . GLU A 1 670 ? -21.517 -43.872 2.298 1.00 34.34 670 GLU A N 1
ATOM 5325 C CA . GLU A 1 670 ? -20.618 -43.052 1.486 1.00 34.34 670 GLU A CA 1
ATOM 5326 C C . GLU A 1 670 ? -19.650 -44.018 0.814 1.00 34.34 670 GLU A C 1
ATOM 5328 O O . GLU A 1 670 ? -18.982 -44.763 1.533 1.00 34.34 670 GLU A O 1
ATOM 5333 N N . ILE A 1 671 ? -19.650 -44.103 -0.522 1.00 37.84 671 ILE A N 1
ATOM 5334 C CA . ILE A 1 671 ? -18.659 -44.921 -1.215 1.00 37.84 671 ILE A CA 1
ATOM 5335 C C . ILE A 1 671 ? -17.337 -44.347 -0.720 1.00 37.84 671 ILE A C 1
ATOM 5337 O O . ILE A 1 671 ? -17.022 -43.199 -1.059 1.00 37.84 671 ILE A O 1
ATOM 5341 N N . PRO A 1 672 ? -16.599 -45.050 0.158 1.00 40.28 672 PRO A N 1
ATOM 5342 C CA . PRO A 1 672 ? -15.441 -44.437 0.749 1.00 40.28 672 PRO A CA 1
ATOM 5343 C C . PRO A 1 672 ? -14.481 -44.235 -0.414 1.00 40.28 672 PRO A C 1
ATOM 5345 O O . PRO A 1 672 ? -14.442 -45.028 -1.359 1.00 40.28 672 PRO A O 1
ATOM 5348 N N . THR A 1 673 ? -13.734 -43.138 -0.399 1.00 40.44 673 THR A N 1
ATOM 5349 C CA . THR A 1 673 ? -12.886 -42.724 -1.527 1.00 40.44 673 THR A CA 1
ATOM 5350 C C . THR A 1 673 ? -11.965 -43.859 -2.002 1.00 40.44 673 THR A C 1
ATOM 5352 O O . THR A 1 673 ? -11.555 -43.890 -3.152 1.00 40.44 673 THR A O 1
ATOM 5355 N N . ASN A 1 674 ? -11.684 -44.845 -1.144 1.00 41.84 674 ASN A N 1
ATOM 5356 C CA . ASN A 1 674 ? -10.967 -46.069 -1.481 1.00 41.84 674 ASN A CA 1
ATOM 5357 C C . ASN A 1 674 ? -11.651 -46.951 -2.549 1.00 41.84 674 ASN A C 1
ATOM 5359 O O . ASN A 1 674 ? -10.937 -47.524 -3.365 1.00 41.84 674 ASN A O 1
ATOM 5363 N N . MET A 1 675 ? -12.980 -47.058 -2.581 1.00 40.16 675 MET A N 1
ATOM 5364 C CA . MET A 1 675 ? -13.732 -47.978 -3.441 1.00 40.16 675 MET A CA 1
ATOM 5365 C C . MET A 1 675 ? -13.921 -47.382 -4.847 1.00 40.16 675 MET A C 1
ATOM 5367 O O . MET A 1 675 ? -13.673 -48.064 -5.837 1.00 40.16 675 MET A O 1
ATOM 5371 N N . ALA A 1 676 ? -14.177 -46.070 -4.946 1.00 42.59 676 ALA A N 1
ATOM 5372 C CA . ALA A 1 676 ? -14.103 -45.329 -6.214 1.00 42.59 676 ALA A CA 1
ATOM 5373 C C . ALA A 1 676 ? -12.673 -45.312 -6.802 1.00 42.59 676 ALA A C 1
ATOM 5375 O O . ALA A 1 676 ? -12.494 -45.327 -8.015 1.00 42.59 676 ALA A O 1
ATOM 5376 N N . MET A 1 677 ? -11.640 -45.340 -5.947 1.00 39.91 677 MET A N 1
ATOM 5377 C CA . MET A 1 677 ? -10.226 -45.323 -6.357 1.00 39.91 677 MET A CA 1
ATOM 5378 C C . MET A 1 677 ? -9.609 -46.714 -6.593 1.00 39.91 677 MET A C 1
ATOM 5380 O O . MET A 1 677 ? -8.420 -46.797 -6.917 1.00 39.91 677 MET A O 1
ATOM 5384 N N . SER A 1 678 ? -10.381 -47.792 -6.420 1.00 46.59 678 SER A N 1
ATOM 5385 C CA . SER A 1 678 ? -9.948 -49.185 -6.639 1.00 46.59 678 SER A CA 1
ATOM 5386 C C . SER A 1 678 ? -10.846 -49.980 -7.592 1.00 46.59 678 SER A C 1
ATOM 5388 O O . SER A 1 678 ? -10.455 -51.071 -8.001 1.00 46.59 678 SER A O 1
ATOM 5390 N N . GLY A 1 679 ? -12.007 -49.440 -7.981 1.00 48.34 679 GLY A N 1
ATOM 5391 C CA . GLY A 1 679 ? -12.873 -50.025 -9.003 1.00 48.34 679 GLY A CA 1
ATOM 5392 C C . GLY A 1 679 ? -12.327 -49.868 -10.433 1.00 48.34 679 GLY A C 1
ATOM 5393 O O . GLY A 1 679 ? -11.474 -49.014 -10.680 1.00 48.34 679 GLY A O 1
ATOM 5394 N N . PRO A 1 680 ? -12.833 -50.657 -11.398 1.00 50.12 680 PRO A N 1
ATOM 5395 C CA . PRO A 1 680 ? -12.400 -50.601 -12.800 1.00 50.12 680 PRO A CA 1
ATOM 5396 C C . PRO A 1 680 ? -12.674 -49.241 -13.467 1.00 50.12 680 PRO A C 1
ATOM 5398 O O . PRO A 1 680 ? -11.997 -48.877 -14.420 1.00 50.12 680 PRO A O 1
ATOM 5401 N N . GLU A 1 681 ? -13.612 -48.457 -12.930 1.00 47.31 681 GLU A N 1
ATOM 5402 C CA . GLU A 1 681 ? -13.962 -47.107 -13.400 1.00 47.31 681 GLU A CA 1
ATOM 5403 C C . GLU A 1 681 ? -13.159 -45.989 -12.708 1.00 47.31 681 GLU A C 1
ATOM 5405 O O . GLU A 1 681 ? -13.467 -44.806 -12.859 1.00 47.31 681 GLU A O 1
ATOM 5410 N N . LYS A 1 682 ? -12.119 -46.336 -11.937 1.00 55.69 682 LYS A N 1
ATOM 5411 C CA . LYS A 1 682 ? -11.242 -45.389 -11.228 1.00 55.69 682 LYS A CA 1
ATOM 5412 C C . LYS A 1 682 ? -10.771 -44.243 -12.120 1.00 55.69 682 LYS A C 1
ATOM 5414 O O . LYS A 1 682 ? -10.738 -43.095 -11.680 1.00 55.69 682 LYS A O 1
ATOM 5419 N N . ASP A 1 683 ? -10.396 -44.544 -13.358 1.00 57.38 683 ASP A N 1
ATOM 5420 C CA . ASP A 1 683 ? -9.869 -43.535 -14.273 1.00 57.38 683 ASP A CA 1
ATOM 5421 C C . ASP A 1 683 ? -10.956 -42.554 -14.739 1.00 57.38 683 ASP A C 1
ATOM 5423 O O . ASP A 1 683 ? -10.678 -41.359 -14.861 1.00 57.38 683 ASP A O 1
ATOM 5427 N N . LEU A 1 684 ? -12.210 -43.007 -14.874 1.00 52.34 684 LEU A N 1
ATOM 5428 C CA . LEU A 1 684 ? -13.368 -42.151 -15.161 1.00 52.34 684 LEU A CA 1
ATOM 5429 C C . LEU A 1 684 ? -13.687 -41.232 -13.975 1.00 52.34 684 LEU A C 1
ATOM 5431 O O . LEU A 1 684 ? -13.869 -40.030 -14.166 1.00 52.34 684 LEU A O 1
ATOM 5435 N N . TRP A 1 685 ? -13.655 -41.755 -12.745 1.00 48.62 685 TRP A N 1
ATOM 5436 C CA . TRP A 1 685 ? -13.832 -40.955 -11.527 1.00 48.62 685 TRP A CA 1
ATOM 5437 C C . TRP A 1 685 ? -12.721 -39.917 -11.339 1.00 48.62 685 TRP A C 1
ATOM 5439 O O . TRP A 1 685 ? -12.998 -38.753 -11.050 1.00 48.62 685 TRP A O 1
ATOM 5449 N N . ILE A 1 686 ? -11.459 -40.302 -11.556 1.00 52.75 686 ILE A N 1
ATOM 5450 C CA . ILE A 1 686 ? -10.318 -39.379 -11.506 1.00 52.75 686 ILE A CA 1
ATOM 5451 C C . ILE A 1 686 ? -10.435 -38.312 -12.598 1.00 52.75 686 ILE A C 1
ATOM 5453 O O . ILE A 1 686 ? -10.086 -37.159 -12.345 1.00 52.75 686 ILE A O 1
ATOM 5457 N N . SER A 1 687 ? -10.898 -38.671 -13.797 1.00 49.50 687 SER A N 1
ATOM 5458 C CA . SER A 1 687 ? -11.091 -37.723 -14.897 1.00 49.50 687 SER A CA 1
ATOM 5459 C C . SER A 1 687 ? -12.203 -36.721 -14.590 1.00 49.50 687 SER A C 1
ATOM 5461 O O . SER A 1 687 ? -11.972 -35.521 -14.707 1.00 49.50 687 SER A O 1
ATOM 5463 N N . ALA A 1 688 ? -13.360 -37.183 -14.109 1.00 43.09 688 ALA A N 1
ATOM 5464 C CA . ALA A 1 688 ? -14.470 -36.316 -13.712 1.00 43.09 688 ALA A CA 1
ATOM 5465 C C . ALA A 1 688 ? -14.081 -35.376 -12.555 1.00 43.09 688 ALA A C 1
ATOM 5467 O O . ALA A 1 688 ? -14.355 -34.181 -12.604 1.00 43.09 688 ALA A O 1
ATOM 5468 N N . MET A 1 689 ? -13.360 -35.881 -11.546 1.00 44.81 689 MET A N 1
ATOM 5469 C CA . MET A 1 689 ? -12.852 -35.056 -10.442 1.00 44.81 689 MET A CA 1
ATOM 5470 C C . MET A 1 689 ? -11.792 -34.045 -10.888 1.00 44.81 689 MET A C 1
ATOM 5472 O O . MET A 1 689 ? -11.741 -32.939 -10.356 1.00 44.81 689 MET A O 1
ATOM 5476 N N . LYS A 1 690 ? -10.918 -34.411 -11.834 1.00 46.38 690 LYS A N 1
ATOM 5477 C CA . LYS A 1 690 ? -9.938 -33.480 -12.408 1.00 46.38 690 LYS A CA 1
ATOM 5478 C C . LYS A 1 690 ? -10.615 -32.409 -13.249 1.00 46.38 690 LYS A C 1
ATOM 5480 O O . LYS A 1 690 ? -10.205 -31.266 -13.121 1.00 46.38 690 LYS A O 1
ATOM 5485 N N . SER A 1 691 ? -11.627 -32.745 -14.052 1.00 43.00 691 SER A N 1
ATOM 5486 C CA . SER A 1 691 ? -12.336 -31.742 -14.853 1.00 43.00 691 SER A CA 1
ATOM 5487 C C . SER A 1 691 ? -13.127 -30.778 -13.968 1.00 43.00 691 SER A C 1
ATOM 5489 O O . SER A 1 691 ? -13.113 -29.582 -14.226 1.00 43.00 691 SER A O 1
ATOM 5491 N N . GLU A 1 692 ? -13.745 -31.266 -12.887 1.00 39.66 692 GLU A N 1
ATOM 5492 C CA . GLU A 1 692 ? -14.362 -30.424 -11.847 1.00 39.66 692 GLU A CA 1
ATOM 5493 C C . GLU A 1 692 ? -13.321 -29.530 -11.156 1.00 39.66 692 GLU A C 1
ATOM 5495 O O . GLU A 1 692 ? -13.488 -28.318 -11.073 1.00 39.66 692 GLU A O 1
ATOM 5500 N N . LEU A 1 693 ? -12.180 -30.087 -10.734 1.00 39.09 693 LEU A N 1
ATOM 5501 C CA . LEU A 1 693 ? -11.117 -29.320 -10.079 1.00 39.09 693 LEU A CA 1
ATOM 5502 C C . LEU A 1 693 ? -10.460 -28.293 -11.017 1.00 39.09 693 LEU A C 1
ATOM 5504 O O . LEU A 1 693 ? -10.126 -27.193 -10.582 1.00 39.09 693 LEU A O 1
ATOM 5508 N N . GLU A 1 694 ? -10.260 -28.632 -12.289 1.00 41.91 694 GLU A N 1
ATOM 5509 C CA . GLU A 1 694 ? -9.768 -27.712 -13.315 1.00 41.91 694 GLU A CA 1
ATOM 5510 C C . GLU A 1 694 ? -10.794 -26.621 -13.610 1.00 41.91 694 GLU A C 1
ATOM 5512 O O . GLU A 1 694 ? -10.398 -25.460 -13.670 1.00 41.91 694 GLU A O 1
ATOM 5517 N N . ALA A 1 695 ? -12.092 -26.936 -13.667 1.00 38.53 695 ALA A N 1
ATOM 5518 C CA . ALA A 1 695 ? -13.150 -25.932 -13.749 1.00 38.53 695 ALA A CA 1
ATOM 5519 C C . ALA A 1 695 ? -13.138 -25.001 -12.521 1.00 38.53 695 ALA A C 1
ATOM 5521 O O . ALA A 1 695 ? -13.162 -23.782 -12.668 1.00 38.53 695 ALA A O 1
ATOM 5522 N N . VAL A 1 696 ? -12.983 -25.541 -11.308 1.00 38.19 696 VAL A N 1
ATOM 5523 C CA . VAL A 1 696 ? -12.890 -24.771 -10.052 1.00 38.19 696 VAL A CA 1
ATOM 5524 C C . VAL A 1 696 ? -11.637 -23.880 -9.999 1.00 38.19 696 VAL A C 1
ATOM 5526 O O . VAL A 1 696 ? -11.686 -22.770 -9.456 1.00 38.19 696 VAL A O 1
ATOM 5529 N N . LEU A 1 697 ? -10.509 -24.334 -10.553 1.00 38.97 697 LEU A N 1
ATOM 5530 C CA . LEU A 1 697 ? -9.256 -23.572 -10.621 1.00 38.97 697 LEU A CA 1
ATOM 5531 C C . LEU A 1 697 ? -9.275 -22.517 -11.735 1.00 38.97 697 LEU A C 1
ATOM 5533 O O . LEU A 1 697 ? -8.817 -21.397 -11.508 1.00 38.97 697 LEU A O 1
ATOM 5537 N N . MET A 1 698 ? -9.825 -22.845 -12.906 1.00 37.88 698 MET A N 1
ATOM 5538 C CA . MET A 1 698 ? -10.010 -21.910 -14.020 1.00 37.88 698 MET A CA 1
ATOM 5539 C C . MET A 1 698 ? -11.008 -20.803 -13.666 1.00 37.88 698 MET A C 1
ATOM 5541 O O . MET A 1 698 ? -10.783 -19.648 -14.025 1.00 37.88 698 MET A O 1
ATOM 5545 N N . ASN A 1 699 ? -12.042 -21.125 -12.884 1.00 39.00 699 ASN A N 1
ATOM 5546 C CA . ASN A 1 699 ? -13.063 -20.168 -12.462 1.00 39.00 699 ASN A CA 1
ATOM 5547 C C . ASN A 1 699 ? -12.647 -19.302 -11.259 1.00 39.00 699 ASN A C 1
ATOM 5549 O O . ASN A 1 699 ? -13.360 -18.365 -10.934 1.00 39.00 699 ASN A O 1
ATOM 5553 N N . GLY A 1 700 ? -11.510 -19.553 -10.591 1.00 36.16 700 GLY A N 1
ATOM 5554 C CA . GLY A 1 700 ? -11.057 -18.715 -9.462 1.00 36.16 700 GLY A CA 1
ATOM 5555 C C . GLY A 1 700 ? -11.924 -18.816 -8.194 1.00 36.16 700 GLY A C 1
ATOM 5556 O O . GLY A 1 700 ? -11.957 -17.895 -7.378 1.00 36.16 700 GLY A O 1
ATOM 5557 N N . THR A 1 701 ? -12.602 -19.948 -8.006 1.00 35.06 701 THR A N 1
ATOM 5558 C CA . THR A 1 701 ? -13.725 -20.153 -7.066 1.00 35.06 701 THR A CA 1
ATOM 5559 C C . THR A 1 701 ? -13.423 -19.849 -5.580 1.00 35.06 701 THR A C 1
ATOM 5561 O O . THR A 1 701 ? -14.338 -19.579 -4.806 1.00 35.06 701 THR A O 1
ATOM 5564 N N . TRP A 1 702 ? -12.150 -19.834 -5.156 1.00 35.44 702 TRP A N 1
ATOM 5565 C CA . TRP A 1 702 ? -11.759 -19.610 -3.750 1.00 35.44 702 TRP A CA 1
ATOM 5566 C C . TRP A 1 702 ? -11.803 -18.137 -3.307 1.00 35.44 702 TRP A C 1
ATOM 5568 O O . TRP A 1 702 ? -12.265 -17.865 -2.206 1.00 35.44 702 TRP A O 1
ATOM 5578 N N . VAL A 1 703 ? -11.395 -17.184 -4.157 1.00 48.97 703 VAL A N 1
ATOM 5579 C CA . VAL A 1 703 ? -11.558 -15.737 -3.869 1.00 48.97 703 VAL A CA 1
ATOM 5580 C C . VAL A 1 703 ? -13.039 -15.353 -3.967 1.00 48.97 703 VAL A C 1
ATOM 5582 O O . VAL A 1 703 ? -13.549 -14.547 -3.195 1.00 48.97 703 VAL A O 1
ATOM 5585 N N . ILE A 1 704 ? -13.750 -16.010 -4.881 1.00 48.28 704 ILE A N 1
ATOM 5586 C CA . ILE A 1 704 ? -15.165 -15.799 -5.183 1.00 48.28 704 ILE A CA 1
ATOM 5587 C C . ILE A 1 704 ? -16.082 -16.119 -3.988 1.00 48.28 704 ILE A C 1
ATOM 5589 O O . ILE A 1 704 ? -16.968 -15.325 -3.661 1.00 48.28 704 ILE A O 1
ATOM 5593 N N . HIS A 1 705 ? -15.853 -17.236 -3.286 1.00 48.97 705 HIS A N 1
ATOM 5594 C CA . HIS A 1 705 ? -16.669 -17.598 -2.120 1.00 48.97 705 HIS A CA 1
ATOM 5595 C C . HIS A 1 705 ? -16.513 -16.623 -0.941 1.00 48.97 705 HIS A C 1
ATOM 5597 O O . HIS A 1 705 ? -17.484 -16.373 -0.223 1.00 48.97 705 HIS A O 1
ATOM 5603 N N . GLU A 1 706 ? -15.329 -16.033 -0.752 1.00 69.25 706 GLU A N 1
ATOM 5604 C CA . GLU A 1 706 ? -15.082 -15.088 0.343 1.00 69.25 706 GLU A CA 1
ATOM 5605 C C . GLU A 1 706 ? -15.738 -13.723 0.086 1.00 69.25 706 GLU A C 1
ATOM 5607 O O . GLU A 1 706 ? -16.343 -13.159 1.002 1.00 69.25 706 GLU A O 1
ATOM 5612 N N . LEU A 1 707 ? -15.718 -13.225 -1.159 1.00 80.75 707 LEU A N 1
ATOM 5613 C CA . LEU A 1 707 ? -16.377 -11.963 -1.523 1.00 80.75 707 LEU A CA 1
ATOM 5614 C C . LEU A 1 707 ? -17.884 -12.022 -1.248 1.00 80.75 707 LEU A C 1
ATOM 5616 O O . LEU A 1 707 ? -18.423 -11.135 -0.585 1.00 80.75 707 LEU A O 1
ATOM 5620 N N . ARG A 1 708 ? -18.562 -13.095 -1.678 1.00 77.69 708 ARG A N 1
ATOM 5621 C CA . ARG A 1 708 ? -19.999 -13.267 -1.408 1.00 77.69 708 ARG A CA 1
ATOM 5622 C C . ARG A 1 708 ? -20.307 -13.320 0.083 1.00 77.69 708 ARG A C 1
ATOM 5624 O O . ARG A 1 708 ? -21.224 -12.642 0.524 1.00 77.69 708 ARG A O 1
ATOM 5631 N N . SER A 1 709 ? -19.501 -14.032 0.872 1.00 79.88 709 SER A N 1
ATOM 5632 C CA . SER A 1 709 ? -19.721 -14.127 2.322 1.00 79.88 709 SER A CA 1
ATOM 5633 C C . SER A 1 709 ? -19.657 -12.768 3.034 1.00 79.88 709 SER A C 1
ATOM 5635 O O . SER A 1 709 ? -20.397 -12.517 3.985 1.00 79.88 709 SER A O 1
ATOM 5637 N N . LEU A 1 710 ? -18.808 -11.853 2.553 1.00 84.00 710 LEU A N 1
ATOM 5638 C CA . LEU A 1 710 ? -18.729 -10.499 3.091 1.00 84.00 710 LEU A CA 1
ATOM 5639 C C . LEU A 1 710 ? -19.943 -9.662 2.674 1.00 84.00 710 LEU A C 1
ATOM 5641 O O . LEU A 1 710 ? -20.463 -8.885 3.476 1.00 84.00 710 LEU A O 1
ATOM 5645 N N . ILE A 1 711 ? -20.430 -9.842 1.446 1.00 83.38 711 ILE A N 1
ATOM 5646 C CA . ILE A 1 711 ? -21.673 -9.215 0.976 1.00 83.38 711 ILE A CA 1
ATOM 5647 C C . ILE A 1 711 ? -22.853 -9.699 1.809 1.00 83.38 711 ILE A C 1
ATOM 5649 O O . ILE A 1 711 ? -23.643 -8.871 2.258 1.00 83.38 711 ILE A O 1
ATOM 5653 N N . ASP A 1 712 ? -22.915 -11.001 2.092 1.00 80.88 712 ASP A N 1
ATOM 5654 C CA . ASP A 1 712 ? -23.915 -11.612 2.969 1.00 80.88 712 ASP A CA 1
ATOM 5655 C C . ASP A 1 712 ? -23.853 -11.032 4.392 1.00 80.88 712 ASP A C 1
ATOM 5657 O O . ASP A 1 712 ? -24.881 -10.848 5.048 1.00 80.88 712 ASP A O 1
ATOM 5661 N N . ALA A 1 713 ? -22.657 -10.654 4.857 1.00 83.31 713 ALA A N 1
ATOM 5662 C CA . ALA A 1 713 ? -22.465 -9.926 6.110 1.00 83.31 713 ALA A CA 1
ATOM 5663 C C . ALA A 1 713 ? -22.882 -8.439 6.037 1.00 83.31 713 ALA A C 1
ATOM 5665 O O . ALA A 1 713 ? -22.911 -7.761 7.064 1.00 83.31 713 ALA A O 1
ATOM 5666 N N . GLY A 1 714 ? -23.233 -7.917 4.859 1.00 84.56 714 GLY A N 1
ATOM 5667 C CA . GLY A 1 714 ? -23.743 -6.562 4.653 1.00 84.56 714 GLY A CA 1
ATOM 5668 C C . GLY A 1 714 ? -22.668 -5.499 4.423 1.00 84.56 714 GLY A C 1
ATOM 5669 O O . GLY A 1 714 ? -22.897 -4.331 4.758 1.00 84.56 714 GLY A O 1
ATOM 5670 N N . ILE A 1 715 ? -21.492 -5.864 3.893 1.00 87.62 715 ILE A N 1
ATOM 5671 C CA . ILE A 1 715 ? -20.501 -4.860 3.472 1.00 87.62 715 ILE A CA 1
ATOM 5672 C C . ILE A 1 715 ? -20.993 -4.068 2.257 1.00 87.62 715 ILE A C 1
ATOM 5674 O O . ILE A 1 715 ? -21.761 -4.557 1.432 1.00 87.62 715 ILE A O 1
ATOM 5678 N N . VAL A 1 716 ? -20.492 -2.841 2.124 1.00 86.19 716 VAL A N 1
ATOM 5679 C CA . VAL A 1 716 ? -20.882 -1.923 1.045 1.00 86.19 716 VAL A CA 1
ATOM 5680 C C . VAL A 1 716 ? -20.262 -2.276 -0.307 1.00 86.19 716 VAL A C 1
ATOM 5682 O O . VAL A 1 716 ? -20.862 -2.081 -1.366 1.00 86.19 716 VAL A O 1
ATOM 5685 N N . GLY A 1 717 ? -19.037 -2.777 -0.274 1.00 90.31 717 GLY A N 1
ATOM 5686 C CA . GLY A 1 717 ? -18.220 -2.952 -1.455 1.00 90.31 717 GLY A CA 1
ATOM 5687 C C . GLY A 1 717 ? -16.778 -3.246 -1.084 1.00 90.31 717 GLY A C 1
ATOM 5688 O O . GLY A 1 717 ? -16.448 -3.426 0.090 1.00 90.31 717 GLY A O 1
ATOM 5689 N N . PHE A 1 718 ? -15.921 -3.267 -2.095 1.00 92.81 718 PHE A N 1
ATOM 5690 C CA . PHE A 1 718 ? -14.525 -3.666 -1.977 1.00 92.81 718 PHE A CA 1
ATOM 5691 C C . PHE A 1 718 ? -13.603 -2.553 -2.437 1.00 92.81 718 PHE A C 1
ATOM 5693 O O . PHE A 1 718 ? -13.960 -1.749 -3.292 1.00 92.81 718 PHE A O 1
ATOM 5700 N N . LYS A 1 719 ? -12.392 -2.526 -1.887 1.00 93.75 719 LYS A N 1
ATOM 5701 C CA . LYS A 1 719 ? -11.341 -1.588 -2.268 1.00 93.75 719 LYS A CA 1
ATOM 5702 C C . LYS A 1 719 ? -10.154 -2.364 -2.812 1.00 93.75 719 LYS A C 1
ATOM 5704 O O . LYS A 1 719 ? -9.688 -3.294 -2.163 1.00 93.75 719 LYS A O 1
ATOM 5709 N N . CYS A 1 720 ? -9.631 -1.940 -3.954 1.00 92.00 720 CYS A N 1
ATOM 5710 C CA . CYS A 1 720 ? -8.426 -2.512 -4.539 1.00 92.00 720 CYS A CA 1
ATOM 5711 C C . CYS A 1 720 ? -7.416 -1.428 -4.944 1.00 92.00 720 CYS A C 1
ATOM 5713 O O . CYS A 1 720 ? -7.747 -0.234 -5.030 1.00 92.00 720 CYS A O 1
ATOM 5715 N N . PHE A 1 721 ? -6.170 -1.851 -5.145 1.00 91.12 721 PHE A N 1
ATOM 5716 C CA . PHE A 1 721 ? -5.095 -1.025 -5.682 1.00 91.12 721 PHE A CA 1
ATOM 5717 C C . PHE A 1 721 ? -4.690 -1.543 -7.056 1.00 91.12 721 PHE A C 1
ATOM 5719 O O . PHE A 1 721 ? -4.546 -2.752 -7.222 1.00 91.12 721 PHE A O 1
ATOM 5726 N N . LEU A 1 722 ? -4.486 -0.628 -8.004 1.00 89.12 722 LEU A N 1
ATOM 5727 C CA . LEU A 1 722 ? -3.941 -0.930 -9.332 1.00 89.12 722 LEU A CA 1
ATOM 5728 C C . LEU A 1 722 ? -2.418 -0.717 -9.413 1.00 89.12 722 LEU A C 1
ATOM 5730 O O . LEU A 1 722 ? -1.807 -1.028 -10.422 1.00 89.12 722 LEU A O 1
ATOM 5734 N N . CYS A 1 723 ? -1.799 -0.237 -8.333 1.00 85.44 723 CYS A N 1
ATOM 5735 C CA . CYS A 1 723 ? -0.350 -0.162 -8.158 1.00 85.44 723 CYS A CA 1
ATOM 5736 C C . CYS A 1 723 ? 0.030 -0.576 -6.728 1.00 85.44 723 CYS A C 1
ATOM 5738 O O . CYS A 1 723 ? -0.838 -0.590 -5.852 1.00 85.44 723 CYS A O 1
ATOM 5740 N N . PRO A 1 724 ? 1.307 -0.876 -6.430 1.00 81.25 724 PRO A N 1
ATOM 5741 C CA . PRO A 1 724 ? 1.737 -1.236 -5.081 1.00 81.25 724 PRO A CA 1
ATOM 5742 C C . PRO A 1 724 ? 1.256 -0.241 -4.013 1.00 81.25 724 PRO A C 1
ATOM 5744 O O . PRO A 1 724 ? 1.487 0.963 -4.114 1.00 81.25 724 PRO A O 1
ATOM 5747 N N . SER A 1 725 ? 0.615 -0.759 -2.963 1.00 78.31 725 SER A N 1
ATOM 5748 C CA . SER A 1 725 ? 0.070 0.030 -1.846 1.00 78.31 725 SER A CA 1
ATOM 5749 C C . SER A 1 725 ? 1.153 0.596 -0.912 1.00 78.31 725 SER A C 1
ATOM 5751 O O . SER A 1 725 ? 0.870 1.443 -0.068 1.00 78.31 725 SER A O 1
ATOM 5753 N N . GLY A 1 726 ? 2.394 0.110 -1.039 1.00 70.31 726 GLY A N 1
ATOM 5754 C CA . GLY A 1 726 ? 3.485 0.365 -0.094 1.00 70.31 726 GLY A CA 1
ATOM 5755 C C . GLY A 1 726 ? 3.434 -0.508 1.167 1.00 70.31 726 GLY A C 1
ATOM 5756 O O . GLY A 1 726 ? 4.244 -0.303 2.069 1.00 70.31 726 GLY A O 1
ATOM 5757 N N . VAL A 1 727 ? 2.502 -1.466 1.230 1.00 70.44 727 VAL A N 1
ATOM 5758 C CA . VAL A 1 727 ? 2.325 -2.426 2.327 1.00 70.44 727 VAL A CA 1
ATOM 5759 C C . VAL A 1 727 ? 2.268 -3.837 1.736 1.00 70.44 727 VAL A C 1
ATOM 5761 O O . VAL A 1 727 ? 1.343 -4.158 0.990 1.00 70.44 727 VAL A O 1
ATOM 5764 N N . ASP A 1 728 ? 3.247 -4.684 2.060 1.00 62.53 728 ASP A N 1
ATOM 5765 C CA . ASP A 1 728 ? 3.377 -6.030 1.474 1.00 62.53 728 ASP A CA 1
ATOM 5766 C C . ASP A 1 728 ? 2.188 -6.944 1.827 1.00 62.53 728 ASP A C 1
ATOM 5768 O O . ASP A 1 728 ? 1.841 -7.847 1.066 1.00 62.53 728 ASP A O 1
ATOM 5772 N N . GLU A 1 729 ? 1.524 -6.692 2.959 1.00 61.44 729 GLU A N 1
ATOM 5773 C CA . GLU A 1 729 ? 0.326 -7.410 3.398 1.00 61.44 729 GLU A CA 1
ATOM 5774 C C . GLU A 1 729 ? -0.936 -7.067 2.585 1.00 61.44 729 GLU A C 1
ATOM 5776 O O . GLU A 1 729 ? -1.938 -7.774 2.701 1.00 61.44 729 GLU A O 1
ATOM 5781 N N . PHE A 1 730 ? -0.911 -6.007 1.767 1.00 70.06 730 PHE A N 1
ATOM 5782 C CA . PHE A 1 730 ? -2.033 -5.600 0.918 1.00 70.06 730 PHE A CA 1
ATOM 5783 C C . PHE A 1 730 ? -1.564 -5.389 -0.533 1.00 70.06 730 PHE A C 1
ATOM 5785 O O . PHE A 1 730 ? -1.355 -4.245 -0.960 1.00 70.06 730 PHE A O 1
ATOM 5792 N N . PRO A 1 731 ? -1.350 -6.479 -1.297 1.00 74.62 731 PRO A N 1
ATOM 5793 C CA . PRO A 1 731 ? -0.861 -6.393 -2.667 1.00 74.62 731 PRO A CA 1
ATOM 5794 C C . PRO A 1 731 ? -1.888 -5.738 -3.600 1.00 74.62 731 PRO A C 1
ATOM 5796 O O . PRO A 1 731 ? -3.092 -5.723 -3.339 1.00 74.62 731 PRO A O 1
ATOM 5799 N N . HIS A 1 732 ? -1.393 -5.201 -4.712 1.00 82.44 732 HIS A N 1
ATOM 5800 C CA . HIS A 1 732 ? -2.237 -4.714 -5.799 1.00 82.44 732 HIS A CA 1
ATOM 5801 C C . HIS A 1 732 ? -2.832 -5.885 -6.587 1.00 82.44 732 HIS A C 1
ATOM 5803 O O . HIS A 1 732 ? -2.306 -6.999 -6.556 1.00 82.44 732 HIS A O 1
ATOM 5809 N N . VAL A 1 733 ? -3.942 -5.627 -7.273 1.00 85.69 733 VAL A N 1
ATOM 5810 C CA . VAL A 1 733 ? -4.656 -6.628 -8.074 1.00 85.69 733 VAL A CA 1
ATOM 5811 C C . VAL A 1 733 ? -4.308 -6.478 -9.549 1.00 85.69 733 VAL A C 1
ATOM 5813 O O . VAL A 1 733 ? -4.061 -5.370 -10.024 1.00 85.69 733 VAL A O 1
ATOM 5816 N N . SER A 1 734 ? -4.324 -7.585 -10.290 1.00 83.75 734 SER A N 1
ATOM 5817 C CA . SER A 1 734 ? -4.179 -7.540 -11.743 1.00 83.75 734 SER A CA 1
ATOM 5818 C C . SER A 1 734 ? -5.501 -7.178 -12.429 1.00 83.75 734 SER A C 1
ATOM 5820 O O . SER A 1 734 ? -6.591 -7.308 -11.868 1.00 83.75 734 SER A O 1
ATOM 5822 N N . VAL A 1 735 ? -5.427 -6.788 -13.703 1.00 82.69 735 VAL A N 1
ATOM 5823 C CA . VAL A 1 735 ? -6.610 -6.570 -14.556 1.00 82.69 735 VAL A CA 1
ATOM 5824 C C . VAL A 1 735 ? -7.509 -7.811 -14.637 1.00 82.69 735 VAL A C 1
ATOM 5826 O O . VAL A 1 735 ? -8.729 -7.682 -14.741 1.00 82.69 735 VAL A O 1
ATOM 5829 N N . ASP A 1 736 ? -6.926 -9.009 -14.611 1.00 80.81 736 ASP A N 1
ATOM 5830 C CA . ASP A 1 736 ? -7.684 -10.261 -14.666 1.00 80.81 736 ASP A CA 1
ATOM 5831 C C . ASP A 1 736 ? -8.473 -10.501 -13.371 1.00 80.81 736 ASP A C 1
ATOM 5833 O O . ASP A 1 736 ? -9.653 -10.854 -13.420 1.00 80.81 736 ASP A O 1
ATOM 5837 N N . ASP A 1 737 ? -7.869 -10.194 -12.220 1.00 84.19 737 ASP A N 1
ATOM 5838 C CA . ASP A 1 737 ? -8.532 -10.279 -10.914 1.00 84.19 737 ASP A CA 1
ATOM 5839 C C . ASP A 1 737 ? -9.727 -9.322 -10.834 1.00 84.19 737 ASP A C 1
ATOM 5841 O O . ASP A 1 737 ? -10.803 -9.696 -10.358 1.00 84.19 737 ASP A O 1
ATOM 5845 N N . VAL A 1 738 ? -9.574 -8.099 -11.358 1.00 88.50 738 VAL A N 1
ATOM 5846 C CA . VAL A 1 738 ? -10.669 -7.120 -11.420 1.00 88.50 738 VAL A CA 1
ATOM 5847 C C . VAL A 1 738 ? -11.797 -7.618 -12.317 1.00 88.50 738 VAL A C 1
ATOM 5849 O O . VAL A 1 738 ? -12.957 -7.555 -11.918 1.00 88.50 738 VAL A O 1
ATOM 5852 N N . LYS A 1 739 ? -11.488 -8.156 -13.504 1.00 86.75 739 LYS A N 1
ATOM 5853 C CA . LYS A 1 739 ? -12.511 -8.704 -14.411 1.00 86.75 739 LYS A CA 1
ATOM 5854 C C . LYS A 1 739 ? -13.291 -9.839 -13.754 1.00 86.75 739 LYS A C 1
ATOM 5856 O O . LYS A 1 739 ? -14.517 -9.814 -13.794 1.00 86.75 739 LYS A O 1
ATOM 5861 N N . LYS A 1 740 ? -12.599 -10.796 -13.129 1.00 84.50 740 LYS A N 1
ATOM 5862 C CA . LYS A 1 740 ? -13.232 -11.902 -12.392 1.00 84.50 740 LYS A CA 1
ATOM 5863 C C . LYS A 1 740 ? -14.126 -11.383 -11.270 1.00 84.50 740 LYS A C 1
ATOM 5865 O O . LYS A 1 740 ? -15.263 -11.820 -11.151 1.00 84.50 740 LYS A O 1
ATOM 5870 N N . THR A 1 741 ? -13.645 -10.397 -10.514 1.00 87.50 741 THR A N 1
ATOM 5871 C CA . THR A 1 741 ? -14.410 -9.762 -9.432 1.00 87.50 741 THR A CA 1
ATOM 5872 C C . THR A 1 741 ? -15.662 -9.062 -9.956 1.00 87.50 741 THR A C 1
ATOM 5874 O O . THR A 1 741 ? -16.734 -9.242 -9.394 1.00 87.50 741 THR A O 1
ATOM 5877 N N . ILE A 1 742 ? -15.565 -8.294 -11.045 1.00 88.12 742 ILE A N 1
ATOM 5878 C CA . ILE A 1 742 ? -16.731 -7.628 -11.641 1.00 88.12 742 ILE A CA 1
ATOM 5879 C C . ILE A 1 742 ? -17.764 -8.666 -12.069 1.00 88.12 742 ILE A C 1
ATOM 5881 O O . ILE A 1 742 ? -18.912 -8.561 -11.652 1.00 88.12 742 ILE A O 1
ATOM 5885 N N . LEU A 1 743 ? -17.356 -9.680 -12.844 1.00 86.19 743 LEU A N 1
ATOM 5886 C CA . LEU A 1 743 ? -18.257 -10.731 -13.329 1.00 86.19 743 LEU A CA 1
ATOM 5887 C C . LEU A 1 743 ? -18.970 -11.452 -12.181 1.00 86.19 743 LEU A C 1
ATOM 5889 O O . LEU A 1 743 ? -20.166 -11.715 -12.267 1.00 86.19 743 LEU A O 1
ATOM 5893 N N . GLU A 1 744 ? -18.248 -11.709 -11.095 1.00 83.44 744 GLU A N 1
ATOM 5894 C CA . GLU A 1 744 ? -18.784 -12.355 -9.904 1.00 83.44 744 GLU A CA 1
ATOM 5895 C C . GLU A 1 744 ? -19.814 -11.493 -9.163 1.00 83.44 744 GLU A C 1
ATOM 5897 O O . GLU A 1 744 ? -20.778 -12.000 -8.585 1.00 83.44 744 GLU A O 1
ATOM 5902 N N . LEU A 1 745 ? -19.613 -10.177 -9.178 1.00 85.12 745 LEU A N 1
ATOM 5903 C CA . LEU A 1 745 ? -20.416 -9.223 -8.427 1.00 85.12 745 LEU A CA 1
ATOM 5904 C C . LEU A 1 745 ? -21.532 -8.572 -9.253 1.00 85.12 745 LEU A C 1
ATOM 5906 O O . LEU A 1 745 ? -22.332 -7.839 -8.669 1.00 85.12 745 LEU A O 1
ATOM 5910 N N . LEU A 1 746 ? -21.637 -8.858 -10.558 1.00 84.19 746 LEU A N 1
ATOM 5911 C CA . LEU A 1 746 ? -22.610 -8.260 -11.488 1.00 84.19 746 LEU A CA 1
ATOM 5912 C C . LEU A 1 746 ? -24.058 -8.275 -10.970 1.00 84.19 746 LEU A C 1
ATOM 5914 O O . LEU A 1 746 ? -24.792 -7.311 -11.159 1.00 84.19 746 LEU A O 1
ATOM 5918 N N . SER A 1 747 ? -24.481 -9.343 -10.287 1.00 78.31 747 SER A N 1
ATOM 5919 C CA . SER A 1 747 ? -25.854 -9.478 -9.775 1.00 78.31 747 SER A CA 1
ATOM 5920 C C . SER A 1 747 ? -26.110 -8.744 -8.448 1.00 78.31 747 SER A C 1
ATOM 5922 O O . SER A 1 747 ? -27.198 -8.853 -7.870 1.00 78.31 747 SER A O 1
ATOM 5924 N N . THR A 1 748 ? -25.111 -8.038 -7.914 1.00 82.00 748 THR A N 1
ATOM 5925 C CA . THR A 1 748 ? -25.140 -7.406 -6.588 1.00 82.00 748 THR A CA 1
ATOM 5926 C C . THR A 1 748 ? -25.166 -5.884 -6.696 1.00 82.00 748 THR A C 1
ATOM 5928 O O . THR A 1 748 ? -24.747 -5.302 -7.691 1.00 82.00 748 THR A O 1
ATOM 5931 N N . LYS A 1 749 ? -25.610 -5.201 -5.634 1.00 82.25 749 LYS A N 1
ATOM 5932 C CA . LYS A 1 749 ? -25.542 -3.730 -5.549 1.00 82.25 749 LYS A CA 1
ATOM 5933 C C . LYS A 1 749 ? -24.180 -3.208 -5.067 1.00 82.25 749 LYS A C 1
ATOM 5935 O O . LYS A 1 749 ? -24.098 -2.042 -4.672 1.00 82.25 749 LYS A O 1
ATOM 5940 N N . THR A 1 750 ? -23.146 -4.047 -5.035 1.00 88.38 750 THR A N 1
ATOM 5941 C CA . THR A 1 750 ? -21.841 -3.682 -4.466 1.00 88.38 750 THR A CA 1
ATOM 5942 C C . THR A 1 750 ? -21.105 -2.647 -5.303 1.00 88.38 750 THR A C 1
ATOM 5944 O O . THR A 1 750 ? -21.406 -2.438 -6.474 1.00 88.38 750 THR A O 1
ATOM 5947 N N . VAL A 1 751 ? -20.147 -1.973 -4.668 1.00 91.75 751 VAL A N 1
ATOM 5948 C CA . VAL A 1 751 ? -19.248 -1.012 -5.314 1.00 91.75 751 VAL A CA 1
ATOM 5949 C C . VAL A 1 751 ? -17.827 -1.560 -5.300 1.00 91.75 751 VAL A C 1
ATOM 5951 O O . VAL A 1 751 ? -17.368 -2.043 -4.264 1.00 91.75 751 VAL A O 1
ATOM 5954 N N . LEU A 1 752 ? -17.103 -1.429 -6.410 1.00 95.00 752 LEU A N 1
ATOM 5955 C CA . LEU A 1 752 ? -15.658 -1.662 -6.439 1.00 95.00 752 LEU A CA 1
ATOM 5956 C C . LEU A 1 752 ? -14.909 -0.328 -6.497 1.00 95.00 752 LEU A C 1
ATOM 5958 O O . LEU A 1 752 ? -15.038 0.440 -7.448 1.00 95.00 752 LEU A O 1
ATOM 5962 N N . ALA A 1 753 ? -14.146 -0.042 -5.448 1.00 96.50 753 ALA A N 1
ATOM 5963 C CA . ALA A 1 753 ? -13.372 1.174 -5.285 1.00 96.50 753 ALA A CA 1
ATOM 5964 C C . ALA A 1 753 ? -11.902 0.973 -5.694 1.00 96.50 753 ALA A C 1
ATOM 5966 O O . ALA A 1 753 ? -11.288 -0.045 -5.360 1.00 96.50 753 ALA A O 1
ATOM 5967 N N . PHE A 1 754 ? -11.306 1.969 -6.350 1.00 96.88 754 PHE A N 1
ATOM 5968 C CA . PHE A 1 754 ? -9.993 1.856 -6.993 1.00 96.88 754 PHE A CA 1
ATOM 5969 C C . PHE A 1 754 ? -9.039 2.964 -6.574 1.00 96.88 754 PHE A C 1
ATOM 5971 O O . PHE A 1 754 ? -9.343 4.140 -6.752 1.00 96.88 754 PHE A O 1
ATOM 5978 N N . HIS A 1 755 ? -7.855 2.582 -6.083 1.00 96.69 755 HIS A N 1
ATOM 5979 C CA . HIS A 1 755 ? -6.700 3.482 -6.091 1.00 96.69 755 HIS A CA 1
ATOM 5980 C C . HIS A 1 755 ? -6.173 3.450 -7.523 1.00 96.69 755 HIS A C 1
ATOM 5982 O O . HIS A 1 755 ? -5.596 2.444 -7.945 1.00 96.69 755 HIS A O 1
ATOM 5988 N N . ALA A 1 756 ? -6.495 4.499 -8.273 1.00 95.69 756 ALA A N 1
ATOM 5989 C CA . ALA A 1 756 ? -6.348 4.545 -9.716 1.00 95.69 756 ALA A CA 1
ATOM 5990 C C . ALA A 1 756 ? -5.005 5.170 -10.110 1.00 95.69 756 ALA A C 1
ATOM 5992 O O . ALA A 1 756 ? -4.973 6.284 -10.602 1.00 95.69 756 ALA A O 1
ATOM 5993 N N . GLU A 1 757 ? -3.903 4.452 -9.910 1.00 93.12 757 GLU A N 1
ATOM 5994 C CA . GLU A 1 757 ? -2.602 4.763 -10.515 1.00 93.12 757 GLU A CA 1
ATOM 5995 C C . GLU A 1 757 ? -2.053 3.479 -11.150 1.00 93.12 757 GLU A C 1
ATOM 5997 O O . GLU A 1 757 ? -2.171 2.410 -10.554 1.00 93.12 757 GLU A O 1
ATOM 6002 N N . PHE A 1 758 ? -1.453 3.576 -12.339 1.00 85.88 758 PHE A N 1
ATOM 6003 C CA . PHE A 1 758 ? -0.689 2.485 -12.952 1.00 85.88 758 PHE A CA 1
ATOM 6004 C C . PHE A 1 758 ? 0.801 2.789 -12.962 1.00 85.88 758 PHE A C 1
ATOM 6006 O O . PHE A 1 758 ? 1.220 3.856 -13.411 1.00 85.88 758 PHE A O 1
ATOM 6013 N N . GLU A 1 759 ? 1.623 1.825 -12.547 1.00 72.38 759 GLU A N 1
ATOM 6014 C CA . GLU A 1 759 ? 3.059 1.913 -12.798 1.00 72.38 759 GLU A CA 1
ATOM 6015 C C . GLU A 1 759 ? 3.320 1.735 -14.302 1.00 72.38 759 GLU A C 1
ATOM 6017 O O . GLU A 1 759 ? 2.764 0.853 -14.955 1.00 72.38 759 GLU A O 1
ATOM 6022 N N . ARG A 1 760 ? 4.170 2.589 -14.882 1.00 58.22 760 ARG A N 1
ATOM 6023 C CA . ARG A 1 760 ? 4.372 2.686 -16.342 1.00 58.22 760 ARG A CA 1
ATOM 6024 C C . ARG A 1 760 ? 4.861 1.386 -17.010 1.00 58.22 760 ARG A C 1
ATOM 6026 O O . ARG A 1 760 ? 4.752 1.268 -18.228 1.00 58.22 760 ARG A O 1
ATOM 6033 N N . ASP A 1 761 ? 5.347 0.421 -16.230 1.00 52.03 761 ASP A N 1
ATOM 6034 C CA . ASP A 1 761 ? 5.718 -0.921 -16.696 1.00 52.03 761 ASP A CA 1
ATOM 6035 C C . ASP A 1 761 ? 4.494 -1.733 -17.183 1.00 52.03 761 ASP A C 1
ATOM 6037 O O . ASP A 1 761 ? 4.631 -2.612 -18.032 1.00 52.03 761 ASP A O 1
ATOM 6041 N N . GLU A 1 762 ? 3.281 -1.435 -16.701 1.00 42.59 762 GLU A N 1
ATOM 6042 C CA . GLU A 1 762 ? 2.100 -2.276 -16.945 1.00 42.59 762 GLU A CA 1
ATOM 6043 C C . GLU A 1 762 ? 1.418 -2.015 -18.294 1.00 42.59 762 GLU A C 1
ATOM 6045 O O . GLU A 1 762 ? 0.892 -2.937 -18.921 1.00 42.59 762 GLU A O 1
ATOM 6050 N N . LYS A 1 763 ? 1.465 -0.781 -18.813 1.00 37.00 763 LYS A N 1
ATOM 6051 C CA . LYS A 1 763 ? 0.751 -0.438 -20.055 1.00 37.00 763 LYS A CA 1
ATOM 6052 C C . LYS A 1 763 ? 1.423 -0.974 -21.322 1.00 37.00 763 LYS A C 1
ATOM 6054 O O . LYS A 1 763 ? 0.739 -1.182 -22.326 1.00 37.00 763 LYS A O 1
ATOM 6059 N N . MET A 1 764 ? 2.729 -1.259 -21.282 1.00 34.34 764 MET A N 1
ATOM 6060 C CA . MET A 1 764 ? 3.419 -1.911 -22.406 1.00 34.34 764 MET A CA 1
ATOM 6061 C C . MET A 1 764 ? 2.992 -3.374 -22.594 1.00 34.34 764 MET A C 1
ATOM 6063 O O . MET A 1 764 ? 3.170 -3.911 -23.682 1.00 34.34 764 MET A O 1
ATOM 6067 N N . ASN A 1 765 ? 2.348 -3.979 -21.590 1.00 35.56 765 ASN A N 1
ATOM 6068 C CA . ASN A 1 765 ? 1.792 -5.330 -21.682 1.00 35.56 765 ASN A CA 1
ATOM 6069 C C . ASN A 1 765 ? 0.355 -5.369 -22.233 1.00 35.56 765 ASN A C 1
ATOM 6071 O O . ASN A 1 765 ? -0.118 -6.433 -22.621 1.00 35.56 765 ASN A O 1
ATOM 6075 N N . LEU A 1 766 ? -0.361 -4.238 -22.274 1.00 38.94 766 LEU A N 1
ATOM 6076 C CA . LEU A 1 766 ? -1.811 -4.221 -22.535 1.00 38.94 766 LEU A CA 1
ATOM 6077 C C . LEU A 1 766 ? -2.213 -3.736 -23.937 1.00 38.94 766 LEU A C 1
ATOM 6079 O O . LEU A 1 766 ? -3.346 -3.976 -24.344 1.00 38.94 766 LEU A O 1
ATOM 6083 N N . LEU A 1 767 ? -1.319 -3.085 -24.694 1.00 32.09 767 LEU A N 1
ATOM 6084 C CA . LEU A 1 767 ? -1.656 -2.495 -26.005 1.00 32.09 767 LEU A CA 1
ATOM 6085 C C . LEU A 1 767 ? -0.978 -3.145 -27.221 1.00 32.09 767 LEU A C 1
ATOM 6087 O O . LEU A 1 767 ? -1.343 -2.819 -28.349 1.00 32.09 767 LEU A O 1
ATOM 6091 N N . LYS A 1 768 ? -0.033 -4.074 -27.042 1.00 28.78 768 LYS A N 1
ATOM 6092 C CA . LYS A 1 768 ? 0.592 -4.802 -28.157 1.00 28.78 768 LYS A CA 1
ATOM 6093 C C . LYS A 1 768 ? 0.755 -6.268 -27.782 1.00 28.78 768 LYS A C 1
ATOM 6095 O O . LYS A 1 768 ? 1.540 -6.595 -26.902 1.00 28.78 768 LYS A O 1
ATOM 6100 N N . GLY A 1 769 ? 0.017 -7.150 -28.450 1.00 32.25 769 GLY A N 1
ATOM 6101 C CA . GLY A 1 769 ? 0.171 -8.604 -28.348 1.00 32.25 769 GLY A CA 1
ATOM 6102 C C . GLY A 1 769 ? 1.482 -9.110 -28.963 1.00 32.25 769 GLY A C 1
ATOM 6103 O O . GLY A 1 769 ? 1.452 -9.950 -29.854 1.00 32.25 769 GLY A O 1
ATOM 6104 N N . THR A 1 770 ? 2.626 -8.596 -28.512 1.00 25.84 770 THR A N 1
ATOM 6105 C CA . THR A 1 770 ? 3.970 -9.019 -28.920 1.00 25.84 770 THR A CA 1
ATOM 6106 C C . THR A 1 770 ? 4.851 -9.137 -27.682 1.00 25.84 770 THR A C 1
ATOM 6108 O O . THR A 1 770 ? 5.052 -8.163 -26.960 1.00 25.84 770 THR A O 1
ATOM 6111 N N . TYR A 1 771 ? 5.351 -10.348 -27.443 1.00 33.06 771 TYR A N 1
ATOM 6112 C CA . TYR A 1 771 ? 6.290 -10.686 -26.379 1.00 33.06 771 TYR A CA 1
ATOM 6113 C C . TYR A 1 771 ? 7.625 -9.943 -26.558 1.00 33.06 771 TYR A C 1
ATOM 6115 O O . TYR A 1 771 ? 8.448 -10.366 -27.361 1.00 33.06 771 TYR A O 1
ATOM 6123 N N . GLU A 1 772 ? 7.877 -8.908 -25.755 1.00 28.11 772 GLU A N 1
ATOM 6124 C CA . GLU A 1 772 ? 9.228 -8.418 -25.436 1.00 28.11 772 GLU A CA 1
ATOM 6125 C C . GLU A 1 772 ? 9.292 -8.049 -23.945 1.00 28.11 772 GLU A C 1
ATOM 6127 O O . GLU A 1 772 ? 8.833 -6.996 -23.515 1.00 28.11 772 GLU A O 1
ATOM 6132 N N . TYR A 1 773 ? 9.833 -8.959 -23.130 1.00 30.41 773 TYR A N 1
ATOM 6133 C CA . TYR A 1 773 ? 9.779 -8.897 -21.662 1.00 30.41 773 TYR A CA 1
ATOM 6134 C C . TYR A 1 773 ? 10.982 -8.187 -20.999 1.00 30.41 773 TYR A C 1
ATOM 6136 O O . TYR A 1 773 ? 11.034 -8.112 -19.777 1.00 30.41 773 TYR A O 1
ATOM 6144 N N . ASN A 1 774 ? 11.960 -7.644 -21.738 1.00 32.66 774 ASN A N 1
ATOM 6145 C CA . ASN A 1 774 ? 13.248 -7.267 -21.118 1.00 32.66 774 ASN A CA 1
ATOM 6146 C C . ASN A 1 774 ? 13.706 -5.804 -21.254 1.00 32.66 774 ASN A C 1
ATOM 6148 O O . ASN A 1 774 ? 14.593 -5.400 -20.506 1.00 32.66 774 ASN A O 1
ATOM 6152 N N . THR A 1 775 ? 13.094 -4.966 -22.093 1.00 29.33 775 THR A N 1
ATOM 6153 C CA . THR A 1 775 ? 13.664 -3.630 -22.374 1.00 29.33 775 THR A CA 1
ATOM 6154 C C . THR A 1 775 ? 13.219 -2.539 -21.383 1.00 29.33 775 THR A C 1
ATOM 6156 O O . THR A 1 775 ? 13.971 -1.607 -21.104 1.00 29.33 775 THR A O 1
ATOM 6159 N N . PHE A 1 776 ? 12.037 -2.650 -20.763 1.00 30.45 776 PHE A N 1
ATOM 6160 C CA . PHE A 1 776 ? 11.464 -1.543 -19.969 1.00 30.45 776 PHE A CA 1
ATOM 6161 C C . PHE A 1 776 ? 11.763 -1.560 -18.463 1.00 30.45 776 PHE A C 1
ATOM 6163 O O . PHE A 1 776 ? 11.754 -0.500 -17.836 1.00 30.45 776 PHE A O 1
ATOM 6170 N N . LYS A 1 777 ? 12.199 -2.694 -17.894 1.00 32.97 777 LYS A N 1
ATOM 6171 C CA . LYS A 1 777 ? 12.748 -2.733 -16.520 1.00 32.97 777 LYS A CA 1
ATOM 6172 C C . LYS A 1 777 ? 14.000 -1.848 -16.377 1.00 32.97 777 LYS A C 1
ATOM 6174 O O . LYS A 1 777 ? 14.292 -1.346 -15.290 1.00 32.97 777 LYS A O 1
ATOM 6179 N N . PHE A 1 778 ? 14.711 -1.623 -17.487 1.00 33.22 778 PHE A N 1
ATOM 6180 C CA . PHE A 1 778 ? 15.857 -0.720 -17.582 1.00 33.22 778 PHE A CA 1
ATOM 6181 C C . PHE A 1 778 ? 15.437 0.753 -17.435 1.00 33.22 778 PHE A C 1
ATOM 6183 O O . PHE A 1 778 ? 16.112 1.508 -16.743 1.00 33.22 778 PHE A O 1
ATOM 6190 N N . LEU A 1 779 ? 14.274 1.153 -17.970 1.00 32.22 779 LEU A N 1
ATOM 6191 C CA . LEU A 1 779 ? 13.800 2.543 -17.941 1.00 32.22 779 LEU A CA 1
ATOM 6192 C C . LEU A 1 779 ? 13.308 2.983 -16.550 1.00 32.22 779 LEU A C 1
ATOM 6194 O O . LEU A 1 779 ? 13.483 4.141 -16.186 1.00 32.22 779 LEU A O 1
ATOM 6198 N N . ARG A 1 780 ? 12.752 2.068 -15.739 1.00 35.34 780 ARG A N 1
ATOM 6199 C CA . ARG A 1 780 ? 12.374 2.337 -14.336 1.00 35.34 780 ARG A CA 1
ATOM 6200 C C . ARG A 1 780 ? 13.590 2.544 -13.438 1.00 35.34 780 ARG A C 1
ATOM 6202 O O . ARG A 1 780 ? 13.590 3.475 -12.636 1.00 35.34 780 ARG A O 1
ATOM 6209 N N . LYS A 1 781 ? 14.632 1.710 -13.589 1.00 39.44 781 LYS A N 1
ATOM 6210 C CA . LYS A 1 781 ? 15.922 1.947 -12.923 1.00 39.44 781 LYS A CA 1
ATOM 6211 C C . LYS A 1 781 ? 16.492 3.265 -13.444 1.00 39.44 781 LYS A C 1
ATOM 6213 O O . LYS A 1 781 ? 16.799 4.108 -12.625 1.00 39.44 781 LYS A O 1
ATOM 6218 N N . SER A 1 782 ? 16.495 3.515 -14.753 1.00 37.28 782 SER A N 1
ATOM 6219 C CA . SER A 1 782 ? 17.021 4.764 -15.304 1.00 37.28 782 SER A CA 1
ATOM 6220 C C . SER A 1 782 ? 16.272 6.013 -14.843 1.00 37.28 782 SER A C 1
ATOM 6222 O O . SER A 1 782 ? 16.957 6.894 -14.377 1.00 37.28 782 SER A O 1
ATOM 6224 N N . ILE A 1 783 ? 14.935 6.120 -14.852 1.00 39.50 783 ILE A N 1
ATOM 6225 C CA . ILE A 1 783 ? 14.209 7.343 -14.420 1.00 39.50 783 ILE A CA 1
ATOM 6226 C C . ILE A 1 783 ? 14.263 7.544 -12.898 1.00 39.50 783 ILE A C 1
ATOM 6228 O O . ILE A 1 783 ? 14.480 8.661 -12.438 1.00 39.50 783 ILE A O 1
ATOM 6232 N N . PHE A 1 784 ? 14.113 6.481 -12.101 1.00 39.22 784 PHE A N 1
ATOM 6233 C CA . PHE A 1 784 ? 14.232 6.578 -10.641 1.00 39.22 784 PHE A CA 1
ATOM 6234 C C . PHE A 1 784 ? 15.668 6.928 -10.220 1.00 39.22 784 PHE A C 1
ATOM 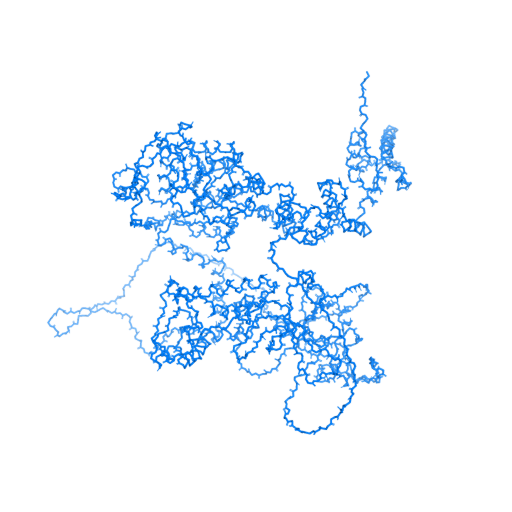6236 O O . PHE A 1 784 ? 15.861 7.753 -9.333 1.00 39.22 784 PHE A O 1
ATOM 6243 N N . LEU A 1 785 ? 16.682 6.370 -10.894 1.00 38.66 785 LEU A N 1
ATOM 6244 C CA . LEU A 1 785 ? 18.090 6.730 -10.695 1.00 38.66 785 LEU A CA 1
ATOM 6245 C C . LEU A 1 785 ? 18.395 8.125 -11.281 1.00 38.66 785 LEU A C 1
ATOM 6247 O O . LEU A 1 785 ? 19.150 8.869 -10.677 1.00 38.66 785 LEU A O 1
ATOM 6251 N N . TYR A 1 786 ? 17.756 8.535 -12.381 1.00 38.56 786 TYR A N 1
ATOM 6252 C CA . TYR A 1 786 ? 17.881 9.873 -12.981 1.00 38.56 786 TYR A CA 1
ATOM 6253 C C . TYR A 1 786 ? 17.354 10.952 -12.026 1.00 38.56 786 TYR A C 1
ATOM 6255 O O . TYR A 1 786 ? 18.067 11.910 -11.752 1.00 38.56 786 TYR A O 1
ATOM 6263 N N . CYS A 1 787 ? 16.173 10.758 -11.426 1.00 36.72 787 CYS A N 1
ATOM 6264 C CA . CYS A 1 787 ? 15.622 11.668 -10.414 1.00 36.72 787 CYS A CA 1
ATOM 6265 C C . CYS A 1 787 ? 16.393 11.624 -9.082 1.00 36.72 787 CYS A C 1
ATOM 6267 O O . CYS A 1 787 ? 16.499 12.647 -8.421 1.00 36.72 787 CYS A O 1
ATOM 6269 N N . ILE A 1 788 ? 16.961 10.476 -8.682 1.00 43.06 788 ILE A N 1
ATOM 6270 C CA . ILE A 1 788 ? 17.796 10.375 -7.466 1.00 43.06 788 ILE A CA 1
ATOM 6271 C C . ILE A 1 788 ? 19.162 11.059 -7.633 1.00 43.06 788 ILE A C 1
ATOM 6273 O O . ILE A 1 788 ? 19.693 11.579 -6.654 1.00 43.06 788 ILE A O 1
ATOM 6277 N N . PHE A 1 789 ? 19.756 11.028 -8.832 1.00 39.88 789 PHE A N 1
ATOM 6278 C CA . PHE A 1 789 ? 21.118 11.528 -9.064 1.00 39.88 789 PHE A CA 1
ATOM 6279 C C . PHE A 1 789 ? 21.186 12.938 -9.670 1.00 39.88 789 PHE A C 1
ATOM 6281 O O . PHE A 1 789 ? 22.262 13.535 -9.635 1.00 39.88 789 PHE A O 1
ATOM 6288 N N . LEU A 1 790 ? 20.084 13.482 -10.204 1.00 44.75 790 LEU A N 1
ATOM 6289 C CA . LEU A 1 790 ? 20.057 14.823 -10.808 1.00 44.75 790 LEU A CA 1
ATOM 6290 C C . LEU A 1 790 ? 19.171 15.835 -10.067 1.00 44.75 790 LEU A C 1
ATOM 6292 O O . LEU A 1 790 ? 19.480 17.025 -10.131 1.00 44.75 790 LEU A O 1
ATOM 6296 N N . ASP A 1 791 ? 18.144 15.384 -9.336 1.00 60.34 791 ASP A N 1
ATOM 6297 C CA . ASP A 1 791 ? 17.190 16.256 -8.644 1.00 60.34 791 ASP A CA 1
ATOM 6298 C C . ASP A 1 791 ? 17.287 16.110 -7.112 1.00 60.34 791 ASP A C 1
ATOM 6300 O O . ASP A 1 791 ? 17.603 15.049 -6.573 1.00 60.34 791 ASP A O 1
ATOM 6304 N N . ASP A 1 792 ? 17.026 17.196 -6.379 1.00 82.06 792 ASP A N 1
ATOM 6305 C CA . ASP A 1 792 ? 17.094 17.216 -4.912 1.00 82.06 792 ASP A CA 1
ATOM 6306 C C . ASP A 1 792 ? 16.003 16.305 -4.303 1.00 82.06 792 ASP A C 1
ATOM 6308 O O . ASP A 1 792 ? 14.818 16.606 -4.461 1.00 82.06 792 ASP A O 1
ATOM 6312 N N . PRO A 1 793 ? 16.333 15.222 -3.569 1.00 84.50 793 PRO A N 1
ATOM 6313 C CA . PRO A 1 793 ? 15.335 14.339 -2.956 1.00 84.50 793 PRO A CA 1
ATOM 6314 C C . PRO A 1 793 ? 14.538 15.011 -1.823 1.00 84.50 793 PRO A C 1
ATOM 6316 O O . PRO A 1 793 ? 13.512 14.478 -1.385 1.00 84.50 793 PRO A O 1
ATOM 6319 N N . GLY A 1 794 ? 15.006 16.161 -1.327 1.00 88.50 794 GLY A N 1
ATOM 6320 C CA . GLY A 1 794 ? 14.255 17.038 -0.438 1.00 88.50 794 GLY A CA 1
ATOM 6321 C C . GLY A 1 794 ? 13.233 17.910 -1.167 1.00 88.50 794 GLY A C 1
ATOM 6322 O O . GLY A 1 794 ? 12.322 18.412 -0.516 1.00 88.50 794 GLY A O 1
ATOM 6323 N N . SER A 1 795 ? 13.316 18.066 -2.490 1.00 92.44 795 SER A N 1
ATOM 6324 C CA . SER A 1 795 ? 12.346 18.829 -3.279 1.00 92.44 795 SER A CA 1
ATOM 6325 C C . SER A 1 795 ? 11.062 18.034 -3.529 1.00 92.44 795 SER A C 1
ATOM 6327 O O . SER A 1 795 ? 11.089 16.832 -3.812 1.00 92.44 795 SER A O 1
ATOM 6329 N N . TYR A 1 796 ? 9.915 18.714 -3.448 1.00 94.31 796 TYR A N 1
ATOM 6330 C CA . TYR A 1 796 ? 8.622 18.100 -3.739 1.00 94.31 796 TYR A CA 1
ATOM 6331 C C . TYR A 1 796 ? 8.451 17.787 -5.232 1.00 94.31 796 TYR A C 1
ATOM 6333 O O . TYR A 1 796 ? 7.882 16.749 -5.568 1.00 94.31 796 TYR A O 1
ATOM 6341 N N . ASP A 1 797 ? 8.986 18.630 -6.125 1.00 90.69 797 ASP A N 1
ATOM 6342 C CA . ASP A 1 797 ? 8.934 18.409 -7.579 1.00 90.69 797 ASP A CA 1
ATOM 6343 C C . ASP A 1 797 ? 9.605 17.087 -7.977 1.00 90.69 797 ASP A C 1
ATOM 6345 O O . ASP A 1 797 ? 9.080 16.353 -8.814 1.00 90.69 797 ASP A O 1
ATOM 6349 N N . THR A 1 798 ? 10.700 16.717 -7.306 1.00 87.44 798 THR A N 1
ATOM 6350 C CA . THR A 1 798 ? 11.380 15.430 -7.509 1.00 87.44 798 THR A CA 1
ATOM 6351 C C . THR A 1 798 ? 10.432 14.259 -7.269 1.00 87.44 798 THR A C 1
ATOM 6353 O O . THR A 1 798 ? 10.378 13.324 -8.063 1.00 87.44 798 THR A O 1
ATOM 6356 N N . PHE A 1 799 ? 9.635 14.313 -6.198 1.00 90.88 799 PHE A N 1
ATOM 6357 C CA . PHE A 1 799 ? 8.611 13.305 -5.930 1.00 90.88 799 PHE A CA 1
ATOM 6358 C C . PHE A 1 799 ? 7.449 13.385 -6.924 1.00 90.88 799 PHE A C 1
ATOM 6360 O O . PHE A 1 799 ? 6.998 12.347 -7.411 1.00 90.88 799 PHE A O 1
ATOM 6367 N N . LEU A 1 800 ? 7.000 14.590 -7.277 1.00 89.50 800 LEU A N 1
ATOM 6368 C CA . LEU A 1 800 ? 5.926 14.810 -8.244 1.00 89.50 800 LEU A CA 1
ATOM 6369 C C . LEU A 1 800 ? 6.242 14.174 -9.611 1.00 89.50 800 LEU A C 1
ATOM 6371 O O . LEU A 1 800 ? 5.370 13.538 -10.204 1.00 89.50 800 LEU A O 1
ATOM 6375 N N . HIS A 1 801 ? 7.496 14.264 -10.070 1.00 85.25 801 HIS A N 1
ATOM 6376 C CA . HIS A 1 801 ? 7.972 13.637 -11.308 1.00 85.25 801 HIS A CA 1
ATOM 6377 C C . HIS A 1 801 ? 7.916 12.106 -11.286 1.00 85.25 801 HIS A C 1
ATOM 6379 O O . HIS A 1 801 ? 7.752 11.489 -12.337 1.00 85.25 801 HIS A O 1
ATOM 6385 N N . THR A 1 802 ? 8.009 11.475 -10.110 1.00 84.56 802 THR A N 1
ATOM 6386 C CA . THR A 1 802 ? 7.906 10.008 -10.003 1.00 84.56 802 THR A CA 1
ATOM 6387 C C . THR A 1 802 ? 6.486 9.486 -10.213 1.00 84.56 802 THR A C 1
ATOM 6389 O O . THR A 1 802 ? 6.311 8.297 -10.472 1.00 84.56 802 THR A O 1
ATOM 6392 N N . ARG A 1 803 ? 5.478 10.362 -10.108 1.00 89.94 803 ARG A N 1
ATOM 6393 C CA . ARG A 1 803 ? 4.053 10.025 -10.216 1.00 89.94 803 ARG A CA 1
ATOM 6394 C C . ARG A 1 803 ? 3.318 11.006 -11.135 1.00 89.94 803 ARG A C 1
ATOM 6396 O O . ARG A 1 803 ? 2.470 11.754 -10.650 1.00 89.94 803 ARG A O 1
ATOM 6403 N N . PRO A 1 804 ? 3.643 11.078 -12.437 1.00 90.94 804 PRO A N 1
ATOM 6404 C CA . PRO A 1 804 ? 3.009 12.016 -13.369 1.00 90.94 804 PRO A CA 1
ATOM 6405 C C . PRO A 1 804 ? 1.504 11.749 -13.541 1.00 90.94 804 PRO A C 1
ATOM 6407 O O . PRO A 1 804 ? 1.049 10.624 -13.342 1.00 90.94 804 PRO A O 1
ATOM 6410 N N . ASP A 1 805 ? 0.746 12.761 -13.973 1.00 91.75 805 ASP A N 1
ATOM 6411 C CA . ASP A 1 805 ? -0.713 12.701 -14.190 1.00 91.75 805 ASP A CA 1
ATOM 6412 C C . ASP A 1 805 ? -1.166 11.505 -15.045 1.00 91.75 805 ASP A C 1
ATOM 6414 O O . ASP A 1 805 ? -2.190 10.883 -14.768 1.00 91.75 805 ASP A O 1
ATOM 6418 N N . ILE A 1 806 ? -0.350 11.111 -16.030 1.00 89.75 806 ILE A N 1
ATOM 6419 C CA . ILE A 1 806 ? -0.634 9.983 -16.926 1.00 89.75 806 ILE A CA 1
ATOM 6420 C C . ILE A 1 806 ? -0.844 8.647 -16.190 1.00 89.75 806 ILE A C 1
ATOM 6422 O O . ILE A 1 806 ? -1.608 7.814 -16.672 1.00 89.75 806 ILE A O 1
ATOM 6426 N N . MET A 1 807 ? -0.207 8.438 -15.027 1.00 92.88 807 MET A N 1
ATOM 6427 C CA . MET A 1 807 ? -0.404 7.219 -14.227 1.00 92.88 807 MET A CA 1
ATOM 6428 C C . MET A 1 807 ? -1.846 7.104 -13.736 1.00 92.88 807 MET A C 1
ATOM 6430 O O . MET A 1 807 ? -2.407 6.010 -13.721 1.00 92.88 807 MET A O 1
ATOM 6434 N N . GLU A 1 808 ? -2.438 8.235 -13.356 1.00 96.50 808 GLU A N 1
ATOM 6435 C CA . GLU A 1 808 ? -3.816 8.310 -12.890 1.00 96.50 808 GLU A CA 1
ATOM 6436 C C . GLU A 1 808 ? -4.793 8.280 -14.067 1.00 96.50 808 GLU A C 1
ATOM 6438 O O . GLU A 1 808 ? -5.732 7.483 -14.080 1.00 96.50 808 GLU A O 1
ATOM 6443 N N . LEU A 1 809 ? -4.510 9.059 -15.116 1.00 94.81 809 LEU A N 1
ATOM 6444 C CA . LEU A 1 809 ? -5.328 9.122 -16.329 1.00 94.81 809 LEU A CA 1
ATOM 6445 C C . LEU A 1 809 ? -5.544 7.745 -16.968 1.00 94.81 809 LEU A C 1
ATOM 6447 O O . LEU A 1 809 ? -6.659 7.404 -17.370 1.00 94.81 809 LEU A O 1
ATOM 6451 N N . ASP A 1 810 ? -4.489 6.937 -17.042 1.00 91.62 810 ASP A N 1
ATOM 6452 C CA . ASP A 1 810 ? -4.542 5.615 -17.658 1.00 91.62 810 ASP A CA 1
ATOM 6453 C C . ASP A 1 810 ? -5.370 4.614 -16.849 1.00 91.62 810 ASP A C 1
ATOM 6455 O O . ASP A 1 810 ? -6.135 3.836 -17.428 1.00 91.62 810 ASP A O 1
ATOM 6459 N N . ALA A 1 811 ? -5.258 4.662 -15.522 1.00 94.19 811 ALA A N 1
ATOM 6460 C CA . ALA A 1 811 ? -6.058 3.839 -14.626 1.00 94.19 811 ALA A CA 1
ATOM 6461 C C . ALA A 1 811 ? -7.535 4.248 -14.664 1.00 94.19 811 ALA A C 1
ATOM 6463 O O . ALA A 1 811 ? -8.412 3.397 -14.829 1.00 94.19 811 ALA A O 1
ATOM 6464 N N . VAL A 1 812 ? -7.818 5.553 -14.602 1.00 97.06 812 VAL A N 1
ATOM 6465 C CA . VAL A 1 812 ? -9.181 6.095 -14.690 1.00 97.06 812 VAL A CA 1
ATOM 6466 C C . VAL A 1 812 ? -9.840 5.729 -16.018 1.00 97.06 812 VAL A C 1
ATOM 6468 O O . VAL A 1 812 ? -11.008 5.345 -16.029 1.00 97.06 812 VAL A O 1
ATOM 6471 N N . LYS A 1 813 ? -9.101 5.767 -17.134 1.00 95.25 813 LYS A N 1
ATOM 6472 C CA . LYS A 1 813 ? -9.613 5.342 -18.446 1.00 95.25 813 LYS A CA 1
ATOM 6473 C C . LYS A 1 813 ? -10.099 3.903 -18.432 1.00 95.25 813 LYS A C 1
ATOM 6475 O O . LYS A 1 813 ? -11.221 3.640 -18.857 1.00 95.25 813 LYS A O 1
ATOM 6480 N N . LEU A 1 814 ? -9.289 2.996 -17.898 1.00 93.56 814 LEU A N 1
ATOM 6481 C CA . LEU A 1 814 ? -9.650 1.586 -17.832 1.00 93.56 814 LEU A CA 1
ATOM 6482 C C . LEU A 1 814 ? -10.868 1.341 -16.926 1.00 93.56 814 LEU A C 1
ATOM 6484 O O . LEU A 1 814 ? -11.740 0.547 -17.273 1.00 93.56 814 LEU A O 1
ATOM 6488 N N . ILE A 1 815 ? -10.959 2.056 -15.801 1.00 96.00 815 ILE A N 1
ATOM 6489 C CA . ILE A 1 815 ? -12.107 1.976 -14.888 1.00 96.00 815 ILE A CA 1
ATOM 6490 C C . ILE A 1 815 ? -13.383 2.478 -15.576 1.00 96.00 815 ILE A C 1
ATOM 6492 O O . ILE A 1 815 ? -14.408 1.802 -15.514 1.00 96.00 815 ILE A O 1
ATOM 6496 N N . CYS A 1 816 ? -13.329 3.617 -16.276 1.00 95.69 816 CYS A N 1
ATOM 6497 C CA . CYS A 1 816 ? -14.456 4.125 -17.062 1.00 95.69 816 CYS A CA 1
ATOM 6498 C C . CYS A 1 816 ? -14.921 3.107 -18.114 1.00 95.69 816 CYS A C 1
ATOM 6500 O O . CYS A 1 816 ? -16.123 2.877 -18.252 1.00 95.69 816 CYS A O 1
ATOM 6502 N N . ASP A 1 817 ? -13.983 2.467 -18.816 1.00 91.12 817 ASP A N 1
ATOM 6503 C CA . ASP A 1 817 ? -14.296 1.440 -19.812 1.00 91.12 817 ASP A CA 1
ATOM 6504 C C . ASP A 1 817 ? -14.984 0.222 -19.174 1.00 91.12 817 ASP A C 1
ATOM 6506 O O . ASP A 1 817 ? -15.945 -0.303 -19.737 1.00 91.12 817 ASP A O 1
ATOM 6510 N N . TRP A 1 818 ? -14.558 -0.213 -17.982 1.00 92.19 818 TRP A N 1
ATOM 6511 C CA . TRP A 1 818 ? -15.228 -1.292 -17.249 1.00 92.19 818 TRP A CA 1
ATOM 6512 C C . TRP A 1 818 ? -16.622 -0.913 -16.762 1.00 92.19 818 TRP A C 1
ATOM 6514 O O . TRP A 1 818 ? -17.536 -1.720 -16.931 1.00 92.19 818 TRP A O 1
ATOM 6524 N N . CYS A 1 819 ? -16.803 0.293 -16.212 1.00 91.75 819 CYS A N 1
ATOM 6525 C CA . CYS A 1 819 ? -18.123 0.773 -15.797 1.00 91.75 819 CYS A CA 1
ATOM 6526 C C . CYS A 1 819 ? -19.121 0.699 -16.945 1.00 91.75 819 CYS A C 1
ATOM 6528 O O . CYS A 1 819 ? -20.230 0.218 -16.761 1.00 91.75 819 CYS A O 1
ATOM 6530 N N . ILE A 1 820 ? -18.722 1.176 -18.126 1.00 91.06 820 ILE A N 1
ATOM 6531 C CA . ILE A 1 820 ? -19.596 1.228 -19.299 1.00 91.06 820 ILE A CA 1
ATOM 6532 C C . ILE A 1 820 ? -19.823 -0.172 -19.861 1.00 91.06 820 ILE A C 1
ATOM 6534 O O . ILE A 1 820 ? -20.947 -0.531 -20.189 1.00 91.06 820 ILE A O 1
ATOM 6538 N N . LYS A 1 821 ? -18.759 -0.973 -19.980 1.00 90.75 821 LYS A N 1
ATOM 6539 C CA . LYS A 1 821 ? -18.838 -2.304 -20.588 1.00 90.75 821 LYS A CA 1
ATOM 6540 C C . LYS A 1 821 ? -19.696 -3.272 -19.775 1.00 90.75 821 LYS A C 1
ATOM 6542 O O . LYS A 1 821 ? -20.393 -4.090 -20.366 1.00 90.75 821 LYS A O 1
ATOM 6547 N N . TYR A 1 822 ? -19.576 -3.232 -18.452 1.00 88.81 822 TYR A N 1
ATOM 6548 C CA . TYR A 1 822 ? -20.204 -4.206 -17.560 1.00 88.81 822 TYR A CA 1
ATOM 6549 C C . TYR A 1 822 ? -21.410 -3.647 -16.800 1.00 88.81 822 TYR A C 1
ATOM 6551 O O . TYR A 1 822 ? -21.995 -4.385 -16.017 1.00 88.81 822 TYR A O 1
ATOM 6559 N N . ASP A 1 823 ? -21.750 -2.367 -16.993 1.00 90.06 823 ASP A N 1
ATOM 6560 C CA . ASP A 1 823 ? -22.753 -1.644 -16.196 1.00 90.06 823 ASP A CA 1
ATOM 6561 C C . ASP A 1 823 ? -22.567 -1.866 -14.681 1.00 90.06 823 ASP A C 1
ATOM 6563 O O . ASP A 1 823 ? -23.495 -2.135 -13.920 1.00 90.06 823 ASP A O 1
ATOM 6567 N N . PHE A 1 824 ? -21.308 -1.814 -14.238 1.00 91.38 824 PHE A N 1
ATOM 6568 C CA . PHE A 1 824 ? -20.921 -2.178 -12.879 1.00 91.38 824 PHE A CA 1
ATOM 6569 C C . PHE A 1 824 ? -20.496 -0.959 -12.064 1.00 91.38 824 PHE A C 1
ATOM 6571 O O . PHE A 1 824 ? -19.712 -0.128 -12.533 1.00 91.38 824 PHE A O 1
ATOM 6578 N N . ARG A 1 825 ? -20.984 -0.864 -10.819 1.00 93.56 825 ARG A N 1
ATOM 6579 C CA . ARG A 1 825 ? -20.732 0.287 -9.944 1.00 93.56 825 ARG A CA 1
ATOM 6580 C C . ARG A 1 825 ? -19.261 0.359 -9.538 1.00 93.56 825 ARG A C 1
ATOM 6582 O O . ARG A 1 825 ? -18.813 -0.390 -8.665 1.00 93.56 825 ARG A O 1
ATOM 6589 N N . CYS A 1 826 ? -18.533 1.324 -10.086 1.00 96.12 826 CYS A N 1
ATOM 6590 C CA . CYS A 1 826 ? -17.166 1.606 -9.656 1.00 96.12 826 CYS A CA 1
ATOM 6591 C C . CYS A 1 826 ? -17.066 2.938 -8.921 1.00 96.12 826 CYS A C 1
ATOM 6593 O O . CYS A 1 826 ? -17.851 3.866 -9.129 1.00 96.12 826 CYS A O 1
ATOM 6595 N N . HIS A 1 827 ? -16.039 3.030 -8.086 1.00 98.06 827 HIS A N 1
ATOM 6596 C CA . HIS A 1 827 ? -15.703 4.233 -7.355 1.00 98.06 827 HIS A CA 1
ATOM 6597 C C . HIS A 1 827 ? -14.211 4.563 -7.493 1.00 98.06 827 HIS A C 1
ATOM 6599 O O . HIS A 1 827 ? -13.355 3.747 -7.157 1.00 98.06 827 HIS A O 1
ATOM 6605 N N . ILE A 1 828 ? -13.875 5.751 -7.986 1.00 98.44 828 ILE A N 1
ATOM 6606 C CA . ILE A 1 828 ? -12.485 6.228 -8.020 1.00 98.44 828 ILE A CA 1
ATOM 6607 C C . ILE A 1 828 ? -12.221 6.986 -6.722 1.00 98.44 828 ILE A C 1
ATOM 6609 O O . ILE A 1 828 ? -12.867 8.007 -6.471 1.00 98.44 828 ILE A O 1
ATOM 6613 N N . VAL A 1 829 ? -11.284 6.478 -5.915 1.00 97.75 829 VAL A N 1
ATOM 6614 C CA . VAL A 1 829 ? -10.874 7.153 -4.677 1.00 97.75 829 VAL A CA 1
ATOM 6615 C C . VAL A 1 829 ? -9.841 8.239 -4.949 1.00 97.75 829 VAL A C 1
ATOM 6617 O O . VAL A 1 829 ? -9.091 8.148 -5.921 1.00 97.75 829 VAL A O 1
ATOM 6620 N N . HIS A 1 830 ? -9.811 9.235 -4.060 1.00 97.38 830 HIS A N 1
ATOM 6621 C CA . HIS A 1 830 ? -8.781 10.270 -3.928 1.00 97.38 830 HIS A CA 1
ATOM 6622 C C . HIS A 1 830 ? -8.205 10.798 -5.266 1.00 97.38 830 HIS A C 1
ATOM 6624 O O . HIS A 1 830 ? -6.988 10.837 -5.447 1.00 97.38 830 HIS A O 1
ATOM 6630 N N . LEU A 1 831 ? -9.071 11.204 -6.206 1.00 98.56 831 LEU A N 1
ATOM 6631 C CA . LEU A 1 831 ? -8.649 11.744 -7.504 1.00 98.56 831 LEU A CA 1
ATOM 6632 C C . LEU A 1 831 ? -7.836 13.034 -7.303 1.00 98.56 831 LEU A C 1
ATOM 6634 O O . LEU A 1 831 ? -8.349 13.991 -6.704 1.00 98.56 831 LEU A O 1
ATOM 6638 N N . SER A 1 832 ? -6.604 13.081 -7.817 1.00 98.50 832 SER A N 1
ATOM 6639 C CA . SER A 1 832 ? -5.724 14.251 -7.727 1.00 98.50 832 SER A CA 1
ATOM 6640 C C . SER A 1 832 ? -5.505 14.957 -9.056 1.00 98.50 832 SER A C 1
ATOM 6642 O O . SER A 1 832 ? -5.353 16.178 -9.048 1.00 98.50 832 SER A O 1
ATOM 6644 N N . SER A 1 833 ? -5.527 14.258 -10.190 1.00 98.12 833 SER A N 1
ATOM 6645 C CA . SER A 1 833 ? -5.321 14.875 -11.502 1.00 98.12 833 SER A CA 1
ATOM 6646 C C . SER A 1 833 ? -6.615 15.410 -12.123 1.00 98.12 833 SER A C 1
ATOM 6648 O O . SER A 1 833 ? -7.586 14.687 -12.358 1.00 98.12 833 SER A O 1
ATOM 6650 N N . ALA A 1 834 ? -6.612 16.695 -12.473 1.00 98.19 834 ALA A N 1
ATOM 6651 C CA . ALA A 1 834 ? -7.697 17.336 -13.203 1.00 98.19 834 ALA A CA 1
ATOM 6652 C C . ALA A 1 834 ? -7.793 16.868 -14.667 1.00 98.19 834 ALA A C 1
ATOM 6654 O O . ALA A 1 834 ? -8.861 16.994 -15.269 1.00 98.19 834 ALA A O 1
ATOM 6655 N N . GLU A 1 835 ? -6.731 16.275 -15.229 1.00 97.44 835 GLU A N 1
ATOM 6656 C CA . GLU A 1 835 ? -6.741 15.721 -16.593 1.00 97.44 835 GLU A CA 1
ATOM 6657 C C . GLU A 1 835 ? -7.785 14.603 -16.751 1.00 97.44 835 GLU A C 1
ATOM 6659 O O . GLU A 1 835 ? -8.341 14.394 -17.830 1.00 97.44 835 GLU A O 1
ATOM 6664 N N . CYS A 1 836 ? -8.133 13.935 -15.648 1.00 97.94 836 CYS A N 1
ATOM 6665 C CA . CYS A 1 836 ? -9.142 12.882 -15.618 1.00 97.94 836 CYS A CA 1
ATOM 6666 C C . CYS A 1 836 ? -10.586 13.408 -15.709 1.00 97.94 836 CYS A C 1
ATOM 6668 O O . CYS A 1 836 ? -11.495 12.647 -16.048 1.00 97.94 836 CYS A O 1
ATOM 6670 N N . LEU A 1 837 ? -10.839 14.692 -15.417 1.00 98.25 837 LEU A N 1
ATOM 6671 C CA . LEU A 1 837 ? -12.201 15.227 -15.270 1.00 98.25 837 LEU A CA 1
ATOM 6672 C C . LEU A 1 837 ? -13.020 15.133 -16.561 1.00 98.25 837 LEU A C 1
ATOM 6674 O O . LEU A 1 837 ? -14.202 14.797 -16.511 1.00 98.25 837 LEU A O 1
ATOM 6678 N N . ALA A 1 838 ? -12.408 15.409 -17.716 1.00 96.94 838 ALA A N 1
ATOM 6679 C CA . ALA A 1 838 ? -13.098 15.343 -19.005 1.00 96.94 838 ALA A CA 1
ATOM 6680 C C . ALA A 1 838 ? -13.567 13.914 -19.320 1.00 96.94 838 ALA A C 1
ATOM 6682 O O . ALA A 1 838 ? -14.711 13.704 -19.718 1.00 96.94 838 ALA A O 1
ATOM 6683 N N . LEU A 1 839 ? -12.698 12.937 -19.068 1.00 97.31 839 LEU A N 1
ATOM 6684 C CA . LEU A 1 839 ? -12.963 11.516 -19.258 1.00 97.31 839 LEU A CA 1
ATOM 6685 C C . LEU A 1 839 ? -14.047 10.999 -18.300 1.00 97.31 839 LEU A C 1
ATOM 6687 O O . LEU A 1 839 ? -14.958 10.292 -18.723 1.00 97.31 839 LEU A O 1
ATOM 6691 N N . ILE A 1 840 ? -13.980 11.376 -17.021 1.00 98.25 840 ILE A N 1
ATOM 6692 C CA . ILE A 1 840 ? -14.996 11.023 -16.018 1.00 98.25 840 ILE A CA 1
ATOM 6693 C C . ILE A 1 840 ? -16.353 11.610 -16.409 1.00 98.25 840 ILE A C 1
ATOM 6695 O O . ILE A 1 840 ? -17.372 10.920 -16.360 1.00 98.25 840 ILE A O 1
ATOM 6699 N N . LYS A 1 841 ? -16.375 12.883 -16.816 1.00 97.69 841 LYS A N 1
ATOM 6700 C CA . LYS A 1 841 ? -17.596 13.566 -17.248 1.00 97.69 841 LYS A CA 1
ATOM 6701 C C . LYS A 1 841 ? -18.216 12.884 -18.466 1.00 97.69 841 LYS A C 1
ATOM 6703 O O . LYS A 1 841 ? -19.431 12.689 -18.493 1.00 97.69 841 LYS A O 1
ATOM 6708 N N . ASP A 1 842 ? -17.403 12.510 -19.448 1.00 96.81 842 ASP A N 1
ATOM 6709 C CA . ASP A 1 842 ? -17.853 11.768 -20.624 1.00 96.81 842 ASP A CA 1
ATOM 6710 C C . ASP A 1 842 ? -18.445 10.400 -20.242 1.00 96.81 842 ASP A C 1
ATOM 6712 O O . ASP A 1 842 ? -19.571 10.087 -20.628 1.00 96.81 842 ASP A O 1
ATOM 6716 N N . ALA A 1 843 ? -17.753 9.624 -19.401 1.00 96.69 843 ALA A N 1
ATOM 6717 C CA . ALA A 1 843 ? -18.247 8.327 -18.941 1.00 96.69 843 ALA A CA 1
ATOM 6718 C C . ALA A 1 843 ? -19.591 8.446 -18.201 1.00 96.69 843 ALA A C 1
ATOM 6720 O O . ALA A 1 843 ? -20.535 7.717 -18.505 1.00 96.69 843 ALA A O 1
ATOM 6721 N N . LYS A 1 844 ? -19.717 9.417 -17.288 1.00 96.62 844 LYS A N 1
ATOM 6722 C CA . LYS A 1 844 ? -20.980 9.708 -16.590 1.00 96.62 844 LYS A CA 1
ATOM 6723 C C . LYS A 1 844 ? -22.094 10.133 -17.545 1.00 96.62 844 LYS A C 1
ATOM 6725 O O . LYS A 1 844 ? -23.232 9.705 -17.382 1.00 96.62 844 LYS A O 1
ATOM 6730 N N . THR A 1 845 ? -21.778 10.940 -18.559 1.00 95.81 845 THR A N 1
ATOM 6731 C CA . THR A 1 845 ? -22.752 11.365 -19.584 1.00 95.81 845 THR A CA 1
ATOM 6732 C C . THR A 1 845 ? -23.255 10.175 -20.404 1.00 95.81 845 THR A C 1
ATOM 6734 O O . THR A 1 845 ? -24.421 10.143 -20.786 1.00 95.81 845 THR A O 1
ATOM 6737 N N . ARG A 1 846 ? -22.409 9.157 -20.609 1.00 94.94 846 ARG A N 1
ATOM 6738 C CA . ARG A 1 846 ? -22.772 7.871 -21.227 1.00 94.94 846 ARG A CA 1
ATOM 6739 C C . ARG A 1 846 ? -23.522 6.913 -20.288 1.00 94.94 846 ARG A C 1
ATOM 6741 O O . ARG A 1 846 ? -23.790 5.784 -20.678 1.00 94.94 846 ARG A O 1
ATOM 6748 N N . GLY A 1 847 ? -23.875 7.350 -19.078 1.00 92.81 847 GLY A N 1
ATOM 6749 C CA . GLY A 1 847 ? -24.648 6.564 -18.116 1.00 92.81 847 GLY A CA 1
ATOM 6750 C C . GLY A 1 847 ? -23.820 5.609 -17.257 1.00 92.81 847 GLY A C 1
ATOM 6751 O O . GLY A 1 847 ? -24.406 4.791 -16.557 1.00 92.81 847 GLY A O 1
ATOM 6752 N N . ALA A 1 848 ? -22.485 5.708 -17.270 1.00 94.75 848 ALA A N 1
ATOM 6753 C CA . ALA A 1 848 ? -21.638 4.851 -16.445 1.00 94.75 848 ALA A CA 1
ATOM 6754 C C . ALA A 1 848 ? -22.006 4.984 -14.951 1.00 94.75 848 ALA A C 1
ATOM 6756 O O . ALA A 1 848 ? -22.029 6.114 -14.444 1.00 94.75 848 ALA A O 1
ATOM 6757 N N . PRO A 1 849 ? -22.211 3.875 -14.212 1.00 94.38 849 PRO A N 1
ATOM 6758 C CA . PRO A 1 849 ? -22.457 3.893 -12.768 1.00 94.38 849 PRO A CA 1
ATOM 6759 C C . PRO A 1 849 ? -21.161 4.171 -11.979 1.00 94.38 849 PRO A C 1
ATOM 6761 O O . PRO A 1 849 ? -20.708 3.379 -11.155 1.00 94.38 849 PRO A O 1
ATOM 6764 N N . LEU A 1 850 ? -20.544 5.320 -12.249 1.00 97.19 850 LEU A N 1
ATOM 6765 C CA . LEU A 1 850 ? -19.254 5.747 -11.722 1.00 97.19 850 LEU A CA 1
ATOM 6766 C C . LEU A 1 850 ? -19.430 6.881 -10.711 1.00 97.19 850 LEU A C 1
ATOM 6768 O O . LEU A 1 850 ? -20.039 7.906 -11.021 1.00 97.19 850 LEU A O 1
ATOM 6772 N N . THR A 1 851 ? -18.816 6.740 -9.539 1.00 98.06 851 THR A N 1
ATOM 6773 C CA . THR A 1 851 ? -18.631 7.844 -8.588 1.00 98.06 851 THR A CA 1
ATOM 6774 C C . THR A 1 851 ? -17.153 8.142 -8.372 1.00 98.06 851 THR A C 1
ATOM 6776 O O . THR A 1 851 ? -16.302 7.263 -8.485 1.00 98.06 851 THR A O 1
ATOM 6779 N N . VAL A 1 852 ? -16.830 9.385 -8.036 1.00 98.50 852 VAL A N 1
ATOM 6780 C CA . VAL A 1 852 ? -15.461 9.869 -7.864 1.00 98.50 852 VAL A CA 1
ATOM 6781 C C . VAL A 1 852 ? -15.393 10.779 -6.649 1.00 98.50 852 VAL A C 1
ATOM 6783 O O . VAL A 1 852 ? -16.202 11.696 -6.499 1.00 98.50 852 VAL A O 1
ATOM 6786 N N . GLU A 1 853 ? -14.412 10.541 -5.790 1.00 98.25 853 GLU A N 1
ATOM 6787 C CA . GLU A 1 853 ? -14.072 11.434 -4.685 1.00 98.25 853 GLU A CA 1
ATOM 6788 C C . GLU A 1 853 ? -12.722 12.119 -4.932 1.00 98.25 853 GLU A C 1
ATOM 6790 O O . GLU A 1 853 ? -11.850 11.595 -5.621 1.00 98.25 853 GLU A O 1
ATOM 6795 N N . THR A 1 854 ? -12.543 13.295 -4.338 1.00 98.56 854 THR A N 1
ATOM 6796 C CA . THR A 1 854 ? -11.229 13.926 -4.152 1.00 98.56 854 THR A CA 1
ATOM 6797 C C . THR A 1 854 ? -11.005 14.196 -2.664 1.00 98.56 854 THR A C 1
ATOM 6799 O O . THR A 1 854 ? -11.898 13.977 -1.841 1.00 98.56 854 THR A O 1
ATOM 6802 N N . CYS A 1 855 ? -9.826 14.686 -2.291 1.00 98.44 855 CYS A N 1
ATOM 6803 C CA . CYS A 1 855 ? -9.442 14.846 -0.893 1.00 98.44 855 CYS A CA 1
ATOM 6804 C C . CYS A 1 855 ? -9.223 16.296 -0.476 1.00 98.44 855 CYS A C 1
ATOM 6806 O O . CYS A 1 855 ? -8.922 17.170 -1.292 1.00 98.44 855 CYS A O 1
ATOM 6808 N N . TYR A 1 856 ? -9.293 16.546 0.837 1.00 98.12 856 TYR A N 1
ATOM 6809 C CA . TYR A 1 856 ? -9.055 17.876 1.412 1.00 98.12 856 TYR A CA 1
ATOM 6810 C C . TYR A 1 856 ? -7.723 18.484 0.958 1.00 98.12 856 TYR A C 1
ATOM 6812 O O . TYR A 1 856 ? -7.646 19.673 0.659 1.00 98.12 856 TYR A O 1
ATOM 6820 N N . HIS A 1 857 ? -6.663 17.679 0.889 1.00 98.12 857 HIS A N 1
ATOM 6821 C CA . HIS A 1 857 ? -5.333 18.144 0.503 1.00 98.12 857 HIS A CA 1
ATOM 6822 C C . HIS A 1 857 ? -5.239 18.545 -0.971 1.00 98.12 857 HIS A C 1
ATOM 6824 O O . HIS A 1 857 ? -4.589 19.546 -1.246 1.00 98.12 857 HIS A O 1
ATOM 6830 N N . TYR A 1 858 ? -5.930 17.878 -1.899 1.00 98.56 858 TYR A N 1
ATOM 6831 C CA . TYR A 1 858 ? -5.906 18.273 -3.316 1.00 98.56 858 TYR A CA 1
ATOM 6832 C C . TYR A 1 858 ? -6.690 19.559 -3.598 1.00 98.56 858 TYR A C 1
ATOM 6834 O O . TYR A 1 858 ? -6.407 20.257 -4.568 1.00 98.56 858 TYR A O 1
ATOM 6842 N N . LEU A 1 859 ? -7.652 19.896 -2.733 1.00 98.25 859 LEU A N 1
ATOM 6843 C CA . LEU A 1 859 ? -8.453 21.116 -2.843 1.00 98.25 859 LEU A CA 1
ATOM 6844 C C . LEU A 1 859 ? -7.873 22.312 -2.075 1.00 98.25 859 LEU A C 1
ATOM 6846 O O . LEU A 1 859 ? -8.247 23.452 -2.357 1.00 98.25 859 LEU A O 1
ATOM 6850 N N . VAL A 1 860 ? -6.983 22.083 -1.103 1.00 97.44 860 VAL A N 1
ATOM 6851 C CA . VAL A 1 860 ? -6.479 23.136 -0.199 1.00 97.44 860 VAL A CA 1
ATOM 6852 C C . VAL A 1 860 ? -4.972 23.360 -0.312 1.00 97.44 860 VAL A C 1
ATOM 6854 O O . VAL A 1 860 ? -4.513 24.465 -0.039 1.00 97.44 860 VAL A O 1
ATOM 6857 N N . LEU A 1 861 ? -4.189 22.371 -0.739 1.00 97.44 861 LEU A N 1
ATOM 6858 C CA . LEU A 1 861 ? -2.733 22.475 -0.875 1.00 97.44 861 LEU A CA 1
ATOM 6859 C C . LEU A 1 861 ? -2.341 22.497 -2.355 1.00 97.44 861 LEU A C 1
ATOM 6861 O O . LEU A 1 861 ? -3.048 21.935 -3.189 1.00 97.44 861 LEU A O 1
ATOM 6865 N N . ALA A 1 862 ? -1.226 23.147 -2.672 1.00 97.62 862 ALA A N 1
ATOM 6866 C CA . ALA A 1 862 ? -0.645 23.163 -4.009 1.00 97.62 862 ALA A CA 1
ATOM 6867 C C . ALA A 1 862 ? 0.844 22.810 -3.935 1.00 97.62 862 ALA A C 1
ATOM 6869 O O . ALA A 1 862 ? 1.511 23.174 -2.968 1.00 97.62 862 ALA A O 1
ATOM 6870 N N . ALA A 1 863 ? 1.352 22.100 -4.942 1.00 97.12 863 ALA A N 1
ATOM 6871 C CA . ALA A 1 863 ? 2.723 21.593 -4.974 1.00 97.12 863 ALA A CA 1
ATOM 6872 C C . ALA A 1 863 ? 3.777 22.698 -4.787 1.00 97.12 863 ALA A C 1
ATOM 6874 O O . ALA A 1 863 ? 4.754 22.501 -4.073 1.00 97.12 863 ALA A O 1
ATOM 6875 N N . GLU A 1 864 ? 3.542 23.880 -5.363 1.00 95.62 864 GLU A N 1
ATOM 6876 C CA . GLU A 1 864 ? 4.461 25.023 -5.305 1.00 95.62 864 GLU A CA 1
ATOM 6877 C C . GLU A 1 864 ? 4.555 25.655 -3.905 1.00 95.62 864 GLU A C 1
ATOM 6879 O O . GLU A 1 864 ? 5.483 26.408 -3.619 1.00 95.62 864 GLU A O 1
ATOM 6884 N N . GLU A 1 865 ? 3.589 25.367 -3.028 1.00 95.06 865 GLU A N 1
ATOM 6885 C CA . GLU A 1 865 ? 3.536 25.870 -1.651 1.00 95.06 865 GLU A CA 1
ATOM 6886 C C . GLU A 1 865 ? 4.266 24.933 -0.665 1.00 95.06 865 GLU A C 1
ATOM 6888 O O . GLU A 1 865 ? 4.357 25.249 0.523 1.00 95.06 865 GLU A O 1
ATOM 6893 N N . ILE A 1 866 ? 4.760 23.773 -1.124 1.00 96.38 866 ILE A N 1
ATOM 6894 C CA . ILE A 1 866 ? 5.342 22.731 -0.268 1.00 96.38 866 ILE A CA 1
ATOM 6895 C C . ILE A 1 866 ? 6.845 22.980 -0.080 1.00 96.38 866 ILE A C 1
ATOM 6897 O O . ILE A 1 866 ? 7.602 22.909 -1.050 1.00 96.38 866 ILE A O 1
ATOM 6901 N N . PRO A 1 867 ? 7.321 23.226 1.156 1.00 94.50 867 PRO A N 1
ATOM 6902 C CA . PRO A 1 867 ? 8.739 23.462 1.389 1.00 94.50 867 PRO A CA 1
ATOM 6903 C C . PRO A 1 867 ? 9.580 22.189 1.225 1.00 94.50 867 PRO A C 1
ATOM 6905 O O . PRO A 1 867 ? 9.140 21.075 1.530 1.00 94.50 867 PRO A O 1
ATOM 6908 N N . ALA A 1 868 ? 10.837 22.362 0.816 1.00 93.25 868 ALA A N 1
ATOM 6909 C CA . ALA A 1 868 ? 11.785 21.259 0.717 1.00 93.25 868 ALA A CA 1
ATOM 6910 C C . ALA A 1 868 ? 11.991 20.574 2.083 1.00 93.25 868 ALA A C 1
ATOM 6912 O O . ALA A 1 868 ? 12.184 21.232 3.105 1.00 93.25 868 ALA A O 1
ATOM 6913 N N . GLY A 1 869 ? 11.939 19.243 2.101 1.00 92.00 869 GLY A N 1
ATOM 6914 C CA . GLY A 1 869 ? 12.082 18.407 3.292 1.00 92.00 869 GLY A CA 1
ATOM 6915 C C . GLY A 1 869 ? 10.819 18.244 4.148 1.00 92.00 869 GLY A C 1
ATOM 6916 O O . GLY A 1 869 ? 10.836 17.458 5.096 1.00 92.00 869 GLY A O 1
ATOM 6917 N N . PHE A 1 870 ? 9.705 18.908 3.820 1.00 93.81 870 PHE A N 1
ATOM 6918 C CA . PHE A 1 870 ? 8.452 18.831 4.588 1.00 93.81 870 PHE A CA 1
ATOM 6919 C C . PHE A 1 870 ? 7.604 17.627 4.143 1.00 93.81 870 PHE A C 1
ATOM 6921 O O . PHE A 1 870 ? 6.541 17.710 3.530 1.00 93.81 870 PHE A O 1
ATOM 6928 N N . THR A 1 871 ? 8.132 16.446 4.433 1.00 94.31 871 THR A N 1
ATOM 6929 C CA . THR A 1 871 ? 7.583 15.116 4.099 1.00 94.31 871 THR A CA 1
ATOM 6930 C C . THR A 1 871 ? 6.175 14.805 4.633 1.00 94.31 871 THR A C 1
ATOM 6932 O O . THR A 1 871 ? 5.514 13.869 4.164 1.00 94.31 871 THR A O 1
ATOM 6935 N N . GLU A 1 872 ? 5.650 15.585 5.576 1.00 93.38 872 GLU A N 1
ATOM 6936 C CA . GLU A 1 872 ? 4.264 15.503 6.037 1.00 93.38 872 GLU A CA 1
ATOM 6937 C C . GLU A 1 872 ? 3.243 15.785 4.928 1.00 93.38 872 GLU A C 1
ATOM 6939 O O . GLU A 1 872 ? 2.135 15.254 4.993 1.00 93.38 872 GLU A O 1
ATOM 6944 N N . PHE A 1 873 ? 3.651 16.492 3.869 1.00 95.62 873 PHE A N 1
ATOM 6945 C CA . PHE A 1 873 ? 2.862 16.753 2.662 1.00 95.62 873 PHE A CA 1
ATOM 6946 C C . PHE A 1 873 ? 2.857 15.586 1.656 1.00 95.62 873 PHE A C 1
ATOM 6948 O O . PHE A 1 873 ? 2.123 15.622 0.669 1.00 95.62 873 PHE A O 1
ATOM 6955 N N . LYS A 1 874 ? 3.667 14.537 1.868 1.00 95.75 874 LYS A N 1
ATOM 6956 C CA . LYS A 1 874 ? 3.714 13.376 0.966 1.00 95.75 874 LYS A CA 1
ATOM 6957 C C . LYS A 1 874 ? 2.438 12.534 1.078 1.00 95.75 874 LYS A C 1
ATOM 6959 O O . LYS A 1 874 ? 2.151 12.013 2.159 1.00 95.75 874 LYS A O 1
ATOM 6964 N N . CYS A 1 875 ? 1.758 12.315 -0.045 1.00 95.56 875 CYS A N 1
ATOM 6965 C CA . CYS A 1 875 ? 0.660 11.359 -0.251 1.00 95.56 875 CYS A CA 1
ATOM 6966 C C . CYS A 1 875 ? 0.731 10.771 -1.669 1.00 95.56 875 CYS A C 1
ATOM 6968 O O . CYS A 1 875 ? 1.475 11.283 -2.504 1.00 95.56 875 CYS A O 1
ATOM 6970 N N . CYS A 1 876 ? 0.000 9.684 -1.918 1.00 93.81 876 CYS A N 1
ATOM 6971 C CA . CYS A 1 876 ? -0.109 9.038 -3.229 1.00 93.81 876 CYS A CA 1
ATOM 6972 C C . CYS A 1 876 ? -1.601 8.813 -3.531 1.00 93.81 876 CYS A C 1
ATOM 6974 O O . CYS A 1 876 ? -2.222 8.094 -2.746 1.00 93.81 876 CYS A O 1
ATOM 6976 N N . PRO A 1 877 ? -2.175 9.394 -4.600 1.00 96.69 877 PRO A N 1
ATOM 6977 C CA . PRO A 1 877 ? -1.546 10.278 -5.592 1.00 96.69 877 PRO A CA 1
ATOM 6978 C C . PRO A 1 877 ? -0.939 11.564 -4.986 1.00 96.69 877 PRO A C 1
ATOM 6980 O O . PRO A 1 877 ? -1.338 11.982 -3.893 1.00 96.69 877 PRO A O 1
ATOM 6983 N N . PRO A 1 878 ? 0.056 12.207 -5.621 1.00 97.19 878 PRO A N 1
ATOM 6984 C CA . PRO A 1 878 ? 0.701 13.398 -5.063 1.00 97.19 878 PRO A CA 1
ATOM 6985 C C . PRO A 1 878 ? -0.191 14.647 -5.175 1.00 97.19 878 PRO A C 1
ATOM 6987 O O . PRO A 1 878 ? -1.081 14.728 -6.026 1.00 97.19 878 PRO A O 1
ATOM 6990 N N . ILE A 1 879 ? 0.069 15.642 -4.320 1.00 98.44 879 ILE A N 1
ATOM 6991 C CA . ILE A 1 879 ? -0.515 16.987 -4.421 1.00 98.44 879 ILE A CA 1
ATOM 6992 C C . ILE A 1 879 ? 0.005 17.623 -5.710 1.00 98.44 879 ILE A C 1
ATOM 6994 O O . ILE A 1 879 ? 1.198 17.592 -5.994 1.00 98.44 879 ILE A O 1
ATOM 6998 N N . ARG A 1 880 ? -0.893 18.195 -6.509 1.00 98.12 880 ARG A N 1
ATOM 6999 C CA . ARG A 1 880 ? -0.557 18.797 -7.803 1.00 98.12 880 ARG A CA 1
ATOM 7000 C C . ARG A 1 880 ? -0.415 20.315 -7.695 1.00 98.12 880 ARG A C 1
ATOM 7002 O O . ARG A 1 880 ? -0.645 20.916 -6.647 1.00 98.12 880 ARG A O 1
ATOM 7009 N N . LYS A 1 881 ? -0.039 20.931 -8.811 1.00 97.31 881 LYS A N 1
ATOM 7010 C CA . LYS A 1 881 ? 0.100 22.383 -8.964 1.00 97.31 881 LYS A CA 1
ATOM 7011 C C . LYS A 1 881 ? -1.198 23.138 -8.678 1.00 97.31 881 LYS A C 1
ATOM 7013 O O . LYS A 1 881 ? -2.294 22.593 -8.830 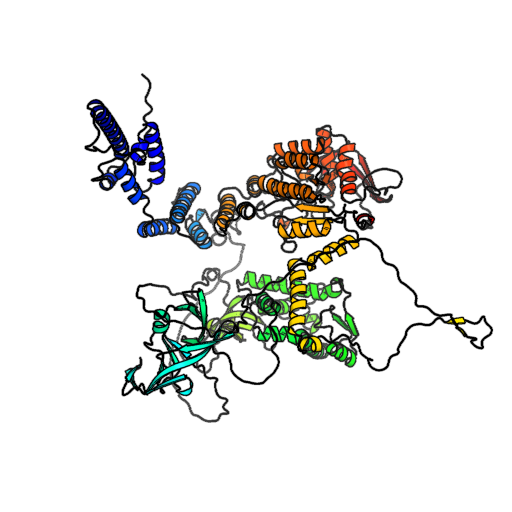1.00 97.31 881 LYS A O 1
ATOM 7018 N N . ASN A 1 882 ? -1.093 24.424 -8.350 1.00 97.88 882 ASN A N 1
ATOM 7019 C CA . ASN A 1 882 ? -2.263 25.271 -8.098 1.00 97.88 882 ASN A CA 1
ATOM 7020 C C . ASN A 1 882 ? -3.252 25.301 -9.285 1.00 97.88 882 ASN A C 1
ATOM 7022 O O . ASN A 1 882 ? -4.465 25.272 -9.092 1.00 97.88 882 ASN A O 1
ATOM 7026 N N . SER A 1 883 ? -2.752 25.295 -10.525 1.00 97.75 883 SER A N 1
ATOM 7027 C CA . SER A 1 883 ? -3.596 25.242 -11.730 1.00 97.75 883 SER A CA 1
ATOM 7028 C C . SER A 1 883 ? -4.468 23.983 -11.803 1.00 97.75 883 SER A C 1
ATOM 7030 O O . SER A 1 883 ? -5.586 24.031 -12.314 1.00 97.75 883 SER A O 1
ATOM 7032 N N . ASN A 1 884 ? -3.980 22.861 -11.275 1.00 98.50 884 ASN A N 1
ATOM 7033 C CA . ASN A 1 884 ? -4.737 21.623 -11.157 1.00 98.50 884 ASN A CA 1
ATOM 7034 C C . ASN A 1 884 ? -5.782 21.722 -10.033 1.00 98.50 884 ASN A C 1
ATOM 7036 O O . ASN A 1 884 ? -6.943 21.380 -10.247 1.00 98.50 884 ASN A O 1
ATOM 7040 N N . ARG A 1 885 ? -5.399 22.258 -8.863 1.00 98.31 885 ARG A N 1
ATOM 7041 C CA . ARG A 1 885 ? -6.307 22.508 -7.725 1.00 98.31 885 ARG A CA 1
ATOM 7042 C C . ARG A 1 885 ? -7.543 23.311 -8.145 1.00 98.31 885 ARG A C 1
ATOM 7044 O O . ARG A 1 885 ? -8.662 22.929 -7.810 1.00 98.31 885 ARG A O 1
ATOM 7051 N N . GLU A 1 886 ? -7.370 24.387 -8.912 1.00 97.94 886 GLU A N 1
ATOM 7052 C CA . GLU A 1 886 ? -8.508 25.191 -9.386 1.00 97.94 886 GLU A CA 1
ATOM 7053 C C . GLU A 1 886 ? -9.410 24.437 -10.375 1.00 97.94 886 GLU A C 1
ATOM 7055 O O . GLU A 1 886 ? -10.632 24.601 -10.355 1.00 97.94 886 GLU A O 1
ATOM 7060 N N . GLN A 1 887 ? -8.848 23.556 -11.205 1.00 98.44 887 GLN A N 1
ATOM 7061 C CA . GLN A 1 887 ? -9.646 22.704 -12.087 1.00 98.44 887 GLN A CA 1
ATOM 7062 C C . GLN A 1 887 ? -10.416 21.626 -11.314 1.00 98.44 887 GLN A C 1
ATOM 7064 O O . GLN A 1 887 ? -11.575 21.366 -11.637 1.00 98.44 887 GLN A O 1
ATOM 7069 N N . LEU A 1 888 ? -9.842 21.055 -10.250 1.00 98.50 888 LEU A N 1
ATOM 7070 C CA . LEU A 1 888 ? -10.589 20.175 -9.345 1.00 98.50 888 LEU A CA 1
ATOM 7071 C C . LEU A 1 888 ? -11.764 20.918 -8.697 1.00 98.50 888 LEU A C 1
ATOM 7073 O O . LEU A 1 888 ? -12.873 20.390 -8.674 1.00 98.50 888 LEU A O 1
ATOM 7077 N N . TRP A 1 889 ? -11.580 22.170 -8.262 1.00 98.31 889 TRP A N 1
ATOM 7078 C CA . TRP A 1 889 ? -12.692 23.007 -7.786 1.00 98.31 889 TRP A CA 1
ATOM 7079 C C . TRP A 1 889 ? -13.759 23.255 -8.856 1.00 98.31 889 TRP A C 1
ATOM 7081 O O . TRP A 1 889 ? -14.950 23.288 -8.541 1.00 98.31 889 TRP A O 1
ATOM 7091 N N . HIS A 1 890 ? -13.369 23.382 -10.126 1.00 97.19 890 HIS A N 1
ATOM 7092 C CA . HIS A 1 890 ? -14.331 23.417 -11.225 1.00 97.19 890 HIS A CA 1
ATOM 7093 C C . HIS A 1 890 ? -15.102 22.091 -11.346 1.00 97.19 890 HIS A C 1
ATOM 7095 O O . HIS A 1 890 ? -16.324 22.114 -11.496 1.00 97.19 890 HIS A O 1
ATOM 7101 N N . GLY A 1 891 ? -14.414 20.952 -11.204 1.00 97.25 891 GLY A N 1
ATOM 7102 C CA . GLY A 1 891 ? -15.009 19.613 -11.133 1.00 97.25 891 GLY A CA 1
ATOM 7103 C C . GLY A 1 891 ? -15.983 19.431 -9.962 1.00 97.25 891 GLY A C 1
ATOM 7104 O O . GLY A 1 891 ? -17.017 18.786 -10.116 1.00 97.25 891 GLY A O 1
ATOM 7105 N N . VAL A 1 892 ? -15.698 20.048 -8.812 1.00 97.12 892 VAL A N 1
ATOM 7106 C CA . VAL A 1 892 ? -16.624 20.118 -7.672 1.00 97.12 892 VAL A CA 1
ATOM 7107 C C . VAL A 1 892 ? -17.862 20.939 -8.043 1.00 97.12 892 VAL A C 1
ATOM 7109 O O . VAL A 1 892 ? -18.989 20.477 -7.889 1.00 97.12 892 VAL A O 1
ATOM 7112 N N . LYS A 1 893 ? -17.668 22.153 -8.573 1.00 95.69 893 LYS A N 1
ATOM 7113 C CA . LYS A 1 893 ? -18.763 23.086 -8.882 1.00 95.69 893 LYS A CA 1
ATOM 7114 C C . LYS A 1 893 ? -19.709 22.563 -9.965 1.00 95.69 893 LYS A C 1
ATOM 7116 O O . LYS A 1 893 ? -20.900 22.854 -9.926 1.00 95.69 893 LYS A O 1
ATOM 7121 N N . ASN A 1 894 ? -19.186 21.829 -10.944 1.00 94.75 894 ASN A N 1
ATOM 7122 C CA . ASN A 1 894 ? -19.972 21.299 -12.057 1.00 94.75 894 ASN A CA 1
ATOM 7123 C C . ASN A 1 894 ? -20.519 19.877 -11.810 1.00 94.75 894 ASN A C 1
ATOM 7125 O O . ASN A 1 894 ? -21.153 19.322 -12.705 1.00 94.75 894 ASN A O 1
ATOM 7129 N N . GLY A 1 895 ? -20.278 19.294 -10.628 1.00 94.75 895 GLY A N 1
ATOM 7130 C CA . GLY A 1 895 ? -20.773 17.967 -10.249 1.00 94.75 895 GLY A CA 1
ATOM 7131 C C . GLY A 1 895 ? -20.039 16.787 -10.895 1.00 94.75 895 GLY A C 1
ATOM 7132 O O . GLY A 1 895 ? -20.527 15.661 -10.833 1.00 94.75 895 GLY A O 1
ATOM 7133 N N . THR A 1 896 ? -18.877 17.009 -11.521 1.00 97.25 896 THR A N 1
ATOM 7134 C CA . THR A 1 896 ? -18.036 15.908 -12.027 1.00 97.25 896 THR A CA 1
ATOM 7135 C C . THR A 1 896 ? -17.461 15.089 -10.872 1.00 97.25 896 THR A C 1
ATOM 7137 O O . THR A 1 896 ? -17.395 13.865 -10.976 1.00 97.25 896 THR A O 1
ATOM 7140 N N . LEU A 1 897 ? -17.092 15.743 -9.766 1.00 98.12 897 LEU A N 1
ATOM 7141 C CA . LEU A 1 897 ? -16.675 15.100 -8.517 1.00 98.12 897 LEU A CA 1
ATOM 7142 C C . LEU A 1 897 ? -17.878 14.964 -7.579 1.00 98.12 897 LEU A C 1
ATOM 7144 O O . LEU A 1 897 ? -18.597 15.935 -7.351 1.00 98.12 897 LEU A O 1
ATOM 7148 N N . ASP A 1 898 ? -18.097 13.770 -7.031 1.00 98.12 898 ASP A N 1
ATOM 7149 C CA . ASP A 1 898 ? -19.299 13.467 -6.245 1.00 98.12 898 ASP A CA 1
ATOM 7150 C C . ASP A 1 898 ? -19.117 13.717 -4.752 1.00 98.12 898 ASP A C 1
ATOM 7152 O O . ASP A 1 898 ? -20.102 13.939 -4.049 1.00 98.12 898 ASP A O 1
ATOM 7156 N N . MET A 1 899 ? -17.886 13.600 -4.252 1.00 97.62 899 MET A N 1
ATOM 7157 C CA . MET A 1 899 ? -17.587 13.549 -2.821 1.00 97.62 899 MET A CA 1
ATOM 7158 C C . MET A 1 899 ? -16.238 14.194 -2.513 1.00 97.62 899 MET A C 1
ATOM 7160 O O . MET A 1 899 ? -15.328 14.214 -3.345 1.00 97.62 899 MET A O 1
ATOM 7164 N N . ILE A 1 900 ? -16.105 14.691 -1.285 1.00 98.38 900 ILE A N 1
ATOM 7165 C CA . ILE A 1 900 ? -14.829 15.161 -0.748 1.00 98.38 900 ILE A CA 1
ATOM 7166 C C . ILE A 1 900 ? -14.545 14.398 0.548 1.00 98.38 900 ILE A C 1
ATOM 7168 O O . ILE A 1 900 ? -15.339 14.442 1.487 1.00 98.38 900 ILE A O 1
ATOM 7172 N N . VAL A 1 901 ? -13.401 13.720 0.621 1.00 97.75 901 VAL A N 1
ATOM 7173 C CA . VAL A 1 901 ? -13.028 12.869 1.760 1.00 97.75 901 VAL A CA 1
ATOM 7174 C C . VAL A 1 901 ? -11.662 13.234 2.343 1.00 97.75 901 VAL A C 1
ATOM 7176 O O . VAL A 1 901 ? -10.955 14.112 1.849 1.00 97.75 901 VAL A O 1
ATOM 7179 N N . SER A 1 902 ? -11.289 12.583 3.443 1.00 97.38 902 SER A N 1
ATOM 7180 C CA . SER A 1 902 ? -10.035 12.870 4.143 1.00 97.38 902 SER A CA 1
ATOM 7181 C C . SER A 1 902 ? -8.823 12.145 3.560 1.00 97.38 902 SER A C 1
ATOM 7183 O O . SER A 1 902 ? -7.735 12.726 3.569 1.00 97.38 902 SER A O 1
ATOM 7185 N N . ASP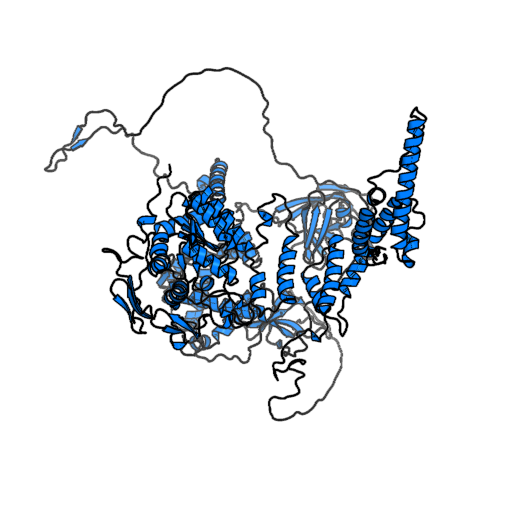 A 1 903 ? -9.023 10.897 3.116 1.00 96.25 903 ASP A N 1
ATOM 7186 C CA . ASP A 1 903 ? -7.974 9.880 2.948 1.00 96.25 903 ASP A CA 1
ATOM 7187 C C . ASP A 1 903 ? -6.988 9.885 4.132 1.00 96.25 903 ASP A C 1
ATOM 7189 O O . ASP A 1 903 ? -5.774 10.050 4.008 1.00 96.25 903 ASP A O 1
ATOM 7193 N N . HIS A 1 904 ? -7.555 9.837 5.344 1.00 96.25 904 HIS A N 1
ATOM 7194 C CA . HIS A 1 904 ? -6.778 9.950 6.569 1.00 96.25 904 HIS A CA 1
ATOM 7195 C C . HIS A 1 904 ? -5.843 8.755 6.738 1.00 96.25 904 HIS A C 1
ATOM 7197 O O . HIS A 1 904 ? -6.253 7.680 7.175 1.00 96.25 904 HIS A O 1
ATOM 7203 N N . SER A 1 905 ? -4.567 8.996 6.466 1.00 93.81 905 SER A N 1
ATOM 7204 C CA . SER A 1 905 ? -3.524 7.982 6.480 1.00 93.81 905 SER A CA 1
ATOM 7205 C C . SER A 1 905 ? -2.381 8.475 7.379 1.00 93.81 905 SER A C 1
ATOM 7207 O O . SER A 1 905 ? -1.473 9.162 6.908 1.00 93.81 905 SER A O 1
ATOM 7209 N N . PRO A 1 906 ? -2.449 8.233 8.704 1.00 91.50 906 PRO A N 1
ATOM 7210 C CA . PRO A 1 906 ? -1.405 8.624 9.647 1.00 91.50 906 PRO A CA 1
ATOM 7211 C C . PRO A 1 906 ? -0.298 7.562 9.740 1.00 91.50 906 PRO A C 1
ATOM 7213 O O . PRO A 1 906 ? -0.570 6.364 9.753 1.00 91.50 906 PRO A O 1
ATOM 7216 N N . CYS A 1 907 ? 0.948 7.990 9.951 1.00 87.25 907 CYS A N 1
ATOM 7217 C CA . CYS A 1 907 ? 2.060 7.103 10.306 1.00 87.25 907 CYS A CA 1
ATOM 7218 C C . CYS A 1 907 ? 2.801 7.598 11.543 1.00 87.25 907 CYS A C 1
ATOM 7220 O O . CYS A 1 907 ? 2.572 8.712 12.024 1.00 87.25 907 CYS A O 1
ATOM 7222 N N . VAL A 1 908 ? 3.692 6.757 12.070 1.00 89.19 908 VAL A N 1
ATOM 7223 C CA . VAL A 1 908 ? 4.633 7.176 13.112 1.00 89.19 908 VAL A CA 1
ATOM 7224 C C . VAL A 1 908 ? 5.599 8.233 12.546 1.00 89.19 908 VAL A C 1
ATOM 7226 O O . VAL A 1 908 ? 5.969 8.124 11.370 1.00 89.19 908 VAL A O 1
ATOM 7229 N N . PRO A 1 909 ? 5.977 9.271 13.317 1.00 87.06 909 PRO A N 1
ATOM 7230 C CA . PRO A 1 909 ? 6.788 10.378 12.807 1.00 87.06 909 PRO A CA 1
ATOM 7231 C C . PRO A 1 909 ? 8.094 9.936 12.141 1.00 87.06 909 PRO A C 1
ATOM 7233 O O . PRO A 1 909 ? 8.467 10.502 11.121 1.00 87.06 909 PRO A O 1
ATOM 7236 N N . GLU A 1 910 ? 8.738 8.883 12.648 1.00 86.31 910 GLU A N 1
ATOM 7237 C CA . GLU A 1 910 ? 10.031 8.378 12.170 1.00 86.31 910 GLU A CA 1
ATOM 7238 C C . GLU A 1 910 ? 9.996 7.910 10.710 1.00 86.31 910 GLU A C 1
ATOM 7240 O O . GLU A 1 910 ? 11.012 7.964 10.022 1.00 86.31 910 GLU A O 1
ATOM 7245 N N . LEU A 1 911 ? 8.832 7.469 10.222 1.00 85.56 911 LEU A N 1
ATOM 7246 C CA . LEU A 1 911 ? 8.656 7.054 8.828 1.00 85.56 911 LEU A CA 1
ATOM 7247 C C . LEU A 1 911 ? 8.464 8.238 7.878 1.00 85.56 911 LEU A C 1
ATOM 7249 O O . LEU A 1 911 ? 8.581 8.063 6.667 1.00 85.56 911 LEU A O 1
ATOM 7253 N N . LYS A 1 912 ? 8.154 9.431 8.397 1.00 84.81 912 LYS A N 1
ATOM 7254 C CA . LYS A 1 912 ? 7.958 10.635 7.587 1.00 84.81 912 LYS A CA 1
ATOM 7255 C C . LYS A 1 912 ? 9.139 11.584 7.679 1.00 84.81 912 LYS A C 1
ATOM 7257 O O . LYS A 1 912 ? 9.638 11.972 6.638 1.00 84.81 912 LYS A O 1
ATOM 7262 N N . THR A 1 913 ? 9.659 11.881 8.867 1.00 78.56 913 THR A N 1
ATOM 7263 C CA . THR A 1 913 ? 10.589 12.998 9.134 1.00 78.56 913 THR A CA 1
ATOM 7264 C C . THR A 1 913 ? 12.031 12.821 8.621 1.00 78.56 913 THR A C 1
ATOM 7266 O O . THR A 1 913 ? 12.957 13.438 9.146 1.00 78.56 913 THR A O 1
ATOM 7269 N N . SER A 1 914 ? 12.253 12.021 7.574 1.00 80.50 914 SER A N 1
ATOM 7270 C CA . SER A 1 914 ? 13.566 11.846 6.938 1.00 80.50 914 SER A CA 1
ATOM 7271 C C . SER A 1 914 ? 14.032 13.076 6.148 1.00 80.50 914 SER A C 1
ATOM 7273 O O . SER A 1 914 ? 15.211 13.166 5.811 1.00 80.50 914 SER A O 1
ATOM 7275 N N . GLY A 1 915 ? 13.120 13.999 5.816 1.00 86.69 915 GLY A N 1
ATOM 7276 C CA . GLY A 1 915 ? 13.400 15.130 4.927 1.00 86.69 915 GLY A CA 1
ATOM 7277 C C . GLY A 1 915 ? 13.545 14.741 3.452 1.00 86.69 915 GLY A C 1
ATOM 7278 O O . GLY A 1 915 ? 13.887 15.584 2.633 1.00 86.69 915 GLY A O 1
ATOM 7279 N N . ASN A 1 916 ? 13.296 13.477 3.105 1.00 89.50 916 ASN A N 1
ATOM 7280 C CA . ASN A 1 916 ? 13.436 12.942 1.756 1.00 89.50 916 ASN A CA 1
ATOM 7281 C C . ASN A 1 916 ? 12.068 12.462 1.259 1.00 89.50 916 ASN A C 1
ATOM 7283 O O . ASN A 1 916 ? 11.523 11.475 1.762 1.00 89.50 916 ASN A O 1
ATOM 7287 N N . PHE A 1 917 ? 11.515 13.141 0.253 1.00 88.31 917 PHE A N 1
ATOM 7288 C CA . PHE A 1 917 ? 10.198 12.812 -0.285 1.00 88.31 917 PHE A CA 1
ATOM 7289 C C . PHE A 1 917 ? 10.163 11.475 -1.029 1.00 88.31 917 PHE A C 1
ATOM 7291 O O . PHE A 1 917 ? 9.086 10.906 -1.170 1.00 88.31 917 PHE A O 1
ATOM 7298 N N . LEU A 1 918 ? 11.288 10.914 -1.469 1.00 85.75 918 LEU A N 1
ATOM 7299 C CA . LEU A 1 918 ? 11.314 9.613 -2.142 1.00 85.75 918 LEU A CA 1
ATOM 7300 C C . LEU A 1 918 ? 11.191 8.460 -1.141 1.00 85.75 918 LEU A C 1
ATOM 7302 O O . LEU A 1 918 ? 10.448 7.513 -1.392 1.00 85.75 918 LEU A O 1
ATOM 7306 N N . THR A 1 919 ? 11.829 8.573 0.025 1.00 85.75 919 THR A N 1
ATOM 7307 C CA . THR A 1 919 ? 11.862 7.500 1.035 1.00 85.75 919 THR A CA 1
ATOM 7308 C C . THR A 1 919 ? 10.834 7.651 2.152 1.00 85.75 919 THR A C 1
ATOM 7310 O O . THR A 1 919 ? 10.478 6.652 2.773 1.00 85.75 919 THR A O 1
ATOM 7313 N N . ALA A 1 920 ? 10.329 8.863 2.408 1.00 88.88 920 ALA A N 1
ATOM 7314 C CA . ALA A 1 920 ? 9.308 9.089 3.428 1.00 88.88 920 ALA A CA 1
ATOM 7315 C C . ALA A 1 920 ? 8.024 8.299 3.137 1.00 88.88 920 ALA A C 1
ATOM 7317 O O . ALA A 1 920 ? 7.645 8.098 1.984 1.00 88.88 920 ALA A O 1
ATOM 7318 N N . TRP A 1 921 ? 7.307 7.878 4.169 1.00 88.75 921 TRP A N 1
ATOM 7319 C CA . TRP A 1 921 ? 6.021 7.213 4.008 1.00 88.75 921 TRP A CA 1
ATOM 7320 C C . TRP A 1 921 ? 4.946 8.189 3.494 1.00 88.75 921 TRP A C 1
ATOM 7322 O O . TRP A 1 921 ? 4.885 9.353 3.905 1.00 88.75 921 TRP A O 1
ATOM 7332 N N . GLY A 1 922 ? 4.112 7.728 2.559 1.00 89.25 922 GLY A N 1
ATOM 7333 C CA . GLY A 1 922 ? 3.052 8.527 1.938 1.00 89.25 922 GLY A CA 1
ATOM 7334 C C . GLY A 1 922 ? 1.714 8.390 2.669 1.00 89.25 922 GLY A C 1
ATOM 7335 O O . GLY A 1 922 ? 1.260 7.279 2.899 1.00 89.25 922 GLY A O 1
ATOM 7336 N N . GLY A 1 923 ? 1.077 9.519 2.987 1.00 93.12 923 GLY A N 1
ATOM 7337 C CA . GLY A 1 923 ? -0.236 9.594 3.639 1.00 93.12 923 GLY A CA 1
ATOM 7338 C C . GLY A 1 923 ? -0.422 10.906 4.410 1.00 93.12 923 GLY A C 1
ATOM 7339 O O . GLY A 1 923 ? 0.551 11.462 4.918 1.00 93.12 923 GLY A O 1
ATOM 7340 N N . ILE A 1 924 ? -1.643 11.445 4.486 1.00 95.12 924 ILE A N 1
ATOM 7341 C CA . ILE A 1 924 ? -1.912 12.732 5.153 1.00 95.12 924 ILE A CA 1
ATOM 7342 C C . ILE A 1 924 ? -2.853 12.560 6.351 1.00 95.12 924 ILE A C 1
ATOM 7344 O O . ILE A 1 924 ? -3.953 12.016 6.262 1.00 95.12 924 ILE A O 1
ATOM 7348 N N . SER A 1 925 ? -2.457 13.131 7.490 1.00 94.62 925 SER A N 1
ATOM 7349 C CA . SER A 1 925 ? -3.279 13.179 8.700 1.00 94.62 925 SER A CA 1
ATOM 7350 C C . SER A 1 925 ? -4.257 14.364 8.670 1.00 94.62 925 SER A C 1
ATOM 7352 O O . SER A 1 925 ? -3.913 15.456 9.124 1.00 94.62 925 SER A O 1
ATOM 7354 N N . SER A 1 926 ? -5.475 14.166 8.151 1.00 94.75 926 SER A N 1
ATOM 7355 C CA . SER A 1 926 ? -6.455 15.248 7.918 1.00 94.75 926 SER A CA 1
ATOM 7356 C C . SER A 1 926 ? -7.845 15.106 8.574 1.00 94.75 926 SER A C 1
ATOM 7358 O O . SER A 1 926 ? -8.613 16.066 8.523 1.00 94.75 926 SER A O 1
ATOM 7360 N N . LEU A 1 927 ? -8.196 13.954 9.173 1.00 95.12 927 LEU A N 1
ATOM 7361 C CA . LEU A 1 927 ? -9.589 13.597 9.515 1.00 95.12 927 LEU A CA 1
ATOM 7362 C C . LEU A 1 927 ? -10.323 14.657 10.345 1.00 95.12 927 LEU A C 1
ATOM 7364 O O . LEU A 1 927 ? -11.482 14.956 10.076 1.00 95.12 927 LEU A O 1
ATOM 7368 N N . GLN A 1 928 ? -9.644 15.234 11.336 1.00 94.38 928 GLN A N 1
ATOM 7369 C CA . GLN A 1 928 ? -10.225 16.221 12.245 1.00 94.38 928 GLN A CA 1
ATOM 7370 C C . GLN A 1 928 ? -10.653 17.527 11.553 1.00 94.38 928 GLN A C 1
ATOM 7372 O O . GLN A 1 928 ? -11.577 18.193 12.015 1.00 94.38 928 GLN A O 1
ATOM 7377 N N . PHE A 1 929 ? -9.983 17.915 10.467 1.00 93.81 929 PHE A N 1
ATOM 7378 C CA . PHE A 1 929 ? -10.049 19.280 9.935 1.00 93.81 929 PHE A CA 1
ATOM 7379 C C . PHE A 1 929 ? -10.952 19.420 8.705 1.00 93.81 929 PHE A C 1
ATOM 7381 O O . PHE A 1 929 ? -11.015 20.501 8.127 1.00 93.81 929 PHE A O 1
ATOM 7388 N N . GLY A 1 930 ? -11.637 18.351 8.286 1.00 94.94 930 GLY A N 1
ATOM 7389 C CA . GLY A 1 930 ? -12.324 18.290 6.992 1.00 94.94 930 GLY A CA 1
ATOM 7390 C C . GLY A 1 930 ? -13.307 19.427 6.727 1.00 94.94 930 GLY A C 1
ATOM 7391 O O . GLY A 1 930 ? -13.167 20.138 5.734 1.00 94.94 930 GLY A O 1
ATOM 7392 N N . LEU A 1 931 ? -14.268 19.639 7.632 1.00 96.75 931 LEU A N 1
ATOM 7393 C CA . LEU A 1 931 ? -15.253 20.714 7.487 1.00 96.75 931 LEU A CA 1
ATOM 7394 C C . LEU A 1 931 ? -14.596 22.113 7.495 1.00 96.75 931 LEU A C 1
ATOM 7396 O O . LEU A 1 931 ? -14.810 22.837 6.524 1.00 96.75 931 LEU A O 1
ATOM 7400 N N . PRO A 1 932 ? -13.768 22.496 8.489 1.00 96.69 932 PRO A N 1
ATOM 7401 C CA . PRO A 1 932 ? -13.090 23.795 8.474 1.00 96.69 932 PRO A CA 1
ATOM 7402 C C . PRO A 1 932 ? -12.213 24.031 7.232 1.00 96.69 932 PRO A C 1
ATOM 7404 O O . PRO A 1 932 ? -12.243 25.115 6.650 1.00 96.69 932 PRO A O 1
ATOM 7407 N N . LEU A 1 933 ? -11.456 23.020 6.781 1.00 97.25 933 LEU A N 1
ATOM 7408 C CA . LEU A 1 933 ? -10.595 23.117 5.594 1.00 97.25 933 LEU A CA 1
ATOM 7409 C C . LEU A 1 933 ? -11.409 23.409 4.333 1.00 97.25 933 LEU A C 1
ATOM 7411 O O . LEU A 1 933 ? -11.118 24.359 3.602 1.00 97.25 933 LEU A O 1
ATOM 7415 N N . ILE A 1 934 ? -12.438 22.597 4.088 1.00 98.00 934 ILE A N 1
ATOM 7416 C CA . ILE A 1 934 ? -13.254 22.719 2.882 1.00 98.00 934 ILE A CA 1
ATOM 7417 C C . ILE A 1 934 ? -14.134 23.959 2.942 1.00 98.00 934 ILE A C 1
ATOM 7419 O O . ILE A 1 934 ? -14.240 24.651 1.935 1.00 98.00 934 ILE A O 1
ATOM 7423 N N . TRP A 1 935 ? -14.706 24.297 4.100 1.00 98.00 935 TRP A N 1
ATOM 7424 C CA . TRP A 1 935 ? -15.504 25.512 4.246 1.00 98.00 935 TRP A CA 1
ATOM 7425 C C . TRP A 1 935 ? -14.683 26.771 3.971 1.00 98.00 935 TRP A C 1
ATOM 7427 O O . TRP A 1 935 ? -15.113 27.613 3.187 1.00 98.00 935 TRP A O 1
ATOM 7437 N N . THR A 1 936 ? -13.473 26.861 4.530 1.00 97.31 936 THR A N 1
ATOM 7438 C CA . THR A 1 936 ? -12.547 27.975 4.270 1.00 97.31 936 THR A CA 1
ATOM 7439 C C . THR A 1 936 ? -12.317 28.163 2.770 1.00 97.31 936 THR A C 1
ATOM 7441 O O . THR A 1 936 ? -12.492 29.260 2.239 1.00 97.31 936 THR A O 1
ATOM 7444 N N . ALA A 1 937 ? -11.981 27.083 2.062 1.00 97.00 937 ALA A N 1
ATOM 7445 C CA . ALA A 1 937 ? -11.682 27.139 0.636 1.00 97.00 937 ALA A CA 1
ATOM 7446 C C . ALA A 1 937 ? -12.930 27.350 -0.249 1.00 97.00 937 ALA A C 1
ATOM 7448 O O . ALA A 1 937 ? -12.847 28.047 -1.265 1.00 97.00 937 ALA A O 1
ATOM 7449 N N . ALA A 1 938 ? -14.080 26.793 0.138 1.00 97.38 938 ALA A N 1
ATOM 7450 C CA . ALA A 1 938 ? -15.362 26.945 -0.548 1.00 97.38 938 ALA A CA 1
ATOM 7451 C C . ALA A 1 938 ? -15.911 28.373 -0.419 1.00 97.38 938 ALA A C 1
ATOM 7453 O O . ALA A 1 938 ? -16.330 28.962 -1.418 1.00 97.38 938 ALA A O 1
ATOM 7454 N N . LYS A 1 939 ? -15.834 28.961 0.784 1.00 94.81 939 LYS A N 1
ATOM 7455 C CA . LYS A 1 939 ? -16.246 30.342 1.072 1.00 94.81 939 LYS A CA 1
ATOM 7456 C C . LYS A 1 939 ? -15.500 31.340 0.190 1.00 94.81 939 LYS A C 1
ATOM 7458 O O . LYS A 1 939 ? -16.129 32.194 -0.428 1.00 94.81 939 LYS A O 1
ATOM 7463 N N . MET A 1 940 ? -14.183 31.176 0.041 1.00 93.00 940 MET A N 1
ATOM 7464 C CA . MET A 1 940 ? -13.363 32.012 -0.851 1.00 93.00 940 MET A CA 1
ATOM 7465 C C . MET A 1 940 ? -13.773 31.923 -2.331 1.00 93.00 940 MET A C 1
ATOM 7467 O O . MET A 1 940 ? -13.490 32.836 -3.099 1.00 93.00 940 MET A O 1
ATOM 7471 N N . ARG A 1 941 ? -14.439 30.835 -2.737 1.00 95.69 941 ARG A N 1
ATOM 7472 C CA . ARG A 1 941 ? -14.883 30.577 -4.119 1.00 95.69 941 ARG A CA 1
ATOM 7473 C C . ARG A 1 941 ? -16.383 30.806 -4.324 1.00 95.69 941 ARG A C 1
ATOM 7475 O O . ARG A 1 941 ? -16.901 30.512 -5.402 1.00 95.69 941 ARG A O 1
ATOM 7482 N N . GLY A 1 942 ? -17.087 31.313 -3.309 1.00 94.75 942 GLY A N 1
ATOM 7483 C CA . GLY A 1 942 ? -18.532 31.548 -3.361 1.00 94.75 942 GLY A CA 1
ATOM 7484 C C . GLY A 1 942 ? -19.364 30.268 -3.498 1.00 94.75 942 GLY A C 1
ATOM 7485 O O . GLY A 1 942 ? -20.464 30.317 -4.045 1.00 94.75 942 GLY A O 1
ATOM 7486 N N . ILE A 1 943 ? -18.846 29.120 -3.049 1.00 95.75 943 ILE A N 1
ATOM 7487 C CA . ILE A 1 943 ? -19.586 27.852 -3.045 1.00 95.75 943 ILE A CA 1
ATOM 7488 C C . ILE A 1 943 ? -20.435 27.797 -1.767 1.00 95.75 943 ILE A C 1
ATOM 7490 O O . ILE A 1 943 ? -19.889 27.946 -0.669 1.00 95.75 943 ILE A O 1
ATOM 7494 N N . PRO A 1 944 ? -21.761 27.594 -1.868 1.00 95.31 944 PRO A N 1
ATOM 7495 C CA . PRO A 1 944 ? -22.634 27.629 -0.706 1.00 95.31 944 PRO A CA 1
ATOM 7496 C C . PRO A 1 944 ? -22.437 26.391 0.178 1.00 95.31 944 PRO A C 1
ATOM 7498 O O . PRO A 1 944 ? -22.154 25.290 -0.298 1.00 95.31 944 PRO A O 1
ATOM 7501 N N . PHE A 1 945 ? -22.657 26.552 1.486 1.00 94.56 945 PHE A N 1
ATOM 7502 C CA . PHE A 1 945 ? -22.477 25.464 2.453 1.00 94.56 945 PHE A CA 1
ATOM 7503 C C . PHE A 1 945 ? -23.351 24.238 2.152 1.00 94.56 945 PHE A C 1
ATOM 7505 O O . PHE A 1 945 ? -22.937 23.116 2.419 1.00 94.56 945 PHE A O 1
ATOM 7512 N N . VAL A 1 946 ? -24.535 24.428 1.562 1.00 94.38 946 VAL A N 1
ATOM 7513 C CA . VAL A 1 946 ? -25.417 23.313 1.181 1.00 94.38 946 VAL A CA 1
ATOM 7514 C C . VAL A 1 946 ? -24.725 22.332 0.230 1.00 94.38 946 VAL A C 1
ATOM 7516 O O . VAL A 1 946 ? -24.905 21.125 0.364 1.00 94.38 946 VAL A O 1
ATOM 7519 N N . ASP A 1 947 ? -23.883 22.822 -0.681 1.00 95.19 947 ASP A N 1
ATOM 7520 C CA . ASP A 1 947 ? -23.156 21.963 -1.614 1.00 95.19 947 ASP A CA 1
ATOM 7521 C C . ASP A 1 947 ? -21.966 21.290 -0.924 1.00 95.19 947 ASP A C 1
ATOM 7523 O O . ASP A 1 947 ? -21.754 20.092 -1.097 1.00 95.19 947 ASP A O 1
ATOM 7527 N N . VAL A 1 948 ? -21.268 22.005 -0.035 1.00 95.94 948 VAL A N 1
ATOM 7528 C CA . VAL A 1 948 ? -20.236 21.415 0.838 1.00 95.94 948 VAL A CA 1
ATOM 7529 C C . VAL A 1 948 ? -20.818 20.287 1.699 1.00 95.94 948 VAL A C 1
ATOM 7531 O O . VAL A 1 948 ? -20.246 19.203 1.775 1.00 95.94 948 VAL A O 1
ATOM 7534 N N . SER A 1 949 ? -21.980 20.507 2.316 1.00 95.44 949 SER A N 1
ATOM 7535 C CA . SER A 1 949 ? -22.666 19.523 3.155 1.00 95.44 949 SER A CA 1
ATOM 7536 C C . SER A 1 949 ? -23.057 18.270 2.365 1.00 95.44 949 SER A C 1
ATOM 7538 O O . SER A 1 949 ? -22.815 17.157 2.837 1.00 95.44 949 SER A O 1
ATOM 7540 N N . LYS A 1 950 ? -23.566 18.427 1.134 1.00 96.44 950 LYS A N 1
ATOM 7541 C CA . LYS A 1 950 ? -23.855 17.292 0.242 1.00 96.44 950 LYS A CA 1
ATOM 7542 C C . LYS A 1 950 ? -22.599 16.470 -0.053 1.00 96.44 950 LYS A C 1
ATOM 7544 O O . LYS A 1 950 ? -22.637 15.251 0.089 1.00 96.44 950 LYS A O 1
ATOM 7549 N N . LEU A 1 951 ? -21.497 17.125 -0.425 1.00 97.62 951 LEU A N 1
ATOM 7550 C CA . LEU A 1 951 ? -20.236 16.472 -0.807 1.00 97.62 951 LEU A CA 1
ATOM 7551 C C . LEU A 1 951 ? -19.545 15.759 0.366 1.00 97.62 951 LEU A C 1
ATOM 7553 O O . LEU A 1 951 ? -18.900 14.733 0.160 1.00 97.62 951 LEU A O 1
ATOM 7557 N N . LEU A 1 952 ? -19.670 16.297 1.584 1.00 97.19 952 LEU A N 1
ATOM 7558 C CA . LEU A 1 952 ? -19.062 15.740 2.799 1.00 97.19 952 LEU A CA 1
ATOM 7559 C C . LEU A 1 952 ? -19.952 14.714 3.520 1.00 97.19 952 LEU A C 1
ATOM 7561 O O . LEU A 1 952 ? -19.458 13.991 4.384 1.00 97.19 952 LEU A O 1
ATOM 7565 N N . SER A 1 953 ? -21.260 14.677 3.235 1.00 96.69 953 SER A N 1
ATOM 7566 C CA . SER A 1 953 ? -22.223 13.922 4.047 1.00 96.69 953 SER A CA 1
ATOM 7567 C C . SER A 1 953 ? -23.239 13.128 3.226 1.00 96.69 953 SER A C 1
ATOM 7569 O O . SER A 1 953 ? -23.239 11.896 3.285 1.00 96.69 953 SER A O 1
ATOM 7571 N N . SER A 1 954 ? -24.079 13.792 2.429 1.00 96.44 954 SER A N 1
ATOM 7572 C CA . SER A 1 954 ? -25.170 13.124 1.703 1.00 96.44 954 SER A CA 1
ATOM 7573 C C . SER A 1 954 ? -24.663 12.165 0.623 1.00 96.44 954 SER A C 1
ATOM 7575 O O . SER A 1 954 ? -25.179 11.059 0.482 1.00 96.44 954 SER A O 1
ATOM 7577 N N . GLN A 1 955 ? -23.630 12.562 -0.122 1.00 97.06 955 GLN A N 1
ATOM 7578 C CA . GLN A 1 955 ? -23.074 11.767 -1.217 1.00 97.06 955 GLN A CA 1
ATOM 7579 C C . GLN A 1 955 ? -22.298 10.535 -0.717 1.00 97.06 955 GLN A C 1
ATOM 7581 O O . GLN A 1 955 ? -22.569 9.445 -1.225 1.00 97.06 955 GLN A O 1
ATOM 7586 N N . PRO A 1 956 ? -21.452 10.625 0.334 1.00 95.62 956 PRO A N 1
ATOM 7587 C CA . PRO A 1 956 ? -20.886 9.433 0.969 1.00 95.62 956 PRO A CA 1
ATOM 7588 C C . PRO A 1 956 ? -21.947 8.487 1.547 1.00 95.62 956 PRO A C 1
ATOM 7590 O O . PRO A 1 956 ? -21.818 7.269 1.425 1.00 95.62 956 PRO A O 1
ATOM 7593 N N . ALA A 1 957 ? -23.026 9.020 2.139 1.00 94.75 957 ALA A N 1
ATOM 7594 C CA . ALA A 1 957 ? -24.133 8.189 2.615 1.00 94.75 957 ALA A CA 1
ATOM 7595 C C . ALA A 1 957 ? -24.791 7.418 1.461 1.00 94.75 957 ALA A C 1
ATOM 7597 O O . ALA A 1 957 ? -25.002 6.214 1.588 1.00 94.75 957 ALA A O 1
ATOM 7598 N N . LYS A 1 958 ? -25.025 8.080 0.322 1.00 94.00 958 LYS A N 1
ATOM 7599 C CA . LYS A 1 958 ? -25.580 7.467 -0.891 1.00 94.00 958 LYS A CA 1
ATOM 7600 C C . LYS A 1 958 ? -24.653 6.421 -1.515 1.00 94.00 958 LYS A C 1
ATOM 7602 O O . LYS A 1 958 ? -25.122 5.363 -1.929 1.00 94.00 958 LYS A O 1
ATOM 7607 N N . LEU A 1 959 ? -23.339 6.669 -1.569 1.00 93.44 959 LEU A N 1
ATOM 7608 C CA . LEU A 1 959 ? -22.366 5.666 -2.029 1.00 93.44 959 LEU A CA 1
ATOM 7609 C C . LEU A 1 959 ? -22.514 4.370 -1.223 1.00 93.44 959 LEU A C 1
ATOM 7611 O O . LEU A 1 959 ? -22.573 3.282 -1.800 1.00 93.44 959 LEU A O 1
ATOM 7615 N N . CYS A 1 960 ? -22.646 4.523 0.097 1.00 91.31 960 CYS A N 1
ATOM 7616 C CA . CYS A 1 960 ? -22.776 3.436 1.057 1.00 91.31 960 CYS A CA 1
ATOM 7617 C C . CYS A 1 960 ? -24.178 2.809 1.153 1.00 91.31 960 CYS A C 1
ATOM 7619 O O . CYS A 1 960 ? -24.360 1.842 1.899 1.00 91.31 960 CYS A O 1
ATOM 7621 N N . GLY A 1 961 ? -25.168 3.331 0.422 1.00 89.81 961 GLY A N 1
ATOM 7622 C CA . GLY A 1 961 ? -26.561 2.887 0.504 1.00 89.81 961 GLY A CA 1
ATOM 7623 C C . GLY A 1 961 ? -27.215 3.171 1.864 1.00 89.81 961 GLY A C 1
ATOM 7624 O O . GLY A 1 961 ? -28.032 2.376 2.324 1.00 89.81 961 GLY A O 1
ATOM 7625 N N . LEU A 1 962 ? -26.774 4.226 2.552 1.00 91.50 962 LEU A N 1
ATOM 7626 C CA . LEU A 1 962 ? -27.222 4.642 3.885 1.00 91.50 962 LEU A CA 1
ATOM 7627 C C . LEU A 1 962 ? -28.029 5.950 3.846 1.00 91.50 962 LEU A C 1
ATOM 7629 O O . LEU A 1 962 ? -28.208 6.585 4.883 1.00 91.50 962 LEU A O 1
ATOM 7633 N N . GLU A 1 963 ? -28.474 6.405 2.676 1.00 91.88 963 GLU A N 1
ATOM 7634 C CA . GLU A 1 963 ? -29.196 7.669 2.484 1.00 91.88 963 GLU A CA 1
ATOM 7635 C C . GLU A 1 963 ? -30.561 7.728 3.188 1.00 91.88 963 GLU A C 1
ATOM 7637 O O . GLU A 1 963 ? -31.080 8.815 3.451 1.00 91.88 963 GLU A O 1
ATOM 7642 N N . ASP A 1 964 ? -31.132 6.572 3.526 1.00 90.44 964 ASP A N 1
ATOM 7643 C CA . ASP A 1 964 ? -32.348 6.424 4.328 1.00 90.44 964 ASP A CA 1
ATOM 7644 C C . ASP A 1 964 ? -32.113 6.748 5.812 1.00 90.44 964 ASP A C 1
ATOM 7646 O O . ASP A 1 964 ? -33.053 7.079 6.534 1.00 90.44 964 ASP A O 1
ATOM 7650 N N . ARG A 1 965 ? -30.854 6.701 6.263 1.00 92.38 965 ARG A N 1
ATOM 7651 C CA . ARG A 1 965 ? -30.483 6.808 7.676 1.00 92.38 965 ARG A CA 1
ATOM 7652 C C . ARG A 1 965 ? -29.453 7.895 7.989 1.00 92.38 965 ARG A C 1
ATOM 7654 O O . ARG A 1 965 ? -29.451 8.408 9.107 1.00 92.38 965 ARG A O 1
ATOM 7661 N N . LYS A 1 966 ? -28.551 8.218 7.063 1.00 95.56 966 LYS A N 1
ATOM 7662 C CA . LYS A 1 966 ? -27.380 9.091 7.246 1.00 95.56 966 LYS A CA 1
ATOM 7663 C C . LYS A 1 966 ? -27.350 10.218 6.218 1.00 95.56 966 LYS A C 1
ATOM 7665 O O . LYS A 1 966 ? -27.972 10.142 5.164 1.00 95.56 966 LYS A O 1
ATOM 7670 N N . GLY A 1 967 ? -26.546 11.236 6.516 1.00 95.00 967 GLY A N 1
ATOM 7671 C CA . GLY A 1 967 ? -26.113 12.228 5.533 1.00 95.00 967 GLY A CA 1
ATOM 7672 C C . GLY A 1 967 ? -27.086 13.375 5.269 1.00 95.00 967 GLY A C 1
ATOM 7673 O O . GLY A 1 967 ? -26.882 14.114 4.312 1.00 95.00 967 GLY A O 1
ATOM 7674 N N . ASP A 1 968 ? -28.149 13.515 6.062 1.00 94.94 968 ASP A N 1
ATOM 7675 C CA . ASP A 1 968 ? -29.194 14.517 5.845 1.00 94.94 968 ASP A CA 1
ATOM 7676 C C . ASP A 1 968 ? -29.999 14.775 7.130 1.00 94.94 968 ASP A C 1
ATOM 7678 O O . ASP A 1 968 ? -30.095 13.904 7.999 1.00 94.94 968 ASP A O 1
ATOM 7682 N N . LEU A 1 969 ? -30.586 15.967 7.235 1.00 94.06 969 LEU A N 1
ATOM 7683 C CA . LEU A 1 969 ? -31.370 16.418 8.386 1.00 94.06 969 LEU A CA 1
ATOM 7684 C C . LEU A 1 969 ? -32.860 16.400 8.058 1.00 94.06 969 LEU A C 1
ATOM 7686 O O . LEU A 1 969 ? -33.488 17.435 7.842 1.00 94.06 969 LEU A O 1
ATOM 7690 N N . SER A 1 970 ? -33.430 15.197 8.061 1.00 94.38 970 SER A N 1
ATOM 7691 C CA . SER A 1 970 ? -34.855 14.959 7.836 1.00 94.38 970 SER A CA 1
ATOM 7692 C C . SER A 1 970 ? -35.456 14.079 8.933 1.00 94.38 970 SER A C 1
ATOM 7694 O O . SER A 1 970 ? -34.761 13.301 9.593 1.00 94.38 970 SER A O 1
ATOM 7696 N N . VAL A 1 971 ? -36.775 14.167 9.118 1.00 95.69 971 VAL A N 1
ATOM 7697 C CA . VAL A 1 971 ? -37.508 13.295 10.050 1.00 95.69 971 VAL A CA 1
ATOM 7698 C C . VAL A 1 971 ? -37.243 11.825 9.699 1.00 95.69 971 VAL A C 1
ATOM 7700 O O . VAL A 1 971 ? -37.305 11.445 8.533 1.00 95.69 971 VAL A O 1
ATOM 7703 N N . GLY A 1 972 ? -36.937 11.007 10.711 1.00 93.31 972 GLY A N 1
ATOM 7704 C CA . GLY A 1 972 ? -36.675 9.569 10.567 1.00 93.31 972 GLY A CA 1
ATOM 7705 C C . GLY A 1 972 ? -35.201 9.172 10.415 1.00 93.31 972 GLY A C 1
ATOM 7706 O O . GLY A 1 972 ? -34.889 7.999 10.609 1.00 93.31 972 GLY A O 1
ATOM 7707 N N . LYS A 1 973 ? -34.289 10.116 10.141 1.00 95.81 973 LYS A N 1
ATOM 7708 C CA . LYS A 1 973 ? -32.842 9.843 10.041 1.00 95.81 973 LYS A CA 1
ATOM 7709 C C . LYS A 1 973 ? -32.153 9.828 11.408 1.00 95.81 973 LYS A C 1
ATOM 7711 O O . LYS A 1 973 ? -32.678 10.352 12.394 1.00 95.81 973 LYS A O 1
ATOM 7716 N N . ASP A 1 974 ? -30.962 9.226 11.477 1.00 96.69 974 ASP A N 1
ATOM 7717 C CA . ASP A 1 974 ? -30.134 9.284 12.684 1.00 96.69 974 ASP A CA 1
ATOM 7718 C C . ASP A 1 974 ? -29.804 10.756 12.986 1.00 96.69 974 ASP A C 1
ATOM 7720 O O . ASP A 1 974 ? -29.363 11.494 12.108 1.00 96.69 974 ASP A O 1
ATOM 7724 N N . ALA A 1 975 ? -29.985 11.174 14.242 1.00 97.12 975 ALA A N 1
ATOM 7725 C CA . ALA A 1 975 ? -29.646 12.518 14.712 1.00 97.12 975 ALA A CA 1
ATOM 7726 C C . ALA A 1 975 ? -28.117 12.716 14.808 1.00 97.12 975 ALA A C 1
ATOM 7728 O O . ALA A 1 975 ? -27.557 12.802 15.904 1.00 97.12 975 ALA A O 1
ATOM 7729 N N . ASP A 1 976 ? -27.467 12.742 13.645 1.00 97.69 976 ASP A N 1
ATOM 7730 C CA . ASP A 1 976 ? -26.034 12.906 13.427 1.00 97.69 976 ASP A CA 1
ATOM 7731 C C . ASP A 1 976 ? -25.779 14.270 12.775 1.00 97.69 976 ASP A C 1
ATOM 7733 O O . ASP A 1 976 ? -26.065 14.465 11.595 1.00 97.69 976 ASP A O 1
ATOM 7737 N N . PHE A 1 977 ? -25.256 15.230 13.536 1.00 96.69 977 PHE A N 1
ATOM 7738 C CA . PHE A 1 977 ? -24.998 16.583 13.039 1.00 96.69 977 PHE A CA 1
ATOM 7739 C C . PHE A 1 977 ? -23.906 17.293 13.827 1.00 96.69 977 PHE A C 1
ATOM 7741 O O . PHE A 1 977 ? -23.537 16.895 14.934 1.00 96.69 977 PHE A O 1
ATOM 7748 N N . VAL A 1 978 ? -23.400 18.377 13.247 1.00 96.94 978 VAL A N 1
ATOM 7749 C CA . VAL A 1 978 ? -22.422 19.264 13.875 1.00 96.94 978 VAL A CA 1
ATOM 7750 C C . VAL A 1 978 ? -23.075 20.604 14.196 1.00 96.94 978 VAL A C 1
ATOM 7752 O O . VAL A 1 978 ? -23.850 21.135 13.404 1.00 96.94 978 VAL A O 1
ATOM 7755 N N . ILE A 1 979 ? -22.756 21.150 15.363 1.00 97.56 979 ILE A N 1
ATOM 7756 C CA . ILE A 1 979 ? -23.063 22.525 15.756 1.00 97.56 979 ILE A CA 1
ATOM 7757 C C . ILE A 1 979 ? -21.750 23.285 15.649 1.00 97.56 979 ILE A C 1
ATOM 7759 O O . ILE A 1 979 ? -20.754 22.885 16.254 1.00 97.56 979 ILE A O 1
ATOM 7763 N N . TRP A 1 980 ? -21.728 24.345 14.855 1.00 96.56 980 TRP A N 1
ATOM 7764 C CA . TRP A 1 980 ? -20.499 25.036 14.500 1.00 96.56 980 TRP A CA 1
ATOM 7765 C C . TRP A 1 980 ? -20.773 26.501 14.151 1.00 96.56 980 TRP A C 1
ATOM 7767 O O . TRP A 1 980 ? -21.893 26.840 13.771 1.00 96.56 980 TRP A O 1
ATOM 7777 N N . ASP A 1 981 ? -19.755 27.347 14.298 1.00 97.12 981 ASP A N 1
ATOM 7778 C CA . ASP A 1 981 ? -19.769 28.752 13.891 1.00 97.12 981 ASP A CA 1
ATOM 7779 C C . ASP A 1 981 ? -19.003 28.907 12.561 1.00 97.12 981 ASP A C 1
ATOM 7781 O O . ASP A 1 981 ? -17.783 28.719 12.549 1.00 97.12 981 ASP A O 1
ATOM 7785 N N . PRO A 1 982 ? -19.680 29.217 11.438 1.00 96.12 982 PRO A N 1
ATOM 7786 C CA . PRO A 1 982 ? -19.052 29.332 10.120 1.00 96.12 982 PRO A CA 1
ATOM 7787 C C . PRO A 1 982 ? -18.154 30.565 9.942 1.00 96.12 982 PRO A C 1
ATOM 7789 O O . PRO A 1 982 ? -17.375 30.602 8.982 1.00 96.12 982 PRO A O 1
ATOM 7792 N N . GLU A 1 983 ? -18.261 31.564 10.818 1.00 96.50 983 GLU A N 1
ATOM 7793 C CA . GLU A 1 983 ? -17.542 32.837 10.727 1.00 96.50 983 GLU A CA 1
ATOM 7794 C C . GLU A 1 983 ? -16.356 32.915 11.691 1.00 96.50 983 GLU A C 1
ATOM 7796 O O . GLU A 1 983 ? -15.404 33.653 11.430 1.00 96.50 983 GLU A O 1
ATOM 7801 N N . GLU A 1 984 ? -16.368 32.131 12.770 1.00 96.38 984 GLU A N 1
ATOM 7802 C CA . GLU A 1 984 ? -15.246 32.076 13.704 1.00 96.38 984 GLU A CA 1
ATOM 7803 C C . GLU A 1 984 ? -13.994 31.474 13.044 1.00 96.38 984 GLU A C 1
ATOM 7805 O O . GLU A 1 984 ? -14.043 30.428 12.383 1.00 96.38 984 GLU A O 1
ATOM 7810 N N . SER A 1 985 ? -12.856 32.147 13.240 1.00 94.50 985 SER A N 1
ATOM 7811 C CA . SER A 1 985 ? -11.549 31.686 12.783 1.00 94.50 985 SER A CA 1
ATOM 7812 C C . SER A 1 985 ? -10.836 30.863 13.857 1.00 94.50 985 SER A C 1
ATOM 7814 O O . SER A 1 985 ? -10.916 31.135 15.053 1.00 94.50 985 SER A O 1
ATOM 7816 N N . ILE A 1 986 ? -10.116 29.836 13.418 1.00 91.88 986 ILE A N 1
ATOM 7817 C CA . ILE A 1 986 ? -9.362 28.909 14.256 1.00 91.88 986 ILE A CA 1
ATOM 7818 C C . ILE A 1 986 ? -7.957 28.814 13.690 1.00 91.88 986 ILE A C 1
ATOM 7820 O O . ILE A 1 986 ? -7.780 28.571 12.495 1.00 91.88 986 ILE A O 1
ATOM 7824 N N . LYS A 1 987 ? -6.953 28.946 14.549 1.00 93.50 987 LYS A N 1
ATOM 7825 C CA . LYS A 1 987 ? -5.584 28.580 14.206 1.00 93.50 987 LYS A CA 1
ATOM 7826 C C . LYS A 1 987 ? -5.342 27.136 14.635 1.00 93.50 987 LYS A C 1
ATOM 7828 O O . LYS A 1 987 ? -5.641 26.777 15.767 1.00 93.50 987 LYS A O 1
ATOM 7833 N N . LEU A 1 988 ? -4.827 26.308 13.732 1.00 91.25 988 LEU A N 1
ATOM 7834 C CA . LEU A 1 988 ? -4.514 24.918 14.053 1.00 91.25 988 LEU A CA 1
ATOM 7835 C C . LEU A 1 988 ? -3.181 24.820 14.802 1.00 91.25 988 LEU A C 1
ATOM 7837 O O . LEU A 1 988 ? -2.120 24.784 14.177 1.00 91.25 988 LEU A O 1
ATOM 7841 N N . ASP A 1 989 ? -3.238 24.749 16.128 1.00 87.62 989 ASP A N 1
ATOM 7842 C CA . ASP A 1 989 ? -2.075 24.512 16.983 1.00 87.62 989 ASP A CA 1
ATOM 7843 C C . ASP A 1 989 ? -1.980 23.025 17.392 1.00 87.62 989 ASP A C 1
ATOM 7845 O O . ASP A 1 989 ? -2.961 22.281 17.364 1.00 87.62 989 ASP A O 1
ATOM 7849 N N . ALA A 1 990 ? -0.771 22.554 17.722 1.00 84.62 990 ALA A N 1
ATOM 7850 C CA . ALA A 1 990 ? -0.498 21.127 17.942 1.00 84.62 990 ALA A CA 1
ATOM 7851 C C . ALA A 1 990 ? -1.282 20.517 19.120 1.00 84.62 990 ALA A C 1
ATOM 7853 O O . ALA A 1 990 ? -1.620 19.329 19.082 1.00 84.62 990 ALA A O 1
ATOM 7854 N N . ASP A 1 991 ? -1.583 21.330 20.135 1.00 85.00 991 ASP A N 1
ATOM 7855 C CA . ASP A 1 991 ? -2.321 20.924 21.337 1.00 85.00 991 ASP A CA 1
ATOM 7856 C C . ASP A 1 991 ? -3.796 20.617 21.041 1.00 85.00 991 ASP A C 1
ATOM 7858 O O . ASP A 1 991 ? -4.400 19.775 21.705 1.00 85.00 991 ASP A O 1
ATOM 7862 N N . ASP A 1 992 ? -4.347 21.216 19.982 1.00 84.50 992 ASP A N 1
ATOM 7863 C CA . ASP A 1 992 ? -5.736 21.026 19.562 1.00 84.50 992 ASP A CA 1
ATOM 7864 C C . ASP A 1 992 ? -5.913 19.829 18.618 1.00 84.50 992 ASP A C 1
ATOM 7866 O O . ASP A 1 992 ? -7.028 19.511 18.206 1.00 84.50 992 ASP A O 1
ATOM 7870 N N . ILE A 1 993 ? -4.831 19.135 18.252 1.00 91.50 993 ILE A N 1
ATOM 7871 C CA . ILE A 1 993 ? -4.871 17.981 17.349 1.00 91.50 993 ILE A CA 1
ATOM 7872 C C . ILE A 1 993 ? -5.168 16.716 18.158 1.00 91.50 993 ILE A C 1
ATOM 7874 O O . ILE A 1 993 ? -4.369 16.309 18.995 1.00 91.50 993 ILE A O 1
ATOM 7878 N N . TYR A 1 994 ? -6.255 16.005 17.861 1.00 92.12 994 TYR A N 1
ATOM 7879 C CA . TYR A 1 994 ? -6.635 14.754 18.537 1.00 92.12 994 TYR A CA 1
ATOM 7880 C C . TYR A 1 994 ? -6.057 13.489 17.889 1.00 92.12 994 TYR A C 1
ATOM 7882 O O . TYR A 1 994 ? -6.197 12.396 18.437 1.00 92.12 994 TYR A O 1
ATOM 7890 N N . HIS A 1 995 ? -5.368 13.603 16.749 1.00 92.12 995 HIS A N 1
ATOM 7891 C CA . HIS A 1 995 ? -4.654 12.475 16.145 1.00 92.12 995 HIS A CA 1
ATOM 7892 C C . HIS A 1 995 ? -3.622 11.885 17.124 1.00 92.12 995 HIS A C 1
ATOM 7894 O O . HIS A 1 995 ? -3.027 12.609 17.928 1.00 92.12 995 HIS A O 1
ATOM 7900 N N . LYS A 1 996 ? -3.365 10.571 17.038 1.00 89.50 996 LYS A N 1
ATOM 7901 C CA . LYS A 1 996 ? -2.320 9.911 17.843 1.00 89.50 996 LYS A CA 1
ATOM 7902 C C . LYS A 1 996 ? -0.942 10.529 17.576 1.00 89.50 996 LYS A C 1
ATOM 7904 O O . LYS A 1 996 ? -0.237 10.874 18.516 1.00 89.50 996 LYS A O 1
ATOM 7909 N N . ASN A 1 997 ? -0.603 10.702 16.298 1.00 88.75 997 ASN A N 1
ATOM 7910 C CA . ASN A 1 997 ? 0.587 11.418 15.848 1.00 88.75 997 ASN A CA 1
ATOM 7911 C C . ASN A 1 997 ? 0.157 12.813 15.382 1.00 88.75 997 ASN A C 1
ATOM 7913 O O . ASN A 1 997 ? -0.701 12.928 14.509 1.00 88.75 997 ASN A O 1
ATOM 7917 N N . LYS A 1 998 ? 0.738 13.868 15.966 1.00 89.06 998 LYS A N 1
ATOM 7918 C CA . LYS A 1 998 ? 0.327 15.267 15.726 1.00 89.06 998 LYS A CA 1
ATOM 7919 C C . LYS A 1 998 ? 0.823 15.842 14.392 1.00 89.06 998 LYS A C 1
ATOM 7921 O O . LYS A 1 998 ? 0.494 16.970 14.056 1.00 89.06 998 LYS A O 1
ATOM 7926 N N . LEU A 1 999 ? 1.591 15.064 13.628 1.00 89.50 999 LEU A N 1
ATOM 7927 C CA . LEU A 1 999 ? 2.154 15.469 12.344 1.00 89.50 999 LEU A CA 1
ATOM 7928 C C . LEU A 1 999 ? 1.048 15.633 11.290 1.00 89.50 999 LEU A C 1
ATOM 7930 O O . LEU A 1 999 ? 0.359 14.668 10.948 1.00 89.50 999 LEU A O 1
ATOM 7934 N N . THR A 1 1000 ? 0.890 16.850 10.772 1.00 93.44 1000 THR A N 1
ATOM 7935 C CA . THR A 1 1000 ? -0.089 17.198 9.737 1.00 93.44 1000 THR A CA 1
ATOM 7936 C C . THR A 1 1000 ? 0.397 18.402 8.917 1.00 93.44 1000 THR A C 1
ATOM 7938 O O . THR A 1 1000 ? 0.948 19.332 9.504 1.00 93.44 1000 THR A O 1
ATOM 7941 N N . PRO A 1 1001 ? 0.162 18.448 7.590 1.00 94.25 1001 PRO A N 1
ATOM 7942 C CA . PRO A 1 1001 ? 0.554 19.593 6.756 1.00 94.25 1001 PRO A CA 1
ATOM 7943 C C . PRO A 1 1001 ? -0.272 20.865 7.026 1.00 94.25 1001 PRO A C 1
ATOM 7945 O O . PRO A 1 1001 ? -0.014 21.918 6.447 1.00 94.25 1001 PRO A O 1
ATOM 7948 N N . TYR A 1 1002 ? -1.305 20.780 7.868 1.00 94.88 1002 TYR A N 1
ATOM 7949 C CA . TYR A 1 1002 ? -2.198 21.902 8.167 1.00 94.88 1002 TYR A CA 1
ATOM 7950 C C . TYR A 1 1002 ? -1.820 22.669 9.438 1.00 94.88 1002 TYR A C 1
ATOM 7952 O O . TYR A 1 1002 ? -2.499 23.639 9.777 1.00 94.88 1002 TYR A O 1
ATOM 7960 N N . GLN A 1 1003 ? -0.762 22.259 10.144 1.00 91.69 1003 GLN A N 1
ATOM 7961 C CA . GLN A 1 1003 ? -0.327 22.933 11.363 1.00 91.69 1003 GLN A CA 1
ATOM 7962 C C . GLN A 1 1003 ? -0.012 24.412 11.084 1.00 91.69 1003 GLN A C 1
ATOM 7964 O O . GLN A 1 1003 ? 0.646 24.756 10.105 1.00 91.69 1003 GLN A O 1
ATOM 7969 N N . GLY A 1 1004 ? -0.518 25.297 11.941 1.00 90.94 1004 GLY A N 1
ATOM 7970 C CA . GLY A 1 1004 ? -0.369 26.744 11.823 1.00 90.94 1004 GLY A CA 1
ATOM 7971 C C . GLY A 1 1004 ? -1.314 27.425 10.827 1.00 90.94 1004 GLY A C 1
ATOM 7972 O O . GLY A 1 1004 ? -1.330 28.655 10.786 1.00 90.94 1004 GLY A O 1
ATOM 7973 N N . LYS A 1 1005 ? -2.126 26.688 10.050 1.00 92.56 1005 LYS A N 1
ATOM 7974 C CA . LYS A 1 1005 ? -3.123 27.310 9.162 1.00 92.56 1005 LYS A CA 1
ATOM 7975 C C . LYS A 1 1005 ? -4.257 27.954 9.962 1.00 92.56 1005 LYS A C 1
ATOM 7977 O O . LYS A 1 1005 ? -4.674 27.443 11.000 1.00 92.56 1005 LYS A O 1
ATOM 7982 N N . ILE A 1 1006 ? -4.767 29.062 9.428 1.00 95.00 1006 ILE A N 1
ATOM 7983 C CA . ILE A 1 1006 ? -5.961 29.754 9.920 1.00 95.00 1006 ILE A CA 1
ATOM 7984 C C . ILE A 1 1006 ? -7.143 29.309 9.061 1.00 95.00 1006 ILE A C 1
ATOM 7986 O O . ILE A 1 1006 ? -7.106 29.463 7.840 1.00 95.00 1006 ILE A O 1
ATOM 7990 N N . LEU A 1 1007 ? -8.168 28.744 9.693 1.00 95.56 1007 LEU A N 1
ATOM 7991 C CA . LEU A 1 1007 ? -9.367 28.208 9.050 1.00 95.56 1007 LEU A CA 1
ATOM 7992 C C . LEU A 1 1007 ? -10.616 28.896 9.600 1.00 95.56 1007 LEU A C 1
ATOM 7994 O O . LEU A 1 1007 ? -10.645 29.274 10.764 1.00 95.56 1007 LEU A O 1
ATOM 7998 N N . PHE A 1 1008 ? -11.656 29.015 8.786 1.00 96.12 1008 PHE A N 1
ATOM 7999 C CA . PHE A 1 1008 ? -13.000 29.398 9.211 1.00 96.12 1008 PHE A CA 1
ATOM 8000 C C . PHE A 1 1008 ? -13.843 28.158 9.501 1.00 96.12 1008 PHE A C 1
ATOM 8002 O O . PHE A 1 1008 ? -13.726 27.150 8.800 1.00 96.12 1008 PHE A O 1
ATOM 8009 N N . GLY A 1 1009 ? -14.740 28.251 10.482 1.00 95.12 1009 GLY A N 1
ATOM 8010 C CA . GLY A 1 1009 ? -15.700 27.192 10.779 1.00 95.12 1009 GLY A CA 1
ATOM 8011 C C . GLY A 1 1009 ? -15.404 26.432 12.066 1.00 95.12 1009 GLY A C 1
ATOM 8012 O O . GLY A 1 1009 ? -15.009 25.268 12.009 1.00 95.12 1009 GLY A O 1
ATOM 8013 N N . LYS A 1 1010 ? -15.605 27.044 13.235 1.00 94.81 1010 LYS A N 1
ATOM 8014 C CA . LYS A 1 1010 ? -15.339 26.382 14.519 1.00 94.81 1010 LYS A CA 1
ATOM 8015 C C . LYS A 1 1010 ? -16.412 25.391 14.907 1.00 94.81 1010 LYS A C 1
ATOM 8017 O O . LYS A 1 1010 ? -17.561 25.750 15.130 1.00 94.81 1010 LYS A O 1
ATOM 8022 N N . ILE A 1 1011 ? -16.011 24.134 15.073 1.00 95.56 1011 ILE A N 1
ATOM 8023 C CA . ILE A 1 1011 ? -16.883 23.080 15.589 1.00 95.56 1011 ILE A CA 1
ATOM 8024 C C . ILE A 1 1011 ? -17.079 23.301 17.093 1.00 95.56 1011 ILE A C 1
ATOM 8026 O O . ILE A 1 1011 ? -16.136 23.201 17.875 1.00 95.56 1011 ILE A O 1
ATOM 8030 N N . ILE A 1 1012 ? -18.318 23.576 17.497 1.00 96.69 1012 ILE A N 1
ATOM 8031 C CA . ILE A 1 1012 ? -18.720 23.759 18.897 1.00 96.69 1012 ILE A CA 1
ATOM 8032 C C . ILE A 1 1012 ? -19.103 22.407 19.499 1.00 96.69 1012 ILE A C 1
ATOM 8034 O O . ILE A 1 1012 ? -18.718 22.092 20.626 1.00 96.69 1012 ILE A O 1
ATOM 8038 N N . ALA A 1 1013 ? -19.853 21.591 18.753 1.00 97.56 1013 ALA A N 1
ATOM 8039 C CA . ALA A 1 1013 ? -20.270 20.268 19.191 1.00 97.56 1013 ALA A CA 1
ATOM 8040 C C . ALA A 1 1013 ? -20.525 19.307 18.022 1.00 97.56 1013 ALA A C 1
ATOM 8042 O O . ALA A 1 1013 ? -20.934 19.718 16.940 1.00 97.56 1013 ALA A O 1
ATOM 8043 N N . THR A 1 1014 ? -20.367 18.011 18.280 1.00 97.88 1014 THR A N 1
ATOM 8044 C CA . THR A 1 1014 ? -20.739 16.927 17.364 1.00 97.88 1014 THR A CA 1
ATOM 8045 C C . THR A 1 1014 ? -21.714 16.000 18.071 1.00 97.88 1014 THR A C 1
ATOM 8047 O O . THR A 1 1014 ? -21.440 15.506 19.172 1.00 97.88 1014 THR A O 1
ATOM 8050 N N . VAL A 1 1015 ? -22.852 15.760 17.430 1.00 97.50 1015 VAL A N 1
ATOM 8051 C CA . VAL A 1 1015 ? -23.933 14.906 17.917 1.00 97.50 1015 VAL A CA 1
ATOM 8052 C C . VAL A 1 1015 ? -23.967 13.634 17.076 1.00 97.50 1015 VAL A C 1
ATOM 8054 O O . VAL A 1 1015 ? -23.939 13.695 15.853 1.00 97.50 1015 VAL A O 1
ATOM 8057 N N . LEU A 1 1016 ? -24.016 12.482 17.743 1.00 97.50 1016 LEU A N 1
ATOM 8058 C CA . LEU A 1 1016 ? -24.130 11.156 17.144 1.00 97.50 1016 LEU A CA 1
ATOM 8059 C C . LEU A 1 1016 ? -25.353 10.455 17.747 1.00 97.50 1016 LEU A C 1
ATOM 8061 O O . LEU A 1 1016 ? -25.362 10.125 18.936 1.00 97.50 1016 LEU A O 1
ATOM 8065 N N . ARG A 1 1017 ? -26.387 10.222 16.937 1.00 96.44 1017 ARG A N 1
ATOM 8066 C CA . ARG A 1 1017 ? -27.685 9.638 17.314 1.00 96.44 1017 ARG A CA 1
ATOM 8067 C C . ARG A 1 1017 ? -28.292 10.330 18.534 1.00 96.44 1017 ARG A C 1
ATOM 8069 O O . ARG A 1 1017 ? -28.698 9.681 19.498 1.00 96.44 1017 ARG A O 1
ATOM 8076 N N . GLY A 1 1018 ? -28.289 11.661 18.509 1.00 95.62 1018 GLY A N 1
ATOM 8077 C CA . GLY A 1 1018 ? -28.851 12.507 19.563 1.00 95.62 1018 GLY A CA 1
ATOM 8078 C C . GLY A 1 1018 ? -27.979 12.641 20.816 1.00 95.62 1018 GLY A C 1
ATOM 8079 O O . GLY A 1 1018 ? -28.424 13.227 21.799 1.00 95.62 1018 GLY A O 1
ATOM 8080 N N . ARG A 1 1019 ? -26.746 12.112 20.818 1.00 96.38 1019 ARG A N 1
ATOM 8081 C CA . ARG A 1 1019 ? -25.811 12.220 21.950 1.00 96.38 1019 ARG A CA 1
ATOM 8082 C C . ARG A 1 1019 ? -24.584 13.039 21.581 1.00 96.38 1019 ARG A C 1
ATOM 8084 O O . ARG A 1 1019 ? -23.976 12.799 20.544 1.00 96.38 1019 ARG A O 1
ATOM 8091 N N . PHE A 1 1020 ? -24.180 13.953 22.458 1.00 96.56 1020 PHE A N 1
ATOM 8092 C CA . PHE A 1 1020 ? -22.924 14.682 22.303 1.00 96.56 1020 PHE A CA 1
ATOM 8093 C C . PHE A 1 1020 ? -21.733 13.726 22.419 1.00 96.56 1020 PHE A C 1
ATOM 8095 O O . PHE A 1 1020 ? -21.537 13.093 23.457 1.00 96.56 1020 PHE A O 1
ATOM 8102 N N . VAL A 1 1021 ? -20.945 13.632 21.349 1.00 97.00 1021 VAL A N 1
ATOM 8103 C CA . VAL A 1 1021 ? -19.665 12.901 21.319 1.00 97.00 1021 VAL A CA 1
ATOM 8104 C C . VAL A 1 1021 ? -18.465 13.841 21.344 1.00 97.00 1021 VAL A C 1
ATOM 8106 O O . VAL A 1 1021 ? -17.372 13.442 21.735 1.00 97.00 1021 VAL A O 1
ATOM 8109 N N . PHE A 1 1022 ? -18.690 15.101 20.980 1.00 96.19 1022 PHE A N 1
ATOM 8110 C CA . PHE A 1 1022 ? -17.752 16.199 21.143 1.00 96.19 1022 PHE A CA 1
ATOM 8111 C C . PHE A 1 1022 ? -18.530 17.450 21.549 1.00 96.19 1022 PHE A C 1
ATOM 8113 O O . PHE A 1 1022 ? -19.599 17.708 20.990 1.00 96.19 1022 PHE A O 1
ATOM 8120 N N . LYS A 1 1023 ? -18.023 18.214 22.516 1.00 95.69 1023 LYS A N 1
ATOM 8121 C CA . LYS A 1 1023 ? -18.577 19.517 22.900 1.00 95.69 1023 LYS A CA 1
ATOM 8122 C C . LYS A 1 1023 ? -17.489 20.376 23.537 1.00 95.69 1023 LYS A C 1
ATOM 8124 O O . LYS A 1 1023 ? -16.825 19.911 24.457 1.00 95.69 1023 LYS A O 1
ATOM 8129 N N . GLU A 1 1024 ? -17.329 21.608 23.058 1.00 89.12 1024 GLU A N 1
ATOM 8130 C CA . GLU A 1 1024 ? -16.443 22.629 23.643 1.00 89.12 1024 GLU A CA 1
ATOM 8131 C C . GLU A 1 1024 ? -15.012 22.108 23.905 1.00 89.12 1024 GLU A C 1
ATOM 8133 O O . GLU A 1 1024 ? -14.478 22.223 25.006 1.00 89.12 1024 GLU A O 1
ATOM 8138 N N . GLY A 1 1025 ? -14.399 21.463 22.903 1.00 87.56 1025 GLY A N 1
ATOM 8139 C CA . GLY A 1 1025 ? -13.029 20.937 23.014 1.00 87.56 1025 GLY A CA 1
ATOM 8140 C C . GLY A 1 1025 ? -12.894 19.648 23.836 1.00 87.56 1025 GLY A C 1
ATOM 8141 O O . GLY A 1 1025 ? -11.781 19.209 24.128 1.00 87.56 1025 GLY A O 1
ATOM 8142 N N . LYS A 1 1026 ? -14.005 19.013 24.225 1.00 91.12 1026 LYS A N 1
ATOM 8143 C CA . LYS A 1 1026 ? -14.003 17.759 24.990 1.00 91.12 1026 LYS A CA 1
ATOM 8144 C C . LYS A 1 1026 ? -14.664 16.636 24.204 1.00 91.12 1026 LYS A C 1
ATOM 8146 O O . LYS A 1 1026 ? -15.793 16.774 23.737 1.00 91.12 1026 LYS A O 1
ATOM 8151 N N . ILE A 1 1027 ? -13.958 15.514 24.088 1.00 92.50 1027 ILE A N 1
ATOM 8152 C CA . ILE A 1 1027 ? -14.472 14.258 23.528 1.00 92.50 1027 ILE A CA 1
ATOM 8153 C C . ILE A 1 1027 ? -15.163 13.476 24.650 1.00 92.50 1027 ILE A C 1
ATOM 8155 O O . ILE A 1 1027 ? -14.725 13.521 25.797 1.00 92.50 1027 ILE A O 1
ATOM 8159 N N . CYS A 1 1028 ? -16.248 12.766 24.341 1.00 92.56 1028 CYS A N 1
ATOM 8160 C CA . CYS A 1 1028 ? -16.927 11.920 25.319 1.00 92.56 1028 CYS A CA 1
ATOM 8161 C C . CYS A 1 1028 ? -16.029 10.771 25.821 1.00 92.56 1028 CYS A C 1
ATOM 8163 O O . CYS A 1 1028 ? -15.360 10.107 25.030 1.00 92.56 1028 CYS A O 1
ATOM 8165 N N . ASP A 1 1029 ? -16.103 10.455 27.117 1.00 88.62 1029 ASP A N 1
ATOM 8166 C CA . ASP A 1 1029 ? -15.244 9.435 27.745 1.00 88.62 1029 ASP A CA 1
ATOM 8167 C C . ASP A 1 1029 ? -15.472 8.009 27.216 1.00 88.62 1029 ASP A C 1
ATOM 8169 O O . ASP A 1 1029 ? -14.589 7.155 27.292 1.00 88.62 1029 ASP A O 1
ATOM 8173 N N . LYS A 1 1030 ? -16.678 7.718 26.709 1.00 91.62 1030 LYS A N 1
ATOM 8174 C CA . LYS A 1 1030 ? -17.059 6.387 26.217 1.00 91.62 1030 LYS A CA 1
ATOM 8175 C C . LYS A 1 1030 ? -17.313 6.423 24.711 1.00 91.62 1030 LYS A C 1
ATOM 8177 O O . LYS A 1 1030 ? -18.172 7.193 24.284 1.00 91.62 1030 LYS A O 1
ATOM 8182 N N . PRO A 1 1031 ? -16.667 5.560 23.906 1.00 91.88 1031 PRO A N 1
ATOM 8183 C CA . PRO A 1 1031 ? -16.950 5.481 22.479 1.00 91.88 1031 PRO A CA 1
ATOM 8184 C C . PRO A 1 1031 ? -18.385 4.988 22.246 1.00 91.88 1031 PRO A C 1
ATOM 8186 O O . PRO A 1 1031 ? -18.783 3.932 22.734 1.00 91.88 1031 PRO A O 1
ATOM 8189 N N . LEU A 1 1032 ? -19.169 5.765 21.493 1.00 93.06 1032 LEU A N 1
ATOM 8190 C CA . LEU A 1 1032 ? -20.585 5.478 21.203 1.00 93.06 1032 LEU A CA 1
ATOM 8191 C C . LEU A 1 1032 ? -20.829 4.959 19.776 1.00 93.06 1032 LEU A C 1
ATOM 8193 O O . LEU A 1 1032 ? -21.983 4.748 19.386 1.00 93.06 1032 LEU A O 1
ATOM 8197 N N . GLY A 1 1033 ? -19.765 4.796 18.985 1.00 92.75 1033 GLY A N 1
ATOM 8198 C CA . GLY A 1 1033 ? -19.810 4.296 17.612 1.00 92.75 1033 GLY A CA 1
ATOM 8199 C C . GLY A 1 1033 ? -20.403 2.888 17.515 1.00 92.75 1033 GLY A C 1
ATOM 8200 O O . GLY A 1 1033 ? -20.304 2.090 18.443 1.00 92.75 1033 GLY A O 1
ATOM 8201 N N . LYS A 1 1034 ? -21.038 2.591 16.380 1.00 91.19 1034 LYS A N 1
ATOM 8202 C CA . LYS A 1 1034 ? -21.520 1.251 16.029 1.00 91.19 1034 LYS A CA 1
ATOM 8203 C C . LYS A 1 1034 ? -21.139 0.968 14.585 1.00 91.19 1034 LYS A C 1
ATOM 8205 O O . LYS A 1 1034 ? -21.195 1.887 13.767 1.00 91.19 1034 LYS A O 1
ATOM 8210 N N . LEU A 1 1035 ? -20.792 -0.283 14.294 1.00 90.31 1035 LEU A N 1
ATOM 8211 C CA . LEU A 1 1035 ? -20.613 -0.742 12.922 1.00 90.31 1035 LEU A CA 1
ATOM 8212 C C . LEU A 1 1035 ? -21.940 -0.598 12.165 1.00 90.31 1035 LEU A C 1
ATOM 8214 O O . LEU A 1 1035 ? -23.006 -0.896 12.712 1.00 90.31 1035 LEU A O 1
ATOM 8218 N N . LEU A 1 1036 ? -21.866 -0.104 10.933 1.00 88.56 1036 LEU A N 1
ATOM 8219 C CA . LEU A 1 1036 ? -23.008 0.024 10.036 1.00 88.56 1036 LEU A CA 1
ATOM 8220 C C . LEU A 1 1036 ? -22.839 -1.011 8.929 1.00 88.56 1036 LEU A C 1
ATOM 8222 O O . LEU A 1 1036 ? -21.896 -0.925 8.149 1.00 88.56 1036 LEU A O 1
ATOM 8226 N N . LEU A 1 1037 ? -23.740 -1.986 8.906 1.00 85.00 1037 LEU A N 1
ATOM 8227 C CA . LEU A 1 1037 ? -23.852 -2.991 7.854 1.00 85.00 1037 LEU A CA 1
ATOM 8228 C C . LEU A 1 1037 ? -25.151 -2.718 7.102 1.00 85.00 1037 LEU A C 1
ATOM 8230 O O . LEU A 1 1037 ? -26.150 -2.327 7.716 1.00 85.00 1037 LEU A O 1
ATOM 8234 N N . ASN A 1 1038 ? -25.126 -2.880 5.784 1.00 77.81 1038 ASN A N 1
ATOM 8235 C CA . ASN A 1 1038 ? -26.243 -2.534 4.924 1.00 77.81 1038 ASN A CA 1
ATOM 8236 C C . ASN A 1 1038 ? -26.947 -3.793 4.408 1.00 77.81 1038 ASN A C 1
ATOM 8238 O O . ASN A 1 1038 ? -26.538 -4.399 3.420 1.00 77.81 1038 ASN A O 1
ATOM 8242 N N . ALA A 1 1039 ? -28.053 -4.157 5.058 1.00 66.31 1039 ALA A N 1
ATOM 8243 C CA . ALA A 1 1039 ? -28.870 -5.299 4.654 1.00 66.31 1039 ALA A CA 1
ATOM 8244 C C . ALA A 1 1039 ? -29.537 -5.110 3.275 1.00 66.31 1039 ALA A C 1
ATOM 8246 O O . ALA A 1 1039 ? -29.889 -6.095 2.630 1.00 66.31 1039 ALA A O 1
ATOM 8247 N N . ASN A 1 1040 ? -29.682 -3.871 2.782 1.00 64.44 1040 ASN A N 1
ATOM 8248 C CA . ASN A 1 1040 ? -30.289 -3.600 1.473 1.00 64.44 1040 ASN A CA 1
ATOM 8249 C C . ASN A 1 1040 ? -29.381 -4.000 0.297 1.00 64.44 1040 ASN A C 1
ATOM 8251 O O . ASN A 1 1040 ? -29.857 -4.089 -0.837 1.00 64.44 1040 ASN A O 1
ATOM 8255 N N . ILE A 1 1041 ? -28.097 -4.273 0.555 1.00 64.75 1041 ILE A N 1
ATOM 8256 C CA . ILE A 1 1041 ? -27.138 -4.760 -0.449 1.00 64.75 1041 ILE A CA 1
ATOM 8257 C C . ILE A 1 1041 ? -27.391 -6.227 -0.807 1.00 64.75 1041 ILE A C 1
ATOM 8259 O O . ILE A 1 1041 ? -27.076 -6.642 -1.920 1.00 64.75 1041 ILE A O 1
ATOM 8263 N N . LEU A 1 1042 ? -28.067 -6.972 0.076 1.00 57.84 1042 LEU A N 1
ATOM 8264 C CA . LEU A 1 1042 ? -28.479 -8.363 -0.143 1.00 57.84 1042 LEU A CA 1
ATOM 8265 C C . LEU A 1 1042 ? -29.579 -8.511 -1.205 1.00 57.84 1042 LEU A C 1
ATOM 8267 O O . LEU A 1 1042 ? -29.878 -9.620 -1.642 1.00 57.84 1042 LEU A O 1
ATOM 8271 N N . GLN A 1 1043 ? -30.219 -7.411 -1.617 1.00 57.66 1043 GLN A N 1
ATOM 8272 C CA . GLN A 1 1043 ? -31.238 -7.451 -2.662 1.00 57.66 1043 GLN A CA 1
ATOM 8273 C C . GLN A 1 1043 ? -30.578 -7.662 -4.028 1.00 57.66 1043 GLN A C 1
ATOM 8275 O O . GLN A 1 1043 ? -30.003 -6.728 -4.593 1.00 57.66 1043 GLN A O 1
ATOM 8280 N N . THR A 1 1044 ? -30.702 -8.875 -4.568 1.00 53.69 1044 THR A N 1
ATOM 8281 C CA . THR A 1 1044 ? -30.265 -9.224 -5.924 1.00 53.69 1044 THR A CA 1
ATOM 8282 C C . THR A 1 1044 ? -30.938 -8.307 -6.944 1.00 53.69 1044 THR A C 1
ATOM 8284 O O . THR A 1 1044 ? -32.157 -8.108 -6.909 1.00 53.69 1044 THR A O 1
ATOM 8287 N N . ILE A 1 1045 ? -30.154 -7.741 -7.862 1.00 56.97 1045 ILE A N 1
ATOM 8288 C CA . ILE A 1 1045 ? -30.710 -7.034 -9.017 1.00 56.97 1045 ILE A CA 1
ATOM 8289 C C . ILE A 1 1045 ? -31.293 -8.113 -9.937 1.00 56.97 1045 ILE A C 1
ATOM 8291 O O . ILE A 1 1045 ? -30.592 -9.055 -10.298 1.00 56.97 1045 ILE A O 1
ATOM 8295 N N . LYS A 1 1046 ? -32.583 -8.019 -10.293 1.00 39.72 1046 LYS A N 1
ATOM 8296 C CA . LYS A 1 1046 ? -33.143 -8.855 -11.365 1.00 39.72 1046 LYS A CA 1
ATOM 8297 C C . LYS A 1 1046 ? -32.485 -8.408 -12.670 1.00 39.72 1046 LYS A C 1
ATOM 8299 O O . LYS A 1 1046 ? -32.886 -7.390 -13.224 1.00 39.72 1046 LYS A O 1
ATOM 8304 N N . THR A 1 1047 ? -31.459 -9.119 -13.114 1.00 36.84 1047 THR A N 1
ATOM 8305 C CA . THR A 1 1047 ? -30.882 -8.943 -14.450 1.00 36.84 1047 THR A CA 1
ATOM 8306 C C . THR A 1 1047 ? -31.928 -9.329 -15.496 1.00 36.84 1047 THR A C 1
ATOM 8308 O O . THR A 1 1047 ? -32.567 -10.375 -15.351 1.00 36.84 1047 THR A O 1
ATOM 8311 N N . GLN A 1 1048 ? -32.146 -8.449 -16.479 1.00 30.36 1048 GLN A N 1
ATOM 8312 C CA . GLN A 1 1048 ? -32.924 -8.739 -17.690 1.00 30.36 1048 GLN A CA 1
ATOM 8313 C C . GLN A 1 1048 ? -32.121 -9.598 -18.656 1.00 30.36 1048 GLN A C 1
ATOM 8315 O O . GLN A 1 1048 ? -30.886 -9.398 -18.714 1.00 30.36 1048 GLN A O 1
#

Sequence (1048 aa):
MASQHTVRIEPLGKDNFDTWRIQMEALLVKSDSWSVVSGESVKPEATAEDASAAATAAAAAARTAWERTDRTAKSDIILAISPSELKLIKGCETSHALWQRLQATYQSAGPARKASLLKKLTLHRMTDGEEIRDHLRGFFDTVDKLGEMEVEINPDLLTIMLLYSLPPAFENFRCFRCKRFGHKAIECGKSRGNDEAPRKVEDLSMYASSDFSPPQNAFEIESAPEREKWCLDSGCSSHLCRDTRDFSEISNVANGTLNLATKASTEIKARGTVLFTGDVNGITKRVSVKDTLHVPELRTNLLSVGKITDRGYKVIFDKFAAEIVDKRNRQTVLFADRKDGLYYIRESKSECCAATEKKESRALKTWHQRMGHLNVRDLVKYVRAGDVRALEAFKEFKAYAERQTGKRIKYLQSDNGREYCNSEFDAFLREHGIGRRLTTTYTPEQNGVSERRNRTLVEMARCLLIQSQLPPSFWAEAVNTSNYIRNRCPSSSLNGRTPFEAWTGKLPDVSHFRSFGQKVYVLNRDPKKGKFDDRSKKGIFLGYSDVSKGYRVWISGERRVDVSRDVKFLDFSEDAIADKFEDFYDDKRQTNNENELGIEIELCPDEAKIDIREGDALSEEEEEIDNPGENRPGRGPGRPRIVRTGLRGRPKKAHHSARLADEECANLAEIPTNMAMSGPEKDLWISAMKSELEAVLMNGTWVIHELRSLIDAGIVGFKCFLCPSGVDEFPHVSVDDVKKTILELLSTKTVLAFHAEFERDEKMNLLKGTYEYNTFKFLRKSIFLYCIFLDDPGSYDTFLHTRPDIMELDAVKLICDWCIKYDFRCHIVHLSSAECLALIKDAKTRGAPLTVETCYHYLVLAAEEIPAGFTEFKCCPPIRKNSNREQLWHGVKNGTLDMIVSDHSPCVPELKTSGNFLTAWGGISSLQFGLPLIWTAAKMRGIPFVDVSKLLSSQPAKLCGLEDRKGDLSVGKDADFVIWDPEESIKLDADDIYHKNKLTPYQGKILFGKIIATVLRGRFVFKEGKICDKPLGKLLLNANILQTIKTQ

InterPro domains:
  IPR001584 Integrase, catalytic core [PS50994] (390-507)
  IPR001878 Zinc finger, CCHC-type [PS50158] (174-188)
  IPR006680 Amidohydrolase-related [PF01979] (805-1019)
  IPR011059 Metal-dependent hydrolase, composite domain superfamily [SSF51338] (938-1029)
  IPR012337 Ribonuclease H-like superfamily [SSF53098] (392-515)
  IPR032466 Metal-dependent hydrolase [SSF51556] (698-967)
  IPR036397 Ribonuclease H superfamily [G3DSA:3.30.420.10] (376-520)
  IPR050138 Dihydroorotase/Allantoinase hydrolase-like [PTHR43668] (704-1033)
  IPR054722 Retrovirus-related Pol polyprotein from transposon TNT 1-94-like, beta-barrel domain [PF22936] (230-313)
  IPR057670 Retroviral polymerase, SH3-like domain [PF25597] (519-571)
  IPR061502 Copia/RE1/RE2-like, N-terminal domain [PF14223] (24-175)

Organism: NCBI:txid621737

Foldseek 3Di:
DDPPPPDDQAADDQPCLVVSVVVLCVVCVVVVLNCQQVVVDPQQDPDVDDDDPVVVVVSVVVNVVSVVSFVVSLVSNCVRHDPVCNVQQPPPPTSNSSNVSSCCVNVPLDPVVLVVLVVCLQPQADDVPDDVVVSVVSNVVSVVVNVSSVNDDDPVVSVVSSVRRYDPLVVWDAAPCPRDTDDHVVPPPDDDDDDDDDDDDDDYDDDDDDDDDDDDDDDDDDDDDDDFAEWEDQPDPFWEHQDPVQFPDKDFDPWDWDDDPPRDIFTFGIWGKGWAWFDDPNDTDIDIDHGYTHTNPDPHTYDHPVVLVLAQWDWDDDPFKIFTARNVVRHTDWIFGDDPNITTTHHDDDDDDDDDDDPDDPVLVVVCVVVPNDPSVVSVVCVVCLLPVVQVVVVVCQVVQCVQQVDHAAEDEDEPPNNCPDPVNVVVCVVSNHHYHYDDPPCCVSVVVVVVVVVQLQVQLVVLCVVLVPDCVLSVLSSVQSVVVQQLFQDVVVVRAGVVCVRNVDHDDCVPDDRFNFKKWAQDPPPPDDPPDDRTAIWGFRHADPVDRFTWTQRPVVRDTDTGRRMDTDDPDVVPVPPDPPVPDDDDDDDDDDDHDHDDDDDDDDDDDDDDDDDDDDDDDDDDDDDDDDDDDDDDDDDWDWDDPPDPDDTDTDGDDPDDDDDDDPDPPVCPVVNCCPDPCVVVVVVVVVVVVVVCVVLVVPVLVVLVVVVVVFFQAEEFEQQQPVDPVHGGDDPVRVVSVLVSCLQFNHEYEYQQFHDPLPVVVPPDPDDDNPDCVVVLCVLLVVLVPPPDLLALVSVCVNGDPVRRQVSLLVVLVCQLVSVGAYEYEADQALVNLVVLVVSVVSVRNYAYEHELCLQQDASVPDGGLLQLQFAPVHRYHPVRNVSVVVCLVVVSHQAYYHQADDDDVVQRNPSGNVRRDHGFHCHVCQCQSVLQSCVVVVNDVVSVLRRHWQSVCVSSVNNQATSDDDPNHQPWDWDKFQADKDFADQVLDPDPDSRHPRHRPITGIGTQFTDTSNHTQDHRSDGDPDDPDDDDGHPVRVDTDPDD

pLDDT: mean 70.64, std 23.58, range [20.36, 98.56]

Secondary structure (DSSP, 8-state):
--------PPPB-SS-HHHHHHHHHHHHHHTT-HHHHHTSSPPPP--S----HHHHHHHHHHHHHHHHHHHHHHHHHHHTB-TTTGGGGTT--SHHHHHHHHHHHHT---HHHHHHHHHHHHT----TT--HHHHHHHHHHHHHHHHTTT----HHHHHHHHHTTS-GGG-----TTT--SSS-TTT---PPP------------------------------PPPPP-EEEESS-SS-EES-GGGEEEEEEEEEEEEE-TTS-EEEEEEEEEEEEEEEETTEEEEEEEEEEEE-TT-SSEEEEHHHHHHTTEEEEE-SSEEEEEETTT--EEEEEEEETTEEEE-B--------------HHHHHHHHHTTS--HHHHHHHHHSHHHHHHHHHHHHHHHHHHHHSPPP-EEEE-S-TTTSSHHHHHHHHHTTPEEEEPPTT-GGGGHHHHHHHHHHHHHHHHHHHHHT--GGGHHHHHHHHHHHHTTS--GGGTT--HHHHHHSSPPP-TT---TT-EEEEE---TT--TTS-SEEEEEEEEE-SSSSSEEEEETTTTEEEEES-EEEPP--GGGGSS-GGGG-----------------PPPP-----------------------------PPP-PPEEE--SSSSPPEEE---------S--------HHHHTTSTTHHHHHHHHHHHHHHHHHTTHHHHHHHHHHHHTT--EEEEESS--S-TTSPPPPHHHHHHHHHHHTTS--EEEEE----TTTGGGTS------SSSHHHHHHHHHHHHHHS-TTSHHHHHHHS-HHHHHHHHHHHHHHHHHHT--EEE-S---TTHHHHHHHHHHTT--EEEEEEHHHHH--GGGPPTT-GGG--SSPP--HHHHHHHHHHHHTTSS-EEE--B----GGGTTTS-TTTSPP-B--GGGHHHHHHHHHHHTT--HHHHHIIIIIHHHHHTT-TTTSSS--TTS---EEEEEEEEEEE--GGG--SSS---TTTT-EEEEEEEEEEETTEEEEETTEE-SS--------GGGGS-----